Protein 1T0T (pdb70)

Foldseek 3Di:
DKDWFWKKKKFFFAFQLVVLVVPDPVLNVVLLVLVLVLVVVVVVCVVVLAWAWFKWAWPDDLGGIIIMITGGDPVVVVVSVVSCCPGPRVVRGHGRDMDIFTFMGDDDDDDPPDDLCPPPVSVCRRRDHDDQAFKKKKKFKAWDCDDPRHQVPDDPVVNVVLVVVVVVLVVVCVVAKDWGKTAQVVNDDHGIMIMIGGNDVVVVVVSVVVSCPRCRNVRTIDIDDMIMGGGDDSVCSCVVSPD/DKDWFWKKKKFFFAFQLVVLVVPDPVVNVVLLVLVLVLVVVQVVCVVVLQWAWFKWAWPDDLGGIIIMITGGDPVVVVVSVVSCCPGPRVVRTHGRDMDIFTFIDDDDDCDPPDDLCPPPVSVCRNRDHDDQAFKKKKKFKAWDCDDPRHQVPDDPVVNVVLVVVVVVLVVVCVPAKDWTWTAQVVNDDHGIMIMIGGNDVVVVVVSVVVSCPRCRCVRTIDIDDMIMGGGDDSVCSCVVSPD/DKDWFWKKKKFFFAFQLVVLVVPDPVLNVVLLVLVLVLVVVQVVCVVVLQWEWFKWAWDDDLGGIIIMITGGDVVVVVVSVVSCCPGPRVVRTHGRDMDIFTFMDDDDDDDPPDDLCPDPVSVCRRRDHDDQAFKKKKKFKAWDCDDPRHPVPDDPVVVVVLVVVLVVLVVVCVPAKDWTKTAQVVNDDHGIMIMIGGNDPVVVVVSVVVSCPRCRCVRTIDIDDMIMGGGDDSVCSCVVSPD/DKDWFWKKKKFFFAFQLVVLVPPDPVVNVVLLVLVLVLVVVQVVCVVVLQWEWFWWAWPDDLGGIIIMITHGDPVVVVVSVVSCCPGPRVVRTHGRDMDIFTFMDDDDDCDPPDDLCPPPVNVCLRRDHDDQAFKKKKKFKAWDCDDPRHQVPDDPVVNVVLVVVVVVLVVVCVVAKDWTWTAAVVNDDHGIMIMIGGNDVVVVVVSVVVSCPRCSNVRTIDIDDMIMGGGDDSVCSCVVSPD/DKDWFWKKKKFFFAFQLVVLVPDDPVLNVVLLVLVLVLVVVQVVCVVVLQKAWFWWAWPDDLGGIIIMITHGDPVVVVVSVVSCCPGPRVVRGHGRDMDIFTFMGDDDDCDVPDDLCPPPVSVCRRRDHDDQAFKKKKKFKAWDPDDPLHQVPDDPVVNVVLVVVVVVLVVVCVPAKDWTWTAQVVNDDHGIMIMIGGNDVVVVVVSVVVSCPRCRNVRTIDIDDMIMGGGDPSVCSCVVSPD

Sequence (1215 aa):
QTLDGWYCLHDFRTIDWSAWKTLPNEEREAAISEFLALVDQWETTESEKQGSHAVYTIVGQKADILFMILRPTLDELHEIETALNKTKLADYLLPAYSYVSVVELSNYLASGSEDPYQIPEVRRRLYPILPKTNYICFYPMDKRRQGNDNWYMLSMEQRRELMRAHGMTGRKYAGKVTQIITGSVGLDDFEWGVTLFSDDALQFKKLVYEMRFDEVSARFGEFGSFFVGTRLPMENVSSFFHVQTLDGWYCLHDFRTIDWSAWKTLPNEEREAAISEFLALVDQWETTESEKQGSHAVYTIVGQKADILFMILRPTLDELHEIETALNKTKLADYLLPAYSYVSVVELSNYLASGSEDPYQIPEVRRRLYPILPKTNYICFYPMDKRRQGNDNWYMLSMEQRRELMRAHGMTGRKYAGKVTQIITGSVGLDDFEWGVTLFSDDALQFKKLVYEMRFDEVSARFGEFGSFFVGTRLPMENVSSFFHVQTLDGWYCLHDFRTIDWSAWKTLPNEEREAAISEFLALVDQWETTESEKQGSHAVYTIVGQKADILFMILRPTLDELHEIETALNKTKLADYLLPAYSYVSVVELSNYLASGSEDPYQIPEVRRRLYPILPKTNYICFYPMDKRRQGNDNWYMLSMEQRRELMRAHGMTGRKYAGKVTQIITGSVGLDDFEWGVTLFSDDALQFKKLVYEMRFDEVSARFGEFGSFFVGTRLPMENVSSFFHVQTLDGWYCLHDFRTIDWSAWKTLPNEEREAAISEFLALVDQWETTESEKQGSHAVYTIVGQKADILFMILRPTLDELHEIETALNKTKLADYLLPAYSYVSVVELSNYLASGSEDPYQIPEVRRRLYPILPKTNYICFYPMDKRRQGNDNWYMLSMEQRRELMRAHGMTGRKYAGKVTQIITGSVGLDDFEWGVTLFSDDALQFKKLVYEMRFDEVSARFGEFGSFFVGTRLPMENVSSFFHVQTLDGWYCLHDFRTIDWSAWKTLPNEEREAAISEFLALVDQWETTESEKQGSHAVYTIVGQKADILFMILRPTLDELHEIETALNKTKLADYLLPAYSYVSVVELSNYLASGSEDPYQIPEVRRRLYPILPKTNYICFYPMDKRRQGNDNWYMLSMEQRRELMRAHGMTGRKYAGKVTQIITGSVGLDDFEWGVTLFSDDALQFKKLVYEMRFDEVSARFGEFGSFFVGTRLPMENVSSFFHV

Solvent-accessible surface area: 48964 Å² total; per-residue (Å²): 200,37,14,11,9,14,18,0,2,0,2,0,11,39,9,41,19,46,35,0,48,107,14,65,70,123,81,29,98,60,2,14,70,75,0,56,55,18,0,80,110,4,73,66,32,21,85,107,139,99,0,0,18,9,9,3,1,1,5,4,45,57,1,18,0,0,1,0,2,0,7,49,48,1,48,49,0,25,104,24,9,19,44,3,20,58,7,73,1,8,21,20,4,70,98,37,63,10,1,2,0,0,3,20,14,71,118,62,171,76,75,77,98,108,76,26,71,119,23,95,86,9,97,162,93,0,53,11,79,2,34,114,22,75,24,0,0,0,2,0,23,37,24,11,25,80,56,144,15,8,12,6,82,33,44,116,87,96,36,126,96,26,79,126,44,45,35,104,10,31,177,126,19,82,86,111,16,69,74,24,54,0,1,0,5,0,2,7,56,49,6,30,0,4,0,0,1,3,88,58,1,33,16,0,9,87,7,2,57,53,12,12,70,22,63,3,9,0,56,0,0,50,45,14,34,7,6,2,0,7,93,10,21,37,141,68,0,62,76,17,2,121,54,208,38,12,11,9,13,17,0,1,0,2,0,12,33,13,46,20,43,36,1,46,110,16,76,73,145,82,29,99,62,3,15,71,79,0,52,58,17,0,86,114,4,73,68,32,23,87,110,132,102,0,0,22,9,8,2,3,0,5,3,41,60,0,18,0,0,0,0,1,0,6,48,50,2,52,60,0,12,103,22,8,9,42,1,21,55,6,71,1,8,24,22,4,72,94,38,62,12,1,2,0,0,3,19,16,73,120,64,150,74,70,78,95,112,73,24,69,115,30,85,94,8,100,158,91,0,56,10,72,3,35,125,24,74,21,0,0,1,7,0,24,38,27,5,28,76,60,146,15,6,14,6,83,33,54,129,100,82,40,113,85,24,77,126,45,46,36,111,6,29,187,128,22,82,84,119,18,69,71,24,51,0,1,0,6,0,2,8,59,51,6,29,0,4,0,0,1,2,89,58,0,31,14,0,9,86,6,3,60,60,16,12,70,22,64,4,10,0,54,0,1,47,46,14,33,6,6,2,0,10,89,10,20,36,134,67,0,64,74,18,2,110,41,206,42,15,10,8,13,18,0,1,0,3,0,12,37,9,47,20,45,34,2,47,109,15,75,70,147,80,32,95,62,2,17,73,78,0,52,59,16,0,85,115,3,75,68,32,19,80,104,132,101,0,0,24,9,8,2,2,2,5,3,43,57,0,17,0,1,1,0,2,0,7,51,48,1,45,48,0,24,103,25,9,19,40,3,21,53,7,72,1,8,23,23,4,70,95,39,60,12,0,2,0,0,3,21,16,71,123,63,158,73,70,77,96,112,79,25,72,122,27,83,95,8,94,162,97,0,55,10,68,4,33,126,22,76,24,0,0,1,2,0,27,38,26,13,28,96,62,145,14,7,13,5,82,31,48,98,100,94,20,133,118,26,81,146,42,50,34,71,8,33,169,123,20,82,87,115,17,69,76,24,52,0,0,0,6,1,2,7,59,50,6,27,0,5,0,0,2,2,89,59,1,36,22,0,6,69,7,2,55,52,14,12,71,22,63,5,7,0,55,0,0,46,46,14,34,6,7,2,0,9,90,9,17,35,135,66,0,63,73,19,2,112,48,196,39,14,11,9,12,18,0,1,0,3,0,11,35,10,42,17,45,32,2,48,109,16,62,90,125,76,34,82,60,2,7,68,75,0,56,58,17,1,82,114,3,75,76,36,17,69,121,127,102,0,0,14,9,9,2,1,1,5,2,44,53,1,17,0,1,1,0,1,0,6,48,50,1,48,47,0,20,105,26,7,18,41,3,19,56,7,68,1,8,19,20,4,72,101,40,62,10,1,3,0,0,2,26,14,78,120,60,160,73,70,78,95,110,74,25,70,116,20,92,95,8,98,164,95,0,55,9,74,3,34,114,23,74,23,0,0,0,7,0,25,37,24,17,28,83,57,144,16,8,13,5,81,30,40,129,93,92,42,115,86,27,81,134,44,42,37,116,8,29,181,126,20,81,88,115,18,70,72,24,54,0,1,0,5,0,2,7,57,50,6,30,0,4,0,0,1,3,90,58,1,32,15,0,10,86,7,4,65,55,16,13,64,23,61,4,8,0,58,0,0,64,46,13,34,6,6,2,0,8,85,11,30,37,149,70,0,49,74,16,4,117,54,208,30,13,9,10,11,17,0,2,0,3,0,13,33,9,45,17,44,33,1,46,107,13,73,73,140,77,33,101,62,2,15,71,76,0,53,57,18,2,84,113,2,77,79,37,18,79,117,132,103,0,0,23,7,9,2,2,1,5,3,45,56,1,15,0,0,1,0,2,0,5,46,49,1,47,54,0,24,105,26,9,17,41,3,20,57,6,70,1,9,23,23,3,71,96,38,62,11,1,3,0,0,3,17,15,83,118,58,157,77,63,78,96,109,76,24,72,123,23,92,96,9,95,159,98,0,53,12,68,2,37,129,21,74,24,0,0,0,3,0,31,36,25,12,29,76,61,149,16,8,9,5,83,31,44,131,92,92,40,126,73,25,84,125,46,51,35,99,8,33,171,123,19,81,87,114,17,70,73,24,51,0,1,0,6,0,1,7,57,49,6,34,0,4,0,0,1,2,88,57,0,33,16,0,6,88,6,2,56,53,14,13,71,22,63,5,8,0,54,0,0,66,40,13,33,6,7,1,0,8,90,11,24,41,142,70,0,68,77,16,3,125,53

Secondary structure (DSSP, 8-state):
--EEEEEEEEEEEEE-HHHHHHS-HHHHHHHHHHHHHHHHHHHHHHHTTS-EEEEEEEPSSS-SEEEEEEESSHHHHHHHHHHHHHSTGGGGEEEEEEEEEEEEE------SSS-GGG-HHHHHHHSPPPP--SEEEEEEEEE-EETTEEGGGS-HHHHHHHHHHHHHHHHTTTTT-EEEEEE-TTTSSSSEEEEEEES-THHHHHHHHHHHTSHHHHHHEEE---EEEEE--GGGHHHHT--/--EEEEEEEEEEEEE-HHHHHHS-HHHHHHHHHHHHHHHHHHHHHHHTTS-EEEEEEESSSS-SEEEEEEESSHHHHHHHHHHHHTSTGGGGEEEEEEEEEEEEE--S---SSS-GGG-HHHHHHHSPPPP--SEEEEEEEEE-EETTEEGGGS-HHHHHHHHHHHHHHHHTTTTT-EEEEEE-TTTSSSSEEEEEEES-THHHHHHHHHHHTSHHHHHHEEE---EEEEE--HHHHHHHH--/--EEEEEEEEEEEEE-HHHHHHS-HHHHHHHHHHHHHHHHHHHHHHHTTS-EEEEEEE-SSS-SEEEEEEESSHHHHHHHHHHHHHSTGGGGEEEEEEEEEEEEE------SSS-GGG-HHHHHHHSPPPP--SEEEEEEEEE-EETTEEGGGS-HHHHHHHHHHHHHHHHTTTTT-EEEEEE-TTTSSSSEEEEEEES-THHHHHHHHHHHTSHHHHHHEEE---EEEEE--GGGHHHHH--/--EEEEEEEEEEEEE-HHHHHHS-HHHHHHHHHHHHHHHHHHHHHHHTTS-EEEEEEE-SSS-SEEEEEEESSHHHHHHHHHHHHTSTGGGGEEEEEEEEEEEEE------SSS-GGG-HHHHHHHSPPPP--SEEEEEEEEE-EETTEEGGGS-HHHHHHHHHHHHHHHHTTTTT-EEEEEE-TTTSSSSEEEEEEES-THHHHHHHHHHHTSHHHHHHEEE---EEEEE--GGGHHHHT--/--EEEEEEEEEEEEE-HHHHHTS-HHHHHHHHHHHHHHHHHHHHHHHTTS-EEEEEEE-SSS-SEEEEEEESSHHHHHHHHHHHHHSSGGGGEEEEEEEEEEEEE------SSS-GGG-HHHHHHHSPPPP--SEEEEEEEEE-EETTEEGGGS-HHHHHHHHHHHHHHHHTTTTT-EEEEEE-TTTSSSSEEEEEEES-THHHHHHHHHHHTSHHHHHHEEE---EEEEE--HHHHHHHT--

Nearest PDB structures (foldseek):
  1t0t-assembly1_V  TM=1.003E+00  e=7.299E-50  Geobacillus stearothermophilus
  5t2k-assembly1_C  TM=9.940E-01  e=5.418E-47  Geobacillus stearothermophilus 10
  5t2k-assembly1_B  TM=9.890E-01  e=1.505E-46  Geobacillus stearothermophilus 10
  4wws-assembly1_E  TM=9.845E-01  e=1.610E-37  Listeria monocytogenes EGD-e
  4wws-assembly1_D  TM=9.899E-01  e=1.101E-36  Listeria monocytogenes EGD-e

B-factor: mean 25.26, std 9.93, range [6.03, 72.37]

Structure (mmCIF, N/CA/C/O backbone):
data_1T0T
#
_entry.id   1T0T
#
_cell.length_a   202.839
_cell.length_b   202.839
_cell.length_c   202.839
_cell.angle_alpha   90.00
_cell.angle_beta   90.00
_cell.angle_gamma   90.00
#
_symmetry.space_group_name_H-M   'I 2 3'
#
loop_
_entity.id
_entity.type
_entity.pdbx_description
1 polymer APC35880
2 non-polymer 'MAGNESIUM ION'
3 non-polymer 3,6,9,12,15,18-HEXAOXAICOSANE-1,20-DIOL
4 water water
#
loop_
_atom_site.group_PDB
_atom_site.id
_atom_site.type_symbol
_atom_site.label_atom_id
_atom_site.label_alt_id
_atom_site.label_comp_id
_atom_site.label_asym_id
_atom_site.label_entity_id
_atom_site.label_seq_id
_atom_site.pdbx_PDB_ins_code
_atom_site.Cartn_x
_atom_site.Cartn_y
_atom_site.Cartn_z
_atom_site.occupancy
_atom_site.B_iso_or_equiv
_atom_site.auth_seq_id
_atom_site.auth_comp_id
_atom_site.auth_asym_id
_atom_site.auth_atom_id
_atom_site.pdbx_PDB_model_num
ATOM 1 N N . GLN A 1 6 ? -26.671 -15.527 -56.039 1.00 44.45 6 GLN V N 1
ATOM 2 C CA . GLN A 1 6 ? -26.385 -14.136 -56.530 1.00 44.06 6 GLN V CA 1
ATOM 3 C C . GLN A 1 6 ? -26.069 -14.138 -58.020 1.00 40.81 6 GLN V C 1
ATOM 4 O O . GLN A 1 6 ? -26.306 -13.118 -58.686 1.00 40.10 6 GLN V O 1
ATOM 10 N N . THR A 1 7 ? -25.523 -15.242 -58.556 1.00 37.11 7 THR V N 1
ATOM 11 C CA . THR A 1 7 ? -24.950 -15.161 -59.913 1.00 34.79 7 THR V CA 1
ATOM 12 C C . THR A 1 7 ? -26.045 -15.413 -60.946 1.00 31.52 7 THR V C 1
ATOM 13 O O . THR A 1 7 ? -26.999 -16.147 -60.675 1.00 30.71 7 THR V O 1
ATOM 17 N N . LEU A 1 8 ? -25.920 -14.783 -62.117 1.00 27.44 8 LEU V N 1
ATOM 18 C CA . LEU A 1 8 ? -26.728 -15.085 -63.266 1.00 26.29 8 LEU V CA 1
ATOM 19 C C . LEU A 1 8 ? -25.922 -16.016 -64.149 1.00 25.25 8 LEU V C 1
ATOM 20 O O . LEU A 1 8 ? -24.754 -15.793 -64.367 1.00 23.15 8 LEU V O 1
ATOM 25 N N . ASP A 1 9 ? -26.571 -17.052 -64.650 1.00 26.82 9 ASP V N 1
ATOM 26 C CA . ASP A 1 9 ? -25.911 -17.984 -65.544 1.00 25.08 9 ASP V CA 1
ATOM 27 C C . ASP A 1 9 ? -26.331 -17.808 -66.968 1.00 23.15 9 ASP V C 1
ATOM 28 O O . ASP A 1 9 ? -27.511 -17.747 -67.285 1.00 21.50 9 ASP V O 1
ATOM 33 N N . GLY A 1 10 ? -25.344 -17.899 -67.852 1.00 18.36 10 GLY V N 1
ATOM 34 C CA . GLY A 1 10 ? -25.537 -17.823 -69.250 1.00 18.18 10 GLY V CA 1
ATOM 35 C C . GLY A 1 10 ? -25.299 -19.107 -70.017 1.00 20.11 10 GLY V C 1
ATOM 36 O O . GLY A 1 10 ? -25.764 -20.172 -69.638 1.00 18.74 10 GLY V O 1
ATOM 37 N N . TRP A 1 11 ? -24.697 -18.967 -71.188 1.00 17.74 11 TRP V N 1
ATOM 38 C CA . TRP A 1 11 ? -24.397 -20.120 -72.014 1.00 17.88 11 TRP V CA 1
ATOM 39 C C . TRP A 1 11 ? -23.451 -21.087 -71.286 1.00 15.60 11 TRP V C 1
ATOM 40 O O . TRP A 1 11 ? -22.482 -20.675 -70.611 1.00 18.59 11 TRP V O 1
ATOM 51 N N . TYR A 1 12 ? -23.672 -22.378 -71.567 1.00 15.80 12 TYR V N 1
ATOM 52 C CA . TYR A 1 12 ? -22.699 -23.398 -71.193 1.00 17.24 12 TYR V CA 1
ATOM 53 C C . TYR A 1 12 ? -21.461 -23.284 -72.078 1.00 14.85 12 TYR V C 1
ATOM 54 O O . TYR A 1 12 ? -21.551 -22.940 -73.264 1.00 17.52 12 TYR V O 1
ATOM 63 N N . CYS A 1 13 ? -20.351 -23.792 -71.566 1.00 16.38 13 CYS V N 1
ATOM 64 C CA . CYS A 1 13 ? -19.027 -23.628 -72.228 1.00 14.97 13 CYS V CA 1
ATOM 65 C C . CYS A 1 13 ? -18.214 -24.896 -72.165 1.00 16.90 13 CYS V C 1
ATOM 66 O O . CYS A 1 13 ? -18.163 -25.520 -71.117 1.00 14.61 13 CYS V O 1
ATOM 69 N N . LEU A 1 14 ? -17.840 -25.403 -73.328 1.00 16.87 14 LEU V N 1
ATOM 70 C CA . LEU A 1 14 ? -16.823 -26.448 -73.441 1.00 17.89 14 LEU V CA 1
ATOM 71 C C . LEU A 1 14 ? -15.498 -25.849 -73.959 1.00 17.64 14 LEU V C 1
ATOM 72 O O . LEU A 1 14 ? -15.438 -25.311 -75.094 1.00 15.88 14 LEU V O 1
ATOM 77 N N . HIS A 1 15 ? -14.424 -26.110 -73.217 1.00 15.48 15 HIS V N 1
ATOM 78 C CA . HIS A 1 15 ? -13.066 -25.939 -73.768 1.00 14.11 15 HIS V CA 1
ATOM 79 C C . HIS A 1 15 ? -12.584 -27.316 -74.105 1.00 14.66 15 HIS V C 1
ATOM 80 O O . HIS A 1 15 ? -12.444 -28.143 -73.242 1.00 16.74 15 HIS V O 1
ATOM 87 N N . ASP A 1 16 ? -12.341 -27.557 -75.384 1.00 13.45 16 ASP V N 1
ATOM 88 C CA . ASP A 1 16 ? -11.893 -28.844 -75.858 1.00 14.14 16 ASP V CA 1
ATOM 89 C C . ASP A 1 16 ? -10.497 -28.745 -76.489 1.00 15.68 16 ASP V C 1
ATOM 90 O O . ASP A 1 16 ? -10.343 -28.157 -77.559 1.00 16.27 16 ASP V O 1
ATOM 95 N N . PHE A 1 17 ? -9.476 -29.230 -75.773 1.00 13.53 17 PHE V N 1
ATOM 96 C CA . PHE A 1 17 ? -8.074 -29.160 -76.275 1.00 14.40 17 PHE V CA 1
ATOM 97 C C . PHE A 1 17 ? -7.647 -30.472 -76.818 1.00 13.97 17 PHE V C 1
ATOM 98 O O . PHE A 1 17 ? -7.882 -31.523 -76.184 1.00 16.44 17 PHE V O 1
ATOM 106 N N . ARG A 1 18 ? -6.940 -30.452 -77.937 1.00 13.04 18 ARG V N 1
ATOM 107 C CA . ARG A 1 18 ? -6.507 -31.701 -78.575 1.00 13.58 18 ARG V CA 1
ATOM 108 C C . ARG A 1 18 ? -4.989 -31.574 -78.918 1.00 16.89 18 ARG V C 1
ATOM 109 O O . ARG A 1 18 ? -4.522 -30.492 -79.202 1.00 16.10 18 ARG V O 1
ATOM 117 N N . THR A 1 19 ? -4.352 -32.727 -79.080 1.00 17.80 19 THR V N 1
ATOM 118 C CA . THR A 1 19 ? -3.007 -32.856 -79.585 1.00 16.37 19 THR V CA 1
ATOM 119 C C . THR A 1 19 ? -3.072 -33.540 -80.961 1.00 17.30 19 THR V C 1
ATOM 120 O O . THR A 1 19 ? -3.825 -34.483 -81.156 1.00 16.43 19 THR V O 1
ATOM 124 N N . ILE A 1 20 ? -2.281 -33.061 -81.918 1.00 16.42 20 ILE V N 1
ATOM 125 C CA . ILE A 1 20 ? -2.378 -33.581 -83.261 1.00 15.27 20 ILE V CA 1
ATOM 126 C C . ILE A 1 20 ? -1.433 -34.767 -83.403 1.00 14.88 20 ILE V C 1
ATOM 127 O O . ILE A 1 20 ? -0.232 -34.680 -83.078 1.00 17.14 20 ILE V O 1
ATOM 132 N N . ASP A 1 21 ? -1.975 -35.860 -83.911 1.00 16.03 21 ASP V N 1
ATOM 133 C CA . ASP A 1 21 ? -1.184 -37.037 -84.204 1.00 18.57 21 ASP V CA 1
ATOM 134 C C . ASP A 1 21 ? -0.626 -36.948 -85.605 1.00 19.23 21 ASP V C 1
ATOM 135 O O . ASP A 1 21 ? -1.190 -37.519 -86.560 1.00 17.65 21 ASP V O 1
ATOM 140 N N . TRP A 1 22 ? 0.440 -36.187 -85.738 1.00 17.99 22 TRP V N 1
ATOM 141 C CA . TRP A 1 22 ? 0.990 -35.862 -87.039 1.00 19.86 22 TRP V CA 1
ATOM 142 C C . TRP A 1 22 ? 1.478 -37.117 -87.748 1.00 20.10 22 TRP V C 1
ATOM 143 O O . TRP A 1 22 ? 1.320 -37.232 -88.979 1.00 20.46 22 TRP V O 1
ATOM 154 N N . SER A 1 23 ? 2.031 -38.081 -87.007 1.00 19.58 23 SER V N 1
ATOM 155 C CA . SER A 1 23 ? 2.560 -39.282 -87.669 1.00 22.27 23 SER V CA 1
ATOM 156 C C . SER A 1 23 ? 1.420 -40.017 -88.409 1.00 22.64 23 SER V C 1
ATOM 157 O O . SER A 1 23 ? 1.576 -40.505 -89.545 1.00 24.19 23 SER V O 1
ATOM 160 N N . ALA A 1 24 ? 0.288 -40.172 -87.732 1.00 20.05 24 ALA V N 1
ATOM 161 C CA . ALA A 1 24 ? -0.814 -40.909 -88.298 1.00 21.91 24 ALA V CA 1
ATOM 162 C C . ALA A 1 24 ? -1.478 -40.163 -89.459 1.00 21.28 24 ALA V C 1
ATOM 163 O O . ALA A 1 24 ? -1.792 -40.760 -90.500 1.00 24.09 24 ALA V O 1
ATOM 165 N N . TRP A 1 25 ? -1.596 -38.847 -89.295 1.00 20.94 25 TRP V N 1
ATOM 166 C CA . TRP A 1 25 ? -2.155 -37.994 -90.307 1.00 20.05 25 TRP V CA 1
ATOM 167 C C . TRP A 1 25 ? -1.343 -38.068 -91.592 1.00 22.22 25 TRP V C 1
ATOM 168 O O . TRP A 1 25 ? -1.914 -38.149 -92.678 1.00 24.22 25 TRP V O 1
ATOM 179 N N . LYS A 1 26 ? -0.016 -38.052 -91.492 1.00 20.23 26 LYS V N 1
ATOM 180 C CA . LYS A 1 26 ? 0.831 -38.159 -92.671 1.00 23.03 26 LYS V CA 1
ATOM 181 C C . LYS A 1 26 ? 0.641 -39.486 -93.399 1.00 24.82 26 LYS V C 1
ATOM 182 O O . LYS A 1 26 ? 0.994 -39.600 -94.579 1.00 25.33 26 LYS V O 1
ATOM 188 N N . THR A 1 27 ? 0.163 -40.527 -92.732 1.00 24.75 27 THR V N 1
ATOM 189 C CA . THR A 1 27 ? -0.024 -41.807 -93.462 1.00 25.96 27 THR V CA 1
ATOM 190 C C . THR A 1 27 ? -1.341 -41.882 -94.212 1.00 28.50 27 THR V C 1
ATOM 191 O O . THR A 1 27 ? -1.560 -42.811 -95.006 1.00 27.81 27 THR V O 1
ATOM 195 N N . LEU A 1 28 ? -2.252 -40.969 -93.920 1.00 27.74 28 LEU V N 1
ATOM 196 C CA . LEU A 1 28 ? -3.580 -40.989 -94.568 1.00 29.83 28 LEU V CA 1
ATOM 197 C C . LEU A 1 28 ? -3.346 -40.465 -95.964 1.00 30.19 28 LEU V C 1
ATOM 198 O O . LEU A 1 28 ? -2.671 -39.492 -96.115 1.00 30.88 28 LEU V O 1
ATOM 203 N N . PRO A 1 29 ? -3.878 -41.113 -97.002 1.00 31.40 29 PRO V N 1
ATOM 204 C CA . PRO A 1 29 ? -3.708 -40.613 -98.353 1.00 31.09 29 PRO V CA 1
ATOM 205 C C . PRO A 1 29 ? -4.147 -39.165 -98.484 1.00 31.67 29 PRO V C 1
ATOM 206 O O . PRO A 1 29 ? -5.085 -38.735 -97.829 1.00 30.17 29 PRO V O 1
ATOM 210 N N . ASN A 1 30 ? -3.533 -38.476 -99.427 1.00 31.85 30 ASN V N 1
ATOM 211 C CA . ASN A 1 30 ? -3.722 -37.051 -99.607 1.00 32.62 30 ASN V CA 1
ATOM 212 C C . ASN A 1 30 ? -5.173 -36.622 -99.846 1.00 34.42 30 ASN V C 1
ATOM 213 O O . ASN A 1 30 ? -5.627 -35.568 -99.365 1.00 32.56 30 ASN V O 1
ATOM 218 N N . GLU A 1 31 ? -5.877 -37.441 -100.613 1.00 32.47 31 GLU V N 1
ATOM 219 C CA . GLU A 1 31 ? -7.270 -37.209 -100.942 1.00 32.57 31 GLU V CA 1
ATOM 220 C C . GLU A 1 31 ? -8.166 -37.361 -99.751 1.00 31.00 31 GLU V C 1
ATOM 221 O O . GLU A 1 31 ? -9.162 -36.645 -99.632 1.00 32.81 31 GLU V O 1
ATOM 227 N N . GLU A 1 32 ? -7.781 -38.241 -98.828 1.00 29.16 32 GLU V N 1
ATOM 228 C CA . GLU A 1 32 ? -8.566 -38.416 -97.628 1.00 31.16 32 GLU V CA 1
ATOM 229 C C . GLU A 1 32 ? -8.284 -37.299 -96.639 1.00 29.51 32 GLU V C 1
ATOM 230 O O . GLU A 1 32 ? -9.201 -36.810 -95.986 1.00 28.09 32 GLU V O 1
ATOM 236 N N . ARG A 1 33 ? -7.040 -36.828 -96.590 1.00 27.17 33 ARG V N 1
ATOM 237 C CA . ARG A 1 33 ? -6.747 -35.616 -95.837 1.00 26.22 33 ARG V CA 1
ATOM 238 C C . ARG A 1 33 ? -7.499 -34.421 -96.349 1.00 23.97 33 ARG V C 1
ATOM 239 O O . ARG A 1 33 ? -8.024 -33.653 -95.566 1.00 24.36 33 ARG V O 1
ATOM 247 N N . GLU A 1 34 ? -7.566 -34.249 -97.661 1.00 27.05 34 GLU V N 1
ATOM 248 C CA . GLU A 1 34 ? -8.286 -33.120 -98.213 1.00 27.40 34 GLU V CA 1
ATOM 249 C C . GLU A 1 34 ? -9.758 -33.171 -97.877 1.00 23.76 34 GLU V C 1
ATOM 250 O O . GLU A 1 34 ? -10.374 -32.165 -97.501 1.00 26.20 34 GLU V O 1
ATOM 256 N N . ALA A 1 35 ? -10.295 -34.374 -97.895 1.00 23.94 35 ALA V N 1
ATOM 257 C CA . ALA A 1 35 ? -11.709 -34.550 -97.614 1.00 24.81 35 ALA V CA 1
ATOM 258 C C . ALA A 1 35 ? -11.996 -34.277 -96.139 1.00 23.61 35 ALA V C 1
ATOM 259 O O . ALA A 1 35 ? -13.027 -33.716 -95.772 1.00 23.92 35 ALA V O 1
ATOM 261 N N . ALA A 1 36 ? -11.088 -34.710 -95.282 1.00 23.52 36 ALA V N 1
ATOM 262 C CA . ALA A 1 36 ? -11.212 -34.482 -93.867 1.00 19.58 36 ALA V CA 1
ATOM 263 C C . ALA A 1 36 ? -11.152 -33.032 -93.512 1.00 20.71 36 ALA V C 1
ATOM 264 O O . ALA A 1 36 ? -11.878 -32.536 -92.627 1.00 20.56 36 ALA V O 1
ATOM 266 N N . ILE A 1 37 ? -10.276 -32.291 -94.179 1.00 21.44 37 ILE V N 1
ATOM 267 C CA . ILE A 1 37 ? -10.225 -30.832 -93.961 1.00 22.53 37 ILE V CA 1
ATOM 268 C C . ILE A 1 37 ? -11.504 -30.130 -94.434 1.00 21.06 37 ILE V C 1
ATOM 269 O O . ILE A 1 37 ? -12.085 -29.317 -93.723 1.00 22.95 37 ILE V O 1
ATOM 274 N N . SER A 1 38 ? -11.984 -30.484 -95.628 1.00 23.11 38 SER V N 1
ATOM 275 C CA . SER A 1 38 ? -13.302 -29.999 -96.064 1.00 23.59 38 SER V CA 1
ATOM 276 C C . SER A 1 38 ? -14.449 -30.308 -95.118 1.00 23.47 38 SER V C 1
ATOM 277 O O . SER A 1 38 ? -15.290 -29.449 -94.816 1.00 25.46 38 SER V O 1
ATOM 280 N N . GLU A 1 39 ? -14.528 -31.550 -94.686 1.00 24.46 39 GLU V N 1
ATOM 281 C CA . GLU A 1 39 ? -15.495 -31.947 -93.666 1.00 23.79 39 GLU V CA 1
ATOM 282 C C . GLU A 1 39 ? -15.430 -31.132 -92.390 1.00 23.79 39 GLU V C 1
ATOM 283 O O . GLU A 1 39 ? -16.464 -30.720 -91.858 1.00 22.71 39 GLU V O 1
ATOM 289 N N . PHE A 1 40 ? -14.216 -30.874 -91.874 1.00 23.27 40 PHE V N 1
ATOM 290 C CA . PHE A 1 40 ? -14.061 -30.029 -90.676 1.00 22.91 40 PHE V CA 1
ATOM 291 C C . PHE A 1 40 ? -14.481 -28.607 -90.950 1.00 21.65 40 PHE V C 1
ATOM 292 O O . PHE A 1 40 ? -15.206 -27.972 -90.195 1.00 23.35 40 PHE V O 1
ATOM 300 N N . LEU A 1 41 ? -14.067 -28.096 -92.090 1.00 23.39 41 LEU V N 1
ATOM 301 C CA . LEU A 1 41 ? -14.448 -26.749 -92.441 1.00 22.47 41 LEU V CA 1
ATOM 302 C C . LEU A 1 41 ? -15.936 -26.603 -92.587 1.00 22.18 41 LEU V C 1
ATOM 303 O O . LEU A 1 41 ? -16.497 -25.612 -92.139 1.00 25.82 41 LEU V O 1
ATOM 308 N N . ALA A 1 42 ? -16.590 -27.635 -93.092 1.00 23.46 42 ALA V N 1
ATOM 309 C CA . ALA A 1 42 ? -18.050 -27.642 -93.196 1.00 23.40 42 ALA V CA 1
ATOM 310 C C . ALA A 1 42 ? -18.690 -27.687 -91.813 1.00 24.80 42 ALA V C 1
ATOM 311 O O . ALA A 1 42 ? -19.765 -27.151 -91.583 1.00 23.00 42 ALA V O 1
ATOM 313 N N . LEU A 1 43 ? -18.100 -28.440 -90.904 1.00 23.69 43 LEU V N 1
ATOM 314 C CA . LEU A 1 43 ? -18.583 -28.373 -89.528 1.00 24.11 43 LEU V CA 1
ATOM 315 C C . LEU A 1 43 ? -18.508 -26.991 -88.919 1.00 22.24 43 LEU V C 1
ATOM 316 O O . LEU A 1 43 ? -19.440 -26.542 -88.269 1.00 23.93 43 LEU V O 1
ATOM 321 N N . VAL A 1 44 ? -17.353 -26.348 -88.960 1.00 24.07 44 VAL V N 1
ATOM 322 C CA . VAL A 1 44 ? -17.231 -25.037 -88.366 1.00 21.91 44 VAL V CA 1
ATOM 323 C C . VAL A 1 44 ? -18.136 -23.992 -89.060 1.00 23.94 44 VAL V C 1
ATOM 324 O O . VAL A 1 44 ? -18.624 -23.036 -88.435 1.00 23.07 44 VAL V O 1
ATOM 328 N N . ASP A 1 45 ? -18.435 -24.213 -90.323 1.00 26.17 45 ASP V N 1
ATOM 329 C CA . ASP A 1 45 ? -19.404 -23.348 -90.999 1.00 24.73 45 ASP V CA 1
ATOM 330 C C . ASP A 1 45 ? -20.784 -23.421 -90.341 1.00 24.47 45 ASP V C 1
ATOM 331 O O . ASP A 1 45 ? -21.476 -22.395 -90.230 1.00 23.82 45 ASP V O 1
ATOM 336 N N . GLN A 1 46 ? -21.188 -24.605 -89.864 1.00 21.80 46 GLN V N 1
ATOM 337 C CA . GLN A 1 46 ? -22.414 -24.734 -89.068 1.00 23.00 46 GLN V CA 1
ATOM 338 C C . GLN A 1 46 ? -22.280 -23.953 -87.780 1.00 21.98 46 GLN V C 1
ATOM 339 O O . GLN A 1 46 ? -23.216 -23.325 -87.346 1.00 19.84 46 GLN V O 1
ATOM 345 N N . TRP A 1 47 ? -21.110 -24.002 -87.121 1.00 21.02 47 TRP V N 1
ATOM 346 C CA . TRP A 1 47 ? -20.920 -23.240 -85.912 1.00 18.99 47 TRP V CA 1
ATOM 347 C C . TRP A 1 47 ? -21.011 -21.742 -86.171 1.00 20.78 47 TRP V C 1
ATOM 348 O O . TRP A 1 47 ? -21.573 -21.016 -85.380 1.00 21.61 47 TRP V O 1
ATOM 359 N N . GLU A 1 48 ? -20.448 -21.299 -87.300 1.00 21.39 48 GLU V N 1
ATOM 360 C CA . GLU A 1 48 ? -20.514 -19.918 -87.696 1.00 23.22 48 GLU V CA 1
ATOM 361 C C . GLU A 1 48 ? -21.936 -19.429 -87.948 1.00 21.07 48 GLU V C 1
ATOM 362 O O . GLU A 1 48 ? -22.328 -18.381 -87.490 1.00 21.20 48 GLU V O 1
ATOM 368 N N . THR A 1 49 ? -22.721 -20.284 -88.578 1.00 23.07 49 THR V N 1
ATOM 369 C CA . THR A 1 49 ? -24.145 -19.998 -88.745 1.00 24.55 49 THR V CA 1
ATOM 370 C C . THR A 1 49 ? -24.865 -19.841 -87.430 1.00 24.12 49 THR V C 1
ATOM 371 O O . THR A 1 49 ? -25.489 -18.788 -87.149 1.00 24.09 49 THR V O 1
ATOM 375 N N . THR A 1 50 ? -24.664 -20.790 -86.524 1.00 22.58 50 THR V N 1
ATOM 376 C CA . THR A 1 50 ? -25.245 -20.660 -85.196 1.00 22.14 50 THR V CA 1
ATOM 377 C C . THR A 1 50 ? -24.876 -19.349 -84.475 1.00 22.59 50 THR V C 1
ATOM 378 O O . THR A 1 50 ? -25.696 -18.739 -83.812 1.00 21.70 50 THR V O 1
ATOM 382 N N . GLU A 1 51 ? -23.619 -18.968 -84.532 1.00 21.65 51 GLU V N 1
ATOM 383 C CA . GLU A 1 51 ? -23.152 -17.768 -83.870 1.00 24.13 51 GLU V CA 1
ATOM 384 C C . GLU A 1 51 ? -23.889 -16.556 -84.487 1.00 25.81 51 GLU V C 1
ATOM 385 O O . GLU A 1 51 ? -24.346 -15.646 -83.776 1.00 26.98 51 GLU V O 1
ATOM 391 N N . SER A 1 52 ? -23.977 -16.581 -85.809 1.00 27.77 52 SER V N 1
ATOM 392 C CA . SER A 1 52 ? -24.649 -15.510 -86.562 1.00 30.12 52 SER V CA 1
ATOM 393 C C . SER A 1 52 ? -26.138 -15.435 -86.265 1.00 30.95 52 SER V C 1
ATOM 394 O O . SER A 1 52 ? -26.703 -14.354 -86.245 1.00 31.29 52 SER V O 1
ATOM 397 N N . GLU A 1 53 ? -26.733 -16.557 -85.875 1.00 28.39 53 GLU V N 1
ATOM 398 C CA . GLU A 1 53 ? -28.109 -16.565 -85.406 1.00 29.80 53 GLU V CA 1
ATOM 399 C C . GLU A 1 53 ? -28.244 -16.239 -83.943 1.00 29.36 53 GLU V C 1
ATOM 400 O O . GLU A 1 53 ? -29.323 -16.399 -83.389 1.00 30.35 53 GLU V O 1
ATOM 406 N N . LYS A 1 54 ? -27.112 -15.954 -83.289 1.00 28.78 54 LYS V N 1
ATOM 407 C CA . LYS A 1 54 ? -27.066 -15.639 -81.861 1.00 28.82 54 LYS V CA 1
ATOM 408 C C . LYS A 1 54 ? -27.486 -16.787 -80.965 1.00 26.55 54 LYS V C 1
ATOM 409 O O . LYS A 1 54 ? -28.188 -16.591 -79.976 1.00 26.89 54 LYS V O 1
ATOM 415 N N . GLN A 1 55 ? -27.203 -17.999 -81.394 1.00 25.55 55 GLN V N 1
ATOM 416 C CA . GLN A 1 55 ? -27.598 -19.171 -80.641 1.00 25.66 55 GLN V CA 1
ATOM 417 C C . GLN A 1 55 ? -26.363 -19.896 -80.081 1.00 22.99 55 GLN V C 1
ATOM 418 O O . GLN A 1 55 ? -26.423 -21.066 -79.768 1.00 21.40 55 GLN V O 1
ATOM 424 N N . GLY A 1 56 ? -25.208 -19.259 -80.161 1.00 21.25 56 GLY V N 1
ATOM 425 C CA . GLY A 1 56 ? -24.018 -19.868 -79.599 1.00 21.12 56 GLY V CA 1
ATOM 426 C C . GLY A 1 56 ? -22.825 -19.017 -80.000 1.00 22.04 56 GLY V C 1
ATOM 427 O O . GLY A 1 56 ? -22.968 -18.028 -80.699 1.00 20.72 56 GLY V O 1
ATOM 428 N N . SER A 1 57 ? -21.637 -19.476 -79.671 1.00 21.25 57 SER V N 1
ATOM 429 C CA . SER A 1 57 ? -20.439 -18.807 -80.143 1.00 19.00 57 SER V CA 1
ATOM 430 C C . SER A 1 57 ? -19.289 -19.821 -80.037 1.00 20.42 57 SER V C 1
ATOM 431 O O . SER A 1 57 ? -19.453 -20.913 -79.479 1.00 18.16 57 SER V O 1
ATOM 434 N N . HIS A 1 58 ? -18.175 -19.556 -80.722 1.00 17.59 58 HIS V N 1
ATOM 435 C CA . HIS A 1 58 ? -17.046 -20.474 -80.708 1.00 18.25 58 HIS V CA 1
ATOM 436 C C . HIS A 1 58 ? -15.772 -19.717 -81.002 1.00 19.67 58 HIS V C 1
ATOM 437 O O . HIS A 1 58 ? -15.789 -18.630 -81.594 1.00 19.76 58 HIS V O 1
ATOM 444 N N . ALA A 1 59 ? -14.667 -20.364 -80.690 1.00 18.30 59 ALA V N 1
ATOM 445 C CA . ALA A 1 59 ? -13.330 -19.804 -80.970 1.00 17.58 59 ALA V CA 1
ATOM 446 C C . ALA A 1 59 ? -12.424 -20.988 -81.204 1.00 21.17 59 ALA V C 1
ATOM 447 O O . ALA A 1 59 ? -12.553 -22.036 -80.517 1.00 21.51 59 ALA V O 1
ATOM 449 N N . VAL A 1 60 ? -11.491 -20.793 -82.125 1.00 16.66 60 VAL V N 1
ATOM 450 C CA . VAL A 1 60 ? -10.518 -21.848 -82.511 1.00 18.06 60 VAL V CA 1
ATOM 451 C C . VAL A 1 60 ? -9.108 -21.216 -82.512 1.00 18.75 60 VAL V C 1
ATOM 452 O O . VAL A 1 60 ? -8.833 -20.229 -83.211 1.00 19.30 60 VAL V O 1
ATOM 456 N N . TYR A 1 61 ? -8.251 -21.753 -81.667 1.00 17.61 61 TYR V N 1
ATOM 457 C CA . TYR A 1 61 ? -6.886 -21.254 -81.420 1.00 16.66 61 TYR V CA 1
ATOM 458 C C . TYR A 1 61 ? -5.909 -22.434 -81.447 1.00 17.27 61 TYR V C 1
ATOM 459 O O . TYR A 1 61 ? -6.219 -23.553 -80.980 1.00 18.49 61 TYR V O 1
ATOM 468 N N . THR A 1 62 ? -4.732 -22.206 -82.004 1.00 18.09 62 THR V N 1
ATOM 469 C CA . THR A 1 62 ? -3.653 -23.190 -81.874 1.00 16.79 62 THR V CA 1
ATOM 470 C C . THR A 1 62 ? -2.912 -22.911 -80.592 1.00 20.32 62 THR V C 1
ATOM 471 O O . THR A 1 62 ? -2.403 -21.808 -80.400 1.00 27.58 62 THR V O 1
ATOM 475 N N . ILE A 1 63 ? -2.594 -23.965 -79.858 1.00 18.43 63 ILE V N 1
ATOM 476 C CA . ILE A 1 63 ? -1.960 -23.844 -78.567 1.00 14.81 63 ILE V CA 1
ATOM 477 C C . ILE A 1 63 ? -0.469 -24.164 -78.656 1.00 15.56 63 ILE V C 1
ATOM 478 O O . ILE A 1 63 ? -0.061 -25.088 -79.387 1.00 15.05 63 ILE V O 1
ATOM 483 N N . VAL A 1 64 ? 0.333 -23.321 -78.019 1.00 15.07 64 VAL V N 1
ATOM 484 C CA . VAL A 1 64 ? 1.791 -23.468 -78.081 1.00 15.98 64 VAL V CA 1
ATOM 485 C C . VAL A 1 64 ? 2.276 -24.417 -76.949 1.00 13.22 64 VAL V C 1
ATOM 486 O O . VAL A 1 64 ? 1.812 -24.374 -75.818 1.00 15.62 64 VAL V O 1
ATOM 490 N N . GLY A 1 65 ? 3.233 -25.292 -77.274 1.00 14.17 65 GLY V N 1
ATOM 491 C CA . GLY A 1 65 ? 3.731 -26.237 -76.265 1.00 14.85 65 GLY V CA 1
ATOM 492 C C . GLY A 1 65 ? 3.074 -27.594 -76.421 1.00 15.72 65 GLY V C 1
ATOM 493 O O . GLY A 1 65 ? 2.366 -27.854 -77.385 1.00 20.50 65 GLY V O 1
ATOM 494 N N . GLN A 1 66 ? 3.369 -28.495 -75.499 1.00 17.30 66 GLN V N 1
ATOM 495 C CA . GLN A 1 66 ? 2.931 -29.852 -75.604 1.00 15.60 66 GLN V CA 1
ATOM 496 C C . GLN A 1 66 ? 1.651 -30.093 -74.822 1.00 16.42 66 GLN V C 1
ATOM 497 O O . GLN A 1 66 ? 1.185 -31.212 -74.834 1.00 17.59 66 GLN V O 1
ATOM 503 N N . LYS A 1 67 ? 1.109 -29.106 -74.095 1.00 17.84 67 LYS V N 1
ATOM 504 C CA . LYS A 1 67 ? -0.115 -29.378 -73.342 1.00 15.63 67 LYS V CA 1
ATOM 505 C C . LYS A 1 67 ? -1.255 -29.638 -74.323 1.00 15.91 67 LYS V C 1
ATOM 506 O O . LYS A 1 67 ? -2.195 -30.373 -74.003 1.00 17.64 67 LYS V O 1
ATOM 512 N N . ALA A 1 68 ? -1.211 -28.969 -75.460 1.00 15.71 68 ALA V N 1
ATOM 513 C CA . ALA A 1 68 ? -2.178 -29.176 -76.537 1.00 14.22 68 ALA V CA 1
ATOM 514 C C . ALA A 1 68 ? -1.654 -28.577 -77.824 1.00 18.26 68 ALA V C 1
ATOM 515 O O . ALA A 1 68 ? -0.721 -27.781 -77.781 1.00 16.15 68 ALA V O 1
ATOM 517 N N . ASP A 1 69 ? -2.339 -28.834 -78.939 1.00 16.09 69 ASP V N 1
ATOM 518 C CA . ASP A 1 69 ? -2.092 -28.148 -80.201 1.00 15.88 69 ASP V CA 1
ATOM 519 C C . ASP A 1 69 ? -3.211 -27.216 -80.662 1.00 16.22 69 ASP V C 1
ATOM 520 O O . ASP A 1 69 ? -2.982 -26.287 -81.454 1.00 16.29 69 ASP V O 1
ATOM 525 N N . ILE A 1 70 ? -4.443 -27.544 -80.272 1.00 16.81 70 ILE V N 1
ATOM 526 C CA . ILE A 1 70 ? -5.615 -26.833 -80.775 1.00 17.70 70 ILE V CA 1
ATOM 527 C C . ILE A 1 70 ? -6.680 -26.826 -79.718 1.00 18.19 70 ILE V C 1
ATOM 528 O O . ILE A 1 70 ? -6.799 -27.788 -78.944 1.00 16.67 70 ILE V O 1
ATOM 533 N N . LEU A 1 71 ? -7.353 -25.681 -79.602 1.00 15.93 71 LEU V N 1
ATOM 534 C CA . LEU A 1 71 ? -8.474 -25.482 -78.668 1.00 15.30 71 LEU V CA 1
ATOM 535 C C . LEU A 1 71 ? -9.702 -25.098 -79.498 1.00 17.16 71 LEU V C 1
ATOM 536 O O . LEU A 1 71 ? -9.644 -24.138 -80.300 1.00 16.42 71 LEU V O 1
ATOM 541 N N . PHE A 1 72 ? -10.813 -25.807 -79.246 1.00 15.68 72 PHE V N 1
ATOM 542 C CA . PHE A 1 72 ? -12.162 -25.428 -79.677 1.00 16.05 72 PHE V CA 1
ATOM 543 C C . PHE A 1 72 ? -12.909 -25.007 -78.434 1.00 15.48 72 PHE V C 1
ATOM 544 O O . PHE A 1 72 ? -13.113 -25.832 -77.519 1.00 18.48 72 PHE V O 1
ATOM 552 N N . MET A 1 73 ? -13.213 -23.718 -78.318 1.00 16.42 73 MET V N 1
ATOM 553 C CA . MET A 1 73 ? -13.995 -23.231 -77.208 1.00 17.35 73 MET V CA 1
ATOM 554 C C . MET A 1 73 ? -15.394 -22.947 -77.728 1.00 18.58 73 MET V C 1
ATOM 555 O O . MET A 1 73 ? -15.551 -22.248 -78.736 1.00 19.00 73 MET V O 1
ATOM 560 N N . ILE A 1 74 ? -16.366 -23.626 -77.130 1.00 17.15 74 ILE V N 1
ATOM 561 C CA . ILE A 1 74 ? -17.769 -23.664 -77.615 1.00 18.01 74 ILE V CA 1
ATOM 562 C C . ILE A 1 74 ? -18.748 -23.182 -76.577 1.00 17.71 74 ILE V C 1
ATOM 563 O O . ILE A 1 74 ? -18.749 -23.657 -75.442 1.00 17.31 74 ILE V O 1
ATOM 568 N N . LEU A 1 75 ? -19.577 -22.178 -76.924 1.00 16.17 75 LEU V N 1
ATOM 569 C CA . LEU A 1 75 ? -20.709 -21.792 -76.067 1.00 17.42 75 LEU V CA 1
ATOM 570 C C . LEU A 1 75 ? -22.041 -22.159 -76.734 1.00 15.48 75 LEU V C 1
ATOM 571 O O . LEU A 1 75 ? -22.320 -21.838 -77.903 1.00 16.57 75 LEU V O 1
ATOM 576 N N . ARG A 1 76 ? -22.874 -22.832 -75.959 1.00 19.40 76 ARG V N 1
ATOM 577 C CA . ARG A 1 76 ? -24.235 -23.203 -76.389 1.00 17.45 76 ARG V CA 1
ATOM 578 C C . ARG A 1 76 ? -25.229 -23.038 -75.229 1.00 19.09 76 ARG V C 1
ATOM 579 O O . ARG A 1 76 ? -24.838 -22.989 -74.046 1.00 16.34 76 ARG V O 1
ATOM 587 N N . PRO A 1 77 ? -26.525 -22.966 -75.557 1.00 17.53 77 PRO V N 1
ATOM 588 C CA . PRO A 1 77 ? -27.560 -22.705 -74.565 1.00 18.17 77 PRO V CA 1
ATOM 589 C C . PRO A 1 77 ? -27.813 -23.892 -73.582 1.00 19.24 77 PRO V C 1
ATOM 590 O O . PRO A 1 77 ? -28.444 -23.701 -72.549 1.00 20.33 77 PRO V O 1
ATOM 594 N N . THR A 1 78 ? -27.459 -25.117 -73.981 1.00 20.30 78 THR V N 1
ATOM 595 C CA . THR A 1 78 ? -27.682 -26.287 -73.135 1.00 19.30 78 THR V CA 1
ATOM 596 C C . THR A 1 78 ? -26.427 -27.153 -73.049 1.00 16.76 78 THR V C 1
ATOM 597 O O . THR A 1 78 ? -25.631 -27.184 -73.950 1.00 19.69 78 THR V O 1
ATOM 601 N N . LEU A 1 79 ? -26.375 -27.956 -72.002 1.00 16.91 79 LEU V N 1
ATOM 602 C CA . LEU A 1 79 ? -25.341 -28.975 -71.882 1.00 18.77 79 LEU V CA 1
ATOM 603 C C . LEU A 1 79 ? -25.515 -30.021 -72.950 1.00 17.87 79 LEU V C 1
ATOM 604 O O . LEU A 1 79 ? -24.535 -30.551 -73.470 1.00 18.19 79 LEU V O 1
ATOM 609 N N . ASP A 1 80 ? -26.757 -30.258 -73.382 1.00 16.42 80 ASP V N 1
ATOM 610 C CA . ASP A 1 80 ? -26.997 -31.263 -74.406 1.00 17.00 80 ASP V CA 1
ATOM 611 C C . ASP A 1 80 ? -26.341 -30.874 -75.707 1.00 17.53 80 ASP V C 1
ATOM 612 O O . ASP A 1 80 ? -25.820 -31.702 -76.442 1.00 18.72 80 ASP V O 1
ATOM 617 N N . GLU A 1 81 ? -26.442 -29.602 -76.052 1.00 17.55 81 GLU V N 1
ATOM 618 C CA . GLU A 1 81 ? -25.782 -29.072 -77.209 1.00 17.56 81 GLU V CA 1
ATOM 619 C C . GLU A 1 81 ? -24.251 -29.146 -77.193 1.00 17.60 81 GLU V C 1
ATOM 620 O O . GLU A 1 81 ? -23.659 -29.415 -78.239 1.00 19.12 81 GLU V O 1
ATOM 626 N N . LEU A 1 82 ? -23.627 -28.961 -76.036 1.00 18.12 82 LEU V N 1
ATOM 627 C CA . LEU A 1 82 ? -22.206 -29.247 -75.883 1.00 18.69 82 LEU V CA 1
ATOM 628 C C . LEU A 1 82 ? -21.896 -30.716 -76.204 1.00 19.49 82 LEU V C 1
ATOM 629 O O . LEU A 1 82 ? -20.950 -31.008 -76.923 1.00 19.29 82 LEU V O 1
ATOM 634 N N . HIS A 1 83 ? -22.684 -31.623 -75.654 1.00 18.75 83 HIS V N 1
ATOM 635 C CA . HIS A 1 83 ? -22.576 -33.045 -75.981 1.00 18.29 83 HIS V CA 1
ATOM 636 C C . HIS A 1 83 ? -22.708 -33.310 -77.465 1.00 19.05 83 HIS V C 1
ATOM 637 O O . HIS A 1 83 ? -21.902 -34.018 -78.031 1.00 18.17 83 HIS V O 1
ATOM 644 N N . GLU A 1 84 ? -23.697 -32.698 -78.118 1.00 18.37 84 GLU V N 1
ATOM 645 C CA . GLU A 1 84 ? -23.892 -32.894 -79.537 1.00 18.93 84 GLU V CA 1
ATOM 646 C C . GLU A 1 84 ? -22.688 -32.409 -80.376 1.00 18.01 84 GLU V C 1
ATOM 647 O O . GLU A 1 84 ? -22.295 -33.077 -81.351 1.00 17.63 84 GLU V O 1
ATOM 653 N N . ILE A 1 85 ? -22.190 -31.221 -80.055 1.00 18.45 85 ILE V N 1
ATOM 654 C CA . ILE A 1 85 ? -21.091 -30.637 -80.786 1.00 18.15 85 ILE V CA 1
ATOM 655 C C . ILE A 1 85 ? -19.838 -31.529 -80.625 1.00 17.68 85 ILE V C 1
ATOM 656 O O . ILE A 1 85 ? -19.139 -31.829 -81.567 1.00 18.47 85 ILE V O 1
ATOM 661 N N . GLU A 1 86 ? -19.576 -31.956 -79.393 1.00 18.22 86 GLU V N 1
ATOM 662 C CA . GLU A 1 86 ? -18.439 -32.811 -79.133 1.00 17.97 86 GLU V CA 1
ATOM 663 C C . GLU A 1 86 ? -18.531 -34.087 -79.924 1.00 18.93 86 GLU V C 1
ATOM 664 O O . GLU A 1 86 ? -17.569 -34.503 -80.520 1.00 19.46 86 GLU V O 1
ATOM 670 N N . THR A 1 87 ? -19.704 -34.727 -79.897 1.00 16.94 87 THR V N 1
ATOM 671 C CA . THR A 1 87 ? -19.955 -35.944 -80.626 1.00 17.17 87 THR V CA 1
ATOM 672 C C . THR A 1 87 ? -19.793 -35.794 -82.131 1.00 16.64 87 THR V C 1
ATOM 673 O O . THR A 1 87 ? -19.069 -36.581 -82.768 1.00 17.93 87 THR V O 1
ATOM 677 N N . ALA A 1 88 ? -20.390 -34.753 -82.694 1.00 19.38 88 ALA V N 1
ATOM 678 C CA . ALA A 1 88 ? -20.228 -34.446 -84.104 1.00 18.70 88 ALA V CA 1
ATOM 679 C C . ALA A 1 88 ? -18.780 -34.180 -84.508 1.00 17.81 88 ALA V C 1
ATOM 680 O O . ALA A 1 88 ? -18.286 -34.741 -85.528 1.00 18.85 88 ALA V O 1
ATOM 682 N N . LEU A 1 89 ? -18.046 -33.504 -83.641 1.00 18.47 89 LEU V N 1
ATOM 683 C CA . LEU A 1 89 ? -16.620 -33.313 -83.890 1.00 17.15 89 LEU V CA 1
ATOM 684 C C . LEU A 1 89 ? -15.875 -34.648 -83.920 1.00 17.93 89 LEU V C 1
ATOM 685 O O . LEU A 1 89 ? -15.187 -34.977 -84.902 1.00 18.57 89 LEU V O 1
ATOM 690 N N . ASN A 1 90 ? -16.107 -35.479 -82.915 1.00 16.28 90 ASN V N 1
ATOM 691 C CA . ASN A 1 90 ? -15.439 -36.770 -82.809 1.00 16.23 90 ASN V CA 1
ATOM 692 C C . ASN A 1 90 ? -15.805 -37.717 -83.955 1.00 16.29 90 ASN V C 1
ATOM 693 O O . ASN A 1 90 ? -15.042 -38.601 -84.318 1.00 18.63 90 ASN V O 1
ATOM 698 N N . LYS A 1 91 ? -16.959 -37.506 -84.559 1.00 17.97 91 LYS V N 1
ATOM 699 C CA . LYS A 1 91 ? -17.342 -38.375 -85.682 1.00 19.08 91 LYS V CA 1
ATOM 700 C C . LYS A 1 91 ? -16.750 -37.940 -87.058 1.00 23.47 91 LYS V C 1
ATOM 701 O O . LYS A 1 91 ? -16.857 -38.695 -88.040 1.00 25.80 91 LYS V O 1
ATOM 707 N N . THR A 1 92 ? -16.134 -36.745 -87.131 1.00 22.88 92 THR V N 1
ATOM 708 C CA . THR A 1 92 ? -15.338 -36.338 -88.296 1.00 21.19 92 THR V CA 1
ATOM 709 C C . THR A 1 92 ? -14.082 -37.193 -88.423 1.00 21.05 92 THR V C 1
ATOM 710 O O . THR A 1 92 ? -13.500 -37.673 -87.426 1.00 21.20 92 THR V O 1
ATOM 714 N N . LYS A 1 93 ? -13.581 -37.261 -89.644 1.00 18.74 93 LYS V N 1
ATOM 715 C CA . LYS A 1 93 ? -12.364 -37.987 -89.896 1.00 20.04 93 LYS V CA 1
ATOM 716 C C . LYS A 1 93 ? -11.176 -37.287 -89.216 1.00 20.38 93 LYS V C 1
ATOM 717 O O . LYS A 1 93 ? -10.326 -37.949 -88.659 1.00 18.48 93 LYS V O 1
ATOM 723 N N . LEU A 1 94 ? -11.105 -35.965 -89.293 1.00 19.37 94 LEU V N 1
ATOM 724 C CA . LEU A 1 94 ? -10.005 -35.222 -88.726 1.00 20.42 94 LEU V CA 1
ATOM 725 C C . LEU A 1 94 ? -9.831 -35.517 -87.251 1.00 18.63 94 LEU V C 1
ATOM 726 O O . LEU A 1 94 ? -8.740 -35.556 -86.772 1.00 20.04 94 LEU V O 1
ATOM 731 N N . ALA A 1 95 ? -10.941 -35.714 -86.545 1.00 18.46 95 ALA V N 1
ATOM 732 C CA . ALA A 1 95 ? -10.907 -35.861 -85.099 1.00 15.73 95 ALA V CA 1
ATOM 733 C C . ALA A 1 95 ? -10.235 -37.157 -84.666 1.00 18.27 95 ALA V C 1
ATOM 734 O O . ALA A 1 95 ? -9.769 -37.271 -83.524 1.00 18.20 95 ALA V O 1
ATOM 736 N N . ASP A 1 96 ? -10.133 -38.131 -85.570 1.00 18.30 96 ASP V N 1
ATOM 737 C CA . ASP A 1 96 ? -9.352 -39.334 -85.246 1.00 18.56 96 ASP V CA 1
ATOM 738 C C . ASP A 1 96 ? -7.884 -39.016 -84.957 1.00 19.29 96 ASP V C 1
ATOM 739 O O . ASP A 1 96 ? -7.167 -39.840 -84.368 1.00 20.52 96 ASP V O 1
ATOM 744 N N . TYR A 1 97 ? -7.435 -37.904 -85.492 1.00 16.71 97 TYR V N 1
ATOM 745 C CA . TYR A 1 97 ? -6.061 -37.416 -85.332 1.00 17.84 97 TYR V CA 1
ATOM 746 C C . TYR A 1 97 ? -5.923 -36.298 -84.313 1.00 18.42 97 TYR V C 1
ATOM 747 O O . TYR A 1 97 ? -4.855 -35.724 -84.159 1.00 19.12 97 TYR V O 1
ATOM 756 N N . LEU A 1 98 ? -7.034 -35.950 -83.680 1.00 18.57 98 LEU V N 1
ATOM 757 C CA . LEU A 1 98 ? -7.080 -34.962 -82.655 1.00 17.32 98 LEU V CA 1
ATOM 758 C C . LEU A 1 98 ? -7.275 -35.685 -81.336 1.00 17.29 98 LEU V C 1
ATOM 759 O O . LEU A 1 98 ? -8.370 -36.036 -80.946 1.00 14.69 98 LEU V O 1
ATOM 764 N N . LEU A 1 99 ? -6.160 -36.067 -80.744 1.00 15.02 99 LEU V N 1
ATOM 765 C CA . LEU A 1 99 ? -6.122 -36.859 -79.538 1.00 16.50 99 LEU V CA 1
ATOM 766 C C . LEU A 1 99 ? -6.423 -36.027 -78.280 1.00 16.63 99 LEU V C 1
ATOM 767 O O . LEU A 1 99 ? -6.257 -34.797 -78.244 1.00 15.62 99 LEU V O 1
ATOM 772 N N . PRO A 1 100 ? -6.826 -36.698 -77.212 1.00 17.82 100 PRO V N 1
ATOM 773 C CA . PRO A 1 100 ? -7.181 -36.010 -75.985 1.00 18.64 100 PRO V CA 1
ATOM 774 C C . PRO A 1 100 ? -5.996 -35.241 -75.417 1.00 18.61 100 PRO V C 1
ATOM 775 O O . PRO A 1 100 ? -4.838 -35.669 -75.554 1.00 19.40 100 PRO V O 1
ATOM 779 N N . ALA A 1 101 ? -6.262 -34.074 -74.839 1.00 17.14 101 ALA V N 1
ATOM 780 C CA . ALA A 1 101 ? -5.240 -33.271 -74.201 1.00 14.92 101 ALA V CA 1
ATOM 781 C C . ALA A 1 101 ? -5.729 -32.664 -72.880 1.00 18.73 101 ALA V C 1
ATOM 782 O O . ALA A 1 101 ? -5.186 -32.922 -71.827 1.00 16.50 101 ALA V O 1
ATOM 784 N N . TYR A 1 102 ? -6.868 -31.974 -72.941 1.00 16.02 102 TYR V N 1
ATOM 785 C CA . TYR A 1 102 ? -7.510 -31.417 -71.758 1.00 14.75 102 TYR V CA 1
ATOM 786 C C . TYR A 1 102 ? -8.884 -30.953 -72.183 1.00 15.41 102 TYR V C 1
ATOM 787 O O . TYR A 1 102 ? -9.172 -30.780 -73.375 1.00 14.62 102 TYR V O 1
ATOM 796 N N . SER A 1 103 ? -9.753 -30.794 -71.191 1.00 15.59 103 SER V N 1
ATOM 797 C CA . SER A 1 103 ? -11.110 -30.292 -71.419 1.00 15.90 103 SER V CA 1
ATOM 798 C C . SER A 1 103 ? -11.641 -29.588 -70.195 1.00 14.12 103 SER V C 1
ATOM 799 O O . SER A 1 103 ? -11.163 -29.771 -69.097 1.00 14.26 103 SER V O 1
ATOM 802 N N . TYR A 1 104 ? -12.638 -28.721 -70.400 1.00 15.26 104 TYR V N 1
ATOM 803 C CA . TYR A 1 104 ? -13.228 -28.013 -69.292 1.00 14.74 104 TYR V CA 1
ATOM 804 C C . TYR A 1 104 ? -14.678 -27.787 -69.660 1.00 14.54 104 TYR V C 1
ATOM 805 O O . TYR A 1 104 ? -14.981 -27.411 -70.785 1.00 15.84 104 TYR V O 1
ATOM 814 N N . VAL A 1 105 ? -15.551 -28.074 -68.694 1.00 15.47 105 VAL V N 1
ATOM 815 C CA . VAL A 1 105 ? -17.003 -27.840 -68.814 1.00 13.95 105 VAL V CA 1
ATOM 816 C C . VAL A 1 105 ? -17.490 -26.850 -67.718 1.00 15.08 105 VAL V C 1
ATOM 817 O O . VAL A 1 105 ? -17.127 -26.927 -66.534 1.00 15.78 105 VAL V O 1
ATOM 821 N N . SER A 1 106 ? -18.154 -25.788 -68.181 1.00 13.94 106 SER V N 1
ATOM 822 C CA . SER A 1 106 ? -18.500 -24.688 -67.279 1.00 14.24 106 SER V CA 1
ATOM 823 C C . SER A 1 106 ? -19.706 -23.928 -67.842 1.00 14.44 106 SER V C 1
ATOM 824 O O . SER A 1 106 ? -20.221 -24.282 -68.902 1.00 15.21 106 SER V O 1
ATOM 827 N N . VAL A 1 107 ? -20.089 -22.866 -67.139 1.00 15.42 107 VAL V N 1
ATOM 828 C CA . VAL A 1 107 ? -21.200 -21.996 -67.570 1.00 15.21 107 VAL V CA 1
ATOM 829 C C . VAL A 1 107 ? -20.876 -20.507 -67.347 1.00 15.17 107 VAL V C 1
ATOM 830 O O . VAL A 1 107 ? -20.332 -20.112 -66.311 1.00 18.82 107 VAL V O 1
ATOM 834 N N . VAL A 1 108 ? -21.107 -19.707 -68.380 1.00 17.63 108 VAL V N 1
ATOM 835 C CA . VAL A 1 108 ? -20.856 -18.266 -68.257 1.00 18.03 108 VAL V CA 1
ATOM 836 C C . VAL A 1 108 ? -21.624 -17.728 -67.064 1.00 21.02 108 VAL V C 1
ATOM 837 O O . VAL A 1 108 ? -22.821 -18.045 -66.860 1.00 20.30 108 VAL V O 1
ATOM 841 N N . GLU A 1 109 ? -20.907 -17.045 -66.178 1.00 18.88 109 GLU V N 1
ATOM 842 C CA . GLU A 1 109 ? -21.479 -16.638 -64.909 1.00 23.37 109 GLU V CA 1
ATOM 843 C C . GLU A 1 109 ? -21.196 -15.162 -64.664 1.00 27.29 109 GLU V C 1
ATOM 844 O O . GLU A 1 109 ? -20.122 -14.689 -65.000 1.00 26.77 109 GLU V O 1
ATOM 850 N N . LEU A 1 110 ? -22.207 -14.418 -64.232 1.00 25.81 110 LEU V N 1
ATOM 851 C CA . LEU A 1 110 ? -22.102 -12.960 -64.048 1.00 32.66 110 LEU V CA 1
ATOM 852 C C . LEU A 1 110 ? -22.474 -12.683 -62.621 1.00 35.94 110 LEU V C 1
ATOM 853 O O . LEU A 1 110 ? -23.538 -13.125 -62.181 1.00 36.04 110 LEU V O 1
ATOM 858 N N . SER A 1 111 ? -21.587 -12.051 -61.855 1.00 38.25 111 SER V N 1
ATOM 859 C CA . SER A 1 111 ? -21.961 -11.557 -60.534 1.00 41.23 111 SER V CA 1
ATOM 860 C C . SER A 1 111 ? -22.262 -10.051 -60.574 1.00 42.14 111 SER V C 1
ATOM 861 O O . SER A 1 111 ? -23.222 -9.611 -59.940 1.00 47.42 111 SER V O 1
ATOM 864 N N . ASN A 1 112 ? -21.519 -9.296 -61.390 1.00 40.70 112 ASN V N 1
ATOM 865 C CA . ASN A 1 112 ? -21.580 -7.818 -61.364 1.00 41.32 112 ASN V CA 1
ATOM 866 C C . ASN A 1 112 ? -22.621 -7.308 -62.355 1.00 40.64 112 ASN V C 1
ATOM 867 O O . ASN A 1 112 ? -22.425 -7.385 -63.558 1.00 38.68 112 ASN V O 1
ATOM 872 N N . TYR A 1 113 ? -23.769 -6.845 -61.869 1.00 40.68 113 TYR V N 1
ATOM 873 C CA . TYR A 1 113 ? -24.754 -6.194 -62.748 1.00 38.26 113 TYR V CA 1
ATOM 874 C C . TYR A 1 113 ? -25.647 -5.293 -61.913 1.00 39.38 113 TYR V C 1
ATOM 875 O O . TYR A 1 113 ? -25.842 -5.558 -60.734 1.00 36.94 113 TYR V O 1
ATOM 884 N N . LEU A 1 114 ? -26.205 -4.244 -62.513 1.00 38.96 114 LEU V N 1
ATOM 885 C CA . LEU A 1 114 ? -27.057 -3.342 -61.719 1.00 41.00 114 LEU V CA 1
ATOM 886 C C . LEU A 1 114 ? -28.456 -3.953 -61.556 1.00 40.89 114 LEU V C 1
ATOM 887 O O . LEU A 1 114 ? -29.187 -4.141 -62.544 1.00 39.62 114 LEU V O 1
ATOM 892 N N . ALA A 1 115 ? -28.765 -4.381 -60.333 1.00 40.77 115 ALA V N 1
ATOM 893 C CA . ALA A 1 115 ? -30.021 -5.095 -60.035 1.00 40.69 115 ALA V CA 1
ATOM 894 C C . ALA A 1 115 ? -31.065 -4.101 -59.528 1.00 41.82 115 ALA V C 1
ATOM 895 O O . ALA A 1 115 ? -30.823 -3.363 -58.584 1.00 45.36 115 ALA V O 1
ATOM 897 N N . SER A 1 116 ? -32.204 -4.036 -60.198 1.00 39.23 116 SER V N 1
ATOM 898 C CA . SER A 1 116 ? -33.225 -3.071 -59.810 1.00 38.90 116 SER V CA 1
ATOM 899 C C . SER A 1 116 ? -34.326 -3.786 -59.065 1.00 38.01 116 SER V C 1
ATOM 900 O O . SER A 1 116 ? -35.067 -3.183 -58.272 1.00 41.55 116 SER V O 1
ATOM 903 N N . GLY A 1 117 ? -34.595 -5.002 -59.528 1.00 35.05 117 GLY V N 1
ATOM 904 C CA . GLY A 1 117 ? -35.784 -5.726 -59.085 1.00 31.15 117 GLY V CA 1
ATOM 905 C C . GLY A 1 117 ? -36.892 -5.607 -60.096 1.00 28.92 117 GLY V C 1
ATOM 906 O O . GLY A 1 117 ? -37.765 -6.471 -60.171 1.00 25.20 117 GLY V O 1
ATOM 907 N N . SER A 1 118 ? -36.869 -4.575 -60.929 1.00 30.03 118 SER V N 1
ATOM 908 C CA . SER A 1 118 ? -38.097 -4.296 -61.722 1.00 30.45 118 SER V CA 1
ATOM 909 C C . SER A 1 118 ? -38.109 -4.856 -63.135 1.00 32.08 118 SER V C 1
ATOM 910 O O . SER A 1 118 ? -39.073 -4.686 -63.893 1.00 32.56 118 SER V O 1
ATOM 913 N N . GLU A 1 119 ? -37.076 -5.615 -63.460 1.00 30.72 119 GLU V N 1
ATOM 914 C CA . GLU A 1 119 ? -36.898 -6.177 -64.799 1.00 31.64 119 GLU V CA 1
ATOM 915 C C . GLU A 1 119 ? -36.373 -7.603 -64.633 1.00 33.03 119 GLU V C 1
ATOM 916 O O . GLU A 1 119 ? -35.738 -7.944 -63.628 1.00 34.50 119 GLU V O 1
ATOM 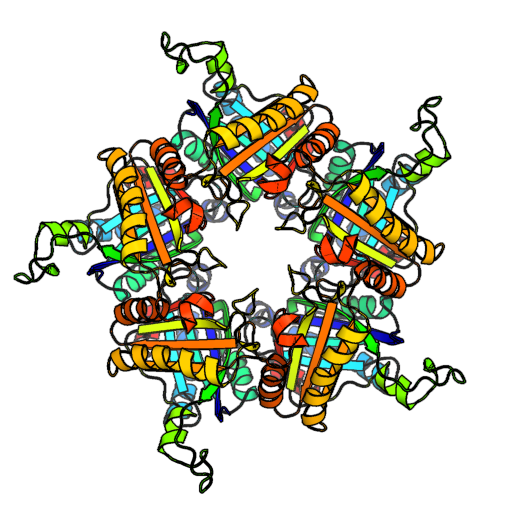922 N N . ASP A 1 120 ? -36.654 -8.440 -65.611 1.00 30.88 120 ASP V N 1
ATOM 923 C CA . ASP A 1 120 ? -36.035 -9.754 -65.667 1.00 31.40 120 ASP V CA 1
ATOM 924 C C . ASP A 1 120 ? -34.641 -9.510 -66.296 1.00 30.77 120 ASP V C 1
ATOM 925 O O . ASP A 1 120 ? -34.569 -9.090 -67.462 1.00 29.13 120 ASP V O 1
ATOM 930 N N . PRO A 1 121 ? -33.546 -9.676 -65.544 1.00 29.26 121 PRO V N 1
ATOM 931 C CA . PRO A 1 121 ? -32.250 -9.303 -66.109 1.00 28.64 121 PRO V CA 1
ATOM 932 C C . PRO A 1 121 ? -31.920 -10.136 -67.322 1.00 29.63 121 PRO V C 1
ATOM 933 O O . PRO A 1 121 ? -31.103 -9.713 -68.144 1.00 32.13 121 PRO V O 1
ATOM 937 N N . TYR A 1 122 ? -32.503 -11.338 -67.429 1.00 30.69 122 TYR V N 1
ATOM 938 C CA . TYR A 1 122 ? -32.209 -12.206 -68.569 1.00 30.90 122 TYR V CA 1
ATOM 939 C C . TYR A 1 122 ? -32.720 -11.600 -69.860 1.00 34.00 122 TYR V C 1
ATOM 940 O O . TYR A 1 122 ? -32.325 -12.020 -70.955 1.00 33.70 122 TYR V O 1
ATOM 949 N N . GLN A 1 123 ? -33.590 -10.589 -69.734 1.00 33.87 123 GLN V N 1
ATOM 950 C CA . GLN A 1 123 ? -34.180 -9.920 -70.885 1.00 35.42 123 GLN V CA 1
ATOM 951 C C . GLN A 1 123 ? -33.533 -8.553 -71.177 1.00 35.68 123 GLN V C 1
ATOM 952 O O . GLN A 1 123 ? -34.014 -7.834 -72.036 1.00 38.85 123 GLN V O 1
ATOM 958 N N . ILE A 1 124 ? -32.576 -8.125 -70.355 1.00 34.53 124 ILE V N 1
ATOM 959 C CA . ILE A 1 124 ? -31.935 -6.800 -70.507 1.00 33.38 124 ILE V CA 1
ATOM 960 C C . ILE A 1 124 ? -30.707 -6.881 -71.449 1.00 34.39 124 ILE V C 1
ATOM 961 O O . ILE A 1 124 ? -29.715 -7.561 -71.132 1.00 32.26 124 ILE V O 1
ATOM 966 N N . PRO A 1 125 ? -30.714 -6.068 -72.503 1.00 35.43 125 PRO V N 1
ATOM 967 C CA . PRO A 1 125 ? -29.641 -6.039 -73.499 1.00 35.73 125 PRO V CA 1
ATOM 968 C C . PRO A 1 125 ? -28.232 -6.096 -72.950 1.00 34.63 125 PRO V C 1
ATOM 969 O O . PRO A 1 125 ? -27.400 -6.839 -73.462 1.00 31.61 125 PRO V O 1
ATOM 973 N N . GLU A 1 126 ? -27.949 -5.274 -71.949 1.00 33.25 126 GLU V N 1
ATOM 974 C CA . GLU A 1 126 ? -26.599 -5.092 -71.469 1.00 34.24 126 GLU V CA 1
ATOM 975 C C . GLU A 1 126 ? -26.171 -6.289 -70.635 1.00 33.52 126 GLU V C 1
ATOM 976 O O . GLU A 1 126 ? -24.993 -6.461 -70.383 1.00 33.89 126 GLU V O 1
ATOM 982 N N . VAL A 1 127 ? -27.145 -6.975 -70.041 1.00 29.72 127 VAL V N 1
ATOM 983 C CA . VAL A 1 127 ? -26.860 -8.212 -69.355 1.00 29.55 127 VAL V CA 1
ATOM 984 C C . VAL A 1 127 ? -26.769 -9.362 -70.334 1.00 28.00 127 VAL V C 1
ATOM 985 O O . VAL A 1 127 ? -25.824 -10.140 -70.255 1.00 25.52 127 VAL V O 1
ATOM 989 N N . ARG A 1 128 ? -27.760 -9.492 -71.226 1.00 27.55 128 ARG V N 1
ATOM 990 C CA . ARG A 1 128 ? -27.745 -10.561 -72.239 1.00 29.63 128 ARG V CA 1
ATOM 991 C C . ARG A 1 128 ? -26.415 -10.554 -72.990 1.00 28.20 128 ARG V C 1
ATOM 992 O O . ARG A 1 128 ? -25.944 -11.595 -73.436 1.00 28.53 128 ARG V O 1
ATOM 1000 N N . ARG A 1 129 ? -25.881 -9.369 -73.251 1.00 25.47 129 ARG V N 1
ATOM 1001 C CA . ARG A 1 129 ? -24.630 -9.233 -74.034 1.00 28.43 129 ARG V CA 1
ATOM 1002 C C . ARG A 1 129 ? -23.499 -10.026 -73.389 1.00 26.44 129 ARG V C 1
ATOM 1003 O O . ARG A 1 129 ? -22.567 -10.510 -74.059 1.00 27.86 129 ARG V O 1
ATOM 1011 N N . ARG A 1 130 ? -23.544 -10.123 -72.068 1.00 24.92 130 ARG V N 1
ATOM 1012 C CA . ARG A 1 130 ? -22.480 -10.780 -71.328 1.00 26.16 130 ARG V CA 1
ATOM 1013 C C . ARG A 1 130 ? -22.788 -12.270 -70.979 1.00 26.35 130 ARG V C 1
ATOM 1014 O O . ARG A 1 130 ? -21.870 -13.097 -70.795 1.00 23.66 130 ARG V O 1
ATOM 1022 N N . LEU A 1 131 ? -24.065 -12.567 -70.788 1.00 24.22 131 LEU V N 1
ATOM 1023 C CA . LEU A 1 131 ? -24.487 -13.952 -70.575 1.00 22.10 131 LEU V CA 1
ATOM 1024 C C . LEU A 1 131 ? -24.282 -14.776 -71.819 1.00 23.88 131 LEU V C 1
ATOM 1025 O O . LEU A 1 131 ? -23.997 -15.961 -71.711 1.00 20.58 131 LEU V O 1
ATOM 1030 N N . TYR A 1 132 ? -24.490 -14.170 -72.994 1.00 21.39 132 TYR V N 1
ATOM 1031 C CA . TYR A 1 132 ? -24.575 -14.883 -74.231 1.00 23.00 132 TYR V CA 1
ATOM 1032 C C . TYR A 1 132 ? -23.593 -14.226 -75.206 1.00 23.77 132 TYR V C 1
ATOM 1033 O O . TYR A 1 132 ? -23.985 -13.630 -76.190 1.00 24.71 132 TYR V O 1
ATOM 1042 N N . PRO A 1 133 ? -22.317 -14.233 -74.853 1.00 23.53 133 PRO V N 1
ATOM 1043 C CA . PRO A 1 133 ? -21.321 -13.375 -75.543 1.00 23.36 133 PRO V CA 1
ATOM 1044 C C . PRO A 1 133 ? -20.855 -13.938 -76.879 1.00 25.68 133 PRO V C 1
ATOM 1045 O O . PRO A 1 133 ? -20.699 -15.155 -77.010 1.00 23.71 133 PRO V O 1
ATOM 1049 N N . ILE A 1 134 ? -20.584 -13.060 -77.856 1.00 21.74 134 ILE V N 1
ATOM 1050 C CA . ILE A 1 134 ? -19.826 -13.453 -79.005 1.00 23.30 134 ILE V CA 1
ATOM 1051 C C . ILE A 1 134 ? -18.348 -13.396 -78.580 1.00 23.22 134 ILE V C 1
ATOM 1052 O O . ILE A 1 134 ? -17.859 -12.379 -78.047 1.00 24.58 134 ILE V O 1
ATOM 1057 N N . LEU A 1 135 ? -17.673 -14.521 -78.701 1.00 22.73 135 LEU V N 1
ATOM 1058 C CA . LEU A 1 135 ? -16.289 -14.565 -78.280 1.00 22.95 135 LEU V CA 1
ATOM 1059 C C . LEU A 1 135 ? -15.449 -13.636 -79.164 1.00 23.08 135 LEU V C 1
ATOM 1060 O O . LEU A 1 135 ? -15.610 -13.640 -80.387 1.00 25.54 135 LEU V O 1
ATOM 1065 N N . PRO A 1 136 ? -14.475 -12.952 -78.540 1.00 24.46 136 PRO V N 1
ATOM 1066 C CA . PRO A 1 136 ? -13.569 -12.006 -79.224 1.00 27.42 136 PRO V CA 1
ATOM 1067 C C . PRO A 1 136 ? -12.715 -12.684 -80.295 1.00 27.63 136 PRO V C 1
ATOM 1068 O O . PRO A 1 136 ? -12.375 -13.822 -80.124 1.00 28.49 136 PRO V O 1
ATOM 1072 N N . LYS A 1 137 ? -12.452 -12.034 -81.422 1.00 27.36 137 LYS V N 1
ATOM 1073 C CA . LYS A 1 137 ? -11.605 -12.606 -82.441 1.00 27.20 137 LYS V CA 1
ATOM 1074 C C . LYS A 1 137 ? -10.151 -12.033 -82.344 1.00 25.06 137 LYS V C 1
ATOM 1075 O O . LYS A 1 137 ? -9.555 -11.629 -83.341 1.00 26.68 137 LYS V O 1
ATOM 1081 N N . THR A 1 138 ? -9.552 -12.148 -81.159 1.00 21.34 138 THR V N 1
ATOM 1082 C CA . THR A 1 138 ? -8.246 -11.568 -80.876 1.00 20.07 138 THR V CA 1
ATOM 1083 C C . THR A 1 138 ? -7.140 -12.450 -81.352 1.00 21.68 138 THR V C 1
ATOM 1084 O O . THR A 1 138 ? -7.346 -13.644 -81.575 1.00 21.36 138 THR V O 1
ATOM 1088 N N . ASN A 1 139 ? -5.943 -11.860 -81.467 1.00 20.45 139 ASN V N 1
ATOM 1089 C CA . ASN A 1 139 ? -4.790 -12.587 -81.961 1.00 20.14 139 ASN V CA 1
ATOM 1090 C C . ASN A 1 139 ? -4.431 -13.749 -81.032 1.00 17.85 139 ASN V C 1
ATOM 1091 O O . ASN A 1 139 ? -3.919 -14.746 -81.522 1.00 19.33 139 ASN V O 1
ATOM 1096 N N . TYR A 1 140 ? -4.702 -13.587 -79.743 1.00 18.22 140 TYR V N 1
ATOM 1097 C CA . TYR A 1 140 ? -4.253 -14.566 -78.721 1.00 17.39 140 TYR V CA 1
ATOM 1098 C C . TYR A 1 140 ? -5.361 -14.910 -77.751 1.00 18.21 140 TYR V C 1
ATOM 1099 O O . TYR A 1 140 ? -6.298 -14.128 -77.505 1.00 18.50 140 TYR V O 1
ATOM 1108 N N . ILE A 1 141 ? -5.177 -16.056 -77.108 1.00 18.48 141 ILE V N 1
ATOM 1109 C CA . ILE A 1 141 ? -6.059 -16.532 -76.039 1.00 15.78 141 ILE V CA 1
ATOM 1110 C C . ILE A 1 141 ? -5.226 -17.177 -74.938 1.00 15.82 141 ILE V C 1
ATOM 1111 O O . ILE A 1 141 ? -4.053 -17.553 -75.158 1.00 17.87 141 ILE V O 1
ATOM 1116 N N . CYS A 1 142 ? -5.758 -17.148 -73.721 1.00 16.48 142 CYS V N 1
ATOM 1117 C CA . CYS A 1 142 ? -5.139 -17.758 -72.549 1.00 16.08 142 CYS V CA 1
ATOM 1118 C C . CYS A 1 142 ? -6.277 -18.390 -71.758 1.00 19.03 142 CYS V C 1
ATOM 1119 O O . CYS A 1 142 ? -7.325 -17.763 -71.563 1.00 17.66 142 CYS V O 1
ATOM 1122 N N . PHE A 1 143 ? -6.120 -19.648 -71.365 1.00 16.81 143 PHE V N 1
ATOM 1123 C CA . PHE A 1 143 ? -7.069 -20.298 -70.509 1.00 15.22 143 PHE V CA 1
ATOM 1124 C C . PHE A 1 143 ? -6.397 -20.859 -69.263 1.00 17.00 143 PHE V C 1
ATOM 1125 O O . PHE A 1 143 ? -5.381 -21.515 -69.358 1.00 18.11 143 PHE V O 1
ATOM 1133 N N . TYR A 1 144 ? -7.031 -20.697 -68.111 1.00 15.04 144 TYR V N 1
ATOM 1134 C CA . TYR A 1 144 ? -6.688 -21.467 -66.898 1.00 15.07 144 TYR V CA 1
ATOM 1135 C C . TYR A 1 144 ? -7.909 -21.603 -65.991 1.00 15.42 144 TYR V C 1
ATOM 1136 O O . TYR A 1 144 ? -8.737 -20.688 -65.913 1.00 16.04 144 TYR V O 1
ATOM 1145 N N . PRO A 1 145 ? -7.958 -22.688 -65.222 1.00 16.26 145 PRO V N 1
ATOM 1146 C CA . PRO A 1 145 ? -8.983 -22.855 -64.181 1.00 14.89 145 PRO V CA 1
ATOM 1147 C C . PRO A 1 145 ? -8.448 -22.401 -62.841 1.00 16.47 145 PRO V C 1
ATOM 1148 O O . PRO A 1 145 ? -7.202 -22.366 -62.639 1.00 15.45 145 PRO V O 1
ATOM 1152 N N . MET A 1 146 ? -9.360 -22.110 -61.913 1.00 17.93 146 MET V N 1
ATOM 1153 C CA . MET A 1 146 ? -8.952 -21.782 -60.570 1.00 18.80 146 MET V CA 1
ATOM 1154 C C . MET A 1 146 ? -9.956 -22.242 -59.514 1.00 16.77 146 MET V C 1
ATOM 1155 O O . MET A 1 146 ? -11.141 -22.408 -59.804 1.00 15.89 146 MET V O 1
ATOM 1160 N N . ASP A 1 147 ? -9.437 -22.406 -58.312 1.00 17.97 147 ASP V N 1
ATOM 1161 C CA . ASP A 1 147 ? -10.217 -22.534 -57.116 1.00 18.69 147 ASP V CA 1
ATOM 1162 C C . ASP A 1 147 ? -9.978 -21.310 -56.232 1.00 19.35 147 ASP V C 1
ATOM 1163 O O . ASP A 1 147 ? -8.889 -20.715 -56.270 1.00 21.10 147 ASP V O 1
ATOM 1168 N N . LYS A 1 148 ? -10.880 -21.097 -55.269 1.00 17.40 148 LYS V N 1
ATOM 1169 C CA . LYS A 1 148 ? -10.593 -20.248 -54.112 1.00 19.11 148 LYS V CA 1
ATOM 1170 C C . LYS A 1 148 ? -10.187 -21.135 -52.979 1.00 19.14 148 LYS V C 1
ATOM 1171 O O . LYS A 1 148 ? -10.793 -22.156 -52.721 1.00 21.38 148 LYS V O 1
ATOM 1177 N N . ARG A 1 149 ? -9.070 -20.785 -52.370 1.00 20.15 149 ARG V N 1
ATOM 1178 C CA . ARG A 1 149 ? -8.453 -21.619 -51.366 1.00 19.63 149 ARG V CA 1
ATOM 1179 C C . ARG A 1 149 ? -9.312 -21.860 -50.115 1.00 21.48 149 ARG V C 1
ATOM 1180 O O . ARG A 1 149 ? -10.000 -20.944 -49.627 1.00 19.51 149 ARG V O 1
ATOM 1188 N N . ARG A 1 150 ? -9.148 -23.053 -49.543 1.00 20.22 150 ARG V N 1
ATOM 1189 C CA . ARG A 1 150 ? -9.782 -23.472 -48.288 1.00 21.33 150 ARG V CA 1
ATOM 1190 C C . ARG A 1 150 ? -8.797 -24.205 -47.383 1.00 24.13 150 ARG V C 1
ATOM 1191 O O . ARG A 1 150 ? -8.871 -25.442 -47.232 1.00 27.39 150 ARG V O 1
ATOM 1199 N N . GLN A 1 151 ? -7.787 -23.486 -46.884 1.00 23.93 151 GLN V N 1
ATOM 1200 C CA . GLN A 1 151 ? -6.654 -24.109 -46.228 1.00 26.41 151 GLN V CA 1
ATOM 1201 C C . GLN A 1 151 ? -6.322 -23.243 -45.042 1.00 25.78 151 GLN V C 1
ATOM 1202 O O . GLN A 1 151 ? -5.997 -22.058 -45.209 1.00 26.13 151 GLN V O 1
ATOM 1208 N N . GLY A 1 152 ? -6.348 -23.840 -43.865 1.00 27.08 152 GLY V N 1
ATOM 1209 C CA . GLY A 1 152 ? -5.894 -23.158 -42.671 1.00 29.61 152 GLY V CA 1
ATOM 1210 C C . GLY A 1 152 ? -6.621 -21.843 -42.530 1.00 30.11 152 GLY V C 1
ATOM 1211 O O . GLY A 1 152 ? -7.835 -21.781 -42.700 1.00 29.56 152 GLY V O 1
ATOM 1212 N N . ASN A 1 153 ? -5.834 -20.784 -42.330 1.00 31.24 153 ASN V N 1
ATOM 1213 C CA . ASN A 1 153 ? -6.350 -19.455 -42.115 1.00 30.90 153 ASN V CA 1
ATOM 1214 C C . ASN A 1 153 ? -6.618 -18.739 -43.430 1.00 27.24 153 ASN V C 1
ATOM 1215 O O . ASN A 1 153 ? -7.059 -17.606 -43.436 1.00 29.80 153 ASN V O 1
ATOM 1220 N N . ASP A 1 154 ? -6.373 -19.396 -44.539 1.00 25.15 154 ASP V N 1
ATOM 1221 C CA . ASP A 1 154 ? -6.716 -18.832 -45.862 1.00 22.09 154 ASP V CA 1
ATOM 1222 C C . ASP A 1 154 ? -7.889 -19.615 -46.424 1.00 22.88 154 ASP V C 1
ATOM 1223 O O . ASP A 1 154 ? -7.741 -20.361 -47.436 1.00 24.21 154 ASP V O 1
ATOM 1228 N N . ASN A 1 155 ? -9.056 -19.473 -45.788 1.00 21.43 155 ASN V N 1
ATOM 1229 C CA . ASN A 1 155 ? -10.263 -20.171 -46.227 1.00 19.12 155 ASN V CA 1
ATOM 1230 C C . ASN A 1 155 ? -11.322 -19.208 -46.695 1.00 22.92 155 ASN V C 1
ATOM 1231 O O . ASN A 1 155 ? -11.965 -18.507 -45.884 1.00 23.97 155 ASN V O 1
ATOM 1236 N N . TRP A 1 156 ? -11.429 -19.091 -48.012 1.00 19.54 156 TRP V N 1
ATOM 1237 C CA . TRP A 1 156 ? -12.307 -18.100 -48.645 1.00 19.24 156 TRP V CA 1
ATOM 1238 C C . TRP A 1 156 ? -13.743 -18.211 -48.214 1.00 20.56 156 TRP V C 1
ATOM 1239 O O . TRP A 1 156 ? -14.407 -17.212 -47.904 1.00 20.65 156 TRP V O 1
ATOM 1250 N N . TYR A 1 157 ? -14.187 -19.447 -48.030 1.00 21.87 157 TYR V N 1
ATOM 1251 C CA . TYR A 1 157 ? -15.593 -19.700 -47.806 1.00 19.80 157 TYR V CA 1
ATOM 1252 C C . TYR A 1 157 ? -15.937 -19.577 -46.333 1.00 24.07 157 TYR V C 1
ATOM 1253 O O . TYR A 1 157 ? -17.113 -19.619 -45.995 1.00 28.13 157 TYR V O 1
ATOM 1262 N N . MET A 1 158 ? -14.947 -19.394 -45.471 1.00 23.15 158 MET V N 1
ATOM 1263 C CA . MET A 1 158 ? -15.175 -19.140 -44.052 1.00 23.22 158 MET V CA 1
ATOM 1264 C C . MET A 1 158 ? -15.155 -17.634 -43.746 1.00 27.81 158 MET V C 1
ATOM 1265 O O . MET A 1 158 ? -15.373 -17.248 -42.587 1.00 28.17 158 MET V O 1
ATOM 1270 N N . LEU A 1 159 ? -14.850 -16.795 -44.753 1.00 27.52 159 LEU V N 1
ATOM 1271 C CA . LEU A 1 159 ? -14.897 -15.336 -44.581 1.00 28.76 159 LEU V CA 1
ATOM 1272 C C . LEU A 1 159 ? -16.341 -14.870 -44.490 1.00 31.22 159 LEU V C 1
ATOM 1273 O O . LEU A 1 159 ? -17.263 -15.513 -45.026 1.00 32.92 159 LEU V O 1
ATOM 1278 N N . SER A 1 160 ? -16.516 -13.638 -44.022 1.00 30.66 160 SER V N 1
ATOM 1279 C CA . SER A 1 160 ? -17.818 -12.998 -44.126 1.00 33.19 160 SER V CA 1
ATOM 1280 C C . SER A 1 160 ? -18.043 -12.544 -45.556 1.00 35.51 160 SER V C 1
ATOM 1281 O O . SER A 1 160 ? -17.103 -12.452 -46.342 1.00 31.46 160 SER V O 1
ATOM 1284 N N . MET A 1 161 ? -19.295 -12.247 -45.890 1.00 37.17 161 MET V N 1
ATOM 1285 C CA . MET A 1 161 ? -19.639 -11.713 -47.192 1.00 38.68 161 MET V CA 1
ATOM 1286 C C . MET A 1 161 ? -18.965 -10.356 -47.419 1.00 37.90 161 MET V C 1
ATOM 1287 O O . MET A 1 161 ? -18.508 -10.048 -48.515 1.00 37.13 161 MET V O 1
ATOM 1292 N N . GLU A 1 162 ? -18.819 -9.581 -46.355 1.00 37.91 162 GLU V N 1
ATOM 1293 C CA . GLU A 1 162 ? -18.264 -8.250 -46.491 1.00 37.71 162 GLU V CA 1
ATOM 1294 C C . GLU A 1 162 ? -16.766 -8.325 -46.709 1.00 36.41 162 GLU V C 1
ATOM 1295 O O . GLU A 1 162 ? -16.226 -7.488 -47.401 1.00 31.45 162 GLU V O 1
ATOM 1301 N N . GLN A 1 163 ? -16.105 -9.263 -46.026 1.00 34.96 163 GLN V N 1
ATOM 1302 C CA . GLN A 1 163 ? -14.667 -9.557 -46.230 1.00 33.09 163 GLN V CA 1
ATOM 1303 C C . GLN A 1 163 ? -14.377 -9.989 -47.656 1.00 28.11 163 GLN V C 1
ATOM 1304 O O . GLN A 1 163 ? -13.530 -9.421 -48.342 1.00 27.59 163 GLN V O 1
ATOM 1310 N N . ARG A 1 164 ? -15.164 -10.941 -48.159 1.00 27.60 164 ARG V N 1
ATOM 1311 C CA . ARG A 1 164 ? -15.080 -11.281 -49.550 1.00 26.40 164 ARG V CA 1
ATOM 1312 C C . ARG A 1 164 ? -15.328 -10.093 -50.459 1.00 27.88 164 ARG V C 1
ATOM 1313 O O . ARG A 1 164 ? -14.704 -9.949 -51.486 1.00 25.65 164 ARG V O 1
ATOM 1321 N N . ARG A 1 165 ? -16.339 -9.305 -50.153 1.00 29.62 165 ARG V N 1
ATOM 1322 C CA . ARG A 1 165 ? -16.629 -8.122 -50.946 1.00 31.31 165 ARG V CA 1
ATOM 1323 C C . ARG A 1 165 ? -15.445 -7.167 -51.056 1.00 27.41 165 ARG V C 1
ATOM 1324 O O . ARG A 1 165 ? -15.124 -6.701 -52.142 1.00 30.50 165 ARG V O 1
ATOM 1332 N N . GLU A 1 166 ? -14.799 -6.894 -49.933 1.00 31.62 166 GLU V N 1
ATOM 1333 C CA . GLU A 1 166 ? -13.690 -5.951 -49.902 1.00 32.05 166 GLU V CA 1
ATOM 1334 C C . GLU A 1 166 ? -12.445 -6.525 -50.564 1.00 33.06 166 GLU V C 1
ATOM 1335 O O . GLU A 1 166 ? -11.816 -5.852 -51.365 1.00 30.52 166 GLU V O 1
ATOM 1341 N N . LEU A 1 167 ? -12.272 -7.839 -50.481 1.00 31.60 167 LEU V N 1
ATOM 1342 C CA . LEU A 1 167 ? -11.200 -8.493 -51.240 1.00 30.85 167 LEU V CA 1
ATOM 1343 C C . LEU A 1 167 ? -11.400 -8.432 -52.759 1.00 29.35 167 LEU V C 1
ATOM 1344 O O . LEU A 1 167 ? -10.442 -8.332 -53.531 1.00 32.60 167 LEU V O 1
ATOM 1349 N N . MET A 1 168 ? -12.628 -8.645 -53.217 1.00 29.37 168 MET V N 1
ATOM 1350 C CA . MET A 1 168 ? -12.894 -8.645 -54.637 1.00 32.25 168 MET V CA 1
ATOM 1351 C C . MET A 1 168 ? -12.789 -7.261 -55.229 1.00 35.44 168 MET V C 1
ATOM 1352 O O . MET A 1 168 ? -12.684 -7.114 -56.446 1.00 31.65 168 MET V O 1
ATOM 1357 N N . ARG A 1 169 ? -12.834 -6.248 -54.368 1.00 36.00 169 ARG V N 1
ATOM 1358 C CA . ARG A 1 169 ? -12.795 -4.855 -54.825 1.00 38.64 169 ARG V CA 1
ATOM 1359 C C . ARG A 1 169 ? -11.439 -4.548 -55.440 1.00 35.70 169 ARG V C 1
ATOM 1360 O O . ARG A 1 169 ? -11.334 -4.015 -56.540 1.00 36.76 169 ARG V O 1
ATOM 1368 N N . ALA A 1 170 ? -10.394 -4.956 -54.739 1.00 34.53 170 ALA V N 1
ATOM 1369 C CA . ALA A 1 170 ? -9.045 -4.810 -55.206 1.00 34.00 170 ALA V CA 1
ATOM 1370 C C . ALA A 1 170 ? -8.835 -5.522 -56.526 1.00 31.86 170 ALA V C 1
ATOM 1371 O O . ALA A 1 170 ? -8.123 -5.035 -57.414 1.00 31.01 170 ALA V O 1
ATOM 1373 N N . HIS A 1 171 ? -9.355 -6.741 -56.604 1.00 28.03 171 HIS V N 1
ATOM 1374 C CA . HIS A 1 171 ? -9.301 -7.542 -57.833 1.00 28.48 171 HIS V CA 1
ATOM 1375 C C . HIS A 1 171 ? -9.928 -6.789 -59.013 1.00 27.68 171 HIS V C 1
ATOM 1376 O O . HIS A 1 171 ? -9.400 -6.734 -60.131 1.00 26.94 171 HIS V O 1
ATOM 1383 N N . GLY A 1 172 ? -11.074 -6.174 -58.754 1.00 28.73 172 GLY V N 1
ATOM 1384 C CA . GLY A 1 172 ? -11.760 -5.454 -59.815 1.00 26.36 172 GLY V CA 1
ATOM 1385 C C . GLY A 1 172 ? -10.939 -4.285 -60.279 1.00 26.72 172 GLY V C 1
ATOM 1386 O O . GLY A 1 172 ? -10.900 -3.955 -61.485 1.00 28.96 172 GLY V O 1
ATOM 1387 N N . MET A 1 173 ? -10.296 -3.624 -59.327 1.00 26.62 173 MET V N 1
ATOM 1388 C CA . MET A 1 173 ? -9.519 -2.422 -59.625 1.00 29.46 173 MET V CA 1
ATOM 1389 C C . MET A 1 173 ? -8.279 -2.754 -60.458 1.00 29.10 173 MET V C 1
ATOM 1390 O O . MET A 1 173 ? -7.955 -2.043 -61.406 1.00 31.57 173 MET V O 1
ATOM 1395 N N . THR A 1 174 ? -7.668 -3.918 -60.230 1.00 27.54 174 THR V N 1
ATOM 1396 C CA . THR A 1 174 ? -6.574 -4.345 -61.102 1.00 26.61 174 THR V CA 1
ATOM 1397 C C . THR A 1 174 ? -7.090 -4.616 -62.496 1.00 27.58 174 THR V C 1
ATOM 1398 O O . THR A 1 174 ? -6.461 -4.245 -63.470 1.00 30.24 174 THR V O 1
ATOM 1402 N N . GLY A 1 175 ? -8.235 -5.278 -62.608 1.00 24.87 175 GLY V N 1
ATOM 1403 C CA . GLY A 1 175 ? -8.762 -5.486 -63.925 1.00 27.32 175 GLY V CA 1
ATOM 1404 C C . GLY A 1 175 ? -9.025 -4.197 -64.687 1.00 27.13 175 GLY V C 1
ATOM 1405 O O . GLY A 1 175 ? -8.912 -4.175 -65.923 1.00 26.97 175 GLY V O 1
ATOM 1406 N N . ARG A 1 176 ? -9.592 -3.196 -64.015 1.00 28.74 176 ARG V N 1
ATOM 1407 C CA . ARG A 1 176 ? -9.923 -1.945 -64.733 1.00 29.44 176 ARG V CA 1
ATOM 1408 C C . ARG A 1 176 ? -8.701 -1.319 -65.418 1.00 28.88 176 ARG V C 1
ATOM 1409 O O . ARG A 1 176 ? -8.805 -0.678 -66.464 1.00 27.67 176 ARG V O 1
ATOM 1417 N N . LYS A 1 177 ? -7.515 -1.666 -64.925 1.00 29.33 177 LYS V N 1
ATOM 1418 C CA . LYS A 1 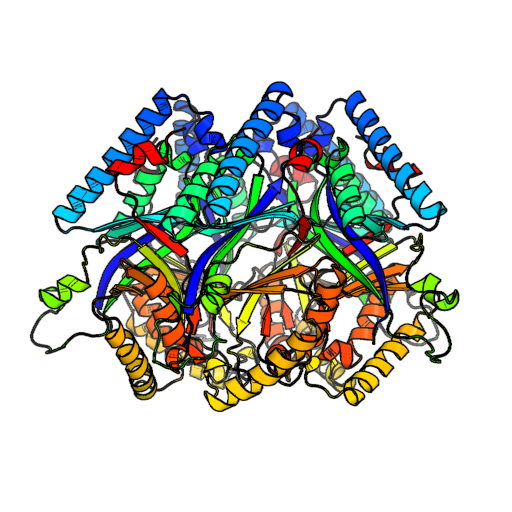177 ? -6.276 -1.180 -65.509 1.00 27.44 177 LYS V CA 1
ATOM 1419 C C . LYS A 1 177 ? -6.037 -1.744 -66.929 1.00 29.04 177 LYS V C 1
ATOM 1420 O O . LYS A 1 177 ? -5.334 -1.154 -67.729 1.00 28.81 177 LYS V O 1
ATOM 1426 N N . TYR A 1 178 ? -6.743 -2.814 -67.280 1.00 26.30 178 TYR V N 1
ATOM 1427 C CA . TYR A 1 178 ? -6.522 -3.480 -68.552 1.00 24.03 178 TYR V CA 1
ATOM 1428 C C . TYR A 1 178 ? -7.699 -3.300 -69.479 1.00 22.95 178 TYR V C 1
ATOM 1429 O O . TYR A 1 178 ? -7.806 -3.951 -70.527 1.00 24.58 178 TYR V O 1
ATOM 1438 N N . ALA A 1 179 ? -8.549 -2.311 -69.162 1.00 25.31 179 ALA V N 1
ATOM 1439 C CA . ALA A 1 179 ? -9.686 -1.995 -70.031 1.00 24.47 179 ALA V CA 1
ATOM 1440 C C . ALA A 1 179 ? -9.171 -1.760 -71.417 1.00 22.82 179 ALA V C 1
ATOM 1441 O O . ALA A 1 179 ? -8.268 -0.949 -71.607 1.00 24.60 179 ALA V O 1
ATOM 1443 N N . GLY A 1 180 ? -9.754 -2.440 -72.396 1.00 24.30 180 GLY V N 1
ATOM 1444 C CA . GLY A 1 180 ? -9.383 -2.297 -73.777 1.00 25.79 180 GLY V CA 1
ATOM 1445 C C . GLY A 1 180 ? -8.153 -3.060 -74.223 1.00 26.14 180 GLY V C 1
ATOM 1446 O O . GLY A 1 180 ? -7.800 -2.992 -75.372 1.00 29.07 180 GLY V O 1
ATOM 1447 N N . LYS A 1 181 ? -7.433 -3.643 -73.274 1.00 20.84 181 LYS V N 1
ATOM 1448 C CA . LYS A 1 181 ? -6.233 -4.452 -73.564 1.00 23.64 181 LYS V CA 1
ATOM 1449 C C . LYS A 1 181 ? -6.543 -5.943 -73.544 1.00 20.74 181 LYS V C 1
ATOM 1450 O O . LYS A 1 181 ? -6.005 -6.736 -74.339 1.00 22.90 181 LYS V O 1
ATOM 1456 N N . VAL A 1 182 ? -7.372 -6.314 -72.581 1.00 21.53 182 VAL V N 1
ATOM 1457 C CA . VAL A 1 182 ? -7.705 -7.723 -72.338 1.00 20.81 182 VAL V CA 1
ATOM 1458 C C . VAL A 1 182 ? -9.196 -7.782 -72.073 1.00 22.29 182 VAL V C 1
ATOM 1459 O O . VAL A 1 182 ? -9.754 -6.875 -71.424 1.00 21.48 182 VAL V O 1
ATOM 1463 N N . THR A 1 183 ? -9.861 -8.803 -72.604 1.00 21.59 183 THR V N 1
ATOM 1464 C CA . THR A 1 183 ? -11.163 -9.149 -72.093 1.00 21.20 183 THR V CA 1
ATOM 1465 C C . THR A 1 183 ? -11.112 -10.550 -71.487 1.00 22.90 183 THR V C 1
ATOM 1466 O O . THR A 1 183 ? -10.454 -11.421 -72.018 1.00 22.82 183 THR V O 1
ATOM 1470 N N . GLN A 1 184 ? -11.947 -10.736 -70.477 1.00 20.00 184 GLN V N 1
ATOM 1471 C CA . GLN A 1 184 ? -11.964 -11.935 -69.652 1.00 20.71 184 GLN V CA 1
ATOM 1472 C C . GLN A 1 184 ? -13.368 -12.509 -69.637 1.00 20.17 184 GLN V C 1
ATOM 1473 O O . GLN A 1 184 ? -14.311 -11.790 -69.315 1.00 21.99 184 GLN V O 1
ATOM 1479 N N . ILE A 1 185 ? -13.499 -13.778 -70.058 1.00 19.11 185 ILE V N 1
ATOM 1480 C CA . ILE A 1 185 ? -14.745 -14.552 -69.904 1.00 19.99 185 ILE V CA 1
ATOM 1481 C C . ILE A 1 185 ? -14.590 -15.439 -68.689 1.00 20.90 185 ILE V C 1
ATOM 1482 O O . ILE A 1 185 ? -13.646 -16.250 -68.631 1.00 19.20 185 ILE V O 1
ATOM 1487 N N . ILE A 1 186 ? -15.430 -15.214 -67.676 1.00 20.95 186 ILE V N 1
ATOM 1488 C CA . ILE A 1 186 ? -15.447 -16.041 -66.462 1.00 23.22 186 ILE V CA 1
ATOM 1489 C C . ILE A 1 186 ? -16.578 -17.027 -66.565 1.00 23.26 186 ILE V C 1
ATOM 1490 O O . ILE A 1 186 ? -17.704 -16.658 -66.882 1.00 20.99 186 ILE V O 1
ATOM 1495 N N . THR A 1 187 ? -16.241 -18.315 -66.418 1.00 18.94 187 THR V N 1
ATOM 1496 C CA . THR A 1 187 ? -17.260 -19.342 -66.358 1.00 17.17 187 THR V CA 1
ATOM 1497 C C . THR A 1 187 ? -17.159 -20.045 -65.022 1.00 16.46 187 THR V C 1
ATOM 1498 O O . THR A 1 187 ? -16.054 -20.079 -64.411 1.00 18.72 187 THR V O 1
ATOM 1502 N N . GLY A 1 188 ? -18.302 -20.383 -64.450 1.00 17.08 188 GLY V N 1
ATOM 1503 C CA . GLY A 1 188 ? -18.356 -21.121 -63.202 1.00 16.44 188 GLY V CA 1
ATOM 1504 C C . GLY A 1 188 ? -18.529 -22.612 -63.403 1.00 17.33 188 GLY V C 1
ATOM 1505 O O . GLY A 1 188 ? -19.110 -23.071 -64.412 1.00 16.90 188 GLY V O 1
ATOM 1506 N N . SER A 1 189 ? -17.768 -23.376 -62.635 1.00 15.81 189 SER V N 1
ATOM 1507 C CA . SER A 1 189 ? -17.704 -24.843 -62.848 1.00 15.57 189 SER V CA 1
ATOM 1508 C C . SER A 1 189 ? -17.850 -25.630 -61.550 1.00 15.21 189 SER V C 1
ATOM 1509 O O . SER A 1 189 ? -17.646 -26.847 -61.549 1.00 16.72 189 SER V O 1
ATOM 1512 N N . VAL A 1 190 ? -18.206 -24.968 -60.454 1.00 16.60 190 VAL V N 1
ATOM 1513 C CA . VAL A 1 190 ? -18.540 -25.679 -59.233 1.00 17.73 190 VAL V CA 1
ATOM 1514 C C . VAL A 1 190 ? -19.656 -26.654 -59.524 1.00 18.39 190 VAL V C 1
ATOM 1515 O O . VAL A 1 190 ? -20.653 -26.312 -60.125 1.00 18.75 190 VAL V O 1
ATOM 1519 N N . GLY A 1 191 ? -19.441 -27.919 -59.195 1.00 18.49 191 GLY V N 1
ATOM 1520 C CA . GLY A 1 191 ? -20.449 -28.927 -59.550 1.00 19.83 191 GLY V CA 1
ATOM 1521 C C . GLY A 1 191 ? -20.421 -29.463 -60.962 1.00 20.06 191 GLY V C 1
ATOM 1522 O O . GLY A 1 191 ? -21.243 -30.338 -61.322 1.00 25.05 191 GLY V O 1
ATOM 1523 N N . LEU A 1 192 ? -19.522 -28.943 -61.825 1.00 17.42 192 LEU V N 1
ATOM 1524 C CA . LEU A 1 192 ? -19.539 -29.229 -63.237 1.00 16.37 192 LEU V CA 1
ATOM 1525 C C . LEU A 1 192 ? -18.178 -29.775 -63.720 1.00 14.79 192 LEU V C 1
ATOM 1526 O O . LEU A 1 192 ? -18.120 -30.528 -64.697 1.00 18.26 192 LEU V O 1
ATOM 1531 N N . ASP A 1 193 ? -17.110 -29.328 -63.067 1.00 14.13 193 ASP V N 1
ATOM 1532 C CA . ASP A 1 193 ? -15.771 -29.811 -63.404 1.00 14.57 193 ASP V CA 1
ATOM 1533 C C . ASP A 1 193 ? -14.878 -29.718 -62.173 1.00 14.33 193 ASP V C 1
ATOM 1534 O O . ASP A 1 193 ? -15.355 -29.544 -61.064 1.00 15.24 193 ASP V O 1
ATOM 1539 N N . ASP A 1 194 ? -13.572 -29.862 -62.373 1.00 16.52 194 ASP V N 1
ATOM 1540 C CA . ASP A 1 194 ? -12.642 -30.184 -61.269 1.00 16.10 194 ASP V CA 1
ATOM 1541 C C . ASP A 1 194 ? -12.237 -28.987 -60.444 1.00 16.88 194 ASP V C 1
ATOM 1542 O O . ASP A 1 194 ? -11.836 -29.135 -59.294 1.00 16.46 194 ASP V O 1
ATOM 1547 N N . PHE A 1 195 ? -12.245 -27.806 -61.063 1.00 15.35 195 PHE V N 1
ATOM 1548 C CA . PHE A 1 195 ? -11.979 -26.549 -60.362 1.00 16.63 195 PHE V CA 1
ATOM 1549 C C . PHE A 1 195 ? -13.289 -25.755 -60.207 1.00 15.61 195 PHE V C 1
ATOM 1550 O O . PHE A 1 195 ? -14.359 -26.254 -60.563 1.00 17.77 195 PHE V O 1
ATOM 1558 N N . GLU A 1 196 ? -13.212 -24.546 -59.661 1.00 15.62 196 GLU V N 1
ATOM 1559 C CA . GLU A 1 196 ? -14.419 -23.747 -59.413 1.00 16.37 196 GLU V CA 1
ATOM 1560 C C . GLU A 1 196 ? -14.795 -22.741 -60.473 1.00 17.08 196 GLU V C 1
ATOM 1561 O O . GLU A 1 196 ? -15.979 -22.438 -60.604 1.00 17.89 196 GLU V O 1
ATOM 1567 N N . TRP A 1 197 ? -13.808 -22.154 -61.165 1.00 15.58 197 TRP V N 1
ATOM 1568 C CA . TRP A 1 197 ? -14.042 -21.238 -62.318 1.00 17.37 197 TRP V CA 1
ATOM 1569 C C . TRP A 1 197 ? -13.058 -21.524 -63.424 1.00 18.85 197 TRP V C 1
ATOM 1570 O O . TRP A 1 197 ? -11.953 -22.011 -63.180 1.00 17.19 197 TRP V O 1
ATOM 1581 N N . GLY A 1 198 ? -13.512 -21.312 -64.653 1.00 15.33 198 GLY V N 1
ATOM 1582 C CA . GLY A 1 198 ? -12.656 -21.119 -65.776 1.00 16.78 198 GLY V CA 1
ATOM 1583 C C . GLY A 1 198 ? -12.419 -19.642 -66.058 1.00 16.31 198 GLY V C 1
ATOM 1584 O O . GLY A 1 198 ? -13.348 -18.824 -66.050 1.00 14.53 198 GLY V O 1
ATOM 1585 N N . VAL A 1 199 ? -11.184 -19.346 -66.416 1.00 17.05 199 VAL V N 1
ATOM 1586 C CA . VAL A 1 199 ? -10.811 -17.995 -66.811 1.00 17.37 199 VAL V CA 1
ATOM 1587 C C . VAL A 1 199 ? -10.224 -18.014 -68.209 1.00 19.15 199 VAL V C 1
ATOM 1588 O O . VAL A 1 199 ? -9.205 -18.696 -68.459 1.00 16.81 199 VAL V O 1
ATOM 1592 N N . THR A 1 200 ? -10.926 -17.379 -69.144 1.00 15.73 200 THR V N 1
ATOM 1593 C CA . THR A 1 200 ? -10.458 -17.278 -70.528 1.00 15.75 200 THR V CA 1
ATOM 1594 C C . THR A 1 200 ? -10.151 -15.792 -70.792 1.00 17.72 200 THR V C 1
ATOM 1595 O O . THR A 1 200 ? -11.031 -14.964 -70.724 1.00 17.15 200 THR V O 1
ATOM 1599 N N . LEU A 1 201 ? -8.943 -15.531 -71.261 1.00 17.83 201 LEU V N 1
ATOM 1600 C CA . LEU A 1 201 ? -8.514 -14.163 -71.596 1.00 15.14 201 LEU V CA 1
ATOM 1601 C C . LEU A 1 201 ? -8.204 -14.037 -73.086 1.00 17.47 201 LEU V C 1
ATOM 1602 O O . LEU A 1 201 ? -7.687 -14.949 -73.708 1.00 15.76 201 LEU V O 1
ATOM 1607 N N . PHE A 1 202 ? -8.632 -12.920 -73.679 1.00 17.11 202 PHE V N 1
ATOM 1608 C CA . PHE A 1 202 ? -8.494 -12.628 -75.083 1.00 16.63 202 PHE V CA 1
ATOM 1609 C C . PHE A 1 202 ? -7.745 -11.305 -75.196 1.00 16.31 202 PHE V C 1
ATOM 1610 O O . PHE A 1 202 ? -8.068 -10.326 -74.514 1.00 17.04 202 PHE V O 1
ATOM 1618 N N . SER A 1 203 ? -6.683 -11.314 -75.979 1.00 17.29 203 SER V N 1
ATOM 1619 C CA . SER A 1 203 ? -5.943 -10.082 -76.225 1.00 17.76 203 SER V CA 1
ATOM 1620 C C . SER A 1 203 ? -5.264 -10.136 -77.575 1.00 17.06 203 SER V C 1
ATOM 1621 O O . SER A 1 203 ? -4.896 -11.183 -78.097 1.00 19.29 203 SER V O 1
ATOM 1624 N N . ASP A 1 204 ? -4.998 -8.956 -78.127 1.00 18.10 204 ASP V N 1
ATOM 1625 C CA . ASP A 1 204 ? -4.169 -8.898 -79.294 1.00 18.33 204 ASP V CA 1
ATOM 1626 C C . ASP A 1 204 ? -2.701 -8.753 -79.000 1.00 19.51 204 ASP V C 1
ATOM 1627 O O . ASP A 1 204 ? -1.930 -8.809 -79.959 1.00 20.04 204 ASP V O 1
ATOM 1632 N N . ASP A 1 205 ? -2.327 -8.789 -77.724 1.00 20.87 205 ASP V N 1
ATOM 1633 C CA . ASP A 1 205 ? -0.921 -8.775 -77.257 1.00 21.19 205 ASP V CA 1
ATOM 1634 C C . ASP A 1 205 ? -0.752 -9.784 -76.145 1.00 17.84 205 ASP V C 1
ATOM 1635 O O . ASP A 1 205 ? -1.214 -9.586 -75.037 1.00 18.31 205 ASP V O 1
ATOM 1640 N N . ALA A 1 206 ? -0.119 -10.908 -76.452 1.00 19.16 206 ALA V N 1
ATOM 1641 C CA . ALA A 1 206 ? 0.021 -11.971 -75.441 1.00 18.85 206 ALA V CA 1
ATOM 1642 C C . ALA A 1 206 ? 0.754 -11.563 -74.199 1.00 19.96 206 ALA V C 1
ATOM 1643 O O . ALA A 1 206 ? 0.592 -12.143 -73.117 1.00 20.83 206 ALA V O 1
ATOM 1645 N N . LEU A 1 207 ? 1.595 -10.560 -74.311 1.00 18.21 207 LEU V N 1
ATOM 1646 C CA . LEU A 1 207 ? 2.257 -10.116 -73.116 1.00 19.67 207 LEU V CA 1
ATOM 1647 C C . LEU A 1 207 ? 1.301 -9.594 -72.062 1.00 20.03 207 LEU V C 1
ATOM 1648 O O . LEU A 1 207 ? 1.668 -9.538 -70.894 1.00 21.99 207 LEU V O 1
ATOM 1653 N N . GLN A 1 208 ? 0.128 -9.071 -72.465 1.00 19.20 208 GLN V N 1
ATOM 1654 C CA . GLN A 1 208 ? -0.865 -8.572 -71.511 1.00 19.47 208 GLN V CA 1
ATOM 1655 C C . GLN A 1 208 ? -1.397 -9.675 -70.602 1.00 16.99 208 GLN V C 1
ATOM 1656 O O . GLN A 1 208 ? -1.706 -9.431 -69.439 1.00 18.46 208 GLN V O 1
ATOM 1662 N N . PHE A 1 209 ? -1.396 -10.926 -71.085 1.00 20.02 209 PHE V N 1
ATOM 1663 C CA . PHE A 1 209 ? -1.745 -12.048 -70.150 1.00 18.00 209 PHE V CA 1
ATOM 1664 C C . PHE A 1 209 ? -0.774 -12.116 -68.966 1.00 18.79 209 PHE V C 1
ATOM 1665 O O . PHE A 1 209 ? -1.167 -12.325 -67.823 1.00 18.74 209 PHE V O 1
ATOM 1673 N N . LYS A 1 210 ? 0.509 -12.106 -69.271 1.00 18.57 210 LYS V N 1
ATOM 1674 C CA . LYS A 1 210 ? 1.535 -12.155 -68.263 1.00 17.74 210 LYS V CA 1
ATOM 1675 C C . LYS A 1 210 ? 1.495 -10.931 -67.355 1.00 17.91 210 LYS V C 1
ATOM 1676 O O . LYS A 1 210 ? 1.514 -11.056 -66.159 1.00 19.02 210 LYS V O 1
ATOM 1682 N N . LYS A 1 211 ? 1.298 -9.745 -67.915 1.00 19.18 211 LYS V N 1
ATOM 1683 C CA . LYS A 1 211 ? 1.200 -8.545 -67.080 1.00 21.40 211 LYS V CA 1
ATOM 1684 C C . LYS A 1 211 ? 0.006 -8.565 -66.136 1.00 18.31 211 LYS V C 1
ATOM 1685 O O . LYS A 1 211 ? 0.153 -8.325 -64.945 1.00 20.07 211 LYS V O 1
ATOM 1691 N N . LEU A 1 212 ? -1.171 -8.881 -66.666 1.00 20.25 212 LEU V N 1
ATOM 1692 C CA . LEU A 1 212 ? -2.422 -8.927 -65.900 1.00 19.31 212 LEU V CA 1
ATOM 1693 C C . LEU A 1 212 ? -2.428 -9.985 -64.797 1.00 17.12 212 LEU V C 1
ATOM 1694 O O . LEU A 1 212 ? -2.635 -9.708 -63.621 1.00 19.48 212 LEU V O 1
ATOM 1699 N N . VAL A 1 213 ? -2.017 -11.185 -65.152 1.00 17.69 213 VAL V N 1
ATOM 1700 C CA . VAL A 1 213 ? -2.020 -12.263 -64.197 1.00 15.91 213 VAL V CA 1
ATOM 1701 C C . VAL A 1 213 ? -0.985 -12.077 -63.104 1.00 16.83 213 VAL V C 1
ATOM 1702 O O . VAL A 1 213 ? -1.286 -12.255 -61.910 1.00 20.49 213 VAL V O 1
ATOM 1706 N N . TYR A 1 214 ? 0.160 -11.485 -63.447 1.00 18.09 214 TYR V N 1
ATOM 1707 C CA . TYR A 1 214 ? 1.163 -11.219 -62.437 1.00 21.16 214 TYR V CA 1
ATOM 1708 C C . TYR A 1 214 ? 0.746 -10.087 -61.511 1.00 19.62 214 TYR V C 1
ATOM 1709 O O . TYR A 1 214 ? 0.826 -10.218 -60.301 1.00 22.16 214 TYR V O 1
ATOM 1718 N N . GLU A 1 215 ? 0.115 -9.060 -62.071 1.00 21.69 215 GLU V N 1
ATOM 1719 C CA . GLU A 1 215 ? -0.291 -7.931 -61.292 1.00 22.08 215 GLU V CA 1
ATOM 1720 C C . GLU A 1 215 ? -1.388 -8.389 -60.342 1.00 21.76 215 GLU V C 1
ATOM 1721 O O . GLU A 1 215 ? -1.332 -8.090 -59.205 1.00 20.55 215 GLU V O 1
ATOM 1727 N N . MET A 1 216 ? -2.320 -9.204 -60.812 1.00 20.61 216 MET V N 1
ATOM 1728 C CA . MET A 1 216 ? -3.363 -9.735 -59.940 1.00 22.12 216 MET V CA 1
ATOM 1729 C C . MET A 1 216 ? -2.823 -10.468 -58.753 1.00 22.66 216 MET V C 1
ATOM 1730 O O . MET A 1 216 ? -3.493 -10.556 -57.701 1.00 20.67 216 MET V O 1
ATOM 1735 N N . ARG A 1 217 ? -1.714 -11.169 -58.963 1.00 23.11 217 ARG V N 1
ATOM 1736 C CA . ARG A 1 217 ? -1.202 -12.058 -57.916 1.00 22.76 217 ARG V CA 1
ATOM 1737 C C . ARG A 1 217 ? -0.771 -11.262 -56.699 1.00 22.54 217 ARG V C 1
ATOM 1738 O O . ARG A 1 217 ? -0.613 -11.803 -55.643 1.00 23.02 217 ARG V O 1
ATOM 1746 N N . PHE A 1 218 ? -0.523 -9.963 -56.852 1.00 23.94 218 PHE V N 1
ATOM 1747 C CA . PHE A 1 218 ? -0.218 -9.168 -55.688 1.00 23.63 218 PHE V CA 1
ATOM 1748 C C . PHE A 1 218 ? -1.452 -8.644 -54.943 1.00 25.09 218 PHE V C 1
ATOM 1749 O O . PHE A 1 218 ? -1.338 -8.077 -53.814 1.00 26.81 218 PHE V O 1
ATOM 1757 N N . ASP A 1 219 ? -2.629 -8.772 -55.538 1.00 24.05 219 ASP V N 1
ATOM 1758 C CA . ASP A 1 219 ? -3.874 -8.540 -54.796 1.00 24.27 219 ASP V CA 1
ATOM 1759 C C . ASP A 1 219 ? -4.123 -9.630 -53.758 1.00 25.24 219 ASP V C 1
ATOM 1760 O O . ASP A 1 219 ? -4.025 -10.815 -54.069 1.00 23.19 219 ASP V O 1
ATOM 1765 N N . GLU A 1 220 ? -4.598 -9.237 -52.573 1.00 26.63 220 GLU V N 1
ATOM 1766 C CA . GLU A 1 220 ? -4.714 -10.204 -51.464 1.00 24.84 220 GLU V CA 1
ATOM 1767 C C . GLU A 1 220 ? -5.595 -11.365 -51.858 1.00 24.37 220 GLU V C 1
ATOM 1768 O O . GLU A 1 220 ? -5.331 -12.541 -51.469 1.00 23.13 220 GLU V O 1
ATOM 1774 N N . VAL A 1 221 ? -6.693 -11.076 -52.559 1.00 24.46 221 VAL V N 1
ATOM 1775 C CA . VAL A 1 221 ? -7.584 -12.146 -52.956 1.00 24.45 221 VAL V CA 1
ATOM 1776 C C . VAL A 1 221 ? -6.867 -13.241 -53.731 1.00 25.81 221 VAL V C 1
ATOM 1777 O O . VAL A 1 221 ? -7.158 -14.412 -53.561 1.00 24.12 221 VAL V O 1
ATOM 1781 N N . SER A 1 222 ? -5.961 -12.864 -54.630 1.00 22.75 222 SER V N 1
ATOM 1782 C CA . SER A 1 222 ? -5.207 -13.861 -55.420 1.00 21.90 222 SER V CA 1
ATOM 1783 C C . SER A 1 222 ? -4.047 -14.448 -54.639 1.00 21.53 222 SER V C 1
ATOM 1784 O O . SER A 1 222 ? -3.768 -15.643 -54.701 1.00 19.07 222 SER V O 1
ATOM 1787 N N . ALA A 1 223 ? -3.319 -13.577 -53.956 1.00 21.12 223 ALA V N 1
ATOM 1788 C CA . ALA A 1 223 ? -2.115 -14.011 -53.216 1.00 21.26 223 ALA V CA 1
ATOM 1789 C C . ALA A 1 223 ? -2.477 -15.035 -52.140 1.00 22.03 223 ALA V C 1
ATOM 1790 O O . ALA A 1 223 ? -1.812 -16.078 -51.943 1.00 20.54 223 ALA V O 1
ATOM 1792 N N . ARG A 1 224 ? -3.550 -14.751 -51.398 1.00 20.24 224 ARG V N 1
ATOM 1793 C CA . ARG A 1 224 ? -3.895 -15.629 -50.301 1.00 21.29 224 ARG V CA 1
ATOM 1794 C C . ARG A 1 224 ? -4.913 -16.713 -50.652 1.00 23.03 224 ARG V C 1
ATOM 1795 O O . ARG A 1 224 ? -4.906 -17.786 -50.049 1.00 23.05 224 ARG V O 1
ATOM 1803 N N . PHE A 1 225 ? -5.793 -16.419 -51.603 1.00 20.23 225 PHE V N 1
ATOM 1804 C CA . PHE A 1 225 ? -6.913 -17.320 -51.873 1.00 22.76 225 PHE V CA 1
ATOM 1805 C C . PHE A 1 225 ? -6.939 -17.970 -53.244 1.00 25.13 225 PHE V C 1
ATOM 1806 O O . PHE A 1 225 ? -7.875 -18.681 -53.570 1.00 28.09 225 PHE V O 1
ATOM 1814 N N . GLY A 1 226 ? -5.972 -17.648 -54.084 1.00 22.68 226 GLY V N 1
ATOM 1815 C CA . GLY A 1 226 ? -5.943 -18.128 -55.462 1.00 20.57 226 GLY V CA 1
ATOM 1816 C C . GLY A 1 226 ? -5.245 -19.469 -55.597 1.00 21.25 226 GLY V C 1
ATOM 1817 O O . GLY A 1 226 ? -4.130 -19.641 -55.125 1.00 21.93 226 GLY V O 1
ATOM 1818 N N . GLU A 1 227 ? -5.922 -20.440 -56.221 1.00 19.72 227 GLU V N 1
ATOM 1819 C CA . GLU A 1 227 ? -5.301 -21.722 -56.545 1.00 17.67 227 GLU V CA 1
ATOM 1820 C C . GLU A 1 227 ? -5.502 -21.963 -58.026 1.00 20.34 227 GLU V C 1
ATOM 1821 O O . GLU A 1 227 ? -6.632 -21.818 -58.549 1.00 23.45 227 GLU V O 1
ATOM 1827 N N . PHE A 1 228 ? -4.403 -22.093 -58.758 1.00 19.78 228 PHE V N 1
ATOM 1828 C CA . PHE A 1 228 ? -4.478 -22.076 -60.220 1.00 17.46 228 PHE V CA 1
ATOM 1829 C C . PHE A 1 228 ? -4.157 -23.456 -60.796 1.00 19.47 228 PHE V C 1
ATOM 1830 O O . PHE A 1 228 ? -3.276 -24.161 -60.298 1.00 18.35 228 PHE V O 1
ATOM 1838 N N . GLY A 1 229 ? -4.785 -23.779 -61.917 1.00 16.44 229 GLY V N 1
ATOM 1839 C CA . GLY A 1 229 ? -4.463 -25.012 -62.653 1.00 17.29 229 GLY V CA 1
ATOM 1840 C C . GLY A 1 229 ? -3.439 -24.694 -63.731 1.00 18.24 229 GLY V C 1
ATOM 1841 O O . GLY A 1 229 ? -2.616 -23.734 -63.591 1.00 18.88 229 GLY V O 1
ATOM 1842 N N . SER A 1 230 ? -3.502 -25.440 -64.840 1.00 15.99 230 SER V N 1
ATOM 1843 C CA . SER A 1 230 ? -2.548 -25.230 -65.931 1.00 14.34 230 SER V CA 1
ATOM 1844 C C . SER A 1 230 ? -2.993 -24.042 -66.755 1.00 17.02 230 SER V C 1
ATOM 1845 O O . SER A 1 230 ? -4.156 -23.745 -66.838 1.00 18.25 230 SER V O 1
ATOM 1848 N N . PHE A 1 231 ? -2.019 -23.378 -67.373 1.00 14.73 231 PHE V N 1
ATOM 1849 C CA . PHE A 1 231 ? -2.237 -22.239 -68.246 1.00 13.91 231 PHE V CA 1
ATOM 1850 C C . PHE A 1 231 ? -1.952 -22.621 -69.692 1.00 15.36 231 PHE V C 1
ATOM 1851 O O . PHE A 1 231 ? -0.890 -23.190 -69.964 1.00 15.68 231 PHE V O 1
ATOM 1859 N N . PHE A 1 232 ? -2.905 -22.385 -70.596 1.00 15.21 232 PHE V N 1
ATOM 1860 C CA . PHE A 1 232 ? -2.764 -22.659 -71.996 1.00 17.16 232 PHE V CA 1
ATOM 1861 C C . PHE A 1 232 ? -2.865 -21.365 -72.805 1.00 20.02 232 PHE V C 1
ATOM 1862 O O . PHE A 1 232 ? -3.816 -20.569 -72.614 1.00 20.01 232 PHE V O 1
ATOM 1870 N N . VAL A 1 233 ? -1.912 -21.152 -73.697 1.00 17.67 233 VAL V N 1
ATOM 1871 C CA . VAL A 1 233 ? -1.845 -19.907 -74.469 1.00 19.08 233 VAL V CA 1
ATOM 1872 C C . VAL A 1 233 ? -1.736 -20.285 -75.928 1.00 16.61 233 VAL V C 1
ATOM 1873 O O . VAL A 1 233 ? -1.072 -21.294 -76.280 1.00 15.72 233 VAL V O 1
ATOM 1877 N N . GLY A 1 234 ? -2.467 -19.560 -76.776 1.00 17.87 234 GLY V N 1
ATOM 1878 C CA . GLY A 1 234 ? -2.507 -19.825 -78.170 1.00 17.66 234 GLY V CA 1
ATOM 1879 C C . GLY A 1 234 ? -2.675 -18.645 -79.085 1.00 19.06 234 GLY V C 1
ATOM 1880 O O . GLY A 1 234 ? -2.959 -17.528 -78.616 1.00 16.03 234 GLY V O 1
ATOM 1881 N N . THR A 1 235 ? -2.739 -18.991 -80.381 1.00 17.78 235 THR V N 1
ATOM 1882 C CA . THR A 1 235 ? -2.877 -17.986 -81.433 1.00 17.85 235 THR V CA 1
ATOM 1883 C C . THR A 1 235 ? -4.069 -18.327 -82.276 1.00 20.04 235 THR V C 1
ATOM 1884 O O . THR A 1 235 ? -4.359 -19.494 -82.514 1.00 20.41 235 THR V O 1
ATOM 1888 N N . ARG A 1 236 ? -4.759 -17.298 -82.757 1.00 18.52 236 ARG V N 1
ATOM 1889 C CA . ARG A 1 236 ? -5.997 -17.527 -83.454 1.00 20.05 236 ARG V CA 1
ATOM 1890 C C . ARG A 1 236 ? -5.705 -18.316 -84.682 1.00 20.77 236 ARG V C 1
ATOM 1891 O O . ARG A 1 236 ? -4.673 -18.079 -85.348 1.00 20.39 236 ARG V O 1
ATOM 1899 N N . LEU A 1 237 ? -6.578 -19.270 -84.999 1.00 18.69 237 LEU V N 1
ATOM 1900 C CA . LEU A 1 237 ? -6.509 -20.044 -86.228 1.00 19.43 237 LEU V CA 1
ATOM 1901 C C . LEU A 1 237 ? -7.698 -19.647 -87.102 1.00 24.32 237 LEU V C 1
ATOM 1902 O O . LEU A 1 237 ? -8.769 -20.251 -87.037 1.00 24.52 237 LEU V O 1
ATOM 1907 N N . PRO A 1 238 ? -7.466 -18.716 -88.014 1.00 24.89 238 PRO V N 1
ATOM 1908 C CA . PRO A 1 238 ? -8.489 -18.371 -89.000 1.00 24.82 238 PRO V CA 1
ATOM 1909 C C . PRO A 1 238 ? -8.841 -19.552 -89.886 1.00 24.09 238 PRO V C 1
ATOM 1910 O O . PRO A 1 238 ? -7.997 -20.354 -90.244 1.00 22.62 238 PRO V O 1
ATOM 1914 N N . MET A 1 239 ? -10.112 -19.724 -90.200 1.00 24.25 239 MET V N 1
ATOM 1915 C CA . MET A 1 239 ? -10.482 -20.872 -90.990 1.00 24.42 239 MET V CA 1
ATOM 1916 C C . MET A 1 239 ? -9.768 -20.867 -92.333 1.00 21.77 239 MET V C 1
ATOM 1917 O O . MET A 1 239 ? -9.579 -21.898 -92.948 1.00 22.06 239 MET V O 1
ATOM 1922 N N . GLU A 1 240 ? -9.426 -19.687 -92.853 1.00 26.47 240 GLU V N 1
ATOM 1923 C CA . GLU A 1 240 ? -8.742 -19.630 -94.134 1.00 26.22 240 GLU V CA 1
ATOM 1924 C C . GLU A 1 240 ? -7.342 -20.234 -94.060 1.00 26.94 240 GLU V C 1
ATOM 1925 O O . GLU A 1 240 ? -6.720 -20.423 -95.088 1.00 26.38 240 GLU V O 1
ATOM 1931 N N . ASN A 1 241 ? -6.832 -20.434 -92.838 1.00 25.07 241 ASN V N 1
ATOM 1932 C CA . ASN A 1 241 ? -5.472 -20.946 -92.622 1.00 23.90 241 ASN V CA 1
ATOM 1933 C C . ASN A 1 241 ? -5.427 -22.430 -92.257 1.00 20.88 241 ASN V C 1
ATOM 1934 O O . ASN A 1 241 ? -4.358 -22.970 -92.071 1.00 22.80 241 ASN V O 1
ATOM 1939 N N . VAL A 1 242 ? -6.584 -23.075 -92.168 1.00 23.75 242 VAL V N 1
ATOM 1940 C CA . VAL A 1 242 ? -6.687 -24.458 -91.732 1.00 22.60 242 VAL V CA 1
ATOM 1941 C C . VAL A 1 242 ? -6.064 -25.420 -92.681 1.00 23.59 242 VAL V C 1
ATOM 1942 O O . VAL A 1 242 ? -5.262 -26.260 -92.288 1.00 25.53 242 VAL V O 1
ATOM 1946 N N . SER A 1 243 ? -6.318 -25.228 -93.961 1.00 25.72 243 SER V N 1
ATOM 1947 C CA . SER A 1 243 ? -5.756 -26.083 -94.955 1.00 27.86 243 SER V CA 1
ATOM 1948 C C . SER A 1 243 ? -4.226 -26.072 -94.902 1.00 24.02 243 SER V C 1
ATOM 1949 O O . SER A 1 243 ? -3.622 -27.133 -95.032 1.00 25.88 243 SER V O 1
ATOM 1952 N N . SER A 1 244 ? -3.616 -24.896 -94.780 1.00 26.27 244 SER V N 1
ATOM 1953 C CA . SER A 1 244 ? -2.157 -24.765 -94.701 1.00 29.32 244 SER V CA 1
ATOM 1954 C C . SER A 1 244 ? -1.620 -25.394 -93.452 1.00 28.39 244 SER V C 1
ATOM 1955 O O . SER A 1 244 ? -0.597 -26.093 -93.475 1.00 28.36 244 SER V O 1
ATOM 1958 N N . PHE A 1 245 ? -2.295 -25.133 -92.347 1.00 26.26 245 PHE V N 1
ATOM 1959 C CA . PHE A 1 245 ? -1.860 -25.657 -91.081 1.00 22.99 245 PHE V CA 1
ATOM 1960 C C . PHE A 1 245 ? -1.763 -27.191 -91.054 1.00 24.27 245 PHE V C 1
ATOM 1961 O O . PHE A 1 245 ? -0.777 -27.753 -90.597 1.00 26.28 245 PHE V O 1
ATOM 1969 N N . PHE A 1 246 ? -2.746 -27.865 -91.619 1.00 25.40 246 PHE V N 1
ATOM 1970 C CA . PHE A 1 246 ? -2.758 -29.320 -91.654 1.00 24.95 246 PHE V CA 1
ATOM 1971 C C . PHE A 1 246 ? -2.134 -29.889 -92.901 1.00 26.30 246 PHE V C 1
ATOM 1972 O O . PHE A 1 246 ? -2.135 -31.103 -93.115 1.00 27.49 246 PHE V O 1
ATOM 1980 N N . HIS A 1 247 ? -1.559 -29.033 -93.727 1.00 29.60 247 HIS V N 1
ATOM 1981 C CA . HIS A 1 247 ? -0.915 -29.517 -94.921 1.00 28.27 247 HIS V CA 1
ATOM 1982 C C . HIS A 1 247 ? 0.368 -30.255 -94.585 1.00 28.54 247 HIS V C 1
ATOM 1983 O O . HIS A 1 247 ? 1.274 -29.679 -93.974 1.00 28.34 247 HIS V O 1
ATOM 1990 N N . VAL A 1 248 ? 0.439 -31.495 -95.056 1.00 28.68 248 VAL V N 1
ATOM 1991 C CA . VAL A 1 248 ? 1.646 -32.283 -95.044 1.00 26.44 248 VAL V CA 1
ATOM 1992 C C . VAL A 1 248 ? 1.893 -32.972 -96.392 1.00 31.94 248 VAL V C 1
ATOM 1993 O O . VAL A 1 248 ? 2.896 -33.689 -96.489 1.00 33.30 248 VAL V O 1
ATOM 1997 N N . GLN B 1 6 ? 7.289 -3.627 -63.511 1.00 40.37 6 GLN W N 1
ATOM 1998 C CA . GLN B 1 6 ? 8.737 -3.366 -63.256 1.00 39.99 6 GLN W CA 1
ATOM 1999 C C . GLN B 1 6 ? 9.628 -4.044 -64.287 1.00 37.99 6 GLN W C 1
ATOM 2000 O O . GLN B 1 6 ? 10.700 -3.515 -64.609 1.00 39.94 6 GLN W O 1
ATOM 2006 N N . THR B 1 7 ? 9.218 -5.215 -64.780 1.00 35.21 7 THR W N 1
ATOM 2007 C CA . THR B 1 7 ? 10.098 -5.992 -65.673 1.00 33.81 7 THR W CA 1
ATOM 2008 C C . THR B 1 7 ? 9.966 -5.558 -67.121 1.00 30.48 7 THR W C 1
ATOM 2009 O O . THR B 1 7 ? 8.911 -5.041 -67.530 1.00 29.00 7 THR W O 1
ATOM 2013 N N . LEU B 1 8 ? 11.098 -5.629 -67.832 1.00 25.64 8 LEU W N 1
ATOM 2014 C CA . LEU B 1 8 ? 11.176 -5.539 -69.275 1.00 23.02 8 LEU W CA 1
ATOM 2015 C C . LEU B 1 8 ? 11.059 -6.941 -69.860 1.00 23.35 8 LEU W C 1
ATOM 2016 O O . LEU B 1 8 ? 11.657 -7.887 -69.358 1.00 23.50 8 LEU W O 1
ATOM 2021 N N . ASP B 1 9 ? 10.306 -7.056 -70.931 1.00 20.78 9 ASP W N 1
ATOM 2022 C CA . ASP B 1 9 ? 10.088 -8.326 -71.583 1.00 22.42 9 ASP W CA 1
ATOM 2023 C C . ASP B 1 9 ? 10.767 -8.404 -72.914 1.00 21.02 9 ASP W C 1
ATOM 2024 O O . ASP B 1 9 ? 10.706 -7.478 -73.737 1.00 21.79 9 ASP W O 1
ATOM 2029 N N . GLY B 1 10 ? 11.485 -9.497 -73.135 1.00 18.18 10 GLY W N 1
ATOM 2030 C CA . GLY B 1 10 ? 12.139 -9.690 -74.458 1.00 17.56 10 GLY W CA 1
ATOM 2031 C C . GLY B 1 10 ? 11.506 -10.808 -75.284 1.00 17.88 10 GLY W C 1
ATOM 2032 O O . GLY B 1 10 ? 10.310 -10.830 -75.510 1.00 18.06 10 GLY W O 1
ATOM 2033 N N . TRP B 1 11 ? 12.346 -11.641 -75.871 1.00 16.40 11 TRP W N 1
ATOM 2034 C CA . TRP B 1 11 ? 11.925 -12.676 -76.793 1.00 16.43 11 TRP W CA 1
ATOM 2035 C C . TRP B 1 11 ? 11.095 -13.697 -76.028 1.00 17.18 11 TRP W C 1
ATOM 2036 O O . TRP B 1 11 ? 11.367 -13.990 -74.852 1.00 17.82 11 TRP W O 1
ATOM 2047 N N . TYR B 1 12 ? 10.035 -14.172 -76.689 1.00 15.50 12 TYR W N 1
ATOM 2048 C CA . TYR B 1 12 ? 9.323 -15.340 -76.231 1.00 14.39 12 TYR W CA 1
ATOM 2049 C C . TYR B 1 12 ? 10.270 -16.567 -76.291 1.00 16.84 12 TYR W C 1
ATOM 2050 O O . TYR B 1 12 ? 11.077 -16.691 -77.215 1.00 17.40 12 TYR W O 1
ATOM 2059 N N . CYS B 1 13 ? 9.989 -17.563 -75.457 1.00 15.19 13 CYS W N 1
ATOM 2060 C CA . CYS B 1 13 ? 10.819 -18.759 -75.346 1.00 13.84 13 CYS W CA 1
ATOM 2061 C C . CYS B 1 13 ? 9.948 -20.010 -75.285 1.00 17.95 13 CYS W C 1
ATOM 2062 O O . CYS B 1 13 ? 8.978 -20.067 -74.530 1.00 16.47 13 CYS W O 1
ATOM 2065 N N . LEU B 1 14 ? 10.317 -21.010 -76.062 1.00 16.89 14 LEU W N 1
ATOM 2066 C CA . LEU B 1 14 ? 9.741 -22.362 -75.982 1.00 13.78 14 LEU W CA 1
ATOM 2067 C C . LEU B 1 14 ? 10.915 -23.288 -75.577 1.00 18.26 14 LEU W C 1
ATOM 2068 O O . LEU B 1 14 ? 11.929 -23.352 -76.270 1.00 15.81 14 LEU W O 1
ATOM 2073 N N . HIS B 1 15 ? 10.734 -24.039 -74.501 1.00 16.07 15 HIS W N 1
ATOM 2074 C CA . HIS B 1 15 ? 11.525 -25.230 -74.234 1.00 14.52 15 HIS W CA 1
ATOM 2075 C C . HIS B 1 15 ? 10.706 -26.460 -74.664 1.00 16.32 15 HIS W C 1
ATOM 2076 O O . HIS B 1 15 ? 9.626 -26.712 -74.138 1.00 17.16 15 HIS W O 1
ATOM 2083 N N . ASP B 1 16 ? 11.202 -27.183 -75.643 1.00 15.07 16 ASP W N 1
ATOM 2084 C CA . ASP B 1 16 ? 10.500 -28.340 -76.187 1.00 14.98 16 ASP W CA 1
ATOM 2085 C C . ASP B 1 16 ? 11.365 -29.596 -75.946 1.00 15.51 16 ASP W C 1
ATOM 2086 O O . ASP B 1 16 ? 12.420 -29.776 -76.550 1.00 14.49 16 ASP W O 1
ATOM 2091 N N . PHE B 1 17 ? 10.940 -30.438 -74.986 1.00 13.88 17 PHE W N 1
ATOM 2092 C CA . PHE B 1 17 ? 11.677 -31.646 -74.626 1.00 13.96 17 PHE W CA 1
ATOM 2093 C C . PHE B 1 17 ? 10.973 -32.869 -75.255 1.00 13.96 17 PHE W C 1
ATOM 2094 O O . PHE B 1 17 ? 9.747 -32.992 -75.179 1.00 14.37 17 PHE W O 1
ATOM 2102 N N . ARG B 1 18 ? 11.749 -33.772 -75.835 1.00 12.74 18 ARG W N 1
ATOM 2103 C CA . ARG B 1 18 ? 11.211 -34.955 -76.442 1.00 14.89 18 ARG W CA 1
ATOM 2104 C C . ARG B 1 18 ? 11.957 -36.231 -76.009 1.00 16.41 18 ARG W C 1
ATOM 2105 O O . ARG B 1 18 ? 13.119 -36.205 -75.639 1.00 16.54 18 ARG W O 1
ATOM 2113 N N . THR B 1 19 ? 11.261 -37.358 -76.088 1.00 15.32 19 THR W N 1
ATOM 2114 C CA . THR B 1 19 ? 11.879 -38.666 -75.900 1.00 17.21 19 THR W CA 1
ATOM 2115 C C . THR B 1 19 ? 11.878 -39.404 -77.230 1.00 16.42 19 THR W C 1
ATOM 2116 O O . THR B 1 19 ? 10.994 -39.195 -78.064 1.00 17.47 19 THR W O 1
ATOM 2120 N N . ILE B 1 20 ? 12.990 -40.077 -77.487 1.00 15.00 20 ILE W N 1
ATOM 2121 C CA . ILE B 1 20 ? 13.218 -40.755 -78.765 1.00 15.14 20 ILE W CA 1
ATOM 2122 C C . ILE B 1 20 ? 12.651 -42.167 -78.724 1.00 16.12 20 ILE W C 1
ATOM 2123 O O . ILE B 1 20 ? 12.989 -42.992 -77.844 1.00 16.86 20 ILE W O 1
ATOM 2128 N N . ASP B 1 21 ? 11.833 -42.460 -79.714 1.00 17.46 21 ASP W N 1
ATOM 2129 C CA . ASP B 1 21 ? 11.284 -43.801 -79.879 1.00 16.19 21 ASP W CA 1
ATOM 2130 C C . ASP B 1 21 ? 12.245 -44.641 -80.662 1.00 15.98 21 ASP W C 1
ATOM 2131 O O . ASP B 1 21 ? 12.121 -44.749 -81.883 1.00 18.18 21 ASP W O 1
ATOM 2136 N N . TRP B 1 22 ? 13.314 -45.092 -79.994 1.00 17.16 22 TRP W N 1
ATOM 2137 C CA . TRP B 1 22 ? 14.378 -45.783 -80.684 1.00 16.00 22 TRP W CA 1
ATOM 2138 C C . TRP B 1 22 ? 13.922 -47.019 -81.412 1.00 16.44 22 TRP W C 1
ATOM 2139 O O . TRP B 1 22 ? 14.311 -47.282 -82.531 1.00 18.15 22 TRP W O 1
ATOM 2150 N N . SER B 1 23 ? 12.992 -47.746 -80.812 1.00 18.55 23 SER W N 1
ATOM 2151 C CA . SER B 1 23 ? 12.524 -48.965 -81.452 1.00 20.60 23 SER W CA 1
ATOM 2152 C C . SER B 1 23 ? 11.853 -48.670 -82.786 1.00 20.25 23 SER W C 1
ATOM 2153 O O . SER B 1 23 ? 12.074 -49.379 -83.774 1.00 21.79 23 SER W O 1
ATOM 2156 N N . ALA B 1 24 ? 10.964 -47.689 -82.832 1.00 20.63 24 ALA W N 1
ATOM 2157 C CA . ALA B 1 24 ? 10.293 -47.387 -84.083 1.00 20.90 24 ALA W CA 1
ATOM 2158 C C . ALA B 1 24 ? 11.240 -46.812 -85.119 1.00 20.29 24 ALA W C 1
ATOM 2159 O O . ALA B 1 24 ? 11.148 -47.099 -86.334 1.00 20.38 24 ALA W O 1
ATOM 2161 N N . TRP B 1 25 ? 12.218 -46.043 -84.646 1.00 20.21 25 TRP W N 1
ATOM 2162 C CA . TRP B 1 25 ? 13.168 -45.385 -85.529 1.00 19.77 25 TRP W CA 1
ATOM 2163 C C . TRP B 1 25 ? 14.009 -46.451 -86.227 1.00 20.10 25 TRP W C 1
ATOM 2164 O O . TRP B 1 25 ? 14.309 -46.365 -87.415 1.00 19.25 25 TRP W O 1
ATOM 2175 N N . LYS B 1 26 ? 14.379 -47.490 -85.488 1.00 18.42 26 LYS W N 1
ATOM 2176 C CA . LYS B 1 26 ? 15.201 -48.530 -86.016 1.00 20.38 26 LYS W CA 1
ATOM 2177 C C . LYS B 1 26 ? 14.479 -49.315 -87.139 1.00 20.16 26 LYS W C 1
ATOM 2178 O O . LYS B 1 26 ? 15.134 -50.046 -87.882 1.00 22.90 26 LYS W O 1
ATOM 2184 N N . THR B 1 27 ? 13.140 -49.349 -87.105 1.00 21.18 27 THR W N 1
ATOM 2185 C CA . THR B 1 27 ? 12.348 -50.075 -88.121 1.00 24.07 27 THR W CA 1
ATOM 2186 C C . THR B 1 27 ? 12.220 -49.277 -89.409 1.00 23.33 27 THR W C 1
ATOM 2187 O O . THR B 1 27 ? 11.894 -49.842 -90.484 1.00 24.25 27 THR W O 1
ATOM 2191 N N . LEU B 1 28 ? 12.420 -47.959 -89.320 1.00 23.30 28 LEU W N 1
ATOM 2192 C CA . LEU B 1 28 ? 12.371 -47.095 -90.522 1.00 23.66 28 LEU W CA 1
ATOM 2193 C C . LEU B 1 28 ? 13.581 -47.435 -91.409 1.00 26.93 28 LEU W C 1
ATOM 2194 O O . LEU B 1 28 ? 14.661 -47.625 -90.865 1.00 26.26 28 LEU W O 1
ATOM 2199 N N . PRO B 1 29 ? 13.419 -47.654 -92.724 1.00 26.50 29 PRO W N 1
ATOM 2200 C CA . PRO B 1 29 ? 14.550 -48.079 -93.523 1.00 26.01 29 PRO W CA 1
ATOM 2201 C C . PRO B 1 29 ? 15.672 -47.066 -93.512 1.00 26.30 29 PRO W C 1
ATOM 2202 O O . PRO B 1 29 ? 15.436 -45.887 -93.380 1.00 22.12 29 PRO W O 1
ATOM 2206 N N . ASN B 1 30 ? 16.894 -47.547 -93.636 1.00 26.23 30 ASN W N 1
ATOM 2207 C CA . ASN B 1 30 ? 18.061 -46.672 -93.534 1.00 24.82 30 ASN W CA 1
ATOM 2208 C C . ASN B 1 30 ? 17.981 -45.437 -94.383 1.00 24.59 30 ASN W C 1
ATOM 2209 O O . ASN B 1 30 ? 18.344 -44.375 -93.954 1.00 23.77 30 ASN W O 1
ATOM 2214 N N . GLU B 1 31 ? 17.582 -45.585 -95.648 1.00 23.88 31 GLU W N 1
ATOM 2215 C CA . GLU B 1 31 ? 17.542 -44.464 -96.555 1.00 25.51 31 GLU W CA 1
ATOM 2216 C C . GLU B 1 31 ? 16.554 -43.413 -96.074 1.00 24.17 31 GLU W C 1
ATOM 2217 O O . GLU B 1 31 ? 16.775 -42.211 -96.254 1.00 24.23 31 GLU W O 1
ATOM 2223 N N . GLU B 1 32 ? 15.466 -43.846 -95.442 1.00 20.78 32 GLU W N 1
ATOM 2224 C CA . GLU B 1 32 ? 14.519 -42.881 -94.947 1.00 22.36 32 GLU W CA 1
ATOM 2225 C C . GLU B 1 32 ? 14.982 -42.225 -93.659 1.00 19.59 32 GLU W C 1
ATOM 2226 O O . GLU B 1 32 ? 14.673 -41.063 -93.405 1.00 21.67 32 GLU W O 1
ATOM 2232 N N . ARG B 1 33 ? 15.753 -42.933 -92.841 1.00 21.62 33 ARG W N 1
ATOM 2233 C CA . ARG B 1 33 ? 16.306 -42.303 -91.643 1.00 21.32 33 ARG W CA 1
ATOM 2234 C C . ARG B 1 33 ? 17.291 -41.238 -92.074 1.00 22.34 33 ARG W C 1
ATOM 2235 O O . ARG B 1 33 ? 17.354 -40.171 -91.528 1.00 19.29 33 ARG W O 1
ATOM 2243 N N . GLU B 1 34 ? 18.147 -41.555 -93.033 1.00 23.98 34 GLU W N 1
ATOM 2244 C CA . GLU B 1 34 ? 19.153 -40.586 -93.441 1.00 24.27 34 GLU W CA 1
ATOM 2245 C C . GLU B 1 34 ? 18.494 -39.331 -94.072 1.00 23.86 34 GLU W C 1
ATOM 2246 O O . GLU B 1 34 ? 18.900 -38.182 -93.808 1.00 22.14 34 GLU W O 1
ATOM 2252 N N . ALA B 1 35 ? 17.402 -39.516 -94.808 1.00 22.58 35 ALA W N 1
ATOM 2253 C CA . ALA B 1 35 ? 16.687 -38.390 -95.404 1.00 23.11 35 ALA W CA 1
ATOM 2254 C C . ALA B 1 35 ? 15.955 -37.562 -94.325 1.00 23.19 35 ALA W C 1
ATOM 2255 O O . ALA B 1 35 ? 15.906 -36.321 -94.358 1.00 20.95 35 ALA W O 1
ATOM 2257 N N . ALA B 1 36 ? 15.577 -38.243 -93.261 1.00 20.86 36 ALA W N 1
ATOM 2258 C CA . ALA B 1 36 ? 14.950 -37.554 -92.134 1.00 19.99 36 ALA W CA 1
ATOM 2259 C C . ALA B 1 36 ? 15.980 -36.702 -91.422 1.00 18.78 36 ALA W C 1
ATOM 2260 O O . ALA B 1 36 ? 15.680 -35.605 -90.942 1.00 19.47 36 ALA W O 1
ATOM 2262 N N . ILE B 1 37 ? 17.164 -37.252 -91.194 1.00 19.87 37 ILE W N 1
ATOM 2263 C CA . ILE B 1 37 ? 18.224 -36.477 -90.546 1.00 20.37 37 ILE W CA 1
ATOM 2264 C C . ILE B 1 37 ? 18.628 -35.286 -91.387 1.00 20.04 37 ILE W C 1
ATOM 2265 O O . ILE B 1 37 ? 18.690 -34.166 -90.896 1.00 20.59 37 ILE W O 1
ATOM 2270 N N . SER B 1 38 ? 18.705 -35.465 -92.696 1.00 21.10 38 SER W N 1
ATOM 2271 C CA . SER B 1 38 ? 18.924 -34.302 -93.551 1.00 21.86 38 SER W CA 1
ATOM 2272 C C . SER B 1 38 ? 17.854 -33.247 -93.484 1.00 21.62 38 SER W C 1
ATOM 2273 O O . SER B 1 38 ? 18.152 -32.037 -93.492 1.00 21.28 38 SER W O 1
ATOM 2276 N N . GLU B 1 39 ? 16.593 -33.670 -93.544 1.00 20.15 39 GLU W N 1
ATOM 2277 C CA . GLU B 1 39 ? 15.478 -32.728 -93.420 1.00 19.88 39 GLU W CA 1
ATOM 2278 C C . GLU B 1 39 ? 15.543 -31.958 -92.107 1.00 21.01 39 GLU W C 1
ATOM 2279 O O . GLU B 1 39 ? 15.252 -30.760 -92.069 1.00 20.52 39 GLU W O 1
ATOM 2285 N N . PHE B 1 40 ? 15.807 -32.673 -90.991 1.00 18.95 40 PHE W N 1
ATOM 2286 C CA . PHE B 1 40 ? 15.903 -32.031 -89.696 1.00 21.90 40 PHE W CA 1
ATOM 2287 C C . PHE B 1 40 ? 17.055 -31.018 -89.678 1.00 19.59 40 PHE W C 1
ATOM 2288 O O . PHE B 1 40 ? 16.882 -29.857 -89.314 1.00 19.53 40 PHE W O 1
ATOM 2296 N N . LEU B 1 41 ? 18.203 -31.398 -90.235 1.00 18.30 41 LEU W N 1
ATOM 2297 C CA . LEU B 1 41 ? 19.338 -30.472 -90.264 1.00 18.57 41 LEU W CA 1
ATOM 2298 C C . LEU B 1 41 ? 19.040 -29.260 -91.100 1.00 20.78 41 LEU W C 1
ATOM 2299 O O . LEU B 1 41 ? 19.578 -28.191 -90.823 1.00 23.70 41 LEU W O 1
ATOM 2304 N N . ALA B 1 42 ? 18.308 -29.443 -92.193 1.00 21.03 42 ALA W N 1
ATOM 2305 C CA . ALA B 1 42 ? 17.918 -28.289 -93.019 1.00 21.60 42 ALA W CA 1
ATOM 2306 C C . ALA B 1 42 ? 17.072 -27.302 -92.207 1.00 21.14 42 ALA W C 1
ATOM 2307 O O . ALA B 1 42 ? 17.071 -26.093 -92.472 1.00 20.30 42 ALA W O 1
ATOM 2309 N N . LEU B 1 43 ? 16.226 -27.845 -91.333 1.00 21.89 43 LEU W N 1
ATOM 2310 C CA . LEU B 1 43 ? 15.395 -27.037 -90.495 1.00 21.50 43 LEU W CA 1
ATOM 2311 C C . LEU B 1 43 ? 16.219 -26.254 -89.528 1.00 22.52 43 LEU W C 1
ATOM 2312 O O . LEU B 1 43 ? 16.036 -25.058 -89.416 1.00 21.66 43 LEU W O 1
ATOM 2317 N N . VAL B 1 44 ? 17.112 -26.923 -88.810 1.00 21.91 44 VAL W N 1
ATOM 2318 C CA . VAL B 1 44 ? 17.990 -26.232 -87.858 1.00 22.27 44 VAL W CA 1
ATOM 2319 C C . VAL B 1 44 ? 18.887 -25.225 -88.562 1.00 23.60 44 VAL W C 1
ATOM 2320 O O . VAL B 1 44 ? 19.130 -24.149 -88.038 1.00 23.60 44 VAL W O 1
ATOM 2324 N N . ASP B 1 45 ? 19.252 -25.492 -89.818 1.00 24.45 45 ASP W N 1
ATOM 2325 C CA . ASP B 1 45 ? 19.995 -24.477 -90.574 1.00 26.03 45 ASP W CA 1
ATOM 2326 C C . ASP B 1 45 ? 19.213 -23.168 -90.811 1.00 27.76 45 ASP W C 1
ATOM 2327 O O . ASP B 1 45 ? 19.825 -22.063 -90.767 1.00 24.55 45 ASP W O 1
ATOM 2332 N N . GLN B 1 46 ? 17.884 -23.236 -90.996 1.00 25.60 46 GLN W N 1
ATOM 2333 C CA . GLN B 1 46 ? 17.074 -22.012 -91.020 1.00 26.83 46 GLN W CA 1
ATOM 2334 C C . GLN B 1 46 ? 17.119 -21.284 -89.661 1.00 24.26 46 GLN W C 1
ATOM 2335 O O . GLN B 1 46 ? 17.154 -20.034 -89.583 1.00 24.14 46 GLN W O 1
ATOM 2341 N N . TRP B 1 47 ? 17.014 -22.052 -88.587 1.00 23.50 47 TRP W N 1
ATOM 2342 C CA . TRP B 1 47 ? 17.126 -21.453 -87.264 1.00 20.46 47 TRP W CA 1
ATOM 2343 C C . TRP B 1 47 ? 18.467 -20.683 -87.126 1.00 22.33 47 TRP W C 1
ATOM 2344 O O . TRP B 1 47 ? 18.568 -19.650 -86.439 1.00 23.62 47 TRP W O 1
ATOM 2355 N N . GLU B 1 48 ? 19.539 -21.323 -87.580 1.00 22.59 48 GLU W N 1
ATOM 2356 C CA . GLU B 1 48 ? 20.852 -20.701 -87.476 1.00 24.61 48 GLU W CA 1
ATOM 2357 C C . GLU B 1 48 ? 20.907 -19.434 -88.309 1.00 26.09 48 GLU W C 1
ATOM 2358 O O . GLU B 1 48 ? 21.491 -18.436 -87.883 1.00 27.26 48 GLU W O 1
ATOM 2364 N N . THR B 1 49 ? 20.206 -19.412 -89.436 1.00 27.07 49 THR W N 1
ATOM 2365 C CA . THR B 1 49 ? 20.124 -18.213 -90.251 1.00 27.26 49 THR W CA 1
ATOM 2366 C C . THR B 1 49 ? 19.393 -17.100 -89.537 1.00 27.01 49 THR W C 1
ATOM 2367 O O . THR B 1 49 ? 19.868 -15.973 -89.454 1.00 27.03 49 THR W O 1
ATOM 2371 N N . THR B 1 50 ? 18.233 -17.411 -88.960 1.00 23.93 50 THR W N 1
ATOM 2372 C CA . THR B 1 50 ? 17.573 -16.478 -88.051 1.00 22.84 50 THR W CA 1
ATOM 2373 C C . THR B 1 50 ? 18.419 -15.898 -86.961 1.00 21.19 50 THR W C 1
ATOM 2374 O O . THR B 1 50 ? 18.412 -14.677 -86.722 1.00 25.40 50 THR W O 1
ATOM 2378 N N . GLU B 1 51 ? 19.193 -16.735 -86.297 1.00 22.91 51 GLU W N 1
ATOM 2379 C CA . GLU B 1 51 ? 19.983 -16.328 -85.186 1.00 23.96 51 GLU W CA 1
ATOM 2380 C C . GLU B 1 51 ? 21.148 -15.443 -85.674 1.00 25.95 51 GLU W C 1
ATOM 2381 O O . GLU B 1 51 ? 21.472 -14.482 -85.045 1.00 25.16 51 GLU W O 1
ATOM 2387 N N . SER B 1 52 ? 21.775 -15.793 -86.780 1.00 28.15 52 SER W N 1
ATOM 2388 C CA . SER B 1 52 ? 22.844 -14.919 -87.324 1.00 27.73 52 SER W CA 1
ATOM 2389 C C . SER B 1 52 ? 22.302 -13.557 -87.816 1.00 30.05 52 SER W C 1
ATOM 2390 O O . SER B 1 52 ? 23.019 -12.538 -87.805 1.00 29.55 52 SER W O 1
ATOM 2393 N N . GLU B 1 53 ? 21.028 -13.486 -88.147 1.00 28.64 53 GLU W N 1
ATOM 2394 C CA . GLU B 1 53 ? 20.366 -12.213 -88.421 1.00 30.36 53 GLU W CA 1
ATOM 2395 C C . GLU B 1 53 ? 19.822 -11.474 -87.192 1.00 30.32 53 GLU W C 1
ATOM 2396 O O . GLU B 1 53 ? 19.137 -10.462 -87.340 1.00 31.77 53 GLU W O 1
ATOM 2402 N N . LYS B 1 54 ? 20.169 -11.960 -86.004 1.00 27.03 54 LYS W N 1
ATOM 2403 C CA . LYS B 1 54 ? 19.669 -11.454 -84.725 1.00 28.79 54 LYS W CA 1
ATOM 2404 C C . LYS B 1 54 ? 18.169 -11.368 -84.594 1.00 26.60 54 LYS W C 1
ATOM 2405 O O . LYS B 1 54 ? 17.680 -10.496 -83.852 1.00 26.94 54 LYS W O 1
ATOM 2411 N N . GLN B 1 55 ? 17.446 -12.286 -85.235 1.00 25.95 55 GLN W N 1
ATOM 2412 C CA . GLN B 1 55 ? 15.988 -12.292 -85.129 1.00 23.60 55 GLN W CA 1
ATOM 2413 C C . GLN B 1 55 ? 15.461 -13.476 -84.312 1.00 20.10 55 GLN W C 1
ATOM 2414 O O . GLN B 1 55 ? 14.263 -13.764 -84.359 1.00 20.25 55 GLN W O 1
ATOM 2420 N N . GLY B 1 56 ? 16.364 -14.094 -83.550 1.00 20.08 56 GLY W N 1
ATOM 2421 C CA . GLY B 1 56 ? 16.008 -15.070 -82.535 1.00 18.21 56 GLY W CA 1
ATOM 2422 C C . GLY B 1 56 ? 17.261 -15.841 -82.205 1.00 20.29 56 GLY W C 1
ATOM 2423 O O . GLY B 1 56 ? 18.362 -15.524 -82.663 1.00 20.12 56 GLY W O 1
ATOM 2424 N N . SER B 1 57 ? 17.108 -16.865 -81.385 1.00 16.80 57 SER W N 1
ATOM 2425 C CA . SER B 1 57 ? 18.220 -17.716 -81.025 1.00 16.11 57 SER W CA 1
ATOM 2426 C C . SER B 1 57 ? 17.664 -19.113 -80.680 1.00 18.41 57 SER W C 1
ATOM 2427 O O . SER B 1 57 ? 16.430 -19.303 -80.586 1.00 16.92 57 SER W O 1
ATOM 2430 N N . HIS B 1 58 ? 18.539 -20.105 -80.569 1.00 19.82 58 HIS W N 1
ATOM 2431 C CA . HIS B 1 58 ? 18.097 -21.475 -80.207 1.00 16.95 58 HIS W CA 1
ATOM 2432 C C . HIS B 1 58 ? 19.265 -22.216 -79.603 1.00 19.64 58 HIS W C 1
ATOM 2433 O O . HIS B 1 58 ? 20.446 -21.826 -79.794 1.00 17.73 58 HIS W O 1
ATOM 2440 N N . ALA B 1 59 ? 18.933 -23.335 -78.970 1.00 19.23 59 ALA W N 1
ATOM 2441 C CA . ALA B 1 59 ? 19.925 -24.284 -78.461 1.00 19.03 59 ALA W CA 1
ATOM 2442 C C . ALA B 1 59 ? 19.368 -25.671 -78.569 1.00 19.45 59 ALA W C 1
ATOM 2443 O O . ALA B 1 59 ? 18.176 -25.871 -78.345 1.00 20.54 59 ALA W O 1
ATOM 2445 N N . VAL B 1 60 ? 20.247 -26.635 -78.809 1.00 16.93 60 VAL W N 1
ATOM 2446 C CA . VAL B 1 60 ? 19.840 -28.047 -78.862 1.00 14.71 60 VAL W CA 1
ATOM 2447 C C . VAL B 1 60 ? 20.783 -28.911 -78.005 1.00 15.22 60 VAL W C 1
ATOM 2448 O O . VAL B 1 60 ? 21.984 -28.778 -78.110 1.00 16.05 60 VAL W O 1
ATOM 2452 N N . TYR B 1 61 ? 20.215 -29.526 -76.961 1.00 17.28 61 TYR W N 1
ATOM 2453 C CA . TYR B 1 61 ? 20.942 -30.307 -75.970 1.00 14.44 61 TYR W CA 1
ATOM 2454 C C . TYR B 1 61 ? 20.348 -31.706 -75.895 1.00 15.29 61 TYR W C 1
ATOM 2455 O O . TYR B 1 61 ? 19.117 -31.851 -75.912 1.00 16.83 61 TYR W O 1
ATOM 2464 N N . THR B 1 62 ? 21.173 -32.726 -75.650 1.00 15.69 62 THR W N 1
ATOM 2465 C CA . THR B 1 62 ? 20.638 -34.017 -75.341 1.00 16.62 62 THR W CA 1
ATOM 2466 C C . THR B 1 62 ? 20.457 -34.028 -73.824 1.00 19.44 62 THR W C 1
ATOM 2467 O O . THR B 1 62 ? 21.236 -33.406 -73.102 1.00 25.25 62 THR W O 1
ATOM 2471 N N . ILE B 1 63 ? 19.380 -34.649 -73.342 1.00 15.27 63 ILE W N 1
ATOM 2472 C CA . ILE B 1 63 ? 19.087 -34.668 -71.954 1.00 13.97 63 ILE W CA 1
ATOM 2473 C C . ILE B 1 63 ? 19.410 -36.058 -71.378 1.00 13.75 63 ILE W C 1
ATOM 2474 O O . ILE B 1 63 ? 19.136 -37.075 -72.025 1.00 14.97 63 ILE W O 1
ATOM 2479 N N . VAL B 1 64 ? 20.036 -36.058 -70.186 1.00 15.75 64 VAL W N 1
ATOM 2480 C CA . VAL B 1 64 ? 20.424 -37.297 -69.491 1.00 15.93 64 VAL W CA 1
ATOM 2481 C C . VAL B 1 64 ? 19.251 -37.875 -68.680 1.00 13.08 64 VAL W C 1
ATOM 2482 O O . VAL B 1 64 ? 18.472 -37.139 -68.074 1.00 16.33 64 VAL W O 1
ATOM 2486 N N . GLY B 1 65 ? 19.080 -39.196 -68.760 1.00 15.84 65 GLY W N 1
ATOM 2487 C CA . GLY B 1 65 ? 18.007 -39.844 -68.083 1.00 17.13 65 GLY W CA 1
ATOM 2488 C C . GLY B 1 65 ? 16.787 -40.095 -68.918 1.00 18.33 65 GLY W C 1
ATOM 2489 O O . GLY B 1 65 ? 16.768 -39.803 -70.095 1.00 21.88 65 GLY W O 1
ATOM 2490 N N . GLN B 1 66 ? 15.708 -40.455 -68.250 1.00 15.72 66 GLN W N 1
ATOM 2491 C CA . GLN B 1 66 ? 14.490 -40.781 -68.955 1.00 15.98 66 GLN W CA 1
ATOM 2492 C C . GLN B 1 66 ? 13.426 -39.686 -69.008 1.00 17.53 66 GLN W C 1
ATOM 2493 O O . GLN B 1 66 ? 12.323 -39.891 -69.584 1.00 18.39 66 GLN W O 1
ATOM 2499 N N . LYS B 1 67 ? 13.615 -38.586 -68.300 1.00 17.32 67 LYS W N 1
ATOM 2500 C CA . LYS B 1 67 ? 12.617 -37.521 -68.366 1.00 16.94 67 LYS W CA 1
ATOM 2501 C C . LYS B 1 67 ? 12.494 -36.943 -69.781 1.00 19.17 67 LYS W C 1
ATOM 2502 O O . LYS B 1 67 ? 11.406 -36.514 -70.171 1.00 17.77 67 LYS W O 1
ATOM 2508 N N . ALA B 1 68 ? 13.588 -37.006 -70.559 1.00 15.84 68 ALA W N 1
ATOM 2509 C CA . ALA B 1 68 ? 13.639 -36.576 -71.934 1.00 14.77 68 ALA W CA 1
ATOM 2510 C C . ALA B 1 68 ? 14.950 -37.031 -72.539 1.00 14.83 68 ALA W C 1
ATOM 2511 O O . ALA B 1 68 ? 15.826 -37.479 -71.821 1.00 14.66 68 ALA W O 1
ATOM 2513 N N . ASP B 1 69 ? 15.048 -36.922 -73.862 1.00 15.35 69 ASP W N 1
ATOM 2514 C CA . ASP B 1 69 ? 16.270 -37.250 -74.582 1.00 14.66 69 ASP W CA 1
ATOM 2515 C C . ASP B 1 69 ? 16.882 -36.086 -75.336 1.00 16.20 69 ASP W C 1
ATOM 2516 O O . ASP B 1 69 ? 18.102 -36.068 -75.535 1.00 17.72 69 ASP W O 1
ATOM 2521 N N . ILE B 1 70 ? 16.076 -35.110 -75.667 1.00 14.94 70 ILE W N 1
ATOM 2522 C CA . ILE B 1 70 ? 16.493 -33.936 -76.460 1.00 15.39 70 ILE W CA 1
ATOM 2523 C C . ILE B 1 70 ? 15.601 -32.730 -76.093 1.00 17.13 70 ILE W C 1
ATOM 2524 O O . ILE B 1 70 ? 14.418 -32.880 -75.784 1.00 15.03 70 ILE W O 1
ATOM 2529 N N . LEU B 1 71 ? 16.265 -31.576 -76.042 1.00 15.75 71 LEU W N 1
ATOM 2530 C CA . LEU B 1 71 ? 15.678 -30.279 -75.756 1.00 14.56 71 LEU W CA 1
ATOM 2531 C C . LEU B 1 71 ? 15.962 -29.364 -76.928 1.00 14.84 71 LEU W C 1
ATOM 2532 O O . LEU B 1 71 ? 17.136 -29.209 -77.321 1.00 14.70 71 LEU W O 1
ATOM 2537 N N . PHE B 1 72 ? 14.912 -28.715 -77.457 1.00 14.35 72 PHE W N 1
ATOM 2538 C CA . PHE B 1 72 ? 15.075 -27.594 -78.361 1.00 15.74 72 PHE W CA 1
ATOM 2539 C C . PHE B 1 72 ? 14.595 -26.361 -77.582 1.00 16.11 72 PHE W C 1
ATOM 2540 O O . PHE B 1 72 ? 13.404 -26.317 -77.199 1.00 15.31 72 PHE W O 1
ATOM 2548 N N . MET B 1 73 ? 15.465 -25.372 -77.400 1.00 14.73 73 MET W N 1
ATOM 2549 C CA . MET B 1 73 ? 15.114 -24.150 -76.710 1.00 16.30 73 MET W CA 1
ATOM 2550 C C . MET B 1 73 ? 15.153 -23.110 -77.821 1.00 18.24 73 MET W C 1
ATOM 2551 O O . MET B 1 73 ? 16.187 -22.928 -78.454 1.00 16.58 73 MET W O 1
ATOM 2556 N N . ILE B 1 74 ? 14.031 -22.418 -78.009 1.00 16.97 74 ILE W N 1
ATOM 2557 C CA . ILE B 1 74 ? 13.838 -21.511 -79.114 1.00 16.32 74 ILE W CA 1
ATOM 2558 C C . ILE B 1 74 ? 13.385 -20.164 -78.600 1.00 18.10 74 ILE W C 1
ATOM 2559 O O . ILE B 1 74 ? 12.418 -20.069 -77.799 1.00 16.44 74 ILE W O 1
ATOM 2564 N N . LEU B 1 75 ? 14.058 -19.107 -79.054 1.00 15.96 75 LEU W N 1
ATOM 2565 C CA . LEU B 1 75 ? 13.630 -17.714 -78.735 1.00 15.91 75 LEU W CA 1
ATOM 2566 C C . LEU B 1 75 ? 13.250 -16.963 -79.983 1.00 16.90 75 LEU W C 1
ATOM 2567 O O . LEU B 1 75 ? 13.986 -17.021 -80.957 1.00 16.21 75 LEU W O 1
ATOM 2572 N N . ARG B 1 76 ? 12.064 -16.322 -79.976 1.00 16.07 76 ARG W N 1
ATOM 2573 C CA . ARG B 1 76 ? 11.553 -15.600 -81.126 1.00 18.06 76 ARG W CA 1
ATOM 2574 C C . ARG B 1 76 ? 10.770 -14.362 -80.657 1.00 17.16 76 ARG W C 1
ATOM 2575 O O . ARG B 1 76 ? 10.385 -14.279 -79.505 1.00 16.81 76 ARG W O 1
ATOM 2583 N N . PRO B 1 77 ? 10.633 -13.376 -81.553 1.00 18.15 77 PRO W N 1
ATOM 2584 C CA . PRO B 1 77 ? 9.994 -12.137 -81.257 1.00 19.15 77 PRO W CA 1
ATOM 2585 C C . PRO B 1 77 ? 8.499 -12.188 -80.994 1.00 20.86 77 PRO W C 1
ATOM 2586 O O . PRO B 1 77 ? 7.983 -11.333 -80.244 1.00 21.39 77 PRO W O 1
ATOM 2590 N N . THR B 1 78 ? 7.828 -13.250 -81.485 1.00 21.67 78 THR W N 1
ATOM 2591 C CA . THR B 1 78 ? 6.400 -13.387 -81.278 1.00 20.02 78 THR W CA 1
ATOM 2592 C C . THR B 1 78 ? 6.041 -14.776 -80.823 1.00 18.50 78 THR W C 1
ATOM 2593 O O . THR B 1 78 ? 6.729 -15.746 -81.137 1.00 18.01 78 THR W O 1
ATOM 2597 N N . LEU B 1 79 ? 4.869 -14.884 -80.221 1.00 22.15 79 LEU W N 1
ATOM 2598 C CA . LEU B 1 79 ? 4.306 -16.176 -79.930 1.00 20.31 79 LEU W CA 1
ATOM 2599 C C . LEU B 1 79 ? 3.928 -16.942 -81.165 1.00 19.93 79 LEU W C 1
ATOM 2600 O O . LEU B 1 79 ? 4.096 -18.155 -81.235 1.00 20.46 79 LEU W O 1
ATOM 2605 N N . ASP B 1 80 ? 3.503 -16.239 -82.208 1.00 18.52 80 ASP W N 1
ATOM 2606 C CA . ASP B 1 80 ? 3.216 -16.877 -83.486 1.00 17.47 80 ASP W CA 1
ATOM 2607 C C . ASP B 1 80 ? 4.425 -17.624 -84.053 1.00 19.82 80 ASP W C 1
ATOM 2608 O O . ASP B 1 80 ? 4.315 -18.690 -84.648 1.00 17.91 80 ASP W O 1
ATOM 2613 N N . GLU B 1 81 ? 5.591 -16.990 -83.965 1.00 19.51 81 GLU W N 1
ATOM 2614 C CA . GLU B 1 81 ? 6.790 -17.616 -84.503 1.00 20.80 81 GLU W CA 1
ATOM 2615 C C . GLU B 1 81 ? 7.151 -18.885 -83.754 1.00 18.87 81 GLU W C 1
ATOM 2616 O O . GLU B 1 81 ? 7.695 -19.826 -84.354 1.00 20.71 81 GLU W O 1
ATOM 2622 N N . LEU B 1 82 ? 6.958 -18.872 -82.440 1.00 22.30 82 LEU W N 1
ATOM 2623 C CA . LEU B 1 82 ? 7.069 -20.103 -81.640 1.00 20.32 82 LEU W CA 1
ATOM 2624 C C . LEU B 1 82 ? 6.131 -21.203 -82.144 1.00 21.37 82 LEU W C 1
ATOM 2625 O O . LEU B 1 82 ? 6.570 -22.335 -82.382 1.00 21.77 82 LEU W O 1
ATOM 2630 N N . HIS B 1 83 ? 4.867 -20.852 -82.437 1.00 20.42 83 HIS W N 1
ATOM 2631 C CA . HIS B 1 83 ? 3.914 -21.824 -83.008 1.00 20.59 83 HIS W CA 1
ATOM 2632 C C . HIS B 1 83 ? 4.368 -22.326 -84.374 1.00 19.74 83 HIS W C 1
ATOM 2633 O O . HIS B 1 83 ? 4.290 -23.530 -84.639 1.00 19.89 83 HIS W O 1
ATOM 2640 N N . GLU B 1 84 ? 4.935 -21.437 -85.198 1.00 18.66 84 GLU W N 1
ATOM 2641 C CA . GLU B 1 84 ? 5.321 -21.840 -86.534 1.00 19.95 84 GLU W CA 1
ATOM 2642 C C . GLU B 1 84 ? 6.547 -22.769 -86.502 1.00 15.96 84 GLU W C 1
ATOM 2643 O O . GLU B 1 84 ? 6.586 -23.763 -87.226 1.00 17.30 84 GLU W O 1
ATOM 2649 N N . ILE B 1 85 ? 7.490 -22.478 -85.608 1.00 19.21 85 ILE W N 1
ATOM 2650 C CA . ILE B 1 85 ? 8.661 -23.359 -85.393 1.00 18.69 85 ILE W CA 1
ATOM 2651 C C . ILE B 1 85 ? 8.199 -24.755 -84.920 1.00 19.11 85 ILE W C 1
ATOM 2652 O O . ILE B 1 85 ? 8.658 -25.809 -85.373 1.00 18.51 85 ILE W O 1
ATOM 2657 N N . GLU B 1 86 ? 7.346 -24.750 -83.924 1.00 17.49 86 GLU W N 1
ATOM 2658 C CA . GLU B 1 86 ? 6.849 -25.997 -83.348 1.00 18.65 86 GLU W CA 1
ATOM 2659 C C . GLU B 1 86 ? 6.174 -26.860 -84.404 1.00 15.51 86 GLU W C 1
ATOM 2660 O O . GLU B 1 86 ? 6.368 -28.094 -84.535 1.00 18.03 86 GLU W O 1
ATOM 2666 N N . THR B 1 87 ? 5.372 -26.203 -85.231 1.00 17.10 87 THR W N 1
ATOM 2667 C CA . THR B 1 87 ? 4.606 -26.848 -86.241 1.00 17.09 87 THR W CA 1
ATOM 2668 C C . THR B 1 87 ? 5.498 -27.384 -87.328 1.00 18.53 87 THR W C 1
ATOM 2669 O O . THR B 1 87 ? 5.332 -28.509 -87.734 1.00 18.26 87 THR W O 1
ATOM 2673 N N . ALA B 1 88 ? 6.451 -26.574 -87.777 1.00 19.52 88 ALA W N 1
ATOM 2674 C CA . ALA B 1 88 ? 7.382 -27.033 -88.773 1.00 18.20 88 ALA W CA 1
ATOM 2675 C C . ALA B 1 88 ? 8.255 -28.192 -88.254 1.00 17.61 88 ALA W C 1
ATOM 2676 O O . ALA B 1 88 ? 8.459 -29.153 -88.983 1.00 18.11 88 ALA W O 1
ATOM 2678 N N . LEU B 1 89 ? 8.645 -28.198 -86.973 1.00 17.28 89 LEU W N 1
ATOM 2679 C CA . LEU B 1 89 ? 9.369 -29.333 -86.409 1.00 17.14 89 LEU W CA 1
ATOM 2680 C C . LEU B 1 89 ? 8.490 -30.564 -86.459 1.00 18.57 89 LEU W C 1
ATOM 2681 O O . LEU B 1 89 ? 8.890 -31.615 -86.937 1.00 19.77 89 LEU W O 1
ATOM 2686 N N . ASN B 1 90 ? 7.240 -30.417 -86.038 1.00 18.57 90 ASN W N 1
ATOM 2687 C CA . ASN B 1 90 ? 6.334 -31.572 -85.975 1.00 18.28 90 ASN W CA 1
ATOM 2688 C C . ASN B 1 90 ? 6.015 -32.173 -87.347 1.00 18.89 90 ASN W C 1
ATOM 2689 O O . ASN B 1 90 ? 5.721 -33.355 -87.468 1.00 20.37 90 ASN W O 1
ATOM 2694 N N . LYS B 1 91 ? 6.150 -31.382 -88.394 1.00 19.37 91 LYS W N 1
ATOM 2695 C CA . LYS B 1 91 ? 5.878 -31.921 -89.723 1.00 18.86 91 LYS W CA 1
ATOM 2696 C C . LYS B 1 91 ? 7.112 -32.587 -90.374 1.00 20.29 91 LYS W C 1
ATOM 2697 O O . LYS B 1 91 ? 6.983 -33.137 -91.451 1.00 22.35 91 LYS W O 1
ATOM 2703 N N . THR B 1 92 ? 8.266 -32.569 -89.713 1.00 17.91 92 THR W N 1
ATOM 2704 C CA . THR B 1 92 ? 9.434 -33.365 -90.192 1.00 17.95 92 THR W CA 1
ATOM 2705 C C . THR B 1 92 ? 9.198 -34.833 -89.945 1.00 20.27 92 THR W C 1
ATOM 2706 O O . THR B 1 92 ? 8.472 -35.233 -89.006 1.00 18.91 92 THR W O 1
ATOM 2710 N N . LYS B 1 93 ? 9.907 -35.684 -90.677 1.00 19.64 93 LYS W N 1
ATOM 2711 C CA . LYS B 1 93 ? 9.827 -37.093 -90.426 1.00 19.38 93 LYS W CA 1
ATOM 2712 C C . LYS B 1 93 ? 10.414 -37.496 -89.080 1.00 18.75 93 LYS W C 1
ATOM 2713 O O . LYS B 1 93 ? 9.856 -38.339 -88.398 1.00 16.90 93 LYS W O 1
ATOM 2719 N N . LEU B 1 94 ? 11.563 -36.934 -88.724 1.00 19.10 94 LEU W N 1
ATOM 2720 C CA . LEU B 1 94 ? 12.206 -37.261 -87.463 1.00 17.38 94 LEU W CA 1
ATOM 2721 C C . LEU B 1 94 ? 11.252 -37.012 -86.317 1.00 17.16 94 LEU W C 1
ATOM 2722 O O . LEU B 1 94 ? 11.243 -37.767 -85.361 1.00 17.94 94 LEU W O 1
ATOM 2727 N N . ALA B 1 95 ? 10.507 -35.913 -86.344 1.00 15.78 95 ALA W N 1
ATOM 2728 C CA . ALA B 1 95 ? 9.614 -35.607 -85.224 1.00 17.14 95 ALA W CA 1
ATOM 2729 C C . ALA B 1 95 ? 8.574 -36.694 -84.937 1.00 18.03 95 ALA W C 1
ATOM 2730 O O . ALA B 1 95 ? 8.061 -36.796 -83.828 1.00 19.93 95 ALA W O 1
ATOM 2732 N N . ASP B 1 96 ? 8.271 -37.561 -85.910 1.00 18.54 96 ASP W N 1
ATOM 2733 C CA . ASP B 1 96 ? 7.318 -38.624 -85.621 1.00 18.26 96 ASP W CA 1
ATOM 2734 C C . ASP B 1 96 ? 7.882 -39.555 -84.517 1.00 20.33 96 ASP W C 1
ATOM 2735 O O . ASP B 1 96 ? 7.129 -40.307 -83.876 1.00 19.84 96 ASP W O 1
ATOM 2740 N N . TYR B 1 97 ? 9.211 -39.582 -84.380 1.00 17.68 97 TYR W N 1
ATOM 2741 C CA . TYR B 1 97 ? 9.954 -40.428 -83.438 1.00 18.17 97 TYR W CA 1
ATOM 2742 C C . TYR B 1 97 ? 10.370 -39.653 -82.198 1.00 17.54 97 TYR W C 1
ATOM 2743 O O . TYR B 1 97 ? 11.028 -40.188 -81.326 1.00 20.45 97 TYR W O 1
ATOM 2752 N N . LEU B 1 98 ? 10.022 -38.381 -82.174 1.00 18.66 98 LEU W N 1
ATOM 2753 C CA . LEU B 1 98 ? 10.331 -37.513 -81.027 1.00 17.91 98 LEU W CA 1
ATOM 2754 C C . LEU B 1 98 ? 9.045 -37.274 -80.250 1.00 18.32 98 LEU W C 1
ATOM 2755 O O . LEU B 1 98 ? 8.231 -36.381 -80.579 1.00 18.49 98 LEU W O 1
ATOM 2760 N N . LEU B 1 99 ? 8.830 -38.150 -79.272 1.00 18.51 99 LEU W N 1
ATOM 2761 C CA . LEU B 1 99 ? 7.562 -38.174 -78.540 1.00 17.74 99 LEU W CA 1
ATOM 2762 C C . LEU B 1 99 ? 7.536 -37.091 -77.458 1.00 18.15 99 LEU W C 1
ATOM 2763 O O . LEU B 1 99 ? 8.554 -36.631 -76.991 1.00 14.97 99 LEU W O 1
ATOM 2768 N N . PRO B 1 100 ? 6.365 -36.682 -77.068 1.00 18.24 100 PRO W N 1
ATOM 2769 C CA . PRO B 1 100 ? 6.232 -35.637 -76.025 1.00 17.54 100 PRO W CA 1
ATOM 2770 C C . PRO B 1 100 ? 6.835 -36.077 -74.709 1.00 16.52 100 PRO W C 1
ATOM 2771 O O . PRO B 1 100 ? 6.939 -37.295 -74.432 1.00 17.56 100 PRO W O 1
ATOM 2775 N N . ALA B 1 101 ? 7.486 -35.127 -74.044 1.00 17.37 101 ALA W N 1
ATOM 2776 C CA . ALA B 1 101 ? 8.087 -35.366 -72.745 1.00 15.50 101 ALA W CA 1
ATOM 2777 C C . ALA B 1 101 ? 7.800 -34.256 -71.773 1.00 17.97 101 ALA W C 1
ATOM 2778 O O . ALA B 1 101 ? 7.303 -34.520 -70.677 1.00 17.12 101 ALA W O 1
ATOM 2780 N N . TYR B 1 102 ? 8.049 -33.005 -72.176 1.00 16.51 102 TYR W N 1
ATOM 2781 C CA . TYR B 1 102 ? 7.748 -31.809 -71.352 1.00 14.04 102 TYR W CA 1
ATOM 2782 C C . TYR B 1 102 ? 7.928 -30.597 -72.252 1.00 16.38 102 TYR W C 1
ATOM 2783 O O . TYR B 1 102 ? 8.632 -30.647 -73.244 1.00 15.24 102 TYR W O 1
ATOM 2792 N N . SER B 1 103 ? 7.280 -29.511 -71.894 1.00 14.83 103 SER W N 1
ATOM 2793 C CA . SER B 1 103 ? 7.418 -28.293 -72.628 1.00 14.01 103 SER W CA 1
ATOM 2794 C C . SER B 1 103 ? 7.179 -27.096 -71.693 1.00 14.49 103 SER W C 1
ATOM 2795 O O . SER B 1 103 ? 6.644 -27.215 -70.594 1.00 16.74 103 SER W O 1
ATOM 2798 N N . TYR B 1 104 ? 7.723 -25.971 -72.101 1.00 14.03 104 TYR W N 1
ATOM 2799 C CA . TYR B 1 104 ? 7.557 -24.752 -71.351 1.00 14.33 104 TYR W CA 1
ATOM 2800 C C . TYR B 1 104 ? 7.496 -23.539 -72.254 1.00 11.32 104 TYR W C 1
ATOM 2801 O O . TYR B 1 104 ? 8.231 -23.465 -73.261 1.00 14.43 104 TYR W O 1
ATOM 2810 N N . VAL B 1 105 ? 6.545 -22.638 -71.962 1.00 14.24 105 VAL W N 1
ATOM 2811 C CA . VAL B 1 105 ? 6.334 -21.395 -72.755 1.00 13.63 105 VAL W CA 1
ATOM 2812 C C . VAL B 1 105 ? 6.473 -20.188 -71.819 1.00 15.10 105 VAL W C 1
ATOM 2813 O O . VAL B 1 105 ? 5.888 -20.104 -70.736 1.00 15.40 105 VAL W O 1
ATOM 2817 N N . SER B 1 106 ? 7.343 -19.278 -72.206 1.00 15.15 106 SER W N 1
ATOM 2818 C CA . SER B 1 106 ? 7.714 -18.213 -71.290 1.00 13.81 106 SER W CA 1
ATOM 2819 C C . SER B 1 106 ? 8.273 -17.024 -72.121 1.00 14.59 106 SER W C 1
ATOM 2820 O O . SER B 1 106 ? 8.233 -17.037 -73.337 1.00 13.65 106 SER W O 1
ATOM 2823 N N . VAL B 1 107 ? 8.611 -15.934 -71.454 1.00 16.87 107 VAL W N 1
ATOM 2824 C CA . VAL B 1 107 ? 9.185 -14.761 -72.105 1.00 17.17 107 VAL W CA 1
ATOM 2825 C C . VAL B 1 107 ? 10.410 -14.293 -71.294 1.00 17.15 107 VAL W C 1
ATOM 2826 O O . VAL B 1 107 ? 10.364 -14.179 -70.069 1.00 18.00 107 VAL W O 1
ATOM 2830 N N . VAL B 1 108 ? 11.505 -13.979 -71.992 1.00 17.90 108 VAL W N 1
ATOM 2831 C CA . VAL B 1 108 ? 12.687 -13.462 -71.350 1.00 19.11 108 VAL W CA 1
ATOM 2832 C C . VAL B 1 108 ? 12.277 -12.242 -70.555 1.00 17.29 108 VAL W C 1
ATOM 2833 O O . VAL B 1 108 ? 11.599 -11.348 -71.082 1.00 19.33 108 VAL W O 1
ATOM 2837 N N . GLU B 1 109 ? 12.644 -12.234 -69.278 1.00 17.76 109 GLU W N 1
ATOM 2838 C CA . GLU B 1 109 ? 12.246 -11.167 -68.361 1.00 23.50 109 GLU W CA 1
ATOM 2839 C C . GLU B 1 109 ? 13.417 -10.548 -67.606 1.00 24.91 109 GLU W C 1
ATOM 2840 O O . GLU B 1 109 ? 14.237 -11.248 -67.032 1.00 24.10 109 GLU W O 1
ATOM 2846 N N . LEU B 1 110 ? 13.553 -9.234 -67.671 1.00 26.29 110 LEU W N 1
ATOM 2847 C CA . LEU B 1 110 ? 14.622 -8.558 -66.931 1.00 31.42 110 LEU W CA 1
ATOM 2848 C C . LEU B 1 110 ? 14.004 -7.699 -65.854 1.00 34.44 110 LEU W C 1
ATOM 2849 O O . LEU B 1 110 ? 13.084 -6.937 -66.130 1.00 32.40 110 LEU W O 1
ATOM 2854 N N . SER B 1 111 ? 14.514 -7.819 -64.634 1.00 37.55 111 SER W N 1
ATOM 2855 C CA . SER B 1 111 ? 14.264 -6.820 -63.605 1.00 42.01 111 SER W CA 1
ATOM 2856 C C . SER B 1 111 ? 15.489 -5.919 -63.336 1.00 42.89 111 SER W C 1
ATOM 2857 O O . SER B 1 111 ? 15.313 -4.757 -63.012 1.00 47.08 111 SER W O 1
ATOM 2860 N N . ASN B 1 112 ? 16.697 -6.392 -63.640 1.00 45.44 112 ASN W N 1
ATOM 2861 C CA . ASN B 1 112 ? 17.938 -5.662 -63.278 1.00 45.39 112 ASN W CA 1
ATOM 2862 C C . ASN B 1 112 ? 18.513 -4.795 -64.394 1.00 44.16 112 ASN W C 1
ATOM 2863 O O . ASN B 1 112 ? 19.255 -5.278 -65.252 1.00 43.14 112 ASN W O 1
ATOM 2868 N N . TYR B 1 113 ? 18.243 -3.493 -64.344 1.00 42.70 113 TYR W N 1
ATOM 2869 C CA . TYR B 1 113 ? 18.900 -2.552 -65.252 1.00 40.41 113 TYR W CA 1
ATOM 2870 C C . TYR B 1 113 ? 18.890 -1.165 -64.624 1.00 41.36 113 TYR W C 1
ATOM 2871 O O . TYR B 1 113 ? 18.078 -0.906 -63.757 1.00 37.23 113 TYR W O 1
ATOM 2880 N N . LEU B 1 114 ? 19.877 -0.343 -64.968 1.00 42.15 114 LEU W N 1
ATOM 2881 C CA . LEU B 1 114 ? 19.895 1.036 -64.502 1.00 42.81 114 LEU W CA 1
ATOM 2882 C C . LEU B 1 114 ? 18.828 1.817 -65.264 1.00 41.88 114 LEU W C 1
ATOM 2883 O O . LEU B 1 114 ? 18.915 1.986 -66.492 1.00 42.84 114 LEU W O 1
ATOM 2888 N N . ALA B 1 115 ? 17.794 2.215 -64.525 1.00 42.09 115 ALA W N 1
ATOM 2889 C CA . ALA B 1 115 ? 16.631 2.879 -65.088 1.00 42.28 115 ALA W CA 1
ATOM 2890 C C . ALA B 1 115 ? 16.788 4.375 -64.813 1.00 41.59 115 ALA W C 1
ATOM 2891 O O . ALA B 1 115 ? 16.842 4.775 -63.664 1.00 44.42 115 ALA W O 1
ATOM 2893 N N . SER B 1 116 ? 17.027 5.171 -65.852 1.00 41.20 116 SER W N 1
ATOM 2894 C CA . SER B 1 116 ? 17.289 6.609 -65.651 1.00 40.08 116 SER W CA 1
ATOM 2895 C C . SER B 1 116 ? 16.078 7.458 -66.065 1.00 39.62 116 SER W C 1
ATOM 2896 O O . SER B 1 116 ? 15.963 8.633 -65.707 1.00 39.56 116 SER W O 1
ATOM 2899 N N . GLY B 1 117 ? 15.174 6.864 -66.833 1.00 35.02 117 GLY W N 1
ATOM 2900 C CA . GLY B 1 117 ? 14.017 7.599 -67.322 1.00 34.43 117 GLY W CA 1
ATOM 2901 C C . GLY B 1 117 ? 14.270 8.185 -68.687 1.00 31.56 117 GLY W C 1
ATOM 2902 O O . GLY B 1 117 ? 13.327 8.457 -69.424 1.00 27.80 117 GLY W O 1
ATOM 2903 N N . SER B 1 118 ? 15.530 8.401 -69.027 1.00 28.69 118 SER W N 1
ATOM 2904 C CA . SER B 1 118 ? 15.855 9.332 -70.114 1.00 30.38 118 SER W CA 1
ATOM 2905 C C . SER B 1 118 ? 16.025 8.655 -71.453 1.00 30.89 118 SER W C 1
ATOM 2906 O O . SER B 1 118 ? 16.340 9.299 -72.439 1.00 34.70 118 SER W O 1
ATOM 2909 N N . GLU B 1 119 ? 15.975 7.321 -71.454 1.00 29.35 119 GLU W N 1
ATOM 2910 C CA . GLU B 1 119 ? 16.177 6.546 -72.665 1.00 30.31 119 GLU W CA 1
ATOM 2911 C C . GLU B 1 119 ? 15.114 5.449 -72.681 1.00 28.04 119 GLU W C 1
ATOM 2912 O O . GLU B 1 119 ? 14.527 5.124 -71.645 1.00 30.98 119 GLU W O 1
ATOM 2918 N N . ASP B 1 120 ? 14.793 4.990 -73.877 1.00 25.99 120 ASP W N 1
ATOM 2919 C CA . ASP B 1 120 ? 13.969 3.795 -74.037 1.00 27.35 120 ASP W CA 1
ATOM 2920 C C . ASP B 1 120 ? 14.938 2.609 -73.856 1.00 25.27 120 ASP W C 1
ATOM 2921 O O . ASP B 1 120 ? 15.857 2.420 -74.667 1.00 27.95 120 ASP W O 1
ATOM 2926 N N . PRO B 1 121 ? 14.781 1.852 -72.779 1.00 27.67 121 PRO W N 1
ATOM 2927 C CA . PRO B 1 121 ? 15.741 0.775 -72.457 1.00 27.56 121 PRO W CA 1
ATOM 2928 C C . PRO B 1 121 ? 15.754 -0.316 -73.532 1.00 28.03 121 PRO W C 1
ATOM 2929 O O . PRO B 1 121 ? 16.738 -1.072 -73.675 1.00 27.20 121 PRO W O 1
ATOM 2933 N N . TYR B 1 122 ? 14.658 -0.416 -74.286 1.00 27.06 122 TYR W N 1
ATOM 2934 C CA . TYR B 1 122 ? 14.571 -1.415 -75.351 1.00 28.36 122 TYR W CA 1
ATOM 2935 C C . TYR B 1 122 ? 15.506 -1.064 -76.470 1.00 30.56 122 TYR W C 1
ATOM 2936 O O . TYR B 1 122 ? 15.845 -1.921 -77.278 1.00 32.14 122 TYR W O 1
ATOM 2945 N N . GLN B 1 123 ? 16.106 0.122 -76.383 1.00 30.25 123 GLN W N 1
ATOM 2946 C CA . GLN B 1 123 ? 17.001 0.584 -77.439 1.00 32.46 123 GLN W CA 1
ATOM 2947 C C . GLN B 1 123 ? 18.463 0.608 -76.989 1.00 33.27 123 GLN W C 1
ATOM 2948 O O . GLN B 1 123 ? 19.361 0.780 -77.820 1.00 38.26 123 GLN W O 1
ATOM 2954 N N . ILE B 1 124 ? 18.688 0.493 -75.683 1.00 32.72 124 ILE W N 1
ATOM 2955 C CA . ILE B 1 124 ? 20.022 0.490 -75.082 1.00 31.82 124 ILE W CA 1
ATOM 2956 C C . ILE B 1 124 ? 20.715 -0.868 -75.361 1.00 32.31 124 ILE W C 1
ATOM 2957 O O . ILE B 1 124 ? 20.179 -1.932 -75.024 1.00 30.79 124 ILE W O 1
ATOM 2962 N N . PRO B 1 125 ? 21.911 -0.849 -75.919 1.00 32.21 125 PRO W N 1
ATOM 2963 C CA . PRO B 1 125 ? 22.567 -2.105 -76.328 1.00 31.36 125 PRO W CA 1
ATOM 2964 C C . PRO B 1 125 ? 22.868 -3.065 -75.196 1.00 30.16 125 PRO W C 1
ATOM 2965 O O . PRO B 1 125 ? 22.761 -4.269 -75.366 1.00 28.90 125 PRO W O 1
ATOM 2969 N N . GLU B 1 126 ? 23.167 -2.538 -74.020 1.00 33.48 126 GLU W N 1
ATOM 2970 C CA . GLU B 1 126 ? 23.437 -3.362 -72.852 1.00 34.93 126 GLU W CA 1
ATOM 2971 C C . GLU B 1 126 ? 22.194 -3.991 -72.231 1.00 34.59 126 GLU W C 1
ATOM 2972 O O . GLU B 1 126 ? 22.302 -4.984 -71.514 1.00 37.62 126 GLU W O 1
ATOM 2978 N N . VAL B 1 127 ? 21.031 -3.384 -72.466 1.00 30.63 127 VAL W N 1
ATOM 2979 C CA . VAL B 1 127 ? 19.761 -4.033 -72.163 1.00 30.08 127 VAL W CA 1
ATOM 2980 C C . VAL B 1 127 ? 19.333 -5.011 -73.273 1.00 25.52 127 VAL W C 1
ATOM 2981 O O . VAL B 1 127 ? 18.916 -6.162 -72.998 1.00 24.42 127 VAL W O 1
ATOM 2985 N N . ARG B 1 128 ? 19.425 -4.571 -74.519 1.00 25.26 128 ARG W N 1
ATOM 2986 C CA . ARG B 1 128 ? 18.973 -5.382 -75.609 1.00 27.72 128 ARG W CA 1
ATOM 2987 C C . ARG B 1 128 ? 19.657 -6.737 -75.574 1.00 26.85 128 ARG W C 1
ATOM 2988 O O . ARG B 1 128 ? 19.090 -7.726 -76.026 1.00 25.92 128 ARG W O 1
ATOM 2996 N N . ARG B 1 129 ? 20.945 -6.755 -75.237 1.00 24.96 129 ARG W N 1
ATOM 2997 C CA . ARG B 1 129 ? 21.691 -8.007 -75.423 1.00 27.41 129 ARG W CA 1
ATOM 2998 C C . ARG B 1 129 ? 21.259 -9.008 -74.373 1.00 25.97 129 ARG W C 1
ATOM 2999 O O . ARG B 1 129 ? 21.310 -10.216 -74.608 1.00 26.38 129 ARG W O 1
ATOM 3007 N N . ARG B 1 130 ? 20.565 -8.520 -73.360 1.00 23.95 130 ARG W N 1
ATOM 3008 C CA . ARG B 1 130 ? 19.874 -9.406 -72.421 1.00 23.75 130 ARG W CA 1
ATOM 3009 C C . ARG B 1 130 ? 18.388 -9.762 -72.725 1.00 20.90 130 ARG W C 1
ATOM 3010 O O . ARG B 1 130 ? 17.906 -10.837 -72.343 1.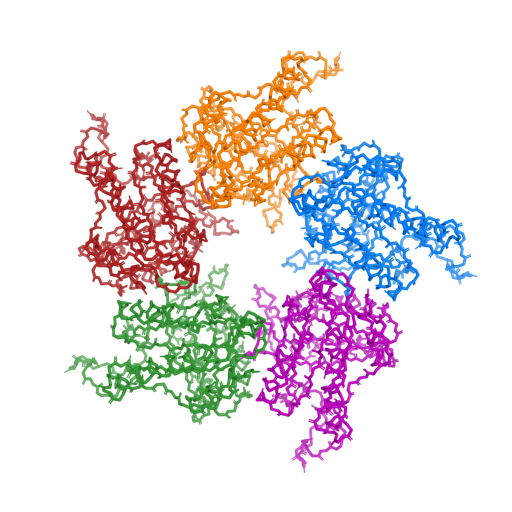00 20.63 130 ARG W O 1
ATOM 3018 N N . LEU B 1 131 ? 17.653 -8.839 -73.328 1.00 21.92 131 LEU W N 1
ATOM 3019 C CA . LEU B 1 131 ? 16.264 -9.126 -73.746 1.00 20.13 131 LEU W CA 1
ATOM 3020 C C . LEU B 1 131 ? 16.235 -10.149 -74.871 1.00 21.65 131 LEU W C 1
ATOM 3021 O O . LEU B 1 131 ? 15.261 -10.855 -75.054 1.00 19.52 131 LEU W O 1
ATOM 3026 N N . TYR B 1 132 ? 17.238 -10.058 -75.741 1.00 20.63 132 TYR W N 1
ATOM 3027 C CA . TYR B 1 132 ? 17.274 -10.717 -77.028 1.00 20.36 132 TYR W CA 1
ATOM 3028 C C . TYR B 1 132 ? 18.615 -11.453 -77.117 1.00 22.28 132 TYR W C 1
ATOM 3029 O O . TYR B 1 132 ? 19.424 -11.147 -77.953 1.00 21.94 132 TYR W O 1
ATOM 3038 N N . PRO B 1 133 ? 18.823 -12.399 -76.219 1.00 24.11 133 PRO W N 1
ATOM 3039 C CA . PRO B 1 133 ? 20.121 -13.054 -76.022 1.00 22.68 133 PRO W CA 1
ATOM 3040 C C . PRO B 1 133 ? 20.464 -14.065 -77.115 1.00 25.13 133 PRO W C 1
ATOM 3041 O O . PRO B 1 133 ? 19.594 -14.855 -77.552 1.00 25.97 133 PRO W O 1
ATOM 3045 N N . ILE B 1 134 ? 21.744 -14.128 -77.475 1.00 22.58 134 ILE W N 1
ATOM 3046 C CA . ILE B 1 134 ? 22.250 -15.277 -78.208 1.00 22.46 134 ILE W CA 1
ATOM 3047 C C . ILE B 1 134 ? 22.635 -16.292 -77.157 1.00 21.09 134 ILE W C 1
ATOM 3048 O O . ILE B 1 134 ? 23.337 -15.987 -76.201 1.00 21.77 134 ILE W O 1
ATOM 3053 N N . LEU B 1 135 ? 22.013 -17.459 -77.222 1.00 22.72 135 LEU W N 1
ATOM 3054 C CA . LEU B 1 135 ? 22.151 -18.420 -76.144 1.00 21.41 135 LEU W CA 1
ATOM 3055 C C . LEU B 1 135 ? 23.567 -18.979 -76.148 1.00 21.35 135 LEU W C 1
ATOM 3056 O O . LEU B 1 135 ? 24.156 -19.167 -77.227 1.00 22.91 135 LEU W O 1
ATOM 3061 N N . PRO B 1 136 ? 24.111 -19.179 -74.946 1.00 21.48 136 PRO W N 1
ATOM 3062 C CA . PRO B 1 136 ? 25.444 -19.725 -74.757 1.00 21.92 136 PRO W CA 1
ATOM 3063 C C . PRO B 1 136 ? 25.645 -21.087 -75.431 1.00 22.09 136 PRO W C 1
ATOM 3064 O O . PRO B 1 136 ? 24.700 -21.886 -75.534 1.00 25.85 136 PRO W O 1
ATOM 3068 N N . LYS B 1 137 ? 26.851 -21.357 -75.921 1.00 22.18 137 LYS W N 1
ATOM 3069 C CA . LYS B 1 137 ? 27.116 -22.656 -76.512 1.00 23.10 137 LYS W CA 1
ATOM 3070 C C . LYS B 1 137 ? 27.985 -23.518 -75.573 1.00 23.35 137 LYS W C 1
ATOM 3071 O O . LYS B 1 137 ? 29.033 -24.053 -75.967 1.00 24.50 137 LYS W O 1
ATOM 3077 N N . THR B 1 138 ? 27.563 -23.606 -74.315 1.00 19.67 138 THR W N 1
ATOM 3078 C CA . THR B 1 138 ? 28.319 -24.277 -73.279 1.00 19.15 138 THR W CA 1
ATOM 3079 C C . THR B 1 138 ? 28.087 -25.753 -73.374 1.00 16.52 138 THR W C 1
ATOM 3080 O O . THR B 1 138 ? 27.174 -26.219 -74.062 1.00 19.58 138 THR W O 1
ATOM 3084 N N . ASN B 1 139 ? 28.997 -26.507 -72.744 1.00 16.81 139 ASN W N 1
ATOM 3085 C CA . ASN B 1 139 ? 28.971 -27.965 -72.804 1.00 17.55 139 ASN W CA 1
ATOM 3086 C C . ASN B 1 139 ? 27.653 -28.465 -72.247 1.00 17.76 139 ASN W C 1
ATOM 3087 O O . ASN B 1 139 ? 27.204 -29.524 -72.688 1.00 15.92 139 ASN W O 1
ATOM 3092 N N . TYR B 1 140 ? 27.136 -27.781 -71.220 1.00 15.69 140 TYR W N 1
ATOM 3093 C CA . TYR B 1 140 ? 25.962 -28.298 -70.486 1.00 14.93 140 TYR W CA 1
ATOM 3094 C C . TYR B 1 140 ? 24.891 -27.238 -70.329 1.00 15.40 140 TYR W C 1
ATOM 3095 O O . TYR B 1 140 ? 25.173 -26.014 -70.406 1.00 18.93 140 TYR W O 1
ATOM 3104 N N . ILE B 1 141 ? 23.680 -27.731 -70.027 1.00 16.07 141 ILE W N 1
ATOM 3105 C CA . ILE B 1 141 ? 22.481 -26.944 -69.756 1.00 14.27 141 ILE W CA 1
ATOM 3106 C C . ILE B 1 141 ? 21.754 -27.585 -68.561 1.00 14.21 141 ILE W C 1
ATOM 3107 O O . ILE B 1 141 ? 21.808 -28.795 -68.388 1.00 17.11 141 ILE W O 1
ATOM 3112 N N . CYS B 1 142 ? 20.997 -26.774 -67.837 1.00 14.69 142 CYS W N 1
ATOM 3113 C CA . CYS B 1 142 ? 20.100 -27.226 -66.779 1.00 12.94 142 CYS W CA 1
ATOM 3114 C C . CYS B 1 142 ? 18.851 -26.361 -66.917 1.00 13.95 142 CYS W C 1
ATOM 3115 O O . CYS B 1 142 ? 18.962 -25.136 -67.150 1.00 14.87 142 CYS W O 1
ATOM 3118 N N . PHE B 1 143 ? 17.675 -26.998 -66.890 1.00 13.06 143 PHE W N 1
ATOM 3119 C CA . PHE B 1 143 ? 16.384 -26.243 -66.887 1.00 14.32 143 PHE W CA 1
ATOM 3120 C C . PHE B 1 143 ? 15.539 -26.736 -65.725 1.00 15.53 143 PHE W C 1
ATOM 3121 O O . PHE B 1 143 ? 15.417 -27.919 -65.502 1.00 14.97 143 PHE W O 1
ATOM 3129 N N . TYR B 1 144 ? 14.923 -25.791 -65.033 1.00 15.39 144 TYR W N 1
ATOM 3130 C CA . TYR B 1 144 ? 13.841 -26.084 -64.111 1.00 14.08 144 TYR W CA 1
ATOM 3131 C C . TYR B 1 144 ? 12.885 -24.874 -64.068 1.00 15.31 144 TYR W C 1
ATOM 3132 O O . TYR B 1 144 ? 13.317 -23.693 -64.122 1.00 14.03 144 TYR W O 1
ATOM 3141 N N . PRO B 1 145 ? 11.602 -25.158 -63.852 1.00 15.34 145 PRO W N 1
ATOM 3142 C CA . PRO B 1 145 ? 10.638 -24.079 -63.530 1.00 14.34 145 PRO W CA 1
ATOM 3143 C C . PRO B 1 145 ? 10.516 -23.834 -62.038 1.00 11.97 145 PRO W C 1
ATOM 3144 O O . PRO B 1 145 ? 10.813 -24.698 -61.209 1.00 14.69 145 PRO W O 1
ATOM 3148 N N . MET B 1 146 ? 10.015 -22.656 -61.667 1.00 15.87 146 MET W N 1
ATOM 3149 C CA . MET B 1 146 ? 9.745 -22.417 -60.266 1.00 18.39 146 MET W CA 1
ATOM 3150 C C . MET B 1 146 ? 8.560 -21.479 -60.006 1.00 18.55 146 MET W C 1
ATOM 3151 O O . MET B 1 146 ? 8.175 -20.639 -60.849 1.00 17.02 146 MET W O 1
ATOM 3156 N N . ASP B 1 147 ? 8.008 -21.603 -58.825 1.00 16.08 147 ASP W N 1
ATOM 3157 C CA . ASP B 1 147 ? 7.027 -20.638 -58.334 1.00 17.75 147 ASP W CA 1
ATOM 3158 C C . ASP B 1 147 ? 7.644 -19.961 -57.127 1.00 19.23 147 ASP W C 1
ATOM 3159 O O . ASP B 1 147 ? 8.529 -20.534 -56.480 1.00 19.96 147 ASP W O 1
ATOM 3164 N N . LYS B 1 148 ? 7.124 -18.779 -56.773 1.00 16.27 148 LYS W N 1
ATOM 3165 C CA . LYS B 1 148 ? 7.265 -18.223 -55.440 1.00 19.09 148 LYS W CA 1
ATOM 3166 C C . LYS B 1 148 ? 6.130 -18.692 -54.515 1.00 22.07 148 LYS W C 1
ATOM 3167 O O . LYS B 1 148 ? 4.948 -18.609 -54.837 1.00 22.87 148 LYS W O 1
ATOM 3173 N N . ARG B 1 149 ? 6.489 -19.227 -53.366 1.00 18.89 149 ARG W N 1
ATOM 3174 C CA . ARG B 1 149 ? 5.500 -19.805 -52.478 1.00 20.02 149 ARG W CA 1
ATOM 3175 C C . ARG B 1 149 ? 4.418 -18.854 -51.999 1.00 20.00 149 ARG W C 1
ATOM 3176 O O . ARG B 1 149 ? 4.719 -17.695 -51.650 1.00 18.61 149 ARG W O 1
ATOM 3184 N N . ARG B 1 150 ? 3.204 -19.425 -51.817 1.00 19.54 150 ARG W N 1
ATOM 3185 C CA . ARG B 1 150 ? 2.014 -18.741 -51.229 1.00 20.71 150 ARG W CA 1
ATOM 3186 C C . ARG B 1 150 ? 1.315 -19.684 -50.249 1.00 24.27 150 ARG W C 1
ATOM 3187 O O . ARG B 1 150 ? 0.208 -20.167 -50.500 1.00 26.37 150 ARG W O 1
ATOM 3195 N N . GLN B 1 151 ? 1.944 -19.942 -49.118 1.00 24.36 151 GLN W N 1
ATOM 3196 C CA . GLN B 1 151 ? 1.491 -20.963 -48.228 1.00 27.37 151 GLN W CA 1
ATOM 3197 C C . GLN B 1 151 ? 1.696 -20.415 -46.868 1.00 29.65 151 GLN W C 1
ATOM 3198 O O . GLN B 1 151 ? 2.824 -20.189 -46.468 1.00 29.85 151 GLN W O 1
ATOM 3204 N N . GLY B 1 152 ? 0.615 -20.251 -46.125 1.00 29.54 152 GLY W N 1
ATOM 3205 C CA . GLY B 1 152 ? 0.741 -19.955 -44.712 1.00 31.19 152 GLY W CA 1
ATOM 3206 C C . GLY B 1 152 ? 1.439 -18.636 -44.474 1.00 30.72 152 GLY W C 1
ATOM 3207 O O . GLY B 1 152 ? 1.120 -17.624 -45.082 1.00 31.27 152 GLY W O 1
ATOM 3208 N N . ASN B 1 153 ? 2.478 -18.704 -43.657 1.00 30.01 153 ASN W N 1
ATOM 3209 C CA . ASN B 1 153 ? 3.273 -17.566 -43.295 1.00 30.80 153 ASN W CA 1
ATOM 3210 C C . ASN B 1 153 ? 4.426 -17.412 -44.274 1.00 29.23 153 ASN W C 1
ATOM 3211 O O . ASN B 1 153 ? 5.235 -16.502 -44.128 1.00 28.58 153 ASN W O 1
ATOM 3216 N N . ASP B 1 154 ? 4.542 -18.335 -45.232 1.00 26.69 154 ASP W N 1
ATOM 3217 C CA . ASP B 1 154 ? 5.521 -18.171 -46.302 1.00 23.30 154 ASP W CA 1
ATOM 3218 C C . ASP B 1 154 ? 4.785 -17.751 -47.556 1.00 22.85 154 ASP W C 1
ATOM 3219 O O . ASP B 1 154 ? 4.688 -18.533 -48.502 1.00 24.11 154 ASP W O 1
ATOM 3224 N N . ASN B 1 155 ? 4.256 -16.529 -47.583 1.00 20.69 155 ASN W N 1
ATOM 3225 C CA . ASN B 1 155 ? 3.583 -16.031 -48.782 1.00 20.55 155 ASN W CA 1
ATOM 3226 C C . ASN B 1 155 ? 4.311 -14.829 -49.382 1.00 20.98 155 ASN W C 1
ATOM 3227 O O . ASN B 1 155 ? 4.337 -13.733 -48.804 1.00 23.99 155 ASN W O 1
ATOM 3232 N N . TRP B 1 156 ? 5.006 -15.088 -50.486 1.00 18.58 156 TRP W N 1
ATOM 3233 C CA . TRP B 1 156 ? 5.840 -14.102 -51.125 1.00 21.88 156 TRP W CA 1
ATOM 3234 C C . TRP B 1 156 ? 5.021 -12.905 -51.506 1.00 22.52 156 TRP W C 1
ATOM 3235 O O . TRP B 1 156 ? 5.502 -11.784 -51.498 1.00 25.03 156 TRP W O 1
ATOM 3246 N N . TYR B 1 157 ? 3.814 -13.143 -52.006 1.00 22.42 157 TYR W N 1
ATOM 3247 C CA . TYR B 1 157 ? 3.073 -12.043 -52.604 1.00 23.06 157 TYR W CA 1
ATOM 3248 C C . TYR B 1 157 ? 2.396 -11.197 -51.548 1.00 23.61 157 TYR W C 1
ATOM 3249 O O . TYR B 1 157 ? 1.861 -10.125 -51.873 1.00 27.24 157 TYR W O 1
ATOM 3258 N N . MET B 1 158 ? 2.386 -11.653 -50.295 1.00 24.68 158 MET W N 1
ATOM 3259 C CA . MET B 1 158 ? 1.818 -10.849 -49.211 1.00 23.77 158 MET W CA 1
ATOM 3260 C C . MET B 1 158 ? 2.863 -9.995 -48.531 1.00 29.18 158 MET W C 1
ATOM 3261 O O . MET B 1 158 ? 2.516 -9.187 -47.634 1.00 28.73 158 MET W O 1
ATOM 3266 N N . LEU B 1 159 ? 4.120 -10.128 -48.955 1.00 28.68 159 LEU W N 1
ATOM 3267 C CA . LEU B 1 159 ? 5.207 -9.353 -48.324 1.00 30.13 159 LEU W CA 1
ATOM 3268 C C . LEU B 1 159 ? 5.117 -7.926 -48.811 1.00 30.96 159 LEU W C 1
ATOM 3269 O O . LEU B 1 159 ? 4.564 -7.676 -49.883 1.00 32.41 159 LEU W O 1
ATOM 3274 N N . SER B 1 160 ? 5.859 -7.032 -48.158 1.00 31.75 160 SER W N 1
ATOM 3275 C CA . SER B 1 160 ? 6.046 -5.691 -48.698 1.00 32.92 160 SER W CA 1
ATOM 3276 C C . SER B 1 160 ? 7.056 -5.687 -49.810 1.00 32.91 160 SER W C 1
ATOM 3277 O O . SER B 1 160 ? 7.880 -6.576 -49.902 1.00 30.44 160 SER W O 1
ATOM 3280 N N . MET B 1 161 ? 6.957 -4.714 -50.700 1.00 34.83 161 MET W N 1
ATOM 3281 C CA . MET B 1 161 ? 7.991 -4.476 -51.684 1.00 35.47 161 MET W CA 1
ATOM 3282 C C . MET B 1 161 ? 9.371 -4.451 -50.999 1.00 36.13 161 MET W C 1
ATOM 3283 O O . MET B 1 161 ? 10.332 -5.074 -51.466 1.00 30.64 161 MET W O 1
ATOM 3288 N N . GLU B 1 162 ? 9.463 -3.811 -49.838 1.00 37.40 162 GLU W N 1
ATOM 3289 C CA . GLU B 1 162 ? 10.764 -3.706 -49.141 1.00 38.32 162 GLU W CA 1
ATOM 3290 C C . GLU B 1 162 ? 11.317 -5.077 -48.735 1.00 37.69 162 GLU W C 1
ATOM 3291 O O . GLU B 1 162 ? 12.536 -5.302 -48.764 1.00 35.68 162 GLU W O 1
ATOM 3297 N N . GLN B 1 163 ? 10.451 -5.919 -48.169 1.00 35.04 163 GLN W N 1
ATOM 3298 C CA . GLN B 1 163 ? 10.888 -7.233 -47.719 1.00 33.68 163 GLN W CA 1
ATOM 3299 C C . GLN B 1 163 ? 11.332 -8.053 -48.918 1.00 32.07 163 GLN W C 1
ATOM 3300 O O . GLN B 1 163 ? 12.334 -8.737 -48.848 1.00 29.31 163 GLN W O 1
ATOM 3306 N N . ARG B 1 164 ? 10.567 -8.005 -50.015 1.00 29.28 164 ARG W N 1
ATOM 3307 C CA . ARG B 1 164 ? 10.971 -8.735 -51.222 1.00 28.75 164 ARG W CA 1
ATOM 3308 C C . ARG B 1 164 ? 12.336 -8.280 -51.762 1.00 30.59 164 ARG W C 1
ATOM 3309 O O . ARG B 1 164 ? 13.142 -9.064 -52.221 1.00 26.76 164 ARG W O 1
ATOM 3317 N N . ARG B 1 165 ? 12.588 -6.986 -51.704 1.00 31.91 165 ARG W N 1
ATOM 3318 C CA . ARG B 1 165 ? 13.854 -6.446 -52.197 1.00 32.27 165 ARG W CA 1
ATOM 3319 C C . ARG B 1 165 ? 15.021 -6.934 -51.353 1.00 31.40 165 ARG W C 1
ATOM 3320 O O . ARG B 1 165 ? 16.051 -7.373 -51.880 1.00 32.17 165 ARG W O 1
ATOM 3328 N N . GLU B 1 166 ? 14.857 -6.921 -50.041 1.00 28.87 166 GLU W N 1
ATOM 3329 C CA . GLU B 1 166 ? 15.964 -7.362 -49.178 1.00 31.56 166 GLU W CA 1
ATOM 3330 C C . GLU B 1 166 ? 16.191 -8.841 -49.317 1.00 30.02 166 GLU W C 1
ATOM 3331 O O . GLU B 1 166 ? 17.315 -9.274 -49.588 1.00 31.11 166 GLU W O 1
ATOM 3337 N N . LEU B 1 167 ? 15.099 -9.593 -49.428 1.00 27.20 167 LEU W N 1
ATOM 3338 C CA . LEU B 1 167 ? 15.209 -11.025 -49.770 1.00 30.05 167 LEU W CA 1
ATOM 3339 C C . LEU B 1 167 ? 15.996 -11.317 -51.027 1.00 29.26 167 LEU W C 1
ATOM 3340 O O . LEU B 1 167 ? 16.845 -12.229 -51.040 1.00 30.40 167 LEU W O 1
ATOM 3345 N N . MET B 1 168 ? 15.704 -10.591 -52.106 1.00 27.98 168 MET W N 1
ATOM 3346 C CA . MET B 1 168 ? 16.318 -10.838 -53.390 1.00 31.48 168 MET W CA 1
ATOM 3347 C C . MET B 1 168 ? 17.772 -10.385 -53.454 1.00 33.99 168 MET W C 1
ATOM 3348 O O . MET B 1 168 ? 18.497 -10.794 -54.343 1.00 30.99 168 MET W O 1
ATOM 3353 N N . ARG B 1 169 ? 18.178 -9.523 -52.526 1.00 36.08 169 ARG W N 1
ATOM 3354 C CA . ARG B 1 169 ? 19.570 -9.041 -52.477 1.00 35.91 169 ARG W CA 1
ATOM 3355 C C . ARG B 1 169 ? 20.525 -10.162 -52.072 1.00 31.97 169 ARG W C 1
ATOM 3356 O O . ARG B 1 169 ? 21.596 -10.307 -52.661 1.00 34.36 169 ARG W O 1
ATOM 3364 N N . ALA B 1 170 ? 20.151 -11.005 -51.112 1.00 31.79 170 ALA W N 1
ATOM 3365 C CA . ALA B 1 170 ? 20.967 -12.170 -50.789 1.00 29.22 170 ALA W CA 1
ATOM 3366 C C . ALA B 1 170 ? 21.116 -13.100 -52.002 1.00 29.70 170 ALA W C 1
ATOM 3367 O O . ALA B 1 170 ? 22.175 -13.668 -52.236 1.00 28.44 170 ALA W O 1
ATOM 3369 N N . HIS B 1 171 ? 20.002 -13.307 -52.710 1.00 28.56 171 HIS W N 1
ATOM 3370 C CA . HIS B 1 171 ? 19.926 -14.178 -53.867 1.00 27.92 171 HIS W CA 1
ATOM 3371 C C . HIS B 1 171 ? 20.873 -13.697 -54.971 1.00 28.04 171 HIS W C 1
ATOM 3372 O O . HIS B 1 171 ? 21.640 -14.461 -55.563 1.00 28.87 171 HIS W O 1
ATOM 3379 N N . GLY B 1 172 ? 20.911 -12.383 -55.148 1.00 27.33 172 GLY W N 1
ATOM 3380 C CA . GLY B 1 172 ? 21.826 -11.798 -56.118 1.00 26.78 172 GLY W CA 1
ATOM 3381 C C . GLY B 1 172 ? 23.256 -11.933 -55.670 1.00 24.49 172 GLY W C 1
ATOM 3382 O O . GLY B 1 172 ? 24.144 -12.195 -56.481 1.00 27.87 172 GLY W O 1
ATOM 3383 N N . MET B 1 173 ? 23.480 -11.843 -54.374 1.00 25.67 173 MET W N 1
ATOM 3384 C CA . MET B 1 173 ? 24.836 -12.007 -53.868 1.00 29.61 173 MET W CA 1
ATOM 3385 C C . MET B 1 173 ? 25.378 -13.423 -54.085 1.00 27.17 173 MET W C 1
ATOM 3386 O O . MET B 1 173 ? 26.523 -13.606 -54.487 1.00 28.31 173 MET W O 1
ATOM 3391 N N . THR B 1 174 ? 24.535 -14.427 -53.872 1.00 27.73 174 THR W N 1
ATOM 3392 C CA . THR B 1 174 ? 24.921 -15.796 -54.186 1.00 25.18 174 THR W CA 1
ATOM 3393 C C . THR B 1 174 ? 25.279 -15.951 -55.648 1.00 23.01 174 THR W C 1
ATOM 3394 O O . THR B 1 174 ? 26.239 -16.652 -55.979 1.00 26.59 174 THR W O 1
ATOM 3398 N N . GLY B 1 175 ? 24.473 -15.375 -56.539 1.00 24.90 175 GLY W N 1
ATOM 3399 C CA . GLY B 1 175 ? 24.722 -15.470 -57.972 1.00 26.04 175 GLY W CA 1
ATOM 3400 C C . GLY B 1 175 ? 26.057 -14.865 -58.370 1.00 26.47 175 GLY W C 1
ATOM 3401 O O . GLY B 1 175 ? 26.793 -15.399 -59.232 1.00 25.94 175 GLY W O 1
ATOM 3402 N N . ARG B 1 176 ? 26.420 -13.789 -57.688 1.00 26.73 176 ARG W N 1
ATOM 3403 C CA . ARG B 1 176 ? 27.673 -13.116 -58.004 1.00 27.82 176 ARG W CA 1
ATOM 3404 C C . ARG B 1 176 ? 28.850 -14.039 -57.803 1.00 28.07 176 ARG W C 1
ATOM 3405 O O . ARG B 1 176 ? 29.865 -13.893 -58.479 1.00 29.74 176 ARG W O 1
ATOM 3413 N N . LYS B 1 177 ? 28.764 -14.957 -56.849 1.00 28.47 177 LYS W N 1
ATOM 3414 C CA . LYS B 1 177 ? 29.865 -15.909 -56.627 1.00 27.21 177 LYS W CA 1
ATOM 3415 C C . LYS B 1 177 ? 30.187 -16.770 -57.834 1.00 29.94 177 LYS W C 1
ATOM 3416 O O . LYS B 1 177 ? 31.259 -17.378 -57.911 1.00 30.86 177 LYS W O 1
ATOM 3422 N N . TYR B 1 178 ? 29.219 -16.910 -58.732 1.00 25.82 178 TYR W N 1
ATOM 3423 C CA . TYR B 1 178 ? 29.337 -17.792 -59.879 1.00 23.98 178 TYR W CA 1
ATOM 3424 C C . TYR B 1 178 ? 29.566 -17.033 -61.184 1.00 25.59 178 TYR W C 1
ATOM 3425 O O . TYR B 1 178 ? 29.516 -17.603 -62.271 1.00 25.33 178 TYR W O 1
ATOM 3434 N N . ALA B 1 179 ? 30.069 -15.809 -61.062 1.00 27.48 179 ALA W N 1
ATOM 3435 C CA . ALA B 1 179 ? 30.358 -14.998 -62.239 1.00 25.33 179 ALA W CA 1
ATOM 3436 C C . ALA B 1 179 ? 31.388 -15.690 -63.084 1.00 25.98 179 ALA W C 1
ATOM 3437 O O . ALA B 1 179 ? 32.459 -16.068 -62.597 1.00 30.39 179 ALA W O 1
ATOM 3439 N N . GLY B 1 180 ? 31.083 -15.800 -64.360 1.00 26.44 180 GLY W N 1
ATOM 3440 C CA . GLY B 1 180 ? 31.941 -16.449 -65.316 1.00 27.20 180 GLY W CA 1
ATOM 3441 C C . GLY B 1 180 ? 32.027 -17.951 -65.198 1.00 27.29 180 GLY W C 1
ATOM 3442 O O . GLY B 1 180 ? 32.801 -18.550 -65.899 1.00 29.50 180 GLY W O 1
ATOM 3443 N N . LYS B 1 181 ? 31.256 -18.562 -64.295 1.00 24.55 181 LYS W N 1
ATOM 3444 C CA . LYS B 1 181 ? 31.138 -20.039 -64.247 1.00 25.30 181 LYS W CA 1
ATOM 3445 C C . LYS B 1 181 ? 29.784 -20.590 -64.740 1.00 24.64 181 LYS W C 1
ATOM 3446 O O . LYS B 1 181 ? 29.699 -21.694 -65.314 1.00 26.91 181 LYS W O 1
ATOM 3452 N N . VAL B 1 182 ? 28.750 -19.776 -64.542 1.00 22.45 182 VAL W N 1
ATOM 3453 C CA . VAL B 1 182 ? 27.376 -20.112 -64.941 1.00 21.25 182 VAL W CA 1
ATOM 3454 C C . VAL B 1 182 ? 26.704 -18.826 -65.446 1.00 22.36 182 VAL W C 1
ATOM 3455 O O . VAL B 1 182 ? 26.973 -17.708 -64.941 1.00 20.20 182 VAL W O 1
ATOM 3459 N N . THR B 1 183 ? 25.961 -18.956 -66.522 1.00 19.74 183 THR W N 1
ATOM 3460 C CA . THR B 1 183 ? 25.045 -17.912 -66.919 1.00 22.63 183 THR W CA 1
ATOM 3461 C C . THR B 1 183 ? 23.628 -18.423 -66.858 1.00 21.92 183 THR W C 1
ATOM 3462 O O . THR B 1 183 ? 23.395 -19.610 -67.084 1.00 20.73 183 THR W O 1
ATOM 3466 N N . GLN B 1 184 ? 22.711 -17.522 -66.548 1.00 19.56 184 GLN W N 1
ATOM 3467 C CA . GLN B 1 184 ? 21.350 -17.884 -66.217 1.00 20.56 184 GLN W CA 1
ATOM 3468 C C . GLN B 1 184 ? 20.389 -17.044 -67.029 1.00 19.96 184 GLN W C 1
ATOM 3469 O O . GLN B 1 184 ? 20.530 -15.830 -67.074 1.00 21.54 184 GLN W O 1
ATOM 3475 N N . ILE B 1 185 ? 19.472 -17.704 -67.732 1.00 17.96 185 ILE W N 1
ATOM 3476 C CA . ILE B 1 185 ? 18.412 -17.032 -68.462 1.00 18.35 185 ILE W CA 1
ATOM 3477 C C . ILE B 1 185 ? 17.122 -17.245 -67.672 1.00 18.94 185 ILE W C 1
ATOM 3478 O O . ILE B 1 185 ? 16.723 -18.384 -67.509 1.00 18.60 185 ILE W O 1
ATOM 3483 N N . ILE B 1 186 ? 16.497 -16.154 -67.218 1.00 17.31 186 ILE W N 1
ATOM 3484 C CA . ILE B 1 186 ? 15.239 -16.173 -66.485 1.00 18.45 186 ILE W CA 1
ATOM 3485 C C . ILE B 1 186 ? 14.176 -15.788 -67.483 1.00 19.45 186 ILE W C 1
ATOM 3486 O O . ILE B 1 186 ? 14.260 -14.763 -68.196 1.00 20.72 186 ILE W O 1
ATOM 3491 N N . THR B 1 187 ? 13.202 -16.662 -67.583 1.00 17.23 187 THR W N 1
ATOM 3492 C CA . THR B 1 187 ? 12.007 -16.365 -68.358 1.00 14.10 187 THR W CA 1
ATOM 3493 C C . THR B 1 187 ? 10.811 -16.263 -67.421 1.00 15.10 187 THR W C 1
ATOM 3494 O O . THR B 1 187 ? 10.711 -16.974 -66.425 1.00 17.40 187 THR W O 1
ATOM 3498 N N . GLY B 1 188 ? 9.888 -15.360 -67.699 1.00 16.40 188 GLY W N 1
ATOM 3499 C CA . GLY B 1 188 ? 8.697 -15.268 -66.897 1.00 15.04 188 GLY W CA 1
ATOM 3500 C C . GLY B 1 188 ? 7.598 -16.029 -67.587 1.00 16.95 188 GLY W C 1
ATOM 3501 O O . GLY B 1 188 ? 7.430 -15.908 -68.780 1.00 17.25 188 GLY W O 1
ATOM 3502 N N . SER B 1 189 ? 6.710 -16.645 -66.790 1.00 17.17 189 SER W N 1
ATOM 3503 C CA . SER B 1 189 ? 5.673 -17.481 -67.359 1.00 17.44 189 SER W CA 1
ATOM 3504 C C . SER B 1 189 ? 4.356 -17.321 -66.634 1.00 16.58 189 SER W C 1
ATOM 3505 O O . SER B 1 189 ? 3.445 -18.059 -66.919 1.00 17.23 189 SER W O 1
ATOM 3508 N N . VAL B 1 190 ? 4.248 -16.391 -65.688 1.00 17.19 190 VAL W N 1
ATOM 3509 C CA . VAL B 1 190 ? 2.930 -16.147 -65.097 1.00 19.40 190 VAL W CA 1
ATOM 3510 C C . VAL B 1 190 ? 1.958 -15.776 -66.205 1.00 20.36 190 VAL W C 1
ATOM 3511 O O . VAL B 1 190 ? 2.269 -14.930 -67.045 1.00 20.38 190 VAL W O 1
ATOM 3515 N N . GLY B 1 191 ? 0.793 -16.446 -66.239 1.00 19.74 191 GLY W N 1
ATOM 3516 C CA . GLY B 1 191 ? -0.150 -16.320 -67.309 1.00 18.87 191 GLY W CA 1
ATOM 3517 C C . GLY B 1 191 ? 0.129 -17.046 -68.601 1.00 21.48 191 GLY W C 1
ATOM 3518 O O . GLY B 1 191 ? -0.645 -16.909 -69.576 1.00 24.49 191 GLY W O 1
ATOM 3519 N N . LEU B 1 192 ? 1.303 -17.706 -68.705 1.00 18.24 192 LEU W N 1
ATOM 3520 C CA . LEU B 1 192 ? 1.676 -18.345 -69.960 1.00 15.84 192 LEU W CA 1
ATOM 3521 C C . LEU B 1 192 ? 1.875 -19.863 -69.804 1.00 16.14 192 LEU W C 1
ATOM 3522 O O . LEU B 1 192 ? 1.751 -20.591 -70.789 1.00 18.62 192 LEU W O 1
ATOM 3527 N N . ASP B 1 193 ? 2.282 -20.311 -68.622 1.00 17.42 193 ASP W N 1
ATOM 3528 C CA . ASP B 1 193 ? 2.480 -21.742 -68.425 1.00 15.99 193 ASP W CA 1
ATOM 3529 C C . ASP B 1 193 ? 2.227 -22.039 -66.943 1.00 16.01 193 ASP W C 1
ATOM 3530 O O . ASP B 1 193 ? 1.718 -21.194 -66.205 1.00 15.80 193 ASP W O 1
ATOM 3535 N N . ASP B 1 194 ? 2.598 -23.210 -66.454 1.00 15.03 194 ASP W N 1
ATOM 3536 C CA . ASP B 1 194 ? 2.055 -23.684 -65.188 1.00 16.46 194 ASP W CA 1
ATOM 3537 C C . ASP B 1 194 ? 2.774 -23.197 -63.924 1.00 17.94 194 ASP W C 1
ATOM 3538 O O . ASP B 1 194 ? 2.174 -23.210 -62.826 1.00 18.23 194 ASP W O 1
ATOM 3543 N N . PHE B 1 195 ? 4.057 -22.879 -64.043 1.00 15.67 195 PHE W N 1
ATOM 3544 C CA . PHE B 1 195 ? 4.821 -22.223 -62.997 1.00 16.10 195 PHE W CA 1
ATOM 3545 C C . PHE B 1 195 ? 4.973 -20.727 -63.339 1.00 16.55 195 PHE W C 1
ATOM 3546 O O . PHE B 1 195 ? 4.434 -20.214 -64.332 1.00 16.65 195 PHE W O 1
ATOM 3554 N N . GLU B 1 196 ? 5.738 -20.025 -62.537 1.00 16.40 196 GLU W N 1
ATOM 3555 C CA . GLU B 1 196 ? 5.835 -18.583 -62.637 1.00 18.49 196 GLU W CA 1
ATOM 3556 C C . GLU B 1 196 ? 7.084 -18.111 -63.373 1.00 18.68 196 GLU W C 1
ATOM 3557 O O . GLU B 1 196 ? 7.056 -17.042 -63.981 1.00 16.78 196 GLU W O 1
ATOM 3563 N N . TRP B 1 197 ? 8.188 -18.869 -63.257 1.00 17.11 197 TRP W N 1
ATOM 3564 C CA . TRP B 1 197 ? 9.436 -18.562 -64.007 1.00 17.78 197 TRP W CA 1
ATOM 3565 C C . TRP B 1 197 ? 10.060 -19.847 -64.544 1.00 18.49 197 TRP W C 1
ATOM 3566 O O . TRP B 1 197 ? 9.989 -20.900 -63.924 1.00 17.06 197 TRP W O 1
ATOM 3577 N N . GLY B 1 198 ? 10.728 -19.719 -65.683 1.00 17.30 198 GLY W N 1
ATOM 3578 C CA . GLY B 1 198 ? 11.669 -20.722 -66.131 1.00 18.62 198 GLY W CA 1
ATOM 3579 C C . GLY B 1 198 ? 13.078 -20.285 -65.832 1.00 19.24 198 GLY W C 1
ATOM 3580 O O . GLY B 1 198 ? 13.418 -19.109 -66.018 1.00 17.87 198 GLY W O 1
ATOM 3581 N N . VAL B 1 199 ? 13.897 -21.242 -65.384 1.00 17.20 199 VAL W N 1
ATOM 3582 C CA . VAL B 1 199 ? 15.292 -20.979 -65.107 1.00 16.32 199 VAL W CA 1
ATOM 3583 C C . VAL B 1 199 ? 16.149 -21.875 -65.989 1.00 16.44 199 VAL W C 1
ATOM 3584 O O . VAL B 1 199 ? 16.072 -23.102 -65.886 1.00 13.98 199 VAL W O 1
ATOM 3588 N N . THR B 1 200 ? 16.938 -21.265 -66.878 1.00 16.36 200 THR W N 1
ATOM 3589 C CA . THR B 1 200 ? 17.866 -22.033 -67.705 1.00 14.72 200 THR W CA 1
ATOM 3590 C C . THR B 1 200 ? 19.308 -21.630 -67.373 1.00 16.18 200 THR W C 1
ATOM 3591 O O . THR B 1 200 ? 19.651 -20.467 -67.372 1.00 17.07 200 THR W O 1
ATOM 3595 N N . LEU B 1 201 ? 20.117 -22.611 -67.004 1.00 15.86 201 LEU W N 1
ATOM 3596 C CA . LEU B 1 201 ? 21.498 -22.326 -66.630 1.00 15.40 201 LEU W CA 1
ATOM 3597 C C . LEU B 1 201 ? 22.373 -22.936 -67.694 1.00 16.99 201 LEU W C 1
ATOM 3598 O O . LEU B 1 201 ? 22.158 -24.063 -68.173 1.00 15.74 201 LEU W O 1
ATOM 3603 N N . PHE B 1 202 ? 23.496 -22.265 -67.915 1.00 15.65 202 PHE W N 1
ATOM 3604 C CA . PHE B 1 202 ? 24.403 -22.718 -68.944 1.00 15.87 202 PHE W CA 1
ATOM 3605 C C . PHE B 1 202 ? 25.801 -22.733 -68.295 1.00 16.72 202 PHE W C 1
ATOM 3606 O O . PHE B 1 202 ? 26.206 -21.745 -67.705 1.00 16.80 202 PHE W O 1
ATOM 3614 N N . SER B 1 203 ? 26.513 -23.836 -68.420 1.00 17.80 203 SER W N 1
ATOM 3615 C CA . SER B 1 203 ? 27.864 -23.916 -67.895 1.00 18.99 203 SER W CA 1
ATOM 3616 C C . SER B 1 203 ? 28.695 -24.946 -68.656 1.00 18.16 203 SER W C 1
ATOM 3617 O O . SER B 1 203 ? 28.147 -25.917 -69.178 1.00 17.96 203 SER W O 1
ATOM 3620 N N . ASP B 1 204 ? 30.029 -24.774 -68.638 1.00 18.05 204 ASP W N 1
ATOM 3621 C CA . ASP B 1 204 ? 30.935 -25.795 -69.129 1.00 17.62 204 ASP W CA 1
ATOM 3622 C C . ASP B 1 204 ? 31.314 -26.812 -68.084 1.00 17.35 204 ASP W C 1
ATOM 3623 O O . ASP B 1 204 ? 31.981 -27.762 -68.440 1.00 18.68 204 ASP W O 1
ATOM 3628 N N . ASP B 1 205 ? 30.818 -26.667 -66.865 1.00 17.05 205 ASP W N 1
ATOM 3629 C CA . ASP B 1 205 ? 31.020 -27.645 -65.777 1.00 18.45 205 ASP W CA 1
ATOM 3630 C C . ASP B 1 205 ? 29.699 -27.938 -65.135 1.00 18.94 205 ASP W C 1
ATOM 3631 O O . ASP B 1 205 ? 29.219 -27.126 -64.393 1.00 18.92 205 ASP W O 1
ATOM 3636 N N . ALA B 1 206 ? 29.184 -29.150 -65.316 1.00 20.85 206 ALA W N 1
ATOM 3637 C CA . ALA B 1 206 ? 27.845 -29.434 -64.808 1.00 19.63 206 ALA W CA 1
ATOM 3638 C C . ALA B 1 206 ? 27.756 -29.385 -63.320 1.00 19.98 206 ALA W C 1
ATOM 3639 O O . ALA B 1 206 ? 26.689 -29.163 -62.735 1.00 19.76 206 ALA W O 1
ATOM 3641 N N . LEU B 1 207 ? 28.880 -29.624 -62.645 1.00 17.30 207 LEU W N 1
ATOM 3642 C CA . LEU B 1 207 ? 28.856 -29.543 -61.179 1.00 19.85 207 LEU W CA 1
ATOM 3643 C C . LEU B 1 207 ? 28.456 -28.217 -60.657 1.00 19.36 207 LEU W C 1
ATOM 3644 O O . LEU B 1 207 ? 28.086 -28.099 -59.504 1.00 19.71 207 LEU W O 1
ATOM 3649 N N . GLN B 1 208 ? 28.724 -27.169 -61.444 1.00 16.27 208 GLN W N 1
ATOM 3650 C CA . GLN B 1 208 ? 28.378 -25.822 -61.057 1.00 18.46 208 GLN W CA 1
ATOM 3651 C C . GLN B 1 208 ? 26.865 -25.612 -60.930 1.00 17.24 208 GLN W C 1
ATOM 3652 O O . GLN B 1 208 ? 26.421 -24.786 -60.119 1.00 17.58 208 GLN W O 1
ATOM 3658 N N . PHE B 1 209 ? 26.087 -26.415 -61.637 1.00 16.25 209 PHE W N 1
ATOM 3659 C CA . PHE B 1 209 ? 24.617 -26.382 -61.436 1.00 17.86 209 PHE W CA 1
ATOM 3660 C C . PHE B 1 209 ? 24.244 -26.826 -60.020 1.00 16.85 209 PHE W C 1
ATOM 3661 O O . PHE B 1 209 ? 23.406 -26.224 -59.375 1.00 18.18 209 PHE W O 1
ATOM 3669 N N . LYS B 1 210 ? 24.812 -27.936 -59.584 1.00 16.72 210 LYS W N 1
ATOM 3670 C CA . LYS B 1 210 ? 24.580 -28.452 -58.251 1.00 18.40 210 LYS W CA 1
ATOM 3671 C C . LYS B 1 210 ? 25.120 -27.488 -57.195 1.00 18.96 210 LYS W C 1
ATOM 3672 O O . LYS B 1 210 ? 24.459 -27.184 -56.207 1.00 20.43 210 LYS W O 1
ATOM 3678 N N . LYS B 1 211 ? 26.313 -26.954 -57.411 1.00 20.40 211 LYS W N 1
ATOM 3679 C CA . LYS B 1 211 ? 26.895 -26.054 -56.451 1.00 19.10 211 LYS W CA 1
ATOM 3680 C C . LYS B 1 211 ? 26.021 -24.817 -56.289 1.00 17.87 211 LYS W C 1
ATOM 3681 O O . LYS B 1 211 ? 25.704 -24.411 -55.157 1.00 20.21 211 LYS W O 1
ATOM 3687 N N . LEU B 1 212 ? 25.623 -24.241 -57.416 1.00 17.39 212 LEU W N 1
ATOM 3688 C CA . LEU B 1 212 ? 24.887 -22.994 -57.408 1.00 16.64 212 LEU W CA 1
ATOM 3689 C C . LEU B 1 212 ? 23.497 -23.185 -56.816 1.00 16.19 212 LEU W C 1
ATOM 3690 O O . LEU B 1 212 ? 23.078 -22.452 -55.936 1.00 16.76 212 LEU W O 1
ATOM 3695 N N . VAL B 1 213 ? 22.825 -24.229 -57.237 1.00 18.39 213 VAL W N 1
ATOM 3696 C CA . VAL B 1 213 ? 21.433 -24.350 -56.858 1.00 15.52 213 VAL W CA 1
ATOM 3697 C C . VAL B 1 213 ? 21.382 -24.763 -55.393 1.00 16.96 213 VAL W C 1
ATOM 3698 O O . VAL B 1 213 ? 20.520 -24.299 -54.635 1.00 18.25 213 VAL W O 1
ATOM 3702 N N . TYR B 1 214 ? 22.352 -25.556 -54.943 1.00 17.19 214 TYR W N 1
ATOM 3703 C CA . TYR B 1 214 ? 22.429 -25.912 -53.491 1.00 19.70 214 TYR W CA 1
ATOM 3704 C C . TYR B 1 214 ? 22.706 -24.694 -52.640 1.00 20.48 214 TYR W C 1
ATOM 3705 O O . TYR B 1 214 ? 22.055 -24.458 -51.635 1.00 19.23 214 TYR W O 1
ATOM 3714 N N . GLU B 1 215 ? 23.686 -23.905 -53.052 1.00 23.65 215 GLU W N 1
ATOM 3715 C CA . GLU B 1 215 ? 24.039 -22.729 -52.312 1.00 21.86 215 GLU W CA 1
ATOM 3716 C C . GLU 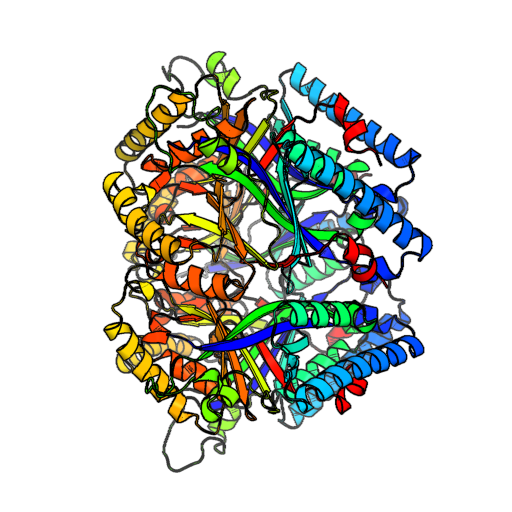B 1 215 ? 22.878 -21.729 -52.197 1.00 22.07 215 GLU W C 1
ATOM 3717 O O . GLU B 1 215 ? 22.551 -21.203 -51.099 1.00 21.19 215 GLU W O 1
ATOM 3723 N N . MET B 1 216 ? 22.190 -21.519 -53.301 1.00 21.18 216 MET W N 1
ATOM 3724 C CA . MET B 1 216 ? 21.014 -20.673 -53.292 1.00 20.21 216 MET W CA 1
ATOM 3725 C C . MET B 1 216 ? 19.972 -21.145 -52.305 1.00 20.55 216 MET W C 1
ATOM 3726 O O . MET B 1 216 ? 19.286 -20.320 -51.705 1.00 20.82 216 MET W O 1
ATOM 3731 N N . ARG B 1 217 ? 19.805 -22.458 -52.178 1.00 19.24 217 ARG W N 1
ATOM 3732 C CA . ARG B 1 217 ? 18.723 -23.011 -51.281 1.00 19.01 217 ARG W CA 1
ATOM 3733 C C . ARG B 1 217 ? 18.875 -22.604 -49.820 1.00 20.29 217 ARG W C 1
ATOM 3734 O O . ARG B 1 217 ? 17.924 -22.675 -49.071 1.00 21.16 217 ARG W O 1
ATOM 3742 N N . PHE B 1 218 ? 20.082 -22.181 -49.407 1.00 19.93 218 PHE W N 1
ATOM 3743 C CA . PHE B 1 218 ? 20.300 -21.619 -48.079 1.00 18.49 218 PHE W CA 1
ATOM 3744 C C . PHE B 1 218 ? 20.012 -20.135 -47.896 1.00 21.55 218 PHE W C 1
ATOM 3745 O O . PHE B 1 218 ? 20.002 -19.620 -46.753 1.00 23.90 218 PHE W O 1
ATOM 3753 N N . ASP B 1 219 ? 19.746 -19.445 -48.987 1.00 21.74 219 ASP W N 1
ATOM 3754 C CA . ASP B 1 219 ? 19.230 -18.076 -48.951 1.00 20.95 219 ASP W CA 1
ATOM 3755 C C . ASP B 1 219 ? 17.765 -18.138 -48.528 1.00 22.35 219 ASP W C 1
ATOM 3756 O O . ASP B 1 219 ? 17.006 -18.948 -49.041 1.00 22.10 219 ASP W O 1
ATOM 3761 N N . GLU B 1 220 ? 17.347 -17.204 -47.681 1.00 24.64 220 GLU W N 1
ATOM 3762 C CA . GLU B 1 220 ? 15.964 -17.246 -47.160 1.00 24.45 220 GLU W CA 1
ATOM 3763 C C . GLU B 1 220 ? 14.952 -17.241 -48.289 1.00 25.51 220 GLU W C 1
ATOM 3764 O O . GLU B 1 220 ? 13.917 -17.934 -48.241 1.00 24.06 220 GLU W O 1
ATOM 3770 N N . VAL B 1 221 ? 15.197 -16.412 -49.296 1.00 25.18 221 VAL W N 1
ATOM 3771 C CA . VAL B 1 221 ? 14.279 -16.326 -50.399 1.00 25.28 221 VAL W CA 1
ATOM 3772 C C . VAL B 1 221 ? 14.009 -17.703 -51.010 1.00 25.97 221 VAL W C 1
ATOM 3773 O O . VAL B 1 221 ? 12.897 -17.962 -51.451 1.00 25.56 221 VAL W O 1
ATOM 3777 N N . SER B 1 222 ? 15.032 -18.542 -51.144 1.00 22.42 222 SER W N 1
ATOM 3778 C CA . SER B 1 222 ? 14.847 -19.861 -51.764 1.00 21.05 222 SER W CA 1
ATOM 3779 C C . SER B 1 222 ? 14.339 -20.871 -50.750 1.00 18.16 222 SER W C 1
ATOM 3780 O O . SER B 1 222 ? 13.372 -21.634 -51.024 1.00 21.20 222 SER W O 1
ATOM 3783 N N . ALA B 1 223 ? 14.919 -20.824 -49.568 1.00 17.38 223 ALA W N 1
ATOM 3784 C CA . ALA B 1 223 ? 14.586 -21.762 -48.476 1.00 16.29 223 ALA W CA 1
ATOM 3785 C C . ALA B 1 223 ? 13.128 -21.640 -48.110 1.00 19.75 223 ALA W C 1
ATOM 3786 O O . ALA B 1 223 ? 12.408 -22.642 -47.928 1.00 19.44 223 ALA W O 1
ATOM 3788 N N . ARG B 1 224 ? 12.671 -20.406 -47.966 1.00 18.21 224 ARG W N 1
ATOM 3789 C CA . ARG B 1 224 ? 11.290 -20.216 -47.552 1.00 20.98 224 ARG W CA 1
ATOM 3790 C C . ARG B 1 224 ? 10.302 -20.063 -48.695 1.00 19.99 224 ARG W C 1
ATOM 3791 O O . ARG B 1 224 ? 9.133 -20.399 -48.532 1.00 21.26 224 ARG W O 1
ATOM 3799 N N . PHE B 1 225 ? 10.732 -19.489 -49.814 1.00 19.59 225 PHE W N 1
ATOM 3800 C CA . PHE B 1 225 ? 9.788 -19.118 -50.857 1.00 20.50 225 PHE W CA 1
ATOM 3801 C C . PHE B 1 225 ? 9.995 -19.860 -52.166 1.00 22.60 225 PHE W C 1
ATOM 3802 O O . PHE B 1 225 ? 9.274 -19.604 -53.120 1.00 25.98 225 PHE W O 1
ATOM 3810 N N . GLY B 1 226 ? 11.005 -20.720 -52.267 1.00 19.32 226 GLY W N 1
ATOM 3811 C CA . GLY B 1 226 ? 11.187 -21.473 -53.488 1.00 20.44 226 GLY W CA 1
ATOM 3812 C C . GLY B 1 226 ? 10.277 -22.685 -53.615 1.00 21.51 226 GLY W C 1
ATOM 3813 O O . GLY B 1 226 ? 10.338 -23.588 -52.788 1.00 21.25 226 GLY W O 1
ATOM 3814 N N . GLU B 1 227 ? 9.592 -22.784 -54.750 1.00 19.30 227 GLU W N 1
ATOM 3815 C CA . GLU B 1 227 ? 8.938 -24.036 -55.155 1.00 17.84 227 GLU W CA 1
ATOM 3816 C C . GLU B 1 227 ? 9.416 -24.456 -56.543 1.00 19.80 227 GLU W C 1
ATOM 3817 O O . GLU B 1 227 ? 9.433 -23.649 -57.457 1.00 24.34 227 GLU W O 1
ATOM 3823 N N . PHE B 1 228 ? 9.973 -25.649 -56.636 1.00 18.06 228 PHE W N 1
ATOM 3824 C CA . PHE B 1 228 ? 10.698 -26.061 -57.851 1.00 18.47 228 PHE W CA 1
ATOM 3825 C C . PHE B 1 228 ? 9.941 -27.183 -58.533 1.00 17.17 228 PHE W C 1
ATOM 3826 O O . PHE B 1 228 ? 9.439 -28.123 -57.864 1.00 18.67 228 PHE W O 1
ATOM 3834 N N . GLY B 1 229 ? 10.004 -27.180 -59.864 1.00 15.27 229 GLY W N 1
ATOM 3835 C CA . GLY B 1 229 ? 9.511 -28.289 -60.707 1.00 18.01 229 GLY W CA 1
ATOM 3836 C C . GLY B 1 229 ? 10.629 -29.293 -60.942 1.00 18.27 229 GLY W C 1
ATOM 3837 O O . GLY B 1 229 ? 11.520 -29.443 -60.090 1.00 18.15 229 GLY W O 1
ATOM 3838 N N . SER B 1 230 ? 10.585 -29.993 -62.077 1.00 15.40 230 SER W N 1
ATOM 3839 C CA . SER B 1 230 ? 11.592 -30.998 -62.431 1.00 16.00 230 SER W CA 1
ATOM 3840 C C . SER B 1 230 ? 12.826 -30.286 -62.969 1.00 17.48 230 SER W C 1
ATOM 3841 O O . SER B 1 230 ? 12.721 -29.188 -63.537 1.00 17.42 230 SER W O 1
ATOM 3844 N N . PHE B 1 231 ? 13.982 -30.938 -62.801 1.00 15.10 231 PHE W N 1
ATOM 3845 C CA . PHE B 1 231 ? 15.269 -30.439 -63.245 1.00 14.42 231 PHE W CA 1
ATOM 3846 C C . PHE B 1 231 ? 15.739 -31.344 -64.355 1.00 17.34 231 PHE W C 1
ATOM 3847 O O . PHE B 1 231 ? 15.679 -32.601 -64.251 1.00 16.59 231 PHE W O 1
ATOM 3855 N N . PHE B 1 232 ? 16.078 -30.711 -65.454 1.00 14.59 232 PHE W N 1
ATOM 3856 C CA . PHE B 1 232 ? 16.556 -31.404 -66.674 1.00 14.01 232 PHE W CA 1
ATOM 3857 C C . PHE B 1 232 ? 17.993 -30.943 -66.989 1.00 16.93 232 PHE W C 1
ATOM 3858 O O . PHE B 1 232 ? 18.260 -29.760 -67.066 1.00 19.40 232 PHE W O 1
ATOM 3866 N N . VAL B 1 233 ? 18.915 -31.872 -67.079 1.00 13.17 233 VAL W N 1
ATOM 3867 C CA . VAL B 1 233 ? 20.316 -31.554 -67.401 1.00 14.19 233 VAL W CA 1
ATOM 3868 C C . VAL B 1 233 ? 20.721 -32.251 -68.683 1.00 16.58 233 VAL W C 1
ATOM 3869 O O . VAL B 1 233 ? 20.334 -33.423 -68.978 1.00 17.92 233 VAL W O 1
ATOM 3873 N N . GLY B 1 234 ? 21.578 -31.591 -69.433 1.00 17.81 234 GLY W N 1
ATOM 3874 C CA . GLY B 1 234 ? 21.948 -32.099 -70.710 1.00 17.39 234 GLY W CA 1
ATOM 3875 C C . GLY B 1 234 ? 23.299 -31.668 -71.206 1.00 16.77 234 GLY W C 1
ATOM 3876 O O . GLY B 1 234 ? 23.949 -30.794 -70.622 1.00 18.42 234 GLY W O 1
ATOM 3877 N N . THR B 1 235 ? 23.635 -32.215 -72.370 1.00 16.11 235 THR W N 1
ATOM 3878 C CA . THR B 1 235 ? 24.966 -31.956 -72.971 1.00 15.32 235 THR W CA 1
ATOM 3879 C C . THR B 1 235 ? 24.703 -31.405 -74.335 1.00 15.70 235 THR W C 1
ATOM 3880 O O . THR B 1 235 ? 23.761 -31.815 -75.021 1.00 16.73 235 THR W O 1
ATOM 3884 N N . ARG B 1 236 ? 25.567 -30.509 -74.802 1.00 17.25 236 ARG W N 1
ATOM 3885 C CA . ARG B 1 236 ? 25.290 -29.846 -76.064 1.00 15.38 236 ARG W CA 1
ATOM 3886 C C . ARG B 1 236 ? 25.261 -30.778 -77.243 1.00 19.22 236 ARG W C 1
ATOM 3887 O O . ARG B 1 236 ? 26.117 -31.700 -77.347 1.00 20.03 236 ARG W O 1
ATOM 3895 N N . LEU B 1 237 ? 24.310 -30.551 -78.165 1.00 18.67 237 LEU W N 1
ATOM 3896 C CA . LEU B 1 237 ? 24.239 -31.283 -79.416 1.00 16.33 237 LEU W CA 1
ATOM 3897 C C . LEU B 1 237 ? 24.409 -30.338 -80.601 1.00 20.01 237 LEU W C 1
ATOM 3898 O O . LEU B 1 237 ? 23.452 -29.923 -81.197 1.00 20.00 237 LEU W O 1
ATOM 3903 N N . PRO B 1 238 ? 25.663 -30.031 -80.975 1.00 21.19 238 PRO W N 1
ATOM 3904 C CA . PRO B 1 238 ? 25.881 -29.285 -82.191 1.00 22.19 238 PRO W CA 1
ATOM 3905 C C . PRO B 1 238 ? 25.394 -30.078 -83.387 1.00 20.09 238 PRO W C 1
ATOM 3906 O O . PRO B 1 238 ? 25.411 -31.334 -83.367 1.00 20.66 238 PRO W O 1
ATOM 3910 N N . MET B 1 239 ? 25.085 -29.382 -84.469 1.00 21.67 239 MET W N 1
ATOM 3911 C CA . MET B 1 239 ? 24.523 -30.018 -85.620 1.00 20.89 239 MET W CA 1
ATOM 3912 C C . MET B 1 239 ? 25.459 -31.071 -86.230 1.00 21.69 239 MET W C 1
ATOM 3913 O O . MET B 1 239 ? 24.992 -32.102 -86.774 1.00 18.45 239 MET W O 1
ATOM 3918 N N . GLU B 1 240 ? 26.756 -30.914 -86.004 1.00 18.33 240 GLU W N 1
ATOM 3919 C CA . GLU B 1 240 ? 27.709 -31.881 -86.572 1.00 18.86 240 GLU W CA 1
ATOM 3920 C C . GLU B 1 240 ? 27.648 -33.234 -85.894 1.00 17.13 240 GLU W C 1
ATOM 3921 O O . GLU B 1 240 ? 28.199 -34.229 -86.385 1.00 20.24 240 GLU W O 1
ATOM 3927 N N . ASN B 1 241 ? 27.032 -33.270 -84.715 1.00 15.59 241 ASN W N 1
ATOM 3928 C CA . ASN B 1 241 ? 26.958 -34.468 -83.933 1.00 16.88 241 ASN W CA 1
ATOM 3929 C C . ASN B 1 241 ? 25.582 -35.133 -84.108 1.00 18.79 241 ASN W C 1
ATOM 3930 O O . ASN B 1 241 ? 25.385 -36.259 -83.667 1.00 18.88 241 ASN W O 1
ATOM 3935 N N . VAL B 1 242 ? 24.631 -34.470 -84.786 1.00 16.21 242 VAL W N 1
ATOM 3936 C CA . VAL B 1 242 ? 23.308 -35.055 -84.987 1.00 18.58 242 VAL W CA 1
ATOM 3937 C C . VAL B 1 242 ? 23.237 -36.378 -85.769 1.00 18.72 242 VAL W C 1
ATOM 3938 O O . VAL B 1 242 ? 22.501 -37.316 -85.367 1.00 19.33 242 VAL W O 1
ATOM 3942 N N . SER B 1 243 ? 24.011 -36.515 -86.857 1.00 17.96 243 SER W N 1
ATOM 3943 C CA . SER B 1 243 ? 23.986 -37.748 -87.610 1.00 17.68 243 SER W CA 1
ATOM 3944 C C . SER B 1 243 ? 24.520 -38.897 -86.768 1.00 17.13 243 SER W C 1
ATOM 3945 O O . SER B 1 243 ? 24.011 -40.018 -86.840 1.00 18.41 243 SER W O 1
ATOM 3948 N N . SER B 1 244 ? 25.558 -38.657 -85.975 1.00 17.12 244 SER W N 1
ATOM 3949 C CA . SER B 1 244 ? 26.076 -39.712 -85.146 1.00 17.91 244 SER W CA 1
ATOM 3950 C C . SER B 1 244 ? 25.132 -40.073 -83.986 1.00 18.97 244 SER W C 1
ATOM 3951 O O . SER B 1 244 ? 24.861 -41.253 -83.718 1.00 19.05 244 SER W O 1
ATOM 3954 N N . PHE B 1 245 ? 24.516 -39.063 -83.409 1.00 16.04 245 PHE W N 1
ATOM 3955 C CA . PHE B 1 245 ? 23.582 -39.324 -82.286 1.00 17.99 245 PHE W CA 1
ATOM 3956 C C . PHE B 1 245 ? 22.385 -40.182 -82.715 1.00 21.69 245 PHE W C 1
ATOM 3957 O O . PHE B 1 245 ? 21.995 -41.120 -82.023 1.00 20.45 245 PHE W O 1
ATOM 3965 N N . PHE B 1 246 ? 21.812 -39.862 -83.858 1.00 20.17 246 PHE W N 1
ATOM 3966 C CA . PHE B 1 246 ? 20.626 -40.574 -84.336 1.00 21.55 246 PHE W CA 1
ATOM 3967 C C . PHE B 1 246 ? 20.942 -41.827 -85.169 1.00 21.64 246 PHE W C 1
ATOM 3968 O O . PHE B 1 246 ? 20.040 -42.557 -85.570 1.00 24.29 246 PHE W O 1
ATOM 3976 N N . HIS B 1 247 ? 22.210 -42.114 -85.416 1.00 20.35 247 HIS W N 1
ATOM 3977 C CA . HIS B 1 247 ? 22.532 -43.251 -86.211 1.00 19.92 247 HIS W CA 1
ATOM 3978 C C . HIS B 1 247 ? 22.185 -44.581 -85.533 1.00 20.47 247 HIS W C 1
ATOM 3979 O O . HIS B 1 247 ? 22.610 -44.796 -84.420 1.00 21.03 247 HIS W O 1
ATOM 3986 N N . VAL B 1 248 ? 21.544 -45.491 -86.273 1.00 21.42 248 VAL W N 1
ATOM 3987 C CA . VAL B 1 248 ? 21.324 -46.887 -85.850 1.00 20.37 248 VAL W CA 1
ATOM 3988 C C . VAL B 1 248 ? 21.540 -47.896 -87.013 1.00 23.46 248 VAL W C 1
ATOM 3989 O O . VAL B 1 248 ? 21.747 -47.411 -88.146 1.00 25.56 248 VAL W O 1
ATOM 3993 N N . GLN C 1 6 ? 12.002 -54.091 -32.429 1.00 42.12 6 GLN X N 1
ATOM 3994 C CA . GLN C 1 6 ? 10.828 -54.663 -31.691 1.00 43.41 6 GLN X CA 1
ATOM 3995 C C . GLN C 1 6 ? 10.001 -55.655 -32.512 1.00 40.77 6 GLN X C 1
ATOM 3996 O O . GLN C 1 6 ? 9.544 -56.672 -31.942 1.00 41.73 6 GLN X O 1
ATOM 4002 N N . THR C 1 7 ? 9.837 -55.402 -33.825 1.00 38.49 7 THR X N 1
ATOM 4003 C CA . THR C 1 7 ? 9.076 -56.351 -34.683 1.00 35.14 7 THR X CA 1
ATOM 4004 C C . THR C 1 7 ? 9.847 -57.595 -35.092 1.00 31.78 7 THR X C 1
ATOM 4005 O O . THR C 1 7 ? 11.049 -57.557 -35.331 1.00 30.38 7 THR X O 1
ATOM 4009 N N . LEU C 1 8 ? 9.083 -58.660 -35.310 1.00 27.64 8 LEU X N 1
ATOM 4010 C CA . LEU C 1 8 ? 9.549 -59.895 -35.859 1.00 27.47 8 LEU X CA 1
ATOM 4011 C C . LEU C 1 8 ? 9.074 -59.858 -37.287 1.00 24.76 8 LEU X C 1
ATOM 4012 O O . LEU C 1 8 ? 7.980 -59.391 -37.582 1.00 23.52 8 LEU X O 1
ATOM 4017 N N . ASP C 1 9 ? 9.953 -60.271 -38.164 1.00 23.99 9 ASP X N 1
ATOM 4018 C CA . ASP C 1 9 ? 9.698 -60.276 -39.579 1.00 25.20 9 ASP X CA 1
ATOM 4019 C C . ASP C 1 9 ? 9.504 -61.670 -40.101 1.00 20.77 9 ASP X C 1
ATOM 4020 O O . ASP C 1 9 ? 10.284 -62.566 -39.820 1.00 19.58 9 ASP X O 1
ATOM 4025 N N . GLY C 1 10 ? 8.531 -61.820 -40.990 1.00 19.09 10 GLY X N 1
ATOM 4026 C CA . GLY C 1 10 ? 8.142 -63.129 -41.475 1.00 18.48 10 GLY X CA 1
ATOM 4027 C C . GLY C 1 10 ? 8.389 -63.229 -42.968 1.00 18.90 10 GLY X C 1
ATOM 4028 O O . GLY C 1 10 ? 9.367 -62.673 -43.485 1.00 18.53 10 GLY X O 1
ATOM 4029 N N . TRP C 1 11 ? 7.466 -63.877 -43.669 1.00 16.99 11 TRP X N 1
ATOM 4030 C CA . TRP C 1 11 ? 7.565 -64.006 -45.129 1.00 16.92 11 TRP X CA 1
ATOM 4031 C C . TRP C 1 11 ? 7.491 -62.674 -45.869 1.00 16.82 11 TRP X C 1
ATOM 4032 O O . TRP C 1 11 ? 6.796 -61.770 -45.488 1.00 15.51 11 TRP X O 1
ATOM 4043 N N . TYR C 1 12 ? 8.244 -62.601 -46.957 1.00 15.69 12 TYR X N 1
ATOM 4044 C CA . TYR C 1 12 ? 8.119 -61.495 -47.911 1.00 14.40 12 TYR X CA 1
ATOM 4045 C C . TYR C 1 12 ? 6.773 -61.585 -48.637 1.00 15.30 12 TYR X C 1
ATOM 4046 O O . TYR C 1 12 ? 6.251 -62.708 -48.912 1.00 15.14 12 TYR X O 1
ATOM 4055 N N . CYS C 1 13 ? 6.265 -60.435 -49.053 1.00 15.11 13 CYS X N 1
ATOM 4056 C CA . CYS C 1 13 ? 4.946 -60.392 -49.670 1.00 13.67 13 CYS X CA 1
ATOM 4057 C C . CYS C 1 13 ? 4.998 -59.559 -50.949 1.00 16.03 13 CYS X C 1
ATOM 4058 O O . CYS C 1 13 ? 5.545 -58.449 -50.964 1.00 13.93 13 CYS X O 1
ATOM 4061 N N . LEU C 1 14 ? 4.383 -60.080 -51.994 1.00 15.35 14 LEU X N 1
ATOM 4062 C CA . LEU C 1 14 ? 4.143 -59.343 -53.239 1.00 14.12 14 LEU X CA 1
ATOM 4063 C C . LEU C 1 14 ? 2.643 -59.285 -53.506 1.00 15.87 14 LEU X C 1
ATOM 4064 O O . LEU C 1 14 ? 1.955 -60.307 -53.495 1.00 15.31 14 LEU X O 1
ATOM 4069 N N . HIS C 1 15 ? 2.144 -58.052 -53.630 1.00 14.52 15 HIS X N 1
ATOM 4070 C CA . HIS C 1 15 ? 0.807 -57.829 -54.179 1.00 13.96 15 HIS X CA 1
ATOM 4071 C C . HIS C 1 15 ? 1.022 -57.382 -55.623 1.00 14.42 15 HIS X C 1
ATOM 4072 O O . HIS C 1 15 ? 1.585 -56.345 -55.893 1.00 14.47 15 HIS X O 1
ATOM 4079 N N . ASP C 1 16 ? 0.566 -58.201 -56.559 1.00 15.92 16 ASP X N 1
ATOM 4080 C CA . ASP C 1 16 ? 0.666 -57.929 -57.959 1.00 12.93 16 ASP X CA 1
ATOM 4081 C C . ASP C 1 16 ? -0.739 -57.760 -58.588 1.00 12.85 16 ASP X C 1
ATOM 4082 O O . ASP C 1 16 ? -1.474 -58.725 -58.778 1.00 13.44 16 ASP X O 1
ATOM 4087 N N . PHE C 1 17 ? -1.065 -56.544 -58.959 1.00 12.96 17 PHE X N 1
ATOM 4088 C CA . PHE C 1 17 ? -2.367 -56.234 -59.556 1.00 14.38 17 PHE X CA 1
ATOM 4089 C C . PHE C 1 17 ? -2.203 -56.005 -61.065 1.00 15.18 17 PHE X C 1
ATOM 4090 O O . PHE C 1 17 ? -1.350 -55.246 -61.526 1.00 15.52 17 PHE X O 1
ATOM 4098 N N . ARG C 1 18 ? -3.114 -56.568 -61.826 1.00 12.21 18 ARG X N 1
ATOM 4099 C CA . ARG C 1 18 ? -3.118 -56.487 -63.290 1.00 12.07 18 ARG X CA 1
ATOM 4100 C C . ARG C 1 18 ? -4.486 -56.069 -63.868 1.00 15.32 18 ARG X C 1
ATOM 4101 O O . ARG C 1 18 ? -5.531 -56.358 -63.279 1.00 15.75 18 ARG X O 1
ATOM 4109 N N . THR C 1 19 ? -4.459 -55.416 -65.031 1.00 14.91 19 THR X N 1
ATOM 4110 C CA . THR C 1 19 ? -5.647 -55.118 -65.822 1.00 14.60 19 THR X CA 1
ATOM 4111 C C . THR C 1 19 ? -5.631 -56.050 -67.003 1.00 14.71 19 THR X C 1
ATOM 4112 O O . THR C 1 19 ? -4.562 -56.250 -67.652 1.00 15.06 19 THR X O 1
ATOM 4116 N N . ILE C 1 20 ? -6.818 -56.564 -67.380 1.00 14.83 20 ILE X N 1
ATOM 4117 C CA . ILE C 1 20 ? -6.905 -57.500 -68.468 1.00 15.16 20 ILE X CA 1
ATOM 4118 C C . ILE C 1 20 ? -7.203 -56.807 -69.778 1.00 16.31 20 ILE X C 1
ATOM 4119 O O . ILE C 1 20 ? -8.144 -56.034 -69.892 1.00 18.60 20 ILE X O 1
ATOM 4124 N N . ASP C 1 21 ? -6.338 -57.057 -70.739 1.00 18.64 21 ASP X N 1
ATOM 4125 C CA . ASP C 1 21 ? -6.471 -56.552 -72.106 1.00 17.34 21 ASP X CA 1
ATOM 4126 C C . ASP C 1 21 ? -7.427 -57.451 -72.884 1.00 14.71 21 ASP X C 1
ATOM 4127 O O . ASP C 1 21 ? -7.015 -58.282 -73.694 1.00 16.94 21 ASP X O 1
ATOM 4132 N N . TRP C 1 22 ? -8.710 -57.280 -72.625 1.00 17.90 22 TRP X N 1
ATOM 4133 C CA . TRP C 1 22 ? -9.739 -58.162 -73.200 1.00 18.55 22 TRP X CA 1
ATOM 4134 C C . TRP C 1 22 ? -9.702 -58.127 -74.724 1.00 15.09 22 TRP X C 1
ATOM 4135 O O . TRP C 1 22 ? -9.866 -59.148 -75.421 1.00 17.81 22 TRP X O 1
ATOM 4146 N N . SER C 1 23 ? -9.550 -56.936 -75.265 1.00 19.32 23 SER X N 1
ATOM 4147 C CA . SER C 1 23 ? -9.581 -56.792 -76.733 1.00 20.05 23 SER X CA 1
ATOM 4148 C C . SER C 1 23 ? -8.481 -57.580 -77.395 1.00 19.80 23 SER X C 1
ATOM 4149 O O . SER C 1 23 ? -8.700 -58.280 -78.418 1.00 19.34 23 SER X O 1
ATOM 4152 N N . ALA C 1 24 ? -7.250 -57.511 -76.850 1.00 18.28 24 ALA X N 1
ATOM 4153 C CA . ALA C 1 24 ? -6.172 -58.293 -77.416 1.00 19.53 24 ALA X CA 1
ATOM 4154 C C . ALA C 1 24 ? -6.413 -59.778 -77.257 1.00 15.71 24 ALA X C 1
ATOM 4155 O O . ALA C 1 24 ? -6.101 -60.603 -78.154 1.00 20.66 24 ALA X O 1
ATOM 4157 N N . TRP C 1 25 ? -6.794 -60.144 -76.045 1.00 16.38 25 TRP X N 1
ATOM 4158 C CA . TRP C 1 25 ? -7.093 -61.536 -75.675 1.00 17.38 25 TRP X CA 1
ATOM 4159 C C . TRP C 1 25 ? -8.068 -62.174 -76.677 1.00 18.13 25 TRP X C 1
ATOM 4160 O O . TRP C 1 25 ? -7.883 -63.324 -77.103 1.00 18.73 25 TRP X O 1
ATOM 4171 N N . LYS C 1 26 ? -9.111 -61.441 -77.010 1.00 17.00 26 LYS X N 1
ATOM 4172 C CA . LYS C 1 26 ? -10.112 -61.893 -77.937 1.00 17.57 26 LYS X CA 1
ATOM 4173 C C . LYS C 1 26 ? -9.586 -62.099 -79.363 1.00 20.88 26 LYS X C 1
ATOM 4174 O O . LYS C 1 26 ? -10.184 -62.904 -80.108 1.00 21.79 26 LYS X O 1
ATOM 4180 N N . THR C 1 27 ? -8.455 -61.485 -79.707 1.00 22.62 27 THR X N 1
ATOM 4181 C CA . THR C 1 27 ? -7.776 -61.740 -80.972 1.00 20.71 27 THR X CA 1
ATOM 4182 C C . THR C 1 27 ? -6.938 -62.974 -81.034 1.00 22.89 27 THR X C 1
ATOM 4183 O O . THR C 1 27 ? -6.600 -63.429 -82.151 1.00 20.77 27 THR X O 1
ATOM 4187 N N . LEU C 1 28 ? -6.492 -63.465 -79.880 1.00 19.65 28 LEU X N 1
ATOM 4188 C CA . LEU C 1 28 ? -5.697 -64.665 -79.833 1.00 20.77 28 LEU X CA 1
ATOM 4189 C C . LEU C 1 28 ? -6.609 -65.855 -80.239 1.00 21.89 28 LEU X C 1
ATOM 4190 O O . LEU C 1 28 ? -7.746 -65.979 -79.741 1.00 23.01 28 LEU X O 1
ATOM 4195 N N . PRO C 1 29 ? -6.132 -66.734 -81.110 1.00 22.29 29 PRO X N 1
ATOM 4196 C CA . PRO C 1 29 ? -6.941 -67.884 -81.499 1.00 23.56 29 PRO X CA 1
ATOM 4197 C C . PRO C 1 29 ? -7.339 -68.719 -80.293 1.00 25.32 29 PRO X C 1
ATOM 4198 O O . PRO C 1 29 ? -6.574 -68.845 -79.340 1.00 22.49 29 PRO X O 1
ATOM 4202 N N . ASN C 1 30 ? -8.541 -69.287 -80.361 1.00 24.88 30 ASN X N 1
ATOM 4203 C CA . ASN C 1 30 ? -9.093 -70.076 -79.283 1.00 23.83 30 ASN X CA 1
ATOM 4204 C C . ASN C 1 30 ? -8.188 -71.146 -78.731 1.00 22.78 30 ASN X C 1
ATOM 4205 O O . ASN C 1 30 ? -8.038 -71.278 -77.507 1.00 21.90 30 ASN X O 1
ATOM 4210 N N . GLU C 1 31 ? -7.495 -71.872 -79.603 1.00 23.52 31 GLU X N 1
ATOM 4211 C CA . GLU C 1 31 ? -6.684 -72.973 -79.164 1.00 25.47 31 GLU X CA 1
ATOM 4212 C C . GLU C 1 31 ? -5.538 -72.418 -78.306 1.00 23.71 31 GLU X C 1
ATOM 4213 O O . GLU C 1 31 ? -5.092 -73.074 -77.349 1.00 25.32 31 GLU X O 1
ATOM 4219 N N . GLU C 1 32 ? -5.055 -71.234 -78.679 1.00 20.97 32 GLU X N 1
ATOM 4220 C CA . GLU C 1 32 ? -3.959 -70.586 -77.949 1.00 22.27 32 GLU X CA 1
ATOM 4221 C C . GLU C 1 32 ? -4.406 -69.967 -76.630 1.00 19.86 32 GLU X C 1
ATOM 4222 O O . GLU C 1 32 ? -3.650 -69.981 -75.656 1.00 21.91 32 GLU X O 1
ATOM 4228 N N . ARG C 1 33 ? -5.647 -69.488 -76.576 1.00 19.25 33 ARG X N 1
ATOM 4229 C CA . ARG C 1 33 ? -6.235 -69.030 -75.289 1.00 20.19 33 ARG X CA 1
ATOM 4230 C C . ARG C 1 33 ? -6.395 -70.201 -74.364 1.00 19.57 33 ARG X C 1
ATOM 4231 O O . ARG C 1 33 ? -6.072 -70.153 -73.169 1.00 19.11 33 ARG X O 1
ATOM 4239 N N . GLU C 1 34 ? -6.902 -71.309 -74.880 1.00 20.78 34 GLU X N 1
ATOM 4240 C CA . GLU C 1 34 ? -7.045 -72.466 -74.038 1.00 23.04 34 GLU X CA 1
ATOM 4241 C C . GLU C 1 34 ? -5.688 -73.002 -73.562 1.00 20.54 34 GLU X C 1
ATOM 4242 O O . GLU C 1 34 ? -5.516 -73.298 -72.373 1.00 21.75 34 GLU X O 1
ATOM 4248 N N . ALA C 1 35 ? -4.673 -72.956 -74.411 1.00 19.54 35 ALA X N 1
ATOM 4249 C CA . ALA C 1 35 ? -3.363 -73.404 -73.986 1.00 22.03 35 ALA X CA 1
ATOM 4250 C C . ALA C 1 35 ? -2.751 -72.451 -72.931 1.00 18.33 35 ALA X C 1
ATOM 4251 O O . ALA C 1 35 ? -2.138 -72.878 -71.933 1.00 17.78 35 ALA X O 1
ATOM 4253 N N . ALA C 1 36 ? -3.042 -71.169 -73.053 1.00 19.37 36 ALA X N 1
ATOM 4254 C CA . ALA C 1 36 ? -2.566 -70.187 -72.081 1.00 17.81 36 ALA X CA 1
ATOM 4255 C C . ALA C 1 36 ? -3.213 -70.389 -70.760 1.00 16.15 36 ALA X C 1
ATOM 4256 O O . ALA C 1 36 ? -2.562 -70.212 -69.688 1.00 17.35 36 ALA X O 1
ATOM 4258 N N . ILE C 1 37 ? -4.514 -70.703 -70.751 1.00 17.63 37 ILE X N 1
ATOM 4259 C CA . ILE C 1 37 ? -5.181 -70.952 -69.479 1.00 17.63 37 ILE X CA 1
ATOM 4260 C C . ILE C 1 37 ? -4.608 -72.190 -68.781 1.00 19.68 37 ILE X C 1
ATOM 4261 O O . ILE C 1 37 ? -4.316 -72.173 -67.570 1.00 16.80 37 ILE X O 1
ATOM 4266 N N . SER C 1 38 ? -4.410 -73.284 -69.526 1.00 19.99 38 SER X N 1
ATOM 4267 C CA . SER C 1 38 ? -3.770 -74.480 -68.929 1.00 19.87 38 SER X CA 1
ATOM 4268 C C . SER C 1 38 ? -2.386 -74.167 -68.406 1.00 18.74 38 SER X C 1
ATOM 4269 O O . SER C 1 38 ? -1.984 -74.677 -67.360 1.00 21.93 38 SER X O 1
ATOM 4272 N N . GLU C 1 39 ? -1.630 -73.337 -69.136 1.00 19.38 39 GLU X N 1
ATOM 4273 C CA . GLU C 1 39 ? -0.261 -73.017 -68.751 1.00 19.76 39 GLU X CA 1
ATOM 4274 C C . GLU C 1 39 ? -0.236 -72.215 -67.448 1.00 19.25 39 GLU X C 1
ATOM 4275 O O . GLU C 1 39 ? 0.513 -72.543 -66.501 1.00 18.34 39 GLU X O 1
ATOM 4281 N N . PHE C 1 40 ? -1.183 -71.257 -67.341 1.00 16.65 40 PHE X N 1
ATOM 4282 C CA . PHE C 1 40 ? -1.355 -70.512 -66.094 1.00 17.70 40 PHE X CA 1
ATOM 4283 C C . PHE C 1 40 ? -1.778 -71.392 -64.909 1.00 19.31 40 PHE X C 1
ATOM 4284 O O . PHE C 1 40 ? -1.283 -71.242 -63.804 1.00 17.30 40 PHE X O 1
ATOM 4292 N N . LEU C 1 41 ? -2.721 -72.305 -65.128 1.00 18.16 41 LEU X N 1
ATOM 4293 C CA . LEU C 1 41 ? -3.211 -73.175 -64.063 1.00 19.85 41 LEU X CA 1
ATOM 4294 C C . LEU C 1 41 ? -2.110 -74.066 -63.527 1.00 19.66 41 LEU X C 1
ATOM 4295 O O . LEU C 1 41 ? -2.009 -74.272 -62.297 1.00 18.75 41 LEU X O 1
ATOM 4300 N N . ALA C 1 42 ? -1.218 -74.476 -64.422 1.00 22.16 42 ALA X N 1
ATOM 4301 C CA . ALA C 1 42 ? -0.082 -75.309 -64.067 1.00 21.10 42 ALA X CA 1
ATOM 4302 C C . ALA C 1 42 ? 0.905 -74.562 -63.210 1.00 19.84 42 ALA X C 1
ATOM 4303 O O . ALA C 1 42 ? 1.539 -75.155 -62.344 1.00 22.33 42 ALA X O 1
ATOM 4305 N N . LEU C 1 43 ? 1.047 -73.266 -63.432 1.00 20.31 43 LEU X N 1
ATOM 4306 C CA . LEU C 1 43 ? 1.861 -72.438 -62.587 1.00 21.14 43 LEU X CA 1
ATOM 4307 C C . LEU C 1 43 ? 1.239 -72.286 -61.226 1.00 21.79 43 LEU X C 1
ATOM 4308 O O . LEU C 1 43 ? 1.919 -72.417 -60.262 1.00 20.62 43 LEU X O 1
ATOM 4313 N N . VAL C 1 44 ? -0.046 -71.928 -61.141 1.00 18.05 44 VAL X N 1
ATOM 4314 C CA . VAL C 1 44 ? -0.689 -71.795 -59.798 1.00 19.58 44 VAL X CA 1
ATOM 4315 C C . VAL C 1 44 ? -0.699 -73.099 -59.067 1.00 20.21 44 VAL X C 1
ATOM 4316 O O . VAL C 1 44 ? -0.646 -73.148 -57.831 1.00 19.73 44 VAL X O 1
ATOM 4320 N N . ASP C 1 45 ? -0.766 -74.196 -59.821 1.00 21.11 45 ASP X N 1
ATOM 4321 C CA . ASP C 1 45 ? -0.689 -75.490 -59.186 1.00 22.89 45 ASP X CA 1
ATOM 4322 C C . ASP C 1 45 ? 0.626 -75.716 -58.428 1.00 21.63 45 ASP X C 1
ATOM 4323 O O . ASP C 1 45 ? 0.626 -76.335 -57.358 1.00 22.51 45 ASP X O 1
ATOM 4328 N N . GLN C 1 46 ? 1.733 -75.222 -58.974 1.00 21.21 46 GLN X N 1
ATOM 4329 C CA . GLN C 1 46 ? 3.006 -75.102 -58.256 1.00 21.02 46 GLN X CA 1
ATOM 4330 C C . GLN C 1 46 ? 2.890 -74.301 -56.988 1.00 20.24 46 GLN X C 1
ATOM 4331 O O . GLN C 1 46 ? 3.458 -74.672 -55.957 1.00 20.02 46 GLN X O 1
ATOM 4337 N N . TRP C 1 47 ? 2.265 -73.129 -57.059 1.00 20.37 47 TRP X N 1
ATOM 4338 C CA . TRP C 1 47 ? 2.102 -72.312 -55.877 1.00 17.51 47 TRP X CA 1
ATOM 4339 C C . TRP C 1 47 ? 1.324 -73.077 -54.807 1.00 17.39 47 TRP X C 1
ATOM 4340 O O . TRP C 1 47 ? 1.613 -72.945 -53.613 1.00 18.74 47 TRP X O 1
ATOM 4351 N N . GLU C 1 48 ? 0.308 -73.847 -55.233 1.00 18.27 48 GLU X N 1
ATOM 4352 C CA . GLU C 1 48 ? -0.488 -74.566 -54.264 1.00 20.07 48 GLU X CA 1
ATOM 4353 C C . GLU C 1 48 ? 0.327 -75.670 -53.534 1.00 18.30 48 GLU X C 1
ATOM 4354 O O . GLU C 1 48 ? 0.170 -75.905 -52.314 1.00 20.85 48 GLU X O 1
ATOM 4360 N N . THR C 1 49 ? 1.169 -76.365 -54.281 1.00 18.35 49 THR X N 1
ATOM 4361 C CA . THR C 1 49 ? 2.040 -77.357 -53.705 1.00 20.65 49 THR X CA 1
ATOM 4362 C C . THR C 1 49 ? 2.978 -76.736 -52.697 1.00 18.73 49 THR X C 1
ATOM 4363 O O . THR C 1 49 ? 3.077 -77.189 -51.550 1.00 18.68 49 THR X O 1
ATOM 4367 N N . THR C 1 50 ? 3.495 -75.566 -53.046 1.00 18.09 50 THR X N 1
ATOM 4368 C CA . THR C 1 50 ? 4.343 -74.816 -52.120 1.00 17.15 50 THR X CA 1
ATOM 4369 C C . THR C 1 50 ? 3.626 -74.425 -50.848 1.00 19.12 50 THR X C 1
ATOM 4370 O O . THR C 1 50 ? 4.188 -74.619 -49.765 1.00 21.76 50 THR X O 1
ATOM 4374 N N . GLU C 1 51 ? 2.345 -74.036 -50.936 1.00 18.37 51 GLU X N 1
ATOM 4375 C CA . GLU C 1 51 ? 1.586 -73.678 -49.774 1.00 19.27 51 GLU X CA 1
ATOM 4376 C C . GLU C 1 51 ? 1.333 -74.928 -48.912 1.00 18.61 51 GLU X C 1
ATOM 4377 O O . GLU C 1 51 ? 1.397 -74.851 -47.696 1.00 21.54 51 GLU X O 1
ATOM 4383 N N . SER C 1 52 ? 1.009 -76.025 -49.589 1.00 20.70 52 SER X N 1
ATOM 4384 C CA . SER C 1 52 ? 0.738 -77.306 -48.933 1.00 22.87 52 SER X CA 1
ATOM 4385 C C . SER C 1 52 ? 1.968 -77.770 -48.139 1.00 25.59 52 SER X C 1
ATOM 4386 O O . SER C 1 52 ? 1.853 -78.451 -47.062 1.00 26.87 52 SER X O 1
ATOM 4389 N N . GLU C 1 53 ? 3.143 -77.403 -48.647 1.00 21.21 53 GLU X N 1
ATOM 4390 C CA . GLU C 1 53 ? 4.414 -77.717 -48.042 1.00 24.91 53 GLU X CA 1
ATOM 4391 C C . GLU C 1 53 ? 4.837 -76.735 -46.966 1.00 24.57 53 GLU X C 1
ATOM 4392 O O . GLU C 1 53 ? 5.905 -76.874 -46.393 1.00 26.89 53 GLU X O 1
ATOM 4398 N N . LYS C 1 54 ? 3.988 -75.752 -46.697 1.00 24.27 54 LYS X N 1
ATOM 4399 C CA . LYS C 1 54 ? 4.252 -74.705 -45.755 1.00 23.90 54 LYS X CA 1
ATOM 4400 C C . LYS C 1 54 ? 5.472 -73.843 -46.088 1.00 22.06 54 LYS X C 1
ATOM 4401 O O . LYS C 1 54 ? 6.161 -73.401 -45.183 1.00 24.56 54 LYS X O 1
ATOM 4407 N N . GLN C 1 55 ? 5.799 -73.740 -47.381 1.00 20.24 55 GLN X N 1
ATOM 4408 C CA . GLN C 1 55 ? 6.932 -72.959 -47.874 1.00 21.34 55 GLN X CA 1
ATOM 4409 C C . GLN C 1 55 ? 6.480 -71.664 -48.561 1.00 20.32 55 GLN X C 1
ATOM 4410 O O . GLN C 1 55 ? 7.289 -70.938 -49.173 1.00 19.05 55 GLN X O 1
ATOM 4416 N N . GLY C 1 56 ? 5.240 -71.290 -48.309 1.00 18.34 56 GLY X N 1
ATOM 4417 C CA . GLY C 1 56 ? 4.743 -69.979 -48.773 1.00 17.61 56 GLY X CA 1
ATOM 4418 C C . GLY C 1 56 ? 3.240 -70.037 -48.850 1.00 17.94 56 GLY X C 1
ATOM 4419 O O . GLY C 1 56 ? 2.651 -70.950 -48.288 1.00 18.38 56 GLY X O 1
ATOM 4420 N N . SER C 1 57 ? 2.616 -68.943 -49.309 1.00 15.84 57 SER X N 1
ATOM 4421 C CA . SER C 1 57 ? 1.167 -68.945 -49.460 1.00 15.53 57 SER X CA 1
ATOM 4422 C C . SER C 1 57 ? 0.848 -67.995 -50.630 1.00 16.81 57 SER X C 1
ATOM 4423 O O . SER C 1 57 ? 1.718 -67.172 -51.025 1.00 17.95 57 SER X O 1
ATOM 4426 N N . HIS C 1 58 ? -0.385 -68.066 -51.138 1.00 17.32 58 HIS X N 1
ATOM 4427 C CA . HIS C 1 58 ? -0.880 -67.112 -52.158 1.00 15.70 58 HIS X CA 1
ATOM 4428 C C . HIS C 1 58 ? -2.393 -66.978 -52.131 1.00 17.67 58 HIS X C 1
ATOM 4429 O O . HIS C 1 58 ? -3.108 -67.796 -51.506 1.00 18.50 58 HIS X O 1
ATOM 4436 N N . ALA C 1 59 ? -2.853 -65.922 -52.783 1.00 16.56 59 ALA X N 1
ATOM 4437 C CA . ALA C 1 59 ? -4.294 -65.588 -52.853 1.00 14.48 59 ALA X CA 1
ATOM 4438 C C . ALA C 1 59 ? -4.497 -64.985 -54.217 1.00 18.33 59 ALA X C 1
ATOM 4439 O O . ALA C 1 59 ? -3.626 -64.261 -54.715 1.00 16.96 59 ALA X O 1
ATOM 4441 N N . VAL C 1 60 ? -5.566 -65.392 -54.890 1.00 16.96 60 VAL X N 1
ATOM 4442 C CA . VAL C 1 60 ? -5.926 -64.815 -56.186 1.00 16.80 60 VAL X CA 1
ATOM 4443 C C . VAL C 1 60 ? -7.385 -64.351 -56.178 1.00 17.34 60 VAL X C 1
ATOM 4444 O O . VAL C 1 60 ? -8.244 -65.097 -55.738 1.00 15.48 60 VAL X O 1
ATOM 4448 N N . TYR C 1 61 ? -7.548 -63.055 -56.403 1.00 15.73 61 TYR X N 1
ATOM 4449 C CA . TYR C 1 61 ? -8.838 -62.383 -56.324 1.00 14.08 61 TYR X CA 1
ATOM 4450 C C . TYR C 1 61 ? -9.054 -61.541 -57.579 1.00 15.68 61 TYR X C 1
ATOM 4451 O O . TYR C 1 61 ? -8.120 -60.865 -58.061 1.00 16.46 61 TYR X O 1
ATOM 4460 N N . THR C 1 62 ? -10.285 -61.523 -58.074 1.00 14.72 62 THR X N 1
ATOM 4461 C CA . THR C 1 62 ? -10.666 -60.486 -59.036 1.00 14.19 62 THR X CA 1
ATOM 4462 C C . THR C 1 62 ? -11.047 -59.205 -58.330 1.00 19.80 62 THR X C 1
ATOM 4463 O O . THR C 1 62 ? -11.962 -59.219 -57.539 1.00 26.38 62 THR X O 1
ATOM 4467 N N . ILE C 1 63 ? -10.656 -58.096 -58.944 1.00 16.82 63 ILE X N 1
ATOM 4468 C CA . ILE C 1 63 ? -10.796 -56.815 -58.355 1.00 15.89 63 ILE X CA 1
ATOM 4469 C C . ILE C 1 63 ? -11.892 -56.068 -59.126 1.00 14.29 63 ILE X C 1
ATOM 4470 O O . ILE C 1 63 ? -11.927 -56.121 -60.345 1.00 14.49 63 ILE X O 1
ATOM 4475 N N . VAL C 1 64 ? -12.765 -55.385 -58.387 1.00 15.04 64 VAL X N 1
ATOM 4476 C CA . VAL C 1 64 ? -13.869 -54.648 -58.951 1.00 15.83 64 VAL X CA 1
ATOM 4477 C C . VAL C 1 64 ? -13.433 -53.232 -59.315 1.00 13.42 64 VAL X C 1
ATOM 4478 O O . VAL C 1 64 ? -12.661 -52.585 -58.555 1.00 17.23 64 VAL X O 1
ATOM 4482 N N . GLY C 1 65 ? -13.960 -52.737 -60.428 1.00 15.40 65 GLY X N 1
ATOM 4483 C CA . GLY C 1 65 ? -13.623 -51.431 -60.933 1.00 16.75 65 GLY X CA 1
ATOM 4484 C C . GLY C 1 65 ? -12.464 -51.438 -61.895 1.00 15.84 65 GLY X C 1
ATOM 4485 O O . GLY C 1 65 ? -11.994 -52.488 -62.288 1.00 22.32 65 GLY X O 1
ATOM 4486 N N . GLN C 1 66 ? -11.989 -50.236 -62.238 1.00 16.66 66 GLN X N 1
ATOM 4487 C CA . GLN C 1 66 ? -10.932 -50.090 -63.227 1.00 14.90 66 GLN X CA 1
ATOM 4488 C C . GLN C 1 66 ? -9.519 -49.958 -62.683 1.00 17.95 66 GLN X C 1
ATOM 4489 O O . GLN C 1 66 ? -8.552 -49.861 -63.451 1.00 15.69 66 GLN X O 1
ATOM 4495 N N . LYS C 1 67 ? -9.361 -49.913 -61.384 1.00 14.89 67 LYS X N 1
ATOM 4496 C CA . LYS C 1 67 ? -7.974 -49.785 -60.874 1.00 17.15 67 LYS X CA 1
ATOM 4497 C C . LYS C 1 67 ? -7.193 -51.058 -61.203 1.00 17.50 67 LYS X C 1
ATOM 4498 O O . LYS C 1 67 ? -5.957 -51.013 -61.311 1.00 17.93 67 LYS X O 1
ATOM 4504 N N . ALA C 1 68 ? -7.896 -52.200 -61.224 1.00 14.84 68 ALA X N 1
ATOM 4505 C CA . ALA C 1 68 ? -7.287 -53.472 -61.576 1.00 12.89 68 ALA X CA 1
ATOM 4506 C C . ALA C 1 68 ? -8.393 -54.475 -61.863 1.00 14.17 68 ALA X C 1
ATOM 4507 O O . ALA C 1 68 ? -9.554 -54.235 -61.538 1.00 13.49 68 ALA X O 1
ATOM 4509 N N . ASP C 1 69 ? -7.997 -55.624 -62.385 1.00 13.27 69 ASP X N 1
ATOM 4510 C CA . ASP C 1 69 ? -8.914 -56.729 -62.646 1.00 15.60 69 ASP X CA 1
ATOM 4511 C C . ASP C 1 69 ? -8.587 -57.990 -61.836 1.00 16.58 69 ASP X C 1
ATOM 4512 O O . ASP C 1 69 ? -9.489 -58.762 -61.542 1.00 15.32 69 ASP X O 1
ATOM 4517 N N . ILE C 1 70 ? -7.309 -58.197 -61.488 1.00 14.82 70 ILE X N 1
ATOM 4518 C CA . ILE C 1 70 ? -6.901 -59.411 -60.792 1.00 16.62 70 ILE X CA 1
ATOM 4519 C C . ILE C 1 70 ? -5.718 -59.089 -59.918 1.00 16.17 70 ILE X C 1
ATOM 4520 O O . ILE C 1 70 ? -4.893 -58.251 -60.288 1.00 16.21 70 ILE X O 1
ATOM 4525 N N . LEU C 1 71 ? -5.699 -59.712 -58.739 1.00 15.03 71 LEU X N 1
ATOM 4526 C CA . LEU C 1 71 ? -4.651 -59.581 -57.769 1.00 15.30 71 LEU X CA 1
ATOM 4527 C C . LEU C 1 71 ? -4.094 -60.957 -57.522 1.00 15.70 71 LEU X C 1
ATOM 4528 O O . LEU C 1 71 ? -4.840 -61.880 -57.246 1.00 15.66 71 LEU X O 1
ATOM 4533 N N . PHE C 1 72 ? -2.768 -61.051 -57.580 1.00 13.07 72 PHE X N 1
ATOM 4534 C CA . PHE C 1 72 ? -1.987 -62.178 -57.064 1.00 14.33 72 PHE X CA 1
ATOM 4535 C C . PHE C 1 72 ? -1.220 -61.728 -55.836 1.00 14.62 72 PHE X C 1
ATOM 4536 O O . PHE C 1 72 ? -0.441 -60.777 -55.928 1.00 16.03 72 PHE X O 1
ATOM 4544 N N . MET C 1 73 ? -1.530 -62.296 -54.674 1.00 13.83 73 MET X N 1
ATOM 4545 C CA . MET C 1 73 ? -0.840 -61.959 -53.460 1.00 14.48 73 MET X CA 1
ATOM 4546 C C . MET C 1 73 ? -0.020 -63.195 -53.072 1.00 16.20 73 MET X C 1
ATOM 4547 O O . MET C 1 73 ? -0.545 -64.336 -53.018 1.00 15.78 73 MET X O 1
ATOM 4552 N N . ILE C 1 74 ? 1.279 -62.997 -52.967 1.00 15.20 74 ILE X N 1
ATOM 4553 C CA . ILE C 1 74 ? 2.259 -64.095 -52.902 1.00 14.53 74 ILE X CA 1
ATOM 4554 C C . ILE C 1 74 ? 3.174 -63.897 -51.705 1.00 15.80 74 ILE X C 1
ATOM 4555 O O . ILE C 1 74 ? 3.724 -62.806 -51.544 1.00 14.44 74 ILE X O 1
ATOM 4560 N N . LEU C 1 75 ? 3.203 -64.880 -50.792 1.00 14.11 75 LEU X N 1
ATOM 4561 C CA . LEU C 1 75 ? 4.140 -64.882 -49.650 1.00 13.97 75 LEU X CA 1
ATOM 4562 C C . LEU C 1 75 ? 5.235 -65.943 -49.883 1.00 15.08 75 LEU X C 1
ATOM 4563 O O . LEU C 1 75 ? 4.949 -67.129 -50.102 1.00 14.12 75 LEU X O 1
ATOM 4568 N N . ARG C 1 76 ? 6.495 -65.530 -49.717 1.00 14.47 76 ARG X N 1
ATOM 4569 C CA . ARG C 1 76 ? 7.610 -66.459 -49.852 1.00 15.78 76 ARG X CA 1
ATOM 4570 C C . ARG C 1 76 ? 8.721 -66.108 -48.858 1.00 16.69 76 ARG X C 1
ATOM 4571 O O . ARG C 1 76 ? 8.725 -65.019 -48.307 1.00 16.16 76 ARG X O 1
ATOM 4579 N N . PRO C 1 77 ? 9.630 -67.058 -48.587 1.00 17.07 77 PRO X N 1
ATOM 4580 C CA . PRO C 1 77 ? 10.670 -66.867 -47.579 1.00 18.51 77 PRO X CA 1
ATOM 4581 C C . PRO C 1 77 ? 11.709 -65.825 -47.918 1.00 20.03 77 PRO X C 1
ATOM 4582 O O . PRO C 1 77 ? 12.455 -65.390 -47.033 1.00 19.16 77 PRO X O 1
ATOM 4586 N N . THR C 1 78 ? 11.904 -65.585 -49.192 1.00 17.37 78 THR X N 1
ATOM 4587 C CA . THR C 1 78 ? 12.962 -64.688 -49.644 1.00 16.88 78 THR X CA 1
ATOM 4588 C C . THR C 1 78 ? 12.406 -63.722 -50.688 1.00 16.18 78 THR X C 1
ATOM 4589 O O . THR C 1 78 ? 11.482 -64.020 -51.421 1.00 15.55 78 THR X O 1
ATOM 4593 N N . LEU C 1 79 ? 13.103 -62.591 -50.845 1.00 17.93 79 LEU X N 1
ATOM 4594 C CA . LEU C 1 79 ? 12.779 -61.669 -51.905 1.00 16.70 79 LEU X CA 1
ATOM 4595 C C . LEU C 1 79 ? 13.126 -62.248 -53.265 1.00 16.83 79 LEU X C 1
ATOM 4596 O O . LEU C 1 79 ? 12.402 -62.058 -54.250 1.00 18.11 79 LEU X O 1
ATOM 4601 N N . ASP C 1 80 ? 14.142 -63.120 -53.299 1.00 17.55 80 ASP X N 1
ATOM 4602 C CA . ASP C 1 80 ? 14.474 -63.800 -54.526 1.00 15.09 80 ASP X CA 1
ATOM 4603 C C . ASP C 1 80 ? 13.358 -64.651 -55.093 1.00 16.52 80 ASP X C 1
ATOM 4604 O O . ASP C 1 80 ? 13.120 -64.693 -56.298 1.00 16.10 80 ASP X O 1
ATOM 4609 N N . GLU C 1 81 ? 12.663 -65.363 -54.224 1.00 16.30 81 GLU X N 1
ATOM 4610 C CA . GLU C 1 81 ? 11.550 -66.175 -54.664 1.00 16.66 81 GLU X CA 1
ATOM 4611 C C . GLU C 1 81 ? 10.366 -65.313 -55.178 1.00 18.96 81 GLU X C 1
ATOM 4612 O O . GLU C 1 81 ? 9.653 -65.737 -56.088 1.00 18.38 81 GLU X O 1
ATOM 4618 N N . LEU C 1 82 ? 10.138 -64.136 -54.608 1.00 18.52 82 LEU X N 1
ATOM 4619 C CA . LEU C 1 82 ? 9.164 -63.218 -55.190 1.00 19.17 82 LEU X CA 1
ATOM 4620 C C . LEU C 1 82 ? 9.572 -62.813 -56.598 1.00 15.80 82 LEU X C 1
ATOM 4621 O O . LEU C 1 82 ? 8.769 -62.839 -57.499 1.00 16.41 82 LEU X O 1
ATOM 4626 N N . HIS C 1 83 ? 10.840 -62.524 -56.806 1.00 15.97 83 HIS X N 1
ATOM 4627 C CA . HIS C 1 83 ? 11.325 -62.248 -58.140 1.00 15.35 83 HIS X CA 1
ATOM 4628 C C . HIS C 1 83 ? 11.097 -63.400 -59.084 1.00 17.62 83 HIS X C 1
ATOM 4629 O O . HIS C 1 83 ? 10.687 -63.205 -60.217 1.00 18.14 83 HIS X O 1
ATOM 4636 N N . GLU C 1 84 ? 11.424 -64.622 -58.646 1.00 16.06 84 GLU X N 1
ATOM 4637 C CA . GLU C 1 84 ? 11.282 -65.775 -59.479 1.00 17.83 84 GLU X CA 1
ATOM 4638 C C . GLU C 1 84 ? 9.795 -65.995 -59.880 1.00 15.86 84 GLU X C 1
ATOM 4639 O O . GLU C 1 84 ? 9.499 -66.320 -61.024 1.00 16.05 84 GLU X O 1
ATOM 4645 N N . ILE C 1 85 ? 8.899 -65.869 -58.911 1.00 17.66 85 ILE X N 1
ATOM 4646 C CA . ILE C 1 85 ? 7.476 -66.023 -59.164 1.00 14.96 85 ILE X CA 1
ATOM 4647 C C . ILE C 1 85 ? 6.986 -64.981 -60.146 1.00 15.31 85 ILE X C 1
ATOM 4648 O O . ILE C 1 85 ? 6.222 -65.303 -61.076 1.00 14.83 85 ILE X O 1
ATOM 4653 N N . GLU C 1 86 ? 7.306 -63.707 -59.912 1.00 15.17 86 GLU X N 1
ATOM 4654 C CA . GLU C 1 86 ? 6.890 -62.630 -60.843 1.00 14.95 86 GLU X CA 1
ATOM 4655 C C . GLU C 1 86 ? 7.387 -62.898 -62.252 1.00 14.84 86 GLU X C 1
ATOM 4656 O O . GLU C 1 86 ? 6.696 -62.724 -63.243 1.00 17.16 86 GLU X O 1
ATOM 4662 N N . THR C 1 87 ? 8.632 -63.356 -62.365 1.00 16.75 87 THR X N 1
ATOM 4663 C CA . THR C 1 87 ? 9.245 -63.616 -63.659 1.00 16.18 87 THR X CA 1
ATOM 4664 C C . THR C 1 87 ? 8.533 -64.789 -64.366 1.00 16.89 87 THR X C 1
ATOM 4665 O O . THR C 1 87 ? 8.314 -64.748 -65.555 1.00 17.51 87 THR X O 1
ATOM 4669 N N . ALA C 1 88 ? 8.341 -65.901 -63.645 1.00 16.26 88 ALA X N 1
ATOM 4670 C CA . ALA C 1 88 ? 7.612 -67.038 -64.173 1.00 13.74 88 ALA X CA 1
ATOM 4671 C C . ALA C 1 88 ? 6.243 -66.691 -64.679 1.00 16.52 88 ALA X C 1
ATOM 4672 O O . ALA C 1 88 ? 5.822 -67.174 -65.727 1.00 18.03 88 ALA X O 1
ATOM 4674 N N . LEU C 1 89 ? 5.533 -65.880 -63.902 1.00 17.03 89 LEU X N 1
ATOM 4675 C CA . LEU C 1 89 ? 4.218 -65.413 -64.260 1.00 14.56 89 LEU X CA 1
ATOM 4676 C C . LEU C 1 89 ? 4.354 -64.637 -65.555 1.00 15.13 89 LEU X C 1
ATOM 4677 O O . LEU C 1 89 ? 3.597 -64.855 -66.506 1.00 17.08 89 LEU X O 1
ATOM 4682 N N . ASN C 1 90 ? 5.242 -63.660 -65.593 1.00 15.06 90 ASN X N 1
ATOM 4683 C CA . ASN C 1 90 ? 5.347 -62.816 -66.786 1.00 14.73 90 ASN X CA 1
ATOM 4684 C C . ASN C 1 90 ? 5.777 -63.557 -68.064 1.00 17.02 90 ASN X C 1
ATOM 4685 O O . ASN C 1 90 ? 5.499 -63.115 -69.163 1.00 19.52 90 ASN X O 1
ATOM 4690 N N . LYS C 1 91 ? 6.466 -64.680 -67.921 1.00 16.91 91 LYS X N 1
ATOM 4691 C CA . LYS C 1 91 ? 6.790 -65.488 -69.082 1.00 17.18 91 LYS X CA 1
ATOM 4692 C C . LYS C 1 91 ? 5.636 -66.329 -69.616 1.00 20.42 91 LYS X C 1
ATOM 4693 O O . LYS C 1 91 ? 5.738 -66.878 -70.725 1.00 23.36 91 LYS X O 1
ATOM 4699 N N . THR C 1 92 ? 4.555 -66.452 -68.866 1.00 17.67 92 THR X N 1
ATOM 4700 C CA . THR C 1 92 ? 3.389 -67.160 -69.409 1.00 19.01 92 THR X CA 1
ATOM 4701 C C . THR C 1 92 ? 2.731 -66.343 -70.545 1.00 18.97 92 THR X C 1
ATOM 4702 O O . THR C 1 92 ? 2.747 -65.106 -70.583 1.00 16.63 92 THR X O 1
ATOM 4706 N N . LYS C 1 93 ? 1.980 -67.042 -71.413 1.00 18.08 93 LYS X N 1
ATOM 4707 C CA . LYS C 1 93 ? 1.257 -66.425 -72.463 1.00 19.39 93 LYS X CA 1
ATOM 4708 C C . LYS C 1 93 ? 0.170 -65.505 -71.933 1.00 16.82 93 LYS X C 1
ATOM 4709 O O . LYS C 1 93 ? 0.020 -64.367 -72.422 1.00 17.35 93 LYS X O 1
ATOM 4715 N N . LEU C 1 94 ? -0.516 -65.938 -70.873 1.00 15.87 94 LEU X N 1
ATOM 4716 C CA . LEU C 1 94 ? -1.650 -65.203 -70.331 1.00 17.29 94 LEU X CA 1
ATOM 4717 C C . LEU C 1 94 ? -1.142 -63.852 -69.852 1.00 14.21 94 LEU X C 1
ATOM 4718 O O . LEU C 1 94 ? -1.854 -62.867 -69.997 1.00 13.97 94 LEU X O 1
ATOM 4723 N N . ALA C 1 95 ? 0.067 -63.826 -69.291 1.00 15.06 95 ALA X N 1
ATOM 4724 C CA . ALA C 1 95 ? 0.610 -62.588 -68.719 1.00 14.75 95 ALA X CA 1
ATOM 4725 C C . ALA C 1 95 ? 0.817 -61.482 -69.721 1.00 17.59 95 ALA X C 1
ATOM 4726 O O . ALA C 1 95 ? 0.776 -60.320 -69.345 1.00 17.23 95 ALA X O 1
ATOM 4728 N N . ASP C 1 96 ? 0.932 -61.805 -71.008 1.00 15.21 96 ASP X N 1
ATOM 4729 C CA . ASP C 1 96 ? 0.945 -60.800 -72.037 1.00 16.42 96 ASP X CA 1
ATOM 4730 C C . ASP C 1 96 ? -0.291 -59.938 -72.062 1.00 15.54 96 ASP X C 1
ATOM 4731 O O . ASP C 1 96 ? -0.237 -58.753 -72.474 1.00 17.91 96 ASP X O 1
ATOM 4736 N N . TYR C 1 97 ? -1.390 -60.496 -71.556 1.00 15.78 97 TYR X N 1
ATOM 4737 C CA . TYR C 1 97 ? -2.682 -59.795 -71.553 1.00 15.87 97 TYR X CA 1
ATOM 4738 C C . TYR C 1 97 ? -3.016 -59.245 -70.162 1.00 16.20 97 TYR X C 1
ATOM 4739 O O . TYR C 1 97 ? -4.095 -58.673 -69.948 1.00 16.67 97 TYR X O 1
ATOM 4748 N N . LEU C 1 98 ? -2.108 -59.419 -69.229 1.00 16.39 98 LEU X N 1
ATOM 4749 C CA . LEU C 1 98 ? -2.261 -58.921 -67.890 1.00 14.80 98 LEU X CA 1
ATOM 4750 C C . LEU C 1 98 ? -1.294 -57.776 -67.705 1.00 17.69 98 LEU X C 1
ATOM 4751 O O . LEU C 1 98 ? -0.104 -57.958 -67.385 1.00 15.64 98 LEU X O 1
ATOM 4756 N N . LEU C 1 99 ? -1.826 -56.608 -67.966 1.00 15.72 99 LEU X N 1
ATOM 4757 C CA . LEU C 1 99 ? -1.108 -55.365 -68.033 1.00 15.99 99 LEU X CA 1
ATOM 4758 C C . LEU C 1 99 ? -0.878 -54.803 -66.632 1.00 15.11 99 LEU X C 1
ATOM 4759 O O . LEU C 1 99 ? -1.633 -55.103 -65.691 1.00 15.23 99 LEU X O 1
ATOM 4764 N N . PRO C 1 100 ? 0.164 -53.993 -66.468 1.00 14.78 100 PRO X N 1
ATOM 4765 C CA . PRO C 1 100 ? 0.420 -53.378 -65.190 1.00 15.04 100 PRO X CA 1
ATOM 4766 C C . PRO C 1 100 ? -0.719 -52.514 -64.678 1.00 15.36 100 PRO X C 1
ATOM 4767 O O . PRO C 1 100 ? -1.475 -51.923 -65.472 1.00 17.85 100 PRO X O 1
ATOM 4771 N N . ALA C 1 101 ? -0.899 -52.549 -63.374 1.00 15.22 101 ALA X N 1
ATOM 4772 C CA . ALA C 1 101 ? -1.919 -51.761 -62.671 1.00 16.10 101 ALA X CA 1
ATOM 4773 C C . ALA C 1 101 ? -1.395 -51.181 -61.370 1.00 16.30 101 ALA X C 1
ATOM 4774 O O . ALA C 1 101 ? -1.514 -49.990 -61.156 1.00 18.51 101 ALA X O 1
ATOM 4776 N N . TYR C 1 102 ? -0.920 -52.041 -60.460 1.00 15.90 102 TYR X N 1
ATOM 4777 C CA . TYR C 1 102 ? -0.349 -51.621 -59.210 1.00 15.67 102 TYR X CA 1
ATOM 4778 C C . TYR C 1 102 ? 0.416 -52.776 -58.638 1.00 15.95 102 TYR X C 1
ATOM 4779 O O . TYR C 1 102 ? 0.175 -53.933 -59.010 1.00 14.75 102 TYR X O 1
ATOM 4788 N N . SER C 1 103 ? 1.333 -52.478 -57.739 1.00 16.26 103 SER X N 1
ATOM 4789 C CA . SER C 1 103 ? 2.083 -53.544 -57.045 1.00 13.68 103 SER X CA 1
ATOM 4790 C C . SER C 1 103 ? 2.546 -53.014 -55.715 1.00 14.48 103 SER X C 1
ATOM 4791 O O . SER C 1 103 ? 2.634 -51.803 -55.478 1.00 15.25 103 SER X O 1
ATOM 4794 N N . TYR C 1 104 ? 2.886 -53.942 -54.843 1.00 14.97 104 TYR X N 1
ATOM 4795 C CA . TYR C 1 104 ? 3.379 -53.642 -53.496 1.00 14.04 104 TYR X CA 1
ATOM 4796 C C . TYR C 1 104 ? 4.317 -54.729 -53.041 1.00 14.08 104 TYR X C 1
ATOM 4797 O O . TYR C 1 104 ? 4.028 -55.928 -53.254 1.00 14.32 104 TYR X O 1
ATOM 4806 N N . VAL C 1 105 ? 5.419 -54.325 -52.408 1.00 14.15 105 VAL X N 1
ATOM 4807 C CA . VAL C 1 105 ? 6.447 -55.271 -51.910 1.00 13.83 105 VAL X CA 1
ATOM 4808 C C . VAL C 1 105 ? 6.656 -54.968 -50.429 1.00 14.22 105 VAL X C 1
ATOM 4809 O O . VAL C 1 105 ? 6.827 -53.804 -50.060 1.00 13.57 105 VAL X O 1
ATOM 4813 N N . SER C 1 106 ? 6.554 -55.999 -49.584 1.00 14.14 106 SER X N 1
ATOM 4814 C CA . SER C 1 106 ? 6.518 -55.771 -48.127 1.00 15.35 106 SER X CA 1
ATOM 4815 C C . SER C 1 106 ? 6.878 -57.087 -47.427 1.00 15.51 106 SER X C 1
ATOM 4816 O O . SER C 1 106 ? 7.208 -58.073 -48.079 1.00 14.10 106 SER X O 1
ATOM 4819 N N . VAL C 1 107 ? 6.849 -57.082 -46.098 1.00 16.17 107 VAL X N 1
ATOM 4820 C CA . VAL C 1 107 ? 7.240 -58.299 -45.342 1.00 14.66 107 VAL X CA 1
ATOM 4821 C C . VAL C 1 107 ? 6.301 -58.388 -44.173 1.00 14.54 107 VAL X C 1
ATOM 4822 O O . VAL C 1 107 ? 6.034 -57.388 -43.520 1.00 17.37 107 VAL X O 1
ATOM 4826 N N . VAL C 1 108 ? 5.788 -59.604 -43.941 1.00 16.96 108 VAL X N 1
ATOM 4827 C CA . VAL C 1 108 ? 4.932 -59.830 -42.803 1.00 19.39 108 VAL X CA 1
ATOM 4828 C C . VAL C 1 108 ? 5.662 -59.357 -41.553 1.00 18.37 108 VAL X C 1
ATOM 4829 O O . VAL C 1 108 ? 6.814 -59.727 -41.316 1.00 19.55 108 VAL X O 1
ATOM 4833 N N . GLU C 1 109 ? 4.957 -58.626 -40.702 1.00 19.90 109 GLU X N 1
ATOM 4834 C CA . GLU C 1 109 ? 5.587 -57.946 -39.585 1.00 23.73 109 GLU X CA 1
ATOM 4835 C C . GLU C 1 109 ? 4.704 -58.168 -38.361 1.00 23.84 109 GLU X C 1
ATOM 4836 O O . GLU C 1 109 ? 3.513 -57.847 -38.418 1.00 23.42 109 GLU X O 1
ATOM 4842 N N . LEU C 1 110 ? 5.308 -58.572 -37.244 1.00 23.77 110 LEU X N 1
ATOM 4843 C CA . LEU C 1 110 ? 4.570 -58.685 -35.964 1.00 28.61 110 LEU X CA 1
ATOM 4844 C C . LEU C 1 110 ? 5.213 -57.827 -34.881 1.00 31.85 110 LEU X C 1
ATOM 4845 O O . LEU C 1 110 ? 6.445 -57.773 -34.805 1.00 32.80 110 LEU X O 1
ATOM 4850 N N . SER C 1 111 ? 4.405 -57.072 -34.134 1.00 36.18 111 SER X N 1
ATOM 4851 C CA . SER C 1 111 ? 4.893 -56.375 -32.920 1.00 39.28 111 SER X CA 1
ATOM 4852 C C . SER C 1 111 ? 4.382 -57.017 -31.624 1.00 40.77 111 SER X C 1
ATOM 4853 O O . SER C 1 111 ? 5.166 -57.240 -30.688 1.00 42.87 111 SER X O 1
ATOM 4856 N N . ASN C 1 112 ? 3.107 -57.392 -31.620 1.00 40.37 112 ASN X N 1
ATOM 4857 C CA . ASN C 1 112 ? 2.463 -58.016 -30.438 1.00 39.58 112 ASN X CA 1
ATOM 4858 C C . ASN C 1 112 ? 2.757 -59.494 -30.298 1.00 38.58 112 ASN X C 1
ATOM 4859 O O . ASN C 1 112 ? 2.085 -60.337 -30.898 1.00 35.12 112 ASN X O 1
ATOM 4864 N N . TYR C 1 113 ? 3.658 -59.837 -29.383 1.00 37.85 113 TYR X N 1
ATOM 4865 C CA . TYR C 1 113 ? 3.733 -61.212 -28.900 1.00 36.35 113 TYR X CA 1
ATOM 4866 C C . TYR C 1 113 ? 4.235 -61.197 -27.457 1.00 37.85 113 TYR X C 1
ATOM 4867 O O . TYR C 1 113 ? 4.776 -60.179 -27.018 1.00 34.46 113 TYR X O 1
ATOM 4876 N N . LEU C 1 114 ? 3.961 -62.263 -26.700 1.00 38.98 114 LEU X N 1
ATOM 4877 C CA . LEU C 1 114 ? 4.449 -62.329 -25.320 1.00 40.06 114 LEU X CA 1
ATOM 4878 C C . LEU C 1 114 ? 5.905 -62.756 -25.366 1.00 38.94 114 LEU X C 1
ATOM 4879 O O . LEU C 1 114 ? 6.237 -63.839 -25.859 1.00 43.06 114 LEU X O 1
ATOM 4884 N N . ALA C 1 115 ? 6.762 -61.860 -24.926 1.00 36.85 115 ALA X N 1
ATOM 4885 C CA . ALA C 1 115 ? 8.212 -62.031 -24.972 1.00 37.68 115 ALA X CA 1
ATOM 4886 C C . ALA C 1 115 ? 8.725 -62.334 -23.554 1.00 38.08 115 ALA X C 1
ATOM 4887 O O . ALA C 1 115 ? 8.463 -61.575 -22.610 1.00 39.06 115 ALA X O 1
ATOM 4889 N N . SER C 1 116 ? 9.342 -63.499 -23.402 1.00 36.69 116 SER X N 1
ATOM 4890 C CA . SER C 1 116 ? 9.820 -63.965 -22.087 1.00 35.38 116 SER X CA 1
ATOM 4891 C C . SER C 1 116 ? 11.336 -63.845 -21.992 1.00 35.99 116 SER X C 1
ATOM 4892 O O . SER C 1 116 ? 11.919 -63.892 -20.903 1.00 36.61 116 SER X O 1
ATOM 4895 N N . GLY C 1 117 ? 11.988 -63.874 -23.143 1.00 31.50 117 GLY X N 1
ATOM 4896 C CA . GLY C 1 117 ? 13.437 -64.035 -23.161 1.00 30.83 117 GLY X CA 1
ATOM 4897 C C . GLY C 1 117 ? 13.910 -65.468 -23.308 1.00 31.37 117 GLY X C 1
ATOM 4898 O O . GLY C 1 117 ? 15.056 -65.680 -23.623 1.00 25.42 117 GLY X O 1
ATOM 4899 N N . SER C 1 118 ? 13.114 -66.449 -22.875 1.00 28.84 118 SER X N 1
ATOM 4900 C CA . SER C 1 118 ? 13.650 -67.803 -22.620 1.00 31.64 118 SER X CA 1
ATOM 4901 C C . SER C 1 118 ? 13.467 -68.713 -23.807 1.00 32.02 118 SER X C 1
ATOM 4902 O O . SER C 1 118 ? 13.762 -69.908 -23.753 1.00 34.46 118 SER X O 1
ATOM 4905 N N . GLU C 1 119 ? 13.026 -68.133 -24.917 1.00 33.33 119 GLU X N 1
ATOM 4906 C CA . GLU C 1 119 ? 12.748 -68.907 -26.113 1.00 31.37 119 GLU X CA 1
ATOM 4907 C C . GLU C 1 119 ? 13.055 -68.061 -27.345 1.00 32.22 119 GLU X C 1
ATOM 4908 O O . GLU C 1 119 ? 12.962 -66.828 -27.328 1.00 33.32 119 GLU X O 1
ATOM 4914 N N . ASP C 1 120 ? 13.391 -68.743 -28.423 1.00 27.91 120 ASP X N 1
ATOM 4915 C CA . ASP C 1 120 ? 13.502 -68.074 -29.711 1.00 27.67 120 ASP X CA 1
ATOM 4916 C C . ASP C 1 120 ? 12.070 -67.994 -30.261 1.00 25.90 120 ASP X C 1
ATOM 4917 O O . ASP C 1 120 ? 11.464 -69.038 -30.538 1.00 29.10 120 ASP X O 1
ATOM 4922 N N . PRO C 1 121 ? 11.517 -66.788 -30.391 1.00 25.18 121 PRO X N 1
ATOM 4923 C CA . PRO C 1 121 ? 10.119 -66.627 -30.805 1.00 26.67 121 PRO X CA 1
ATOM 4924 C C . PRO C 1 121 ? 9.874 -67.087 -32.237 1.00 27.53 121 PRO X C 1
ATOM 4925 O O . PRO C 1 121 ? 8.771 -67.499 -32.563 1.00 29.61 121 PRO X O 1
ATOM 4929 N N . TYR C 1 122 ? 10.942 -67.220 -33.025 1.00 29.76 122 TYR X N 1
ATOM 4930 C CA . TYR C 1 122 ? 10.817 -67.730 -34.393 1.00 29.52 122 TYR X CA 1
ATOM 4931 C C . TYR C 1 122 ? 10.595 -69.213 -34.419 1.00 32.82 122 TYR X C 1
ATOM 4932 O O . TYR C 1 122 ? 10.216 -69.765 -35.453 1.00 33.42 122 TYR X O 1
ATOM 4941 N N . GLN C 1 123 ? 10.743 -69.858 -33.261 1.00 29.91 123 GLN X N 1
ATOM 4942 C CA . GLN C 1 123 ? 10.463 -71.284 -33.130 1.00 32.32 123 GLN X CA 1
ATOM 4943 C C . GLN C 1 123 ? 9.207 -71.596 -32.319 1.00 33.07 123 GLN X C 1
ATOM 4944 O O . GLN C 1 123 ? 8.865 -72.769 -32.144 1.00 38.01 123 GLN X O 1
ATOM 4950 N N . ILE C 1 124 ? 8.513 -70.572 -31.830 1.00 31.34 124 ILE X N 1
ATOM 4951 C CA . ILE C 1 124 ? 7.263 -70.769 -31.111 1.00 32.03 124 ILE X CA 1
ATOM 4952 C C . ILE C 1 124 ? 6.118 -70.942 -32.115 1.00 31.93 124 ILE X C 1
ATOM 4953 O O . ILE C 1 124 ? 5.818 -70.006 -32.855 1.00 29.18 124 ILE X O 1
ATOM 4958 N N . PRO C 1 125 ? 5.350 -72.015 -32.011 1.00 32.88 125 PRO X N 1
ATOM 4959 C CA . PRO C 1 125 ? 4.251 -72.243 -32.960 1.00 34.24 125 PRO X CA 1
ATOM 4960 C C . PRO C 1 125 ? 3.257 -71.092 -33.081 1.00 33.76 125 PRO X C 1
ATOM 4961 O O . PRO C 1 125 ? 2.826 -70.755 -34.176 1.00 31.54 125 PRO X O 1
ATOM 4965 N N . GLU C 1 126 ? 2.893 -70.498 -31.960 1.00 35.33 126 GLU X N 1
ATOM 4966 C CA . GLU C 1 126 ? 1.833 -69.519 -31.942 1.00 35.07 126 GLU X CA 1
ATOM 4967 C C . GLU C 1 126 ? 2.321 -68.176 -32.548 1.00 34.19 126 GLU X C 1
ATOM 4968 O O . GLU C 1 126 ? 1.514 -67.371 -33.012 1.00 37.25 126 GLU X O 1
ATOM 4974 N N . VAL C 1 127 ? 3.640 -68.052 -32.728 1.00 28.84 127 VAL X N 1
ATOM 4975 C CA . VAL C 1 127 ? 4.241 -66.895 -33.423 1.00 27.90 127 VAL X CA 1
ATOM 4976 C C . VAL C 1 127 ? 4.492 -67.251 -34.879 1.00 25.42 127 VAL X C 1
ATOM 4977 O O . VAL C 1 127 ? 4.154 -66.481 -35.773 1.00 25.73 127 VAL X O 1
ATOM 4981 N N . ARG C 1 128 ? 4.975 -68.465 -35.118 1.00 26.76 128 ARG X N 1
ATOM 4982 C CA . ARG C 1 128 ? 5.330 -68.891 -36.492 1.00 27.12 128 ARG X CA 1
ATOM 4983 C C . ARG C 1 128 ? 4.098 -68.845 -37.357 1.00 26.22 128 ARG X C 1
ATOM 4984 O O . ARG C 1 128 ? 4.175 -68.543 -38.547 1.00 27.24 128 ARG X O 1
ATOM 4992 N N . ARG C 1 129 ? 2.958 -69.242 -36.801 1.00 26.56 129 ARG X N 1
ATOM 4993 C CA . ARG C 1 129 ? 1.765 -69.314 -37.643 1.00 27.45 129 ARG X CA 1
ATOM 4994 C C . ARG C 1 129 ? 1.298 -67.898 -38.043 1.00 25.27 129 ARG X C 1
ATOM 4995 O O . ARG C 1 129 ? 0.612 -67.721 -39.044 1.00 27.12 129 ARG X O 1
ATOM 5003 N N . ARG C 1 130 ? 1.751 -66.869 -37.335 1.00 21.51 130 ARG X N 1
ATOM 5004 C CA . ARG C 1 130 ? 1.510 -65.484 -37.754 1.00 22.67 130 ARG X CA 1
ATOM 5005 C C . ARG C 1 130 ? 2.591 -64.934 -38.732 1.00 22.81 130 ARG X C 1
ATOM 5006 O O . ARG C 1 130 ? 2.332 -64.090 -39.596 1.00 21.36 130 ARG X O 1
ATOM 5014 N N . LEU C 1 131 ? 3.835 -65.324 -38.503 1.00 21.03 131 LEU X N 1
ATOM 5015 C CA . LEU C 1 131 ? 4.920 -64.881 -39.380 1.00 17.84 131 LEU X CA 1
ATOM 5016 C C . LEU C 1 131 ? 4.790 -65.474 -40.753 1.00 20.76 131 LEU X C 1
ATOM 5017 O O . LEU C 1 131 ? 5.293 -64.912 -41.707 1.00 18.53 131 LEU X O 1
ATOM 5022 N N . TYR C 1 132 ? 4.300 -66.693 -40.803 1.00 18.62 132 TYR X N 1
ATOM 5023 C CA . TYR C 1 132 ? 4.326 -67.518 -41.991 1.00 21.62 132 TYR X CA 1
ATOM 5024 C C . TYR C 1 132 ? 2.891 -68.021 -42.240 1.00 20.83 132 TYR X C 1
ATOM 5025 O O . TYR C 1 132 ? 2.621 -69.213 -42.186 1.00 23.42 132 TYR X O 1
ATOM 5034 N N . PRO C 1 133 ? 1.985 -67.094 -42.493 1.00 23.01 133 PRO X N 1
ATOM 5035 C CA . PRO C 1 133 ? 0.569 -67.403 -42.472 1.00 23.28 133 PRO X CA 1
ATOM 5036 C C . PRO C 1 133 ? 0.123 -68.120 -43.720 1.00 23.13 133 PRO X C 1
ATOM 5037 O O . PRO C 1 133 ? 0.604 -67.815 -44.803 1.00 22.46 133 PRO X O 1
ATOM 5041 N N . ILE C 1 134 ? -0.810 -69.047 -43.575 1.00 22.27 134 ILE X N 1
ATOM 5042 C CA . ILE C 1 134 ? -1.586 -69.480 -44.714 1.00 19.82 134 ILE X CA 1
ATOM 5043 C C . ILE C 1 134 ? -2.748 -68.494 -44.920 1.00 21.14 134 ILE X C 1
ATOM 5044 O O . ILE C 1 134 ? -3.520 -68.243 -44.012 1.00 19.41 134 ILE X O 1
ATOM 5049 N N . LEU C 1 135 ? -2.794 -67.839 -46.063 1.00 18.07 135 LEU X N 1
ATOM 5050 C CA . LEU C 1 135 ? -3.757 -66.777 -46.289 1.00 20.00 135 LEU X CA 1
ATOM 5051 C C . LEU C 1 135 ? -5.163 -67.347 -46.296 1.00 18.59 135 LEU X C 1
ATOM 5052 O O . LEU C 1 135 ? -5.396 -68.466 -46.826 1.00 20.51 135 LEU X O 1
ATOM 5057 N N . PRO C 1 136 ? -6.096 -66.568 -45.727 1.00 19.87 136 PRO X N 1
ATOM 5058 C CA . PRO C 1 136 ? -7.495 -66.932 -45.644 1.00 23.45 136 PRO X CA 1
ATOM 5059 C C . PRO C 1 136 ? -8.075 -67.135 -47.030 1.00 20.30 136 PRO X C 1
ATOM 5060 O O . PRO C 1 136 ? -7.656 -66.454 -47.984 1.00 25.61 136 PRO X O 1
ATOM 5064 N N . LYS C 1 137 ? -8.975 -68.095 -47.190 1.00 19.22 137 LYS X N 1
ATOM 5065 C CA . LYS C 1 137 ? -9.661 -68.299 -48.432 1.00 23.09 137 LYS X CA 1
ATOM 5066 C C . LYS C 1 137 ? -11.091 -67.715 -48.374 1.00 23.05 137 LYS X C 1
ATOM 5067 O O . LYS C 1 137 ? -12.067 -68.380 -48.682 1.00 22.15 137 LYS X O 1
ATOM 5073 N N . THR C 1 138 ? -11.189 -66.439 -48.034 1.00 19.44 138 THR X N 1
ATOM 5074 C CA . THR C 1 138 ? -12.494 -65.762 -47.805 1.00 16.86 138 THR X CA 1
ATOM 5075 C C . THR C 1 138 ? -13.093 -65.282 -49.093 1.00 16.85 138 THR X C 1
ATOM 5076 O O . THR C 1 138 ? -12.395 -65.183 -50.097 1.00 19.08 138 THR X O 1
ATOM 5080 N N . ASN C 1 139 ? -14.386 -64.969 -49.070 1.00 16.69 139 ASN X N 1
ATOM 5081 C CA . ASN C 1 139 ? -15.106 -64.585 -50.253 1.00 17.65 139 ASN X CA 1
ATOM 5082 C C . ASN C 1 139 ? -14.482 -63.298 -50.843 1.00 16.29 139 ASN X C 1
ATOM 5083 O O . ASN C 1 139 ? -14.529 -63.084 -52.070 1.00 15.59 139 ASN X O 1
ATOM 5088 N N . TYR C 1 140 ? -14.035 -62.431 -49.940 1.00 15.24 140 TYR X N 1
ATOM 5089 C CA . TYR C 1 140 ? -13.556 -61.102 -50.335 1.00 15.07 140 TYR X CA 1
ATOM 5090 C C . TYR C 1 140 ? -12.197 -60.783 -49.791 1.00 14.65 140 TYR X C 1
ATOM 5091 O O . TYR C 1 140 ? -11.766 -61.319 -48.758 1.00 16.43 140 TYR X O 1
ATOM 5100 N N . ILE C 1 141 ? -11.552 -59.826 -50.451 1.00 15.81 141 ILE X N 1
ATOM 5101 C CA . ILE C 1 141 ? -10.268 -59.229 -49.966 1.00 13.95 141 ILE X CA 1
ATOM 5102 C C . ILE C 1 141 ? -10.343 -57.684 -50.129 1.00 14.16 141 ILE X C 1
ATOM 5103 O O . ILE C 1 141 ? -11.065 -57.194 -51.006 1.00 15.63 141 ILE X O 1
ATOM 5108 N N . CYS C 1 142 ? -9.557 -56.966 -49.351 1.00 16.00 142 CYS X N 1
ATOM 5109 C CA . CYS C 1 142 ? -9.354 -55.522 -49.473 1.00 14.08 142 CYS X CA 1
ATOM 5110 C C . CYS C 1 142 ? -7.872 -55.270 -49.196 1.00 16.59 142 CYS X C 1
ATOM 5111 O O . CYS C 1 142 ? -7.315 -55.871 -48.297 1.00 17.71 142 CYS X O 1
ATOM 5114 N N . PHE C 1 143 ? -7.221 -54.444 -50.009 1.00 14.94 143 PHE X N 1
ATOM 5115 C CA . PHE C 1 143 ? -5.851 -54.045 -49.768 1.00 13.36 143 PHE X CA 1
ATOM 5116 C C . PHE C 1 143 ? -5.783 -52.540 -49.833 1.00 13.15 143 PHE X C 1
ATOM 5117 O O . PHE C 1 143 ? -6.377 -51.927 -50.732 1.00 16.89 143 PHE X O 1
ATOM 5125 N N . TYR C 1 144 ? -5.049 -51.970 -48.885 1.00 12.62 144 TYR X N 1
ATOM 5126 C CA . TYR C 1 144 ? -4.561 -50.581 -48.986 1.00 13.77 144 TYR X CA 1
ATOM 5127 C C . TYR C 1 144 ? -3.253 -50.449 -48.255 1.00 13.70 144 TYR X C 1
ATOM 5128 O O . TYR C 1 144 ? -3.030 -51.143 -47.266 1.00 14.84 144 TYR X O 1
ATOM 5137 N N . PRO C 1 145 ? -2.420 -49.515 -48.723 1.00 14.24 145 PRO X N 1
ATOM 5138 C CA . PRO C 1 145 ? -1.177 -49.143 -48.055 1.00 15.11 145 PRO X CA 1
ATOM 5139 C C . PRO C 1 145 ? -1.347 -47.911 -47.219 1.00 16.31 145 PRO X C 1
ATOM 5140 O O . PRO C 1 145 ? -2.323 -47.195 -47.417 1.00 14.73 145 PRO X O 1
ATOM 5144 N N . MET C 1 146 ? -0.491 -47.739 -46.218 1.00 16.13 146 MET X N 1
ATOM 5145 C CA . MET C 1 146 ? -0.590 -46.665 -45.259 1.00 18.60 146 MET X CA 1
ATOM 5146 C C . MET C 1 146 ? 0.763 -46.051 -44.929 1.00 17.22 146 MET X C 1
ATOM 5147 O O . MET C 1 146 ? 1.761 -46.771 -44.778 1.00 18.17 146 MET X O 1
ATOM 5152 N N . ASP C 1 147 ? 0.725 -44.792 -44.514 1.00 15.61 147 ASP X N 1
ATOM 5153 C CA . ASP C 1 147 ? 1.884 -44.216 -43.793 1.00 16.35 147 ASP X CA 1
ATOM 5154 C C . ASP C 1 147 ? 1.382 -43.772 -42.439 1.00 17.50 147 ASP X C 1
ATOM 5155 O O . ASP C 1 147 ? 0.165 -43.472 -42.289 1.00 19.25 147 ASP X O 1
ATOM 5160 N N . LYS C 1 148 ? 2.296 -43.591 -41.476 1.00 18.63 148 LYS X N 1
ATOM 5161 C CA . LYS C 1 148 ? 1.988 -42.728 -40.314 1.00 19.66 148 LYS X CA 1
ATOM 5162 C C . LYS C 1 148 ? 2.427 -41.314 -40.654 1.00 19.91 148 LYS X C 1
ATOM 5163 O O . LYS C 1 148 ? 3.540 -41.092 -41.115 1.00 19.88 148 LYS X O 1
ATOM 5169 N N . ARG C 1 149 ? 1.557 -40.344 -40.349 1.00 19.77 149 ARG X N 1
ATOM 5170 C CA . ARG C 1 149 ? 1.726 -38.953 -40.708 1.00 21.19 149 ARG X CA 1
ATOM 5171 C C . ARG C 1 149 ? 2.913 -38.324 -40.032 1.00 20.24 149 ARG X C 1
ATOM 5172 O O . ARG C 1 149 ? 3.162 -38.577 -38.877 1.00 21.56 149 ARG X O 1
ATOM 5180 N N . ARG C 1 150 ? 3.580 -37.412 -40.746 1.00 19.99 150 ARG X N 1
ATOM 5181 C CA . ARG C 1 150 ? 4.726 -36.628 -40.204 1.00 21.08 150 ARG X CA 1
ATOM 5182 C C . ARG C 1 150 ? 4.553 -35.192 -40.632 1.00 23.91 150 ARG X C 1
ATOM 5183 O O . ARG C 1 150 ? 5.289 -34.668 -41.484 1.00 27.16 150 ARG X O 1
ATOM 5191 N N . GLN C 1 151 ? 3.488 -34.576 -40.145 1.00 23.83 151 GLN X N 1
ATOM 5192 C CA . GLN C 1 151 ? 3.143 -33.219 -40.598 1.00 27.25 151 GLN X CA 1
ATOM 5193 C C . GLN C 1 151 ? 2.846 -32.357 -39.389 1.00 28.29 151 GLN X C 1
ATOM 5194 O O . GLN C 1 151 ? 1.881 -32.614 -38.669 1.00 27.33 151 GLN X O 1
ATOM 5200 N N . GLY C 1 152 ? 3.552 -31.241 -39.277 1.00 28.57 152 GLY X N 1
ATOM 5201 C CA . GLY C 1 152 ? 3.214 -30.235 -38.264 1.00 30.20 152 GLY X CA 1
ATOM 5202 C C . GLY C 1 152 ? 3.173 -30.852 -36.897 1.00 30.14 152 GLY X C 1
ATOM 5203 O O . GLY C 1 152 ? 4.069 -31.605 -36.522 1.00 30.91 152 GLY X O 1
ATOM 5204 N N . ASN C 1 153 ? 2.040 -30.649 -36.225 1.00 31.84 153 ASN X N 1
ATOM 5205 C CA . ASN C 1 153 ? 1.821 -31.129 -34.879 1.00 31.94 153 ASN X CA 1
ATOM 5206 C C . ASN C 1 153 ? 1.285 -32.582 -34.861 1.00 30.58 153 ASN X C 1
ATOM 5207 O O . ASN C 1 153 ? 1.080 -33.134 -33.777 1.00 31.57 153 ASN X O 1
ATOM 5212 N N . ASP C 1 154 ? 1.061 -33.174 -36.043 1.00 27.50 154 ASP X N 1
ATOM 5213 C CA . ASP C 1 154 ? 0.649 -34.590 -36.168 1.00 23.85 154 ASP X CA 1
ATOM 5214 C C . ASP C 1 154 ? 1.836 -35.355 -36.719 1.00 21.29 154 ASP X C 1
ATOM 5215 O O . ASP C 1 154 ? 1.825 -35.733 -37.881 1.00 25.41 154 ASP X O 1
ATOM 5220 N N . ASN C 1 155 ? 2.881 -35.484 -35.921 1.00 23.09 155 ASN X N 1
ATOM 5221 C CA . ASN C 1 155 ? 4.062 -36.242 -36.329 1.00 22.70 155 ASN X CA 1
ATOM 5222 C C . ASN C 1 155 ? 4.290 -37.436 -35.431 1.00 23.38 155 ASN X C 1
ATOM 5223 O O . ASN C 1 155 ? 4.697 -37.322 -34.287 1.00 20.56 155 ASN X O 1
ATOM 5228 N N . TRP C 1 156 ? 3.884 -38.575 -35.948 1.00 20.40 156 TRP X N 1
ATOM 5229 C CA . TRP C 1 156 ? 3.944 -39.852 -35.222 1.00 20.91 156 TRP X CA 1
ATOM 5230 C C . TRP C 1 156 ? 5.313 -40.171 -34.700 1.00 21.94 156 TRP X C 1
ATOM 5231 O O . TRP C 1 156 ? 5.471 -40.739 -33.603 1.00 21.13 156 TRP X O 1
ATOM 5242 N N . TYR C 1 157 ? 6.324 -39.869 -35.512 1.00 20.68 157 TYR X N 1
ATOM 5243 C CA . TYR C 1 157 ? 7.657 -40.307 -35.215 1.00 21.56 157 TYR X CA 1
ATOM 5244 C C . TYR C 1 157 ? 8.320 -39.386 -34.222 1.00 22.74 157 TYR X C 1
ATOM 5245 O O . TYR C 1 157 ? 9.380 -39.705 -33.695 1.00 25.31 157 TYR X O 1
ATOM 5254 N N . MET C 1 158 ? 7.698 -38.249 -33.935 1.00 22.80 158 MET X N 1
ATOM 5255 C CA . MET C 1 158 ? 8.209 -37.333 -32.911 1.00 25.15 158 MET X CA 1
ATOM 5256 C C . MET C 1 158 ? 7.545 -37.577 -31.558 1.00 28.26 158 MET X C 1
ATOM 5257 O O . MET C 1 158 ? 7.876 -36.890 -30.589 1.00 28.75 158 MET X O 1
ATOM 5262 N N . LEU C 1 159 ? 6.561 -38.475 -31.500 1.00 28.60 159 LEU X N 1
ATOM 5263 C CA . LEU C 1 159 ? 5.921 -38.795 -30.203 1.00 30.79 159 LEU X CA 1
ATOM 5264 C C . LEU C 1 159 ? 6.873 -39.615 -29.358 1.00 31.70 159 LEU X C 1
ATOM 5265 O O . LEU C 1 159 ? 7.724 -40.315 -29.895 1.00 34.13 159 LEU X O 1
ATOM 5270 N N . SER C 1 160 ? 6.582 -39.686 -28.052 1.00 34.50 160 SER X N 1
ATOM 5271 C CA . SER C 1 160 ? 7.230 -40.669 -27.197 1.00 35.02 160 SER X CA 1
ATOM 5272 C C . SER C 1 160 ? 6.731 -42.066 -27.464 1.00 34.99 160 SER X C 1
ATOM 5273 O O . SER C 1 160 ? 5.587 -42.278 -27.938 1.00 32.23 160 SER X O 1
ATOM 5276 N N . MET C 1 161 ? 7.540 -43.032 -27.046 1.00 34.07 161 MET X N 1
ATOM 5277 C CA . MET C 1 161 ? 7.129 -44.406 -27.090 1.00 37.63 161 MET X CA 1
ATOM 5278 C C . MET C 1 161 ? 5.826 -44.596 -26.335 1.00 36.38 161 MET X C 1
ATOM 5279 O O . MET C 1 161 ? 4.944 -45.292 -26.796 1.00 35.94 161 MET X O 1
ATOM 5284 N N . GLU C 1 162 ? 5.654 -43.881 -25.230 1.00 38.26 162 GLU X N 1
ATOM 5285 C CA . GLU C 1 162 ? 4.469 -44.078 -24.376 1.00 37.38 162 GLU X CA 1
ATOM 5286 C C . GLU C 1 162 ? 3.230 -43.542 -25.050 1.00 36.12 162 GLU X C 1
ATOM 5287 O O . GLU C 1 162 ? 2.145 -44.125 -24.967 1.00 32.92 162 GLU X O 1
ATOM 5293 N N . GLN C 1 163 ? 3.409 -42.433 -25.751 1.00 33.47 163 GLN X N 1
ATOM 5294 C CA . GLN C 1 163 ? 2.302 -41.791 -26.451 1.00 32.37 163 GLN X CA 1
ATOM 5295 C C . GLN C 1 163 ? 1.842 -42.668 -27.627 1.00 28.99 163 GLN X C 1
ATOM 5296 O O . GLN C 1 163 ? 0.660 -42.919 -27.812 1.00 27.24 163 GLN X O 1
ATOM 5302 N N . ARG C 1 164 ? 2.794 -43.242 -28.351 1.00 28.27 164 ARG X N 1
ATOM 5303 C CA . ARG C 1 164 ? 2.438 -44.213 -29.367 1.00 27.88 164 ARG X CA 1
ATOM 5304 C C . ARG C 1 164 ? 1.764 -45.457 -28.832 1.00 28.28 164 ARG X C 1
ATOM 5305 O O . ARG C 1 164 ? 0.843 -45.982 -29.436 1.00 26.49 164 ARG X O 1
ATOM 5313 N N . ARG C 1 165 ? 2.249 -45.982 -27.700 1.00 28.98 165 ARG X N 1
ATOM 5314 C CA . ARG C 1 165 ? 1.638 -47.161 -27.126 1.00 30.25 165 ARG X CA 1
ATOM 5315 C C . ARG C 1 165 ? 0.187 -46.892 -26.709 1.00 29.36 165 ARG X C 1
ATOM 5316 O O . ARG C 1 165 ? -0.691 -47.707 -26.976 1.00 31.11 165 ARG X O 1
ATOM 5324 N N . GLU C 1 166 ? -0.086 -45.716 -26.152 1.00 30.51 166 GLU X N 1
ATOM 5325 C CA . GLU C 1 166 ? -1.453 -45.392 -25.764 1.00 31.99 166 GLU X CA 1
ATOM 5326 C C . GLU C 1 166 ? -2.336 -45.259 -26.988 1.00 32.44 166 GLU X C 1
ATOM 5327 O O . GLU C 1 166 ? -3.417 -45.816 -27.023 1.00 34.78 166 GLU X O 1
ATOM 5333 N N . LEU C 1 167 ? -1.830 -44.604 -28.026 1.00 30.85 167 LEU X N 1
ATOM 5334 C CA . LEU C 1 167 ? -2.601 -44.424 -29.245 1.00 30.01 167 LEU X CA 1
ATOM 5335 C C . LEU C 1 167 ? -2.935 -45.732 -29.895 1.00 27.25 167 LEU X C 1
ATOM 5336 O O . LEU C 1 167 ? -4.029 -45.922 -30.386 1.00 31.03 167 LEU X O 1
ATOM 5341 N N . MET C 1 168 ? -2.021 -46.682 -29.841 1.00 26.42 168 MET X N 1
ATOM 5342 C CA . MET C 1 168 ? -2.224 -47.964 -30.480 1.00 29.51 168 MET X CA 1
ATOM 5343 C C . MET C 1 168 ? -3.186 -48.859 -29.681 1.00 33.95 168 MET X C 1
ATOM 5344 O O . MET C 1 168 ? -3.801 -49.740 -30.248 1.00 31.43 168 MET X O 1
ATOM 5349 N N . ARG C 1 169 ? -3.328 -48.583 -28.386 1.00 37.24 169 ARG X N 1
ATOM 5350 C CA . ARG C 1 169 ? -4.345 -49.229 -27.546 1.00 37.25 169 ARG X CA 1
ATOM 5351 C C . ARG C 1 169 ? -5.709 -49.182 -28.182 1.00 35.26 169 ARG X C 1
ATOM 5352 O O . ARG C 1 169 ? -6.377 -50.217 -28.318 1.00 34.41 169 ARG X O 1
ATOM 5360 N N . ALA C 1 170 ? -6.162 -47.964 -28.465 1.00 33.38 170 ALA X N 1
ATOM 5361 C CA . ALA C 1 170 ? -7.498 -47.751 -28.967 1.00 33.67 170 ALA X CA 1
ATOM 5362 C C . ALA C 1 170 ? -7.682 -48.541 -30.239 1.00 33.46 170 ALA X C 1
ATOM 5363 O O . ALA C 1 170 ? -8.775 -49.037 -30.534 1.00 32.47 170 ALA X O 1
ATOM 5365 N N . HIS C 1 171 ? -6.639 -48.513 -31.064 1.00 29.62 171 HIS X N 1
ATOM 5366 C CA . HIS C 1 171 ? -6.664 -49.126 -32.369 1.00 28.88 171 HIS X CA 1
ATOM 5367 C C . HIS C 1 171 ? -6.871 -50.638 -32.227 1.00 28.98 171 HIS X C 1
ATOM 5368 O O . HIS C 1 171 ? -7.724 -51.238 -32.872 1.00 27.82 171 HIS X O 1
ATOM 5375 N N . GLY C 1 172 ? -6.097 -51.225 -31.314 1.00 27.59 172 GLY X N 1
ATOM 5376 C CA . GLY C 1 172 ? -6.250 -52.613 -30.923 1.00 27.14 172 GLY X CA 1
ATOM 5377 C C . GLY C 1 172 ? -7.630 -52.953 -30.428 1.00 27.81 172 GLY X C 1
ATOM 5378 O O . GLY C 1 172 ? -8.186 -53.951 -30.831 1.00 28.57 172 GLY X O 1
ATOM 5379 N N . MET C 1 173 ? -8.242 -52.057 -29.671 1.00 27.56 173 MET X N 1
ATOM 5380 C CA . MET C 1 173 ? -9.571 -52.307 -29.136 1.00 28.62 173 MET X CA 1
ATOM 5381 C C . MET C 1 173 ? -10.653 -52.270 -30.222 1.00 27.85 173 MET X C 1
ATOM 5382 O O . MET C 1 173 ? -11.579 -53.077 -30.225 1.00 26.26 173 MET X O 1
ATOM 5387 N N . THR C 1 174 ? -10.475 -51.404 -31.222 1.00 27.11 174 THR X N 1
ATOM 5388 C CA . THR C 1 174 ? -11.416 -51.367 -32.338 1.00 26.76 174 THR X CA 1
ATOM 5389 C C . THR C 1 174 ? -11.344 -52.696 -33.074 1.00 26.13 174 THR X C 1
ATOM 5390 O O . THR C 1 174 ? -12.369 -53.286 -33.429 1.00 30.54 174 THR X O 1
ATOM 5394 N N . GLY C 1 175 ? -10.125 -53.142 -33.338 1.00 26.35 175 GLY X N 1
ATOM 5395 C CA . GLY C 1 175 ? -9.914 -54.424 -34.002 1.00 27.90 175 GLY X CA 1
ATOM 5396 C C . GLY C 1 175 ? -10.586 -55.578 -33.280 1.00 29.25 175 GLY X C 1
ATOM 5397 O O . GLY C 1 175 ? -11.156 -56.463 -33.899 1.00 30.99 175 GLY X O 1
ATOM 5398 N N . ARG C 1 176 ? -10.446 -55.619 -31.965 1.00 31.11 176 ARG X N 1
ATOM 5399 C CA . ARG C 1 176 ? -11.049 -56.726 -31.216 1.00 30.93 176 ARG X CA 1
ATOM 5400 C C . ARG C 1 176 ? -12.531 -56.873 -31.507 1.00 30.17 176 ARG X C 1
ATOM 5401 O O . ARG C 1 176 ? -13.079 -57.989 -31.500 1.00 33.52 176 ARG X O 1
ATOM 5409 N N . LYS C 1 177 ? -13.184 -55.759 -31.792 1.00 27.51 177 LYS X N 1
ATOM 5410 C CA . LYS C 1 177 ? -14.622 -55.786 -32.044 1.00 30.04 177 LYS X CA 1
ATOM 5411 C C . LYS C 1 177 ? -14.940 -56.668 -33.272 1.00 29.92 177 LYS X C 1
ATOM 5412 O O . LYS C 1 177 ? -16.099 -57.077 -33.495 1.00 32.47 177 LYS X O 1
ATOM 5418 N N . TYR C 1 178 ? -13.959 -56.874 -34.148 1.00 27.63 178 TYR X N 1
ATOM 5419 C CA . TYR C 1 178 ? -14.208 -57.615 -35.393 1.00 25.14 178 TYR X CA 1
ATOM 5420 C C . TYR C 1 178 ? -13.607 -59.019 -35.397 1.00 25.85 178 TYR X C 1
ATOM 5421 O O . TYR C 1 178 ? -13.476 -59.633 -36.443 1.00 23.11 178 TYR X O 1
ATOM 5430 N N . ALA C 1 179 ? -13.281 -59.518 -34.204 1.00 25.26 179 ALA X N 1
ATOM 5431 C CA . ALA C 1 179 ? -12.896 -60.917 -34.007 1.00 26.22 179 ALA X CA 1
ATOM 5432 C C . ALA C 1 179 ? -13.867 -61.833 -34.676 1.00 23.16 179 ALA X C 1
ATOM 5433 O O . ALA C 1 179 ? -15.072 -61.782 -34.425 1.00 28.58 179 ALA X O 1
ATOM 5435 N N . GLY C 1 180 ? -13.343 -62.675 -35.541 1.00 23.79 180 GLY X N 1
ATOM 5436 C CA . GLY C 1 180 ? -14.133 -63.643 -36.247 1.00 25.68 180 GLY X CA 1
ATOM 5437 C C . GLY C 1 180 ? -14.839 -63.138 -37.473 1.00 26.20 180 GLY X C 1
ATOM 5438 O O . GLY C 1 180 ? -15.469 -63.932 -38.150 1.00 31.10 180 GLY X O 1
ATOM 5439 N N . LYS C 1 181 ? -14.809 -61.825 -37.695 1.00 22.97 181 LYS X N 1
ATOM 5440 C CA . LYS C 1 181 ? -15.446 -61.215 -38.885 1.00 23.41 181 LYS X CA 1
ATOM 5441 C C . LYS C 1 181 ? -14.463 -60.829 -40.001 1.00 22.04 181 LYS X C 1
ATOM 5442 O O . LYS C 1 181 ? -14.711 -61.069 -41.170 1.00 22.38 181 LYS X O 1
ATOM 5448 N N . VAL C 1 182 ? -13.297 -60.404 -39.589 1.00 20.52 182 VAL X N 1
ATOM 5449 C CA . VAL C 1 182 ? -12.299 -59.942 -40.522 1.00 18.39 182 VAL X CA 1
ATOM 5450 C C . VAL C 1 182 ? -10.947 -60.419 -39.982 1.00 20.45 182 VAL X C 1
ATOM 5451 O O . VAL C 1 182 ? -10.747 -60.455 -38.760 1.00 23.17 182 VAL X O 1
ATOM 5455 N N . THR C 1 183 ? -10.062 -60.860 -40.881 1.00 17.74 183 THR X N 1
ATOM 5456 C CA . THR C 1 183 ? -8.642 -61.009 -40.521 1.00 19.35 183 THR X CA 1
ATOM 5457 C C . THR C 1 183 ? -7.813 -60.053 -41.325 1.00 20.45 183 THR X C 1
ATOM 5458 O O . THR C 1 183 ? -8.084 -59.826 -42.518 1.00 22.88 183 THR X O 1
ATOM 5462 N N . GLN C 1 184 ? -6.762 -59.573 -40.663 1.00 20.32 184 GLN X N 1
ATOM 5463 C CA . GLN C 1 184 ? -5.902 -58.540 -41.198 1.00 17.68 184 GLN X CA 1
ATOM 5464 C C . GLN C 1 184 ? -4.505 -59.066 -41.229 1.00 20.06 184 GLN X C 1
ATOM 5465 O O . GLN C 1 184 ? -3.990 -59.515 -40.226 1.00 20.38 184 GLN X O 1
ATOM 5471 N N . ILE C 1 185 ? -3.855 -58.911 -42.373 1.00 16.58 185 ILE X N 1
ATOM 5472 C CA . ILE C 1 185 ? -2.433 -59.229 -42.517 1.00 16.89 185 ILE X CA 1
ATOM 5473 C C . ILE C 1 185 ? -1.691 -57.935 -42.712 1.00 15.64 185 ILE X C 1
ATOM 5474 O O . ILE C 1 185 ? -2.013 -57.207 -43.649 1.00 17.65 185 ILE X O 1
ATOM 5479 N N . ILE C 1 186 ? -0.824 -57.588 -41.745 1.00 16.55 186 ILE X N 1
ATOM 5480 C CA . ILE C 1 186 ? -0.068 -56.329 -41.765 1.00 17.13 186 ILE X CA 1
ATOM 5481 C C . ILE C 1 186 ? 1.295 -56.722 -42.265 1.00 17.14 186 ILE X C 1
ATOM 5482 O O . ILE C 1 186 ? 1.902 -57.677 -41.775 1.00 19.13 186 ILE X O 1
ATOM 5487 N N . THR C 1 187 ? 1.732 -56.029 -43.310 1.00 16.98 187 THR X N 1
ATOM 5488 C CA . THR C 1 187 ? 3.065 -56.163 -43.769 1.00 14.48 187 THR X CA 1
ATOM 5489 C C . THR C 1 187 ? 3.774 -54.815 -43.623 1.00 15.19 187 THR X C 1
ATOM 5490 O O . THR C 1 187 ? 3.180 -53.744 -43.808 1.00 18.47 187 THR X O 1
ATOM 5494 N N . GLY C 1 188 ? 5.069 -54.850 -43.383 1.00 15.13 188 GLY X N 1
ATOM 5495 C CA . GLY C 1 188 ? 5.846 -53.636 -43.313 1.00 14.98 188 GLY X CA 1
ATOM 5496 C C . GLY C 1 188 ? 6.633 -53.399 -44.565 1.00 15.45 188 GLY X C 1
ATOM 5497 O O . GLY C 1 188 ? 7.081 -54.345 -45.205 1.00 15.27 188 GLY X O 1
ATOM 5498 N N . SER C 1 189 ? 6.623 -52.150 -45.050 1.00 14.33 189 SER X N 1
ATOM 5499 C CA . SER C 1 189 ? 7.294 -51.817 -46.285 1.00 15.05 189 SER X CA 1
ATOM 5500 C C . SER C 1 189 ? 8.218 -50.613 -46.177 1.00 15.47 189 SER X C 1
ATOM 5501 O O . SER C 1 189 ? 8.638 -50.107 -47.184 1.00 16.40 189 SER X O 1
ATOM 5504 N N . VAL C 1 190 ? 8.522 -50.143 -44.974 1.00 15.48 190 VAL X N 1
ATOM 5505 C CA . VAL C 1 190 ? 9.515 -49.098 -44.840 1.00 16.23 190 VAL X CA 1
ATOM 5506 C C . VAL C 1 190 ? 10.847 -49.576 -45.372 1.00 17.04 190 VAL X C 1
ATOM 5507 O O . VAL C 1 190 ? 11.266 -50.674 -45.065 1.00 17.64 190 VAL X O 1
ATOM 5511 N N . GLY C 1 191 ? 11.367 -48.860 -46.364 1.00 17.93 191 GLY X N 1
ATOM 5512 C CA . GLY C 1 191 ? 12.627 -49.247 -46.968 1.00 18.35 191 GLY X CA 1
ATOM 5513 C C . GLY C 1 191 ? 12.416 -50.182 -48.155 1.00 18.37 191 GLY X C 1
ATOM 5514 O O . GLY C 1 191 ? 13.364 -50.545 -48.818 1.00 23.41 191 GLY X O 1
ATOM 5515 N N . LEU C 1 192 ? 11.172 -50.597 -48.424 1.00 16.74 192 LEU X N 1
ATOM 5516 C CA . LEU C 1 192 ? 10.912 -51.628 -49.443 1.00 15.69 192 LEU X CA 1
ATOM 5517 C C . LEU C 1 192 ? 9.952 -51.152 -50.537 1.00 15.90 192 LEU X C 1
ATOM 5518 O O . LEU C 1 192 ? 9.947 -51.683 -51.668 1.00 16.82 192 LEU X O 1
ATOM 5523 N N . ASP C 1 193 ? 9.051 -50.229 -50.191 1.00 16.01 193 ASP X N 1
ATOM 5524 C CA . ASP C 1 193 ? 8.094 -49.746 -51.170 1.00 13.84 193 ASP X CA 1
ATOM 5525 C C . ASP C 1 193 ? 7.658 -48.367 -50.693 1.00 13.93 193 ASP X C 1
ATOM 5526 O O . ASP C 1 193 ? 8.319 -47.766 -49.832 1.00 14.11 193 ASP X O 1
ATOM 5531 N N . ASP C 1 194 ? 6.653 -47.792 -51.349 1.00 15.17 194 ASP X N 1
ATOM 5532 C CA . ASP C 1 194 ? 6.402 -46.349 -51.306 1.00 12.75 194 ASP X CA 1
ATOM 5533 C C . ASP C 1 194 ? 5.727 -45.830 -50.040 1.00 16.47 194 ASP X C 1
ATOM 5534 O O . ASP C 1 194 ? 5.877 -44.638 -49.690 1.00 18.26 194 ASP X O 1
ATOM 5539 N N . PHE C 1 195 ? 4.926 -46.667 -49.390 1.00 15.81 195 PHE X N 1
ATOM 5540 C CA . PHE C 1 195 ? 4.304 -46.363 -48.093 1.00 16.87 195 PHE X CA 1
ATOM 5541 C C . PHE C 1 195 ? 4.998 -47.141 -46.994 1.00 17.91 195 PHE X C 1
ATOM 5542 O O . PHE C 1 195 ? 5.987 -47.825 -47.290 1.00 19.74 195 PHE X O 1
ATOM 5550 N N . GLU C 1 196 ? 4.464 -47.145 -45.763 1.00 16.06 196 GLU X N 1
ATOM 5551 C CA . GLU C 1 196 ? 5.166 -47.726 -44.636 1.00 15.94 196 GLU X CA 1
ATOM 5552 C C . GLU C 1 196 ? 4.652 -49.093 -44.286 1.00 15.34 196 GLU X C 1
ATOM 5553 O O . GLU C 1 196 ? 5.388 -49.932 -43.731 1.00 16.47 196 GLU X O 1
ATOM 5559 N N . TRP C 1 197 ? 3.343 -49.286 -44.487 1.00 13.82 197 TRP X N 1
ATOM 5560 C CA . TRP C 1 197 ? 2.696 -50.614 -44.272 1.00 16.19 197 TRP X CA 1
ATOM 5561 C C . TRP C 1 197 ? 1.719 -50.969 -45.393 1.00 15.13 197 TRP X C 1
ATOM 5562 O O . TRP C 1 197 ? 1.103 -50.104 -46.013 1.00 15.52 197 TRP X O 1
ATOM 5573 N N . GLY C 1 198 ? 1.592 -52.256 -45.645 1.00 15.59 198 GLY X N 1
ATOM 5574 C CA . GLY C 1 198 ? 0.434 -52.756 -46.367 1.00 15.80 198 GLY X CA 1
ATOM 5575 C C . GLY C 1 198 ? -0.579 -53.353 -45.427 1.00 17.26 198 GLY X C 1
ATOM 5576 O O . GLY C 1 198 ? -0.222 -54.079 -44.479 1.00 17.38 198 GLY X O 1
ATOM 5577 N N . VAL C 1 199 ? -1.849 -53.149 -45.749 1.00 16.07 199 VAL X N 1
ATOM 5578 C CA . VAL C 1 199 ? -2.925 -53.747 -44.982 1.00 15.67 199 VAL X CA 1
ATOM 5579 C C . VAL C 1 199 ? -3.793 -54.576 -45.875 1.00 14.22 199 VAL X C 1
ATOM 5580 O O . VAL C 1 199 ? -4.357 -54.058 -46.822 1.00 14.95 199 VAL X O 1
ATOM 5584 N N . THR C 1 200 ? -3.834 -55.896 -45.639 1.00 14.58 200 THR X N 1
ATOM 5585 C CA . THR C 1 200 ? -4.730 -56.771 -46.388 1.00 14.80 200 THR X CA 1
ATOM 5586 C C . THR C 1 200 ? -5.771 -57.323 -45.410 1.00 16.25 200 THR X C 1
ATOM 5587 O O . THR C 1 200 ? -5.425 -57.977 -44.426 1.00 14.54 200 THR X O 1
ATOM 5591 N N . LEU C 1 201 ? -7.028 -57.113 -45.771 1.00 15.58 201 LEU X N 1
ATOM 5592 C CA . LEU C 1 201 ? -8.198 -57.608 -45.004 1.00 15.35 201 LEU X CA 1
ATOM 5593 C C . LEU C 1 201 ? -8.873 -58.740 -45.784 1.00 14.10 201 LEU X C 1
ATOM 5594 O O . LEU C 1 201 ? -9.054 -58.709 -47.040 1.00 16.12 201 LEU X O 1
ATOM 5599 N N . PHE C 1 202 ? -9.356 -59.711 -45.014 1.00 15.78 202 PHE X N 1
ATOM 5600 C CA . PHE C 1 202 ? -10.028 -60.885 -45.542 1.00 15.54 202 PHE X CA 1
ATOM 5601 C C . PHE C 1 202 ? -11.330 -61.093 -44.764 1.00 14.36 202 PHE X C 1
ATOM 5602 O O . PHE C 1 202 ? -11.349 -61.042 -43.552 1.00 17.53 202 PHE X O 1
ATOM 5610 N N . SER C 1 203 ? -12.427 -61.129 -45.488 1.00 16.01 203 SER X N 1
ATOM 5611 C CA . SER C 1 203 ? -13.740 -61.384 -44.855 1.00 15.72 203 SER X CA 1
ATOM 5612 C C . SER C 1 203 ? -14.681 -62.080 -45.804 1.00 17.48 203 SER X C 1
ATOM 5613 O O . SER C 1 203 ? -14.591 -61.920 -47.042 1.00 16.23 203 SER X O 1
ATOM 5616 N N . ASP C 1 204 ? -15.647 -62.832 -45.243 1.00 16.68 204 ASP X N 1
ATOM 5617 C CA . ASP C 1 204 ? -16.696 -63.322 -46.066 1.00 17.46 204 ASP X CA 1
ATOM 5618 C C . ASP C 1 204 ? -17.827 -62.307 -46.291 1.00 18.37 204 ASP X C 1
ATOM 5619 O O . ASP C 1 204 ? -18.771 -62.623 -47.002 1.00 20.09 204 ASP X O 1
ATOM 5624 N N . ASP C 1 205 ? -17.726 -61.130 -45.683 1.00 21.71 205 ASP X N 1
ATOM 5625 C CA . ASP C 1 205 ? -18.702 -60.050 -45.885 1.00 20.33 205 ASP X CA 1
ATOM 5626 C C . ASP C 1 205 ? -17.991 -58.744 -46.153 1.00 18.91 205 ASP X C 1
ATOM 5627 O O . ASP C 1 205 ? -17.342 -58.184 -45.285 1.00 18.00 205 ASP X O 1
ATOM 5632 N N . ALA C 1 206 ? -18.066 -58.308 -47.395 1.00 20.96 206 ALA X N 1
ATOM 5633 C CA . ALA C 1 206 ? -17.310 -57.149 -47.819 1.00 20.94 206 ALA X CA 1
ATOM 5634 C C . ALA C 1 206 ? -17.755 -55.888 -47.111 1.00 20.50 206 ALA X C 1
ATOM 5635 O O . ALA C 1 206 ? -16.959 -54.978 -46.915 1.00 19.40 206 ALA X O 1
ATOM 5637 N N . LEU C 1 207 ? -18.977 -55.856 -46.560 1.00 20.62 207 LEU X N 1
ATOM 5638 C CA . LEU C 1 207 ? -19.364 -54.669 -45.792 1.00 19.61 207 LEU X CA 1
ATOM 5639 C C . LEU C 1 207 ? -18.504 -54.506 -44.580 1.00 18.67 207 LEU X C 1
ATOM 5640 O O . LEU C 1 207 ? -18.435 -53.438 -44.008 1.00 21.06 207 LEU X O 1
ATOM 5645 N N . GLN C 1 208 ? -17.970 -55.613 -44.058 1.00 19.71 208 GLN X N 1
ATOM 5646 C CA . GLN C 1 208 ? -17.113 -55.549 -42.875 1.00 18.23 208 GLN X CA 1
ATOM 5647 C C . GLN C 1 208 ? -15.861 -54.718 -43.091 1.00 17.62 208 GLN X C 1
ATOM 5648 O O . GLN C 1 208 ? -15.346 -54.104 -42.128 1.00 16.75 208 GLN X O 1
ATOM 5654 N N . PHE C 1 209 ? -15.416 -54.607 -44.346 1.00 17.00 209 PHE X N 1
ATOM 5655 C CA . PHE C 1 209 ? -14.244 -53.782 -44.647 1.00 17.55 209 PHE X CA 1
ATOM 5656 C C . PHE C 1 209 ? -14.637 -52.327 -44.372 1.00 15.98 209 PHE X C 1
ATOM 5657 O O . PHE C 1 209 ? -13.837 -51.572 -43.818 1.00 17.45 209 PHE X O 1
ATOM 5665 N N . LYS C 1 210 ? -15.811 -51.923 -44.843 1.00 17.16 210 LYS X N 1
ATOM 5666 C CA . LYS C 1 210 ? -16.273 -50.526 -44.699 1.00 16.37 210 LYS X CA 1
ATOM 5667 C C . LYS C 1 210 ? -16.548 -50.210 -43.265 1.00 17.65 210 LYS X C 1
ATOM 5668 O O . LYS C 1 210 ? -16.082 -49.179 -42.726 1.00 20.20 210 LYS X O 1
ATOM 5674 N N . LYS C 1 211 ? -17.152 -51.171 -42.576 1.00 19.41 211 LYS X N 1
ATOM 5675 C CA . LYS C 1 211 ? -17.442 -50.978 -41.162 1.00 20.25 211 LYS X CA 1
ATOM 5676 C C . LYS C 1 211 ? -16.193 -50.803 -40.318 1.00 19.05 211 LYS X C 1
ATOM 5677 O O . LYS C 1 211 ? -16.085 -49.875 -39.523 1.00 19.08 211 LYS X O 1
ATOM 5683 N N . LEU C 1 212 ? -15.222 -51.661 -40.569 1.00 18.64 212 LEU X N 1
ATOM 5684 C CA . LEU C 1 212 ? -13.986 -51.667 -39.814 1.00 17.82 212 LEU X CA 1
ATOM 5685 C C . LEU C 1 212 ? -13.118 -50.478 -40.067 1.00 17.54 212 LEU X C 1
ATOM 5686 O O . LEU C 1 212 ? -12.747 -49.775 -39.144 1.00 19.09 212 LEU X O 1
ATOM 5691 N N . VAL C 1 213 ? -12.912 -50.173 -41.342 1.00 16.89 213 VAL X N 1
ATOM 5692 C CA . VAL C 1 213 ? -12.034 -49.046 -41.685 1.00 16.38 213 VAL X CA 1
ATOM 5693 C C . VAL C 1 213 ? -12.651 -47.711 -41.282 1.00 16.59 213 VAL X C 1
ATOM 5694 O O . VAL C 1 213 ? -11.966 -46.843 -40.777 1.00 19.21 213 VAL X O 1
ATOM 5698 N N . TYR C 1 214 ? -13.963 -47.605 -41.342 1.00 17.11 214 TYR X N 1
ATOM 5699 C CA . TYR C 1 214 ? -14.639 -46.340 -40.936 1.00 18.86 214 TYR X CA 1
ATOM 5700 C C . TYR C 1 214 ? -14.557 -46.186 -39.438 1.00 20.60 214 TYR X C 1
ATOM 5701 O O . TYR C 1 214 ? -14.216 -45.126 -38.920 1.00 21.04 214 TYR X O 1
ATOM 5710 N N . GLU C 1 215 ? -14.822 -47.265 -38.713 1.00 21.21 215 GLU X N 1
ATOM 5711 C CA . GLU C 1 215 ? -14.744 -47.211 -37.274 1.00 21.35 215 GLU X CA 1
ATOM 5712 C C . GLU C 1 215 ? -13.343 -46.838 -36.790 1.00 21.25 215 GLU X C 1
ATOM 5713 O O . GLU C 1 215 ? -13.157 -46.071 -35.840 1.00 20.87 215 GLU X O 1
ATOM 5719 N N . MET C 1 216 ? -12.339 -47.421 -37.409 1.00 19.54 216 MET X N 1
ATOM 5720 C CA . MET C 1 216 ? -10.949 -47.124 -37.038 1.00 20.73 216 MET X CA 1
ATOM 5721 C C . MET C 1 216 ? -10.618 -45.683 -37.210 1.00 21.42 216 MET X C 1
ATOM 5722 O O . MET C 1 216 ? -9.746 -45.145 -36.518 1.00 21.86 216 MET X O 1
ATOM 5727 N N . ARG C 1 217 ? -11.274 -45.064 -38.188 1.00 22.23 217 ARG X N 1
ATOM 5728 C CA . ARG C 1 217 ? -10.948 -43.687 -38.544 1.00 23.66 217 ARG X CA 1
ATOM 5729 C C . ARG C 1 217 ? -11.315 -42.683 -37.457 1.00 21.18 217 ARG X C 1
ATOM 5730 O O . ARG C 1 217 ? -10.743 -41.635 -37.421 1.00 22.72 217 ARG X O 1
ATOM 5738 N N . PHE C 1 218 ? -12.154 -43.085 -36.510 1.00 23.34 218 PHE X N 1
ATOM 5739 C CA . PHE C 1 218 ? -12.469 -42.260 -35.361 1.00 22.66 218 PHE X CA 1
ATOM 5740 C C . PHE C 1 218 ? -11.531 -42.467 -34.192 1.00 23.99 218 PHE X C 1
ATOM 5741 O O . PHE C 1 218 ? -11.665 -41.754 -33.181 1.00 29.59 218 PHE X O 1
ATOM 5749 N N . ASP C 1 219 ? -10.638 -43.448 -34.256 1.00 22.58 219 ASP X N 1
ATOM 5750 C CA . ASP C 1 219 ? -9.574 -43.547 -33.266 1.00 24.53 219 ASP X CA 1
ATOM 5751 C C . ASP C 1 219 ? -8.532 -42.487 -33.563 1.00 22.31 219 ASP X C 1
ATOM 5752 O O . ASP C 1 219 ? -8.099 -42.363 -34.701 1.00 21.48 219 ASP X O 1
ATOM 5757 N N . GLU C 1 220 ? -7.972 -41.883 -32.520 1.00 25.33 220 GLU X N 1
ATOM 5758 C CA . GLU C 1 220 ? -7.055 -40.781 -32.727 1.00 25.68 220 GLU X CA 1
ATOM 5759 C C . GLU C 1 220 ? -5.881 -41.193 -33.602 1.00 23.96 220 GLU X C 1
ATOM 5760 O O . GLU C 1 220 ? -5.360 -40.396 -34.407 1.00 23.47 220 GLU X O 1
ATOM 5766 N N . VAL C 1 221 ? -5.359 -42.396 -33.376 1.00 22.97 221 VAL X N 1
ATOM 5767 C CA . VAL C 1 221 ? -4.192 -42.849 -34.131 1.00 24.43 221 VAL X CA 1
ATOM 5768 C C . VAL C 1 221 ? -4.477 -42.753 -35.641 1.00 25.29 221 VAL X C 1
ATOM 5769 O O . VAL C 1 221 ? -3.602 -42.480 -36.444 1.00 26.41 221 VAL X O 1
ATOM 5773 N N . SER C 1 222 ? -5.691 -43.066 -36.047 1.00 21.49 222 SER X N 1
ATOM 5774 C CA . SER C 1 222 ? -5.984 -43.085 -37.440 1.00 19.75 222 SER X CA 1
ATOM 5775 C C . SER C 1 222 ? -6.372 -41.687 -37.881 1.00 19.44 222 SER X C 1
ATOM 5776 O O . SER C 1 222 ? -6.012 -41.248 -38.962 1.00 19.95 222 SER X O 1
ATOM 5779 N N . ALA C 1 223 ? -7.230 -41.047 -37.084 1.00 17.75 223 ALA X N 1
ATOM 5780 C CA . ALA C 1 223 ? -7.759 -39.745 -37.442 1.00 17.52 223 ALA X CA 1
ATOM 5781 C C . ALA C 1 223 ? -6.638 -38.729 -37.647 1.00 18.96 223 ALA X C 1
ATOM 5782 O O . ALA C 1 223 ? -6.658 -37.945 -38.604 1.00 19.98 223 ALA X O 1
ATOM 5784 N N . ARG C 1 224 ? -5.697 -38.681 -36.699 1.00 20.66 224 ARG X N 1
ATOM 5785 C CA . ARG C 1 224 ? -4.643 -37.711 -36.731 1.00 21.75 224 ARG X CA 1
ATOM 5786 C C . ARG C 1 224 ? -3.423 -38.186 -37.483 1.00 22.27 224 ARG X C 1
ATOM 5787 O O . ARG C 1 224 ? -2.660 -37.354 -37.980 1.00 22.68 224 ARG X O 1
ATOM 5795 N N . PHE C 1 225 ? -3.131 -39.483 -37.389 1.00 21.55 225 PHE X N 1
ATOM 5796 C CA . PHE C 1 225 ? -1.875 -40.029 -37.934 1.00 20.74 225 PHE X CA 1
ATOM 5797 C C . PHE C 1 225 ? -1.961 -40.962 -39.141 1.00 22.40 225 PHE X C 1
ATOM 5798 O O . PHE C 1 225 ? -0.919 -41.305 -39.731 1.00 25.38 225 PHE X O 1
ATOM 5806 N N . GLY C 1 226 ? -3.160 -41.290 -39.611 1.00 20.96 226 GLY X N 1
ATOM 5807 C CA . GLY C 1 226 ? -3.269 -42.121 -40.808 1.00 21.74 226 GLY X CA 1
ATOM 5808 C C . GLY C 1 226 ? -3.192 -41.410 -42.132 1.00 20.02 226 GLY X C 1
ATOM 5809 O O . GLY C 1 226 ? -3.912 -40.452 -42.407 1.00 23.02 226 GLY X O 1
ATOM 5810 N N . GLU C 1 227 ? -2.340 -41.946 -43.015 1.00 21.16 227 GLU X N 1
ATOM 5811 C CA . GLU C 1 227 ? -2.268 -41.531 -44.383 1.00 17.70 227 GLU X CA 1
ATOM 5812 C C . GLU C 1 227 ? -2.486 -42.769 -45.230 1.00 19.76 227 GLU X C 1
ATOM 5813 O O . GLU C 1 227 ? -1.843 -43.766 -45.002 1.00 21.39 227 GLU X O 1
ATOM 5819 N N . PHE C 1 228 ? -3.506 -42.738 -46.099 1.00 17.44 228 PHE X N 1
ATOM 5820 C CA . PHE C 1 228 ? -3.945 -43.946 -46.804 1.00 17.08 228 PHE X CA 1
ATOM 5821 C C . PHE C 1 228 ? -3.739 -43.774 -48.311 1.00 18.17 228 PHE X C 1
ATOM 5822 O O . PHE C 1 228 ? -3.904 -42.687 -48.869 1.00 19.04 228 PHE X O 1
ATOM 5830 N N . GLY C 1 229 ? -3.360 -44.868 -48.949 1.00 14.26 229 GLY X N 1
ATOM 5831 C CA . GLY C 1 229 ? -3.266 -44.921 -50.373 1.00 14.60 229 GLY X CA 1
ATOM 5832 C C . GLY C 1 229 ? -4.592 -45.362 -51.003 1.00 15.37 229 GLY X C 1
ATOM 5833 O O . GLY C 1 229 ? -5.694 -45.156 -50.453 1.00 17.71 229 GLY X O 1
ATOM 5834 N N . SER C 1 230 ? -4.479 -46.007 -52.163 1.00 16.46 230 SER X N 1
ATOM 5835 C CA . SER C 1 230 ? -5.647 -46.550 -52.857 1.00 15.85 230 SER X CA 1
ATOM 5836 C C . SER C 1 230 ? -6.155 -47.798 -52.175 1.00 17.52 230 SER X C 1
ATOM 5837 O O . SER C 1 230 ? -5.379 -48.559 -51.631 1.00 17.80 230 SER X O 1
ATOM 5840 N N . PHE C 1 231 ? -7.476 -47.981 -52.177 1.00 15.53 231 PHE X N 1
ATOM 5841 C CA . PHE C 1 231 ? -8.144 -49.205 -51.710 1.00 13.97 231 PHE X CA 1
ATOM 5842 C C . PHE C 1 231 ? -8.654 -50.064 -52.872 1.00 14.28 231 PHE X C 1
ATOM 5843 O O . PHE C 1 231 ? -9.286 -49.586 -53.862 1.00 15.92 231 PHE X O 1
ATOM 5851 N N . PHE C 1 232 ? -8.309 -51.350 -52.794 1.00 13.63 232 PHE X N 1
ATOM 5852 C CA . PHE C 1 232 ? -8.697 -52.297 -53.823 1.00 14.39 232 PHE X CA 1
ATOM 5853 C C . PHE C 1 232 ? -9.544 -53.367 -53.148 1.00 16.24 232 PHE X C 1
ATOM 5854 O O . PHE C 1 232 ? -9.128 -53.883 -52.135 1.00 17.91 232 PHE X O 1
ATOM 5862 N N . VAL C 1 233 ? -10.723 -53.654 -53.688 1.00 15.69 233 VAL X N 1
ATOM 5863 C CA . VAL C 1 233 ? -11.563 -54.733 -53.178 1.00 15.28 233 VAL X CA 1
ATOM 5864 C C . VAL C 1 233 ? -11.916 -55.721 -54.223 1.00 14.80 233 VAL X C 1
ATOM 5865 O O . VAL C 1 233 ? -12.026 -55.383 -55.387 1.00 16.64 233 VAL X O 1
ATOM 5869 N N . GLY C 1 234 ? -12.019 -56.985 -53.795 1.00 14.71 234 GLY X N 1
ATOM 5870 C CA . GLY C 1 234 ? -12.103 -58.080 -54.702 1.00 14.54 234 GLY X CA 1
ATOM 5871 C C . GLY C 1 234 ? -12.821 -59.303 -54.188 1.00 13.99 234 GLY X C 1
ATOM 5872 O O . GLY C 1 234 ? -13.114 -59.398 -53.018 1.00 16.65 234 GLY X O 1
ATOM 5873 N N . THR C 1 235 ? -13.021 -60.233 -55.111 1.00 16.81 235 THR X N 1
ATOM 5874 C CA . THR C 1 235 ? -13.763 -61.465 -54.850 1.00 16.84 235 THR X CA 1
ATOM 5875 C C . THR C 1 235 ? -12.878 -62.649 -55.215 1.00 17.78 235 THR X C 1
ATOM 5876 O O . THR C 1 235 ? -12.031 -62.565 -56.112 1.00 16.31 235 THR X O 1
ATOM 5880 N N . ARG C 1 236 ? -12.979 -63.737 -54.453 1.00 17.35 236 ARG X N 1
ATOM 5881 C CA . ARG C 1 236 ? -12.064 -64.837 -54.649 1.00 16.17 236 ARG X CA 1
ATOM 5882 C C . ARG C 1 236 ? -12.201 -65.335 -56.059 1.00 19.70 236 ARG X C 1
ATOM 5883 O O . ARG C 1 236 ? -13.324 -65.622 -56.500 1.00 19.41 236 ARG X O 1
ATOM 5891 N N . LEU C 1 237 ? -11.068 -65.745 -56.620 1.00 18.72 237 LEU X N 1
ATOM 5892 C CA . LEU C 1 237 ? -11.025 -66.450 -57.889 1.00 17.63 237 LEU X CA 1
ATOM 5893 C C . LEU C 1 237 ? -10.296 -67.763 -57.659 1.00 19.53 237 LEU X C 1
ATOM 5894 O O . LEU C 1 237 ? -9.108 -67.907 -57.921 1.00 18.17 237 LEU X O 1
ATOM 5899 N N . PRO C 1 238 ? -11.039 -68.782 -57.281 1.00 19.87 238 PRO X N 1
ATOM 5900 C CA . PRO C 1 238 ? -10.403 -70.061 -57.116 1.00 22.29 238 PRO X CA 1
ATOM 5901 C C . PRO C 1 238 ? -10.020 -70.589 -58.479 1.00 19.06 238 PRO X C 1
ATOM 5902 O O . PRO C 1 238 ? -10.668 -70.249 -59.462 1.00 18.60 238 PRO X O 1
ATOM 5906 N N . MET C 1 239 ? -9.107 -71.533 -58.532 1.00 19.02 239 MET X N 1
ATOM 5907 C CA . MET C 1 239 ? -8.623 -71.974 -59.836 1.00 20.47 239 MET X CA 1
ATOM 5908 C C . MET C 1 239 ? -9.675 -72.629 -60.735 1.00 17.36 239 MET X C 1
ATOM 5909 O O . MET C 1 239 ? -9.574 -72.554 -61.964 1.00 17.77 239 MET X O 1
ATOM 5914 N N . GLU C 1 240 ? -10.681 -73.249 -60.110 1.00 17.78 240 GLU X N 1
ATOM 5915 C CA . GLU C 1 240 ? -11.762 -73.901 -60.835 1.00 17.73 240 GLU X CA 1
ATOM 5916 C C . GLU C 1 240 ? -12.616 -72.938 -61.601 1.00 16.84 240 GLU X C 1
ATOM 5917 O O . GLU C 1 240 ? -13.286 -73.346 -62.579 1.00 16.85 240 GLU X O 1
ATOM 5923 N N . ASN C 1 241 ? -12.518 -71.643 -61.244 1.00 17.12 241 ASN X N 1
ATOM 5924 C CA . ASN C 1 241 ? -13.260 -70.613 -61.936 1.00 16.03 241 ASN X CA 1
ATOM 5925 C C . ASN C 1 241 ? -12.449 -69.849 -63.005 1.00 16.72 241 ASN X C 1
ATOM 5926 O O . ASN C 1 241 ? -13.002 -68.992 -63.716 1.00 18.05 241 ASN X O 1
ATOM 5931 N N . VAL C 1 242 ? -11.143 -70.113 -63.097 1.00 17.60 242 VAL X N 1
ATOM 5932 C CA . VAL C 1 242 ? -10.263 -69.382 -64.016 1.00 15.57 242 VAL X CA 1
ATOM 5933 C C . VAL C 1 242 ? -10.620 -69.540 -65.464 1.00 16.04 242 VAL X C 1
ATOM 5934 O O . VAL C 1 242 ? -10.655 -68.555 -66.201 1.00 18.36 242 VAL X O 1
ATOM 5938 N N . SER C 1 243 ? -10.998 -70.747 -65.859 1.00 17.62 243 SER X N 1
ATOM 5939 C CA . SER C 1 243 ? -11.368 -71.008 -67.225 1.00 16.42 243 SER X CA 1
ATOM 5940 C C . SER C 1 243 ? -12.600 -70.274 -67.661 1.00 17.66 243 SER X C 1
ATOM 5941 O O . SER C 1 243 ? -12.636 -69.739 -68.765 1.00 17.57 243 SER X O 1
ATOM 5944 N N . SER C 1 244 ? -13.571 -70.177 -66.775 1.00 16.24 244 SER X N 1
ATOM 5945 C CA . SER C 1 244 ? -14.776 -69.481 -67.105 1.00 17.69 244 SER X CA 1
ATOM 5946 C C . SER C 1 244 ? -14.630 -67.982 -67.052 1.00 16.81 244 SER X C 1
ATOM 5947 O O . SER C 1 244 ? -15.104 -67.246 -67.962 1.00 20.06 244 SER X O 1
ATOM 5950 N N . PHE C 1 245 ? -13.797 -67.525 -66.151 1.00 17.37 245 PHE X N 1
ATOM 5951 C CA . PHE C 1 245 ? -13.544 -66.073 -66.082 1.00 17.64 245 PHE X CA 1
ATOM 5952 C C . PHE C 1 245 ? -12.900 -65.528 -67.345 1.00 17.48 245 PHE X C 1
ATOM 5953 O O . PHE C 1 245 ? -13.292 -64.456 -67.845 1.00 18.01 245 PHE X O 1
ATOM 5961 N N . PHE C 1 246 ? -11.879 -66.226 -67.841 1.00 17.22 246 PHE X N 1
ATOM 5962 C CA . PHE C 1 246 ? -11.152 -65.790 -69.018 1.00 17.28 246 PHE X CA 1
ATOM 5963 C C . PHE C 1 246 ? -11.768 -66.218 -70.329 1.00 19.10 246 PHE X C 1
ATOM 5964 O O . PHE C 1 246 ? -11.250 -65.910 -71.415 1.00 22.39 246 PHE X O 1
ATOM 5972 N N . HIS C 1 247 ? -12.772 -67.078 -70.261 1.00 18.60 247 HIS X N 1
ATOM 5973 C CA . HIS C 1 247 ? -13.402 -67.508 -71.512 1.00 18.03 247 HIS X CA 1
ATOM 5974 C C . HIS C 1 247 ? -13.963 -66.353 -72.283 1.00 18.42 247 HIS X C 1
ATOM 5975 O O . HIS C 1 247 ? -14.832 -65.619 -71.791 1.00 20.68 247 HIS X O 1
ATOM 5982 N N . VAL C 1 248 ? -13.590 -66.327 -73.564 1.00 18.16 248 VAL X N 1
ATOM 5983 C CA . VAL C 1 248 ? -14.278 -65.535 -74.570 1.00 18.37 248 VAL X CA 1
ATOM 5984 C C . VAL C 1 248 ? -14.473 -66.398 -75.822 1.00 23.52 248 VAL X C 1
ATOM 5985 O O . VAL C 1 248 ? -15.290 -65.946 -76.634 1.00 27.16 248 VAL X O 1
ATOM 5989 N N . GLN D 1 6 ? 31.101 -27.281 -48.853 1.00 37.15 6 GLN Y N 1
ATOM 5990 C CA . GLN D 1 6 ? 31.652 -28.173 -47.822 1.00 36.37 6 GLN Y CA 1
ATOM 5991 C C . GLN D 1 6 ? 31.811 -29.567 -48.409 1.00 32.65 6 GLN Y C 1
ATOM 5992 O O . GLN D 1 6 ? 32.605 -30.332 -47.901 1.00 30.70 6 GLN Y O 1
ATOM 5998 N N . THR D 1 7 ? 31.026 -29.902 -49.444 1.00 30.80 7 THR Y N 1
ATOM 5999 C CA . THR D 1 7 ? 31.028 -31.303 -49.971 1.00 29.27 7 THR Y CA 1
ATOM 6000 C C . THR D 1 7 ? 32.085 -31.507 -51.040 1.00 27.40 7 THR Y C 1
ATOM 6001 O O . THR D 1 7 ? 32.376 -30.589 -51.799 1.00 26.12 7 THR Y O 1
ATOM 6005 N N . LEU D 1 8 ? 32.585 -32.740 -51.140 1.00 22.77 8 LEU Y N 1
ATOM 6006 C CA . LEU D 1 8 ? 33.536 -33.143 -52.166 1.00 23.07 8 LEU Y CA 1
ATOM 6007 C C . LEU D 1 8 ? 32.725 -33.970 -53.143 1.00 20.68 8 LEU Y C 1
ATOM 6008 O O . LEU D 1 8 ? 31.928 -34.791 -52.727 1.00 21.01 8 LEU Y O 1
ATOM 6013 N N . ASP D 1 9 ? 32.858 -33.664 -54.414 1.00 21.46 9 ASP Y N 1
ATOM 6014 C CA . ASP D 1 9 ? 32.107 -34.378 -55.450 1.00 22.59 9 ASP Y CA 1
ATOM 6015 C C . ASP D 1 9 ? 32.923 -35.435 -56.176 1.00 20.67 9 ASP Y C 1
ATOM 6016 O O . ASP D 1 9 ? 34.038 -35.214 -56.610 1.00 19.44 9 ASP Y O 1
ATOM 6021 N N . GLY D 1 10 ? 32.315 -36.594 -56.375 1.00 17.84 10 GLY Y N 1
ATOM 6022 C CA . GLY D 1 10 ? 32.964 -37.692 -57.040 1.00 16.09 10 GLY Y CA 1
ATOM 6023 C C . GLY D 1 10 ? 32.373 -37.987 -58.398 1.00 19.03 10 GLY Y C 1
ATOM 6024 O O . GLY D 1 10 ? 31.992 -37.080 -59.170 1.00 17.33 10 GLY Y O 1
ATOM 6025 N N . TRP D 1 11 ? 32.258 -39.273 -58.667 1.00 15.48 11 TRP Y N 1
ATOM 6026 C CA . TRP D 1 11 ? 31.680 -39.750 -59.923 1.00 16.68 11 TRP Y CA 1
ATOM 6027 C C . TRP D 1 11 ? 30.208 -39.402 -60.075 1.00 16.40 11 TRP Y C 1
ATOM 6028 O O . TRP D 1 11 ? 29.449 -39.412 -59.096 1.00 16.70 11 TRP Y O 1
ATOM 6039 N N . TYR D 1 12 ? 29.853 -39.010 -61.309 1.00 14.47 12 TYR Y N 1
ATOM 6040 C CA . TYR D 1 12 ? 28.470 -38.884 -61.720 1.00 13.95 12 TYR Y CA 1
ATOM 6041 C C . TYR D 1 12 ? 27.793 -40.229 -61.691 1.00 14.17 12 TYR Y C 1
ATOM 6042 O O . TYR D 1 12 ? 28.406 -41.261 -62.015 1.00 14.86 12 TYR Y O 1
ATOM 6051 N N . CYS D 1 13 ? 26.478 -40.194 -61.426 1.00 16.27 13 CYS Y N 1
ATOM 6052 C CA . CYS D 1 13 ? 25.714 -41.430 -61.224 1.00 16.89 13 CYS Y CA 1
ATOM 6053 C C . CYS D 1 13 ? 24.406 -41.365 -62.014 1.00 16.34 13 CYS Y C 1
ATOM 6054 O O . CYS D 1 13 ? 23.696 -40.378 -61.979 1.00 14.82 13 CYS Y O 1
ATOM 6057 N N . LEU D 1 14 ? 24.147 -42.443 -62.741 1.00 13.90 14 LEU Y N 1
ATOM 6058 C CA . LEU D 1 14 ? 22.863 -42.739 -63.369 1.00 15.02 14 LEU Y CA 1
ATOM 6059 C C . LEU D 1 14 ? 22.246 -43.990 -62.757 1.00 15.59 14 LEU Y C 1
ATOM 6060 O O . LEU D 1 14 ? 22.848 -45.052 -62.811 1.00 14.14 14 LEU Y O 1
ATOM 6065 N N . HIS D 1 15 ? 20.970 -43.878 -62.323 1.00 14.77 15 HIS Y N 1
ATOM 6066 C CA . HIS D 1 15 ? 20.121 -45.038 -62.086 1.00 12.66 15 HIS Y CA 1
ATOM 6067 C C . HIS D 1 15 ? 19.123 -45.116 -63.211 1.00 14.60 15 HIS Y C 1
ATOM 6068 O O . HIS D 1 15 ? 18.365 -44.201 -63.407 1.00 15.39 15 HIS Y O 1
ATOM 6075 N N . ASP D 1 16 ? 19.227 -46.165 -64.010 1.00 12.64 16 ASP Y N 1
ATOM 6076 C CA . ASP D 1 16 ? 18.384 -46.365 -65.160 1.00 14.02 16 ASP Y CA 1
ATOM 6077 C C . ASP D 1 16 ? 17.504 -47.602 -64.970 1.00 13.79 16 ASP Y C 1
ATOM 6078 O O . ASP D 1 16 ? 18.012 -48.733 -64.845 1.00 14.48 16 ASP Y O 1
ATOM 6083 N N . PHE D 1 17 ? 16.230 -47.377 -64.658 1.00 13.98 17 PHE Y N 1
ATOM 6084 C CA . PHE D 1 17 ? 15.286 -48.489 -64.415 1.00 12.57 17 PHE Y CA 1
ATOM 6085 C C . PHE D 1 17 ? 14.478 -48.753 -65.681 1.00 15.19 17 PHE Y C 1
ATOM 6086 O O . PHE D 1 17 ? 14.000 -47.813 -66.323 1.00 14.74 17 PHE Y O 1
ATOM 6094 N N . ARG D 1 18 ? 14.196 -50.009 -65.967 1.00 12.71 18 ARG Y N 1
ATOM 6095 C CA . ARG D 1 18 ? 13.433 -50.410 -67.117 1.00 12.49 18 ARG Y CA 1
ATOM 6096 C C . ARG D 1 18 ? 12.468 -51.537 -66.776 1.00 14.80 18 ARG Y C 1
ATOM 6097 O O . ARG D 1 18 ? 12.667 -52.252 -65.795 1.00 14.47 18 ARG Y O 1
ATOM 6105 N N . THR D 1 19 ? 11.363 -51.533 -67.516 1.00 14.17 19 THR Y N 1
ATOM 6106 C CA . THR D 1 19 ? 10.348 -52.569 -67.476 1.00 14.69 19 THR Y CA 1
ATOM 6107 C C . THR D 1 19 ? 10.463 -53.437 -68.723 1.00 17.69 19 THR Y C 1
ATOM 6108 O O . THR D 1 19 ? 10.591 -52.925 -69.840 1.00 17.46 19 THR Y O 1
ATOM 6112 N N . ILE D 1 20 ? 10.330 -54.745 -68.554 1.00 16.58 20 ILE Y N 1
ATOM 6113 C CA . ILE D 1 20 ? 10.532 -55.647 -69.710 1.00 15.61 20 ILE Y CA 1
ATOM 6114 C C . ILE D 1 20 ? 9.215 -55.882 -70.473 1.00 16.65 20 ILE Y C 1
ATOM 6115 O O . ILE D 1 20 ? 8.178 -56.238 -69.880 1.00 16.90 20 ILE Y O 1
ATOM 6120 N N . ASP D 1 21 ? 9.261 -55.654 -71.785 1.00 17.69 21 ASP Y N 1
ATOM 6121 C CA . ASP D 1 21 ? 8.130 -55.925 -72.687 1.00 17.73 21 ASP Y CA 1
ATOM 6122 C C . ASP D 1 21 ? 8.192 -57.369 -73.144 1.00 17.32 21 ASP Y C 1
ATOM 6123 O O . ASP D 1 21 ? 8.703 -57.696 -74.237 1.00 18.03 21 ASP Y O 1
ATOM 6128 N N . TRP D 1 22 ? 7.771 -58.250 -72.247 1.00 16.76 22 TRP Y N 1
ATOM 6129 C CA . TRP D 1 22 ? 7.901 -59.673 -72.472 1.00 17.48 22 TRP Y CA 1
ATOM 6130 C C . TRP D 1 22 ? 7.109 -60.072 -73.721 1.00 17.02 22 TRP Y C 1
ATOM 6131 O O . TRP D 1 22 ? 7.524 -60.969 -74.476 1.00 17.23 22 TRP Y O 1
ATOM 6142 N N . SER D 1 23 ? 5.928 -59.479 -73.915 1.00 16.83 23 SER Y N 1
ATOM 6143 C CA . SER D 1 23 ? 5.060 -59.870 -75.032 1.00 17.44 23 SER Y CA 1
ATOM 6144 C C . SER D 1 23 ? 5.756 -59.675 -76.380 1.00 19.96 23 SER Y C 1
ATOM 6145 O O . SER D 1 23 ? 5.827 -60.590 -77.220 1.00 20.91 23 SER Y O 1
ATOM 6148 N N . ALA D 1 24 ? 6.364 -58.502 -76.517 1.00 19.60 24 ALA Y N 1
ATOM 6149 C CA . ALA D 1 24 ? 7.112 -58.189 -77.739 1.00 20.53 24 ALA Y CA 1
ATOM 6150 C C . ALA D 1 24 ? 8.344 -59.056 -77.882 1.00 18.87 24 ALA Y C 1
ATOM 6151 O O . ALA D 1 24 ? 8.700 -59.512 -78.983 1.00 22.50 24 ALA Y O 1
ATOM 6153 N N . TRP D 1 25 ? 9.103 -59.198 -76.798 1.00 18.12 25 TRP Y N 1
ATOM 6154 C CA . TRP D 1 25 ? 10.316 -60.028 -76.796 1.00 17.11 25 TRP Y CA 1
ATOM 6155 C C . TRP D 1 25 ? 10.007 -61.453 -77.271 1.00 21.66 25 TRP Y C 1
ATOM 6156 O O . TRP D 1 25 ? 10.745 -62.026 -78.069 1.00 19.61 25 TRP Y O 1
ATOM 6167 N N . LYS D 1 26 ? 8.892 -62.019 -76.798 1.00 18.41 26 LYS Y N 1
ATOM 6168 C CA . LYS D 1 26 ? 8.569 -63.389 -77.181 1.00 20.07 26 LYS Y CA 1
ATOM 6169 C C . LYS D 1 26 ? 8.289 -63.518 -78.690 1.00 22.29 26 LYS Y C 1
ATOM 6170 O O . LYS D 1 26 ? 8.303 -64.630 -79.203 1.00 25.36 26 LYS Y O 1
ATOM 6176 N N . THR D 1 27 ? 7.934 -62.442 -79.375 1.00 22.50 27 THR Y N 1
ATOM 6177 C CA . THR D 1 27 ? 7.618 -62.538 -80.817 1.00 26.10 27 THR Y CA 1
ATOM 6178 C C . THR D 1 27 ? 8.853 -62.431 -81.672 1.00 28.00 27 THR Y C 1
ATOM 6179 O O . THR D 1 27 ? 8.787 -62.584 -82.898 1.00 26.26 27 THR Y O 1
ATOM 6183 N N . LEU D 1 28 ? 9.926 -61.948 -81.082 1.00 27.19 28 LEU Y N 1
ATOM 6184 C CA . LEU D 1 28 ? 11.204 -61.922 -81.790 1.00 30.84 28 LEU Y CA 1
ATOM 6185 C C . LEU D 1 28 ? 11.671 -63.339 -82.012 1.00 31.05 28 LEU Y C 1
ATOM 6186 O O . LEU D 1 28 ? 11.770 -64.104 -81.065 1.00 34.81 28 LEU Y O 1
ATOM 6191 N N . PRO D 1 29 ? 12.094 -63.687 -83.230 1.00 33.36 29 PRO Y N 1
ATOM 6192 C CA . PRO D 1 29 ? 12.639 -65.015 -83.481 1.00 31.63 29 PRO Y CA 1
ATOM 6193 C C . PRO D 1 29 ? 13.801 -65.341 -82.567 1.00 32.00 29 PRO Y C 1
ATOM 6194 O O . PRO D 1 29 ? 14.620 -64.451 -82.230 1.00 25.28 29 PRO Y O 1
ATOM 6198 N N . ASN D 1 30 ? 13.892 -66.611 -82.193 1.00 29.48 30 ASN Y N 1
ATOM 6199 C CA . ASN D 1 30 ? 14.907 -67.097 -81.292 1.00 32.77 30 ASN Y CA 1
ATOM 6200 C C . ASN D 1 30 ? 16.349 -66.647 -81.617 1.00 32.87 30 ASN Y C 1
ATOM 6201 O O . ASN D 1 30 ? 17.163 -66.410 -80.709 1.00 30.59 30 ASN Y O 1
ATOM 6206 N N . GLU D 1 31 ? 16.666 -66.587 -82.908 1.00 31.91 31 GLU Y N 1
ATOM 6207 C CA . GLU D 1 31 ? 18.056 -66.346 -83.323 1.00 31.19 31 GLU Y CA 1
ATOM 6208 C C . GLU D 1 31 ? 18.353 -64.866 -83.004 1.00 26.94 31 GLU Y C 1
ATOM 6209 O O . GLU D 1 31 ? 19.445 -64.544 -82.568 1.00 25.14 31 GLU Y O 1
ATOM 6215 N N . GLU D 1 32 ? 17.326 -64.011 -83.110 1.00 24.13 32 GLU Y N 1
ATOM 6216 C CA . GLU D 1 32 ? 17.465 -62.570 -82.892 1.00 27.37 32 GLU Y CA 1
ATOM 6217 C C . GLU D 1 32 ? 17.480 -62.273 -81.386 1.00 25.93 32 GLU Y C 1
ATOM 6218 O O . GLU D 1 32 ? 18.241 -61.443 -80.909 1.00 22.79 32 GLU Y O 1
ATOM 6224 N N . ARG D 1 33 ? 16.735 -63.054 -80.611 1.00 23.62 33 ARG Y N 1
ATOM 6225 C CA . ARG D 1 33 ? 16.893 -62.956 -79.165 1.00 22.29 33 ARG Y CA 1
ATOM 6226 C C . ARG D 1 33 ? 18.287 -63.303 -78.689 1.00 20.25 33 ARG Y C 1
ATOM 6227 O O . ARG D 1 33 ? 18.792 -62.661 -77.777 1.00 21.69 33 ARG Y O 1
ATOM 6235 N N . GLU D 1 34 ? 18.858 -64.426 -79.124 1.00 21.46 34 GLU Y N 1
ATOM 6236 C CA . GLU D 1 34 ? 20.180 -64.827 -78.659 1.00 24.07 34 GLU Y CA 1
ATOM 6237 C C . GLU D 1 34 ? 21.208 -63.790 -79.049 1.00 20.95 34 GLU Y C 1
ATOM 6238 O O . GLU D 1 34 ? 22.068 -63.417 -78.247 1.00 21.91 34 GLU Y O 1
ATOM 6244 N N . ALA D 1 35 ? 21.058 -63.260 -80.254 1.00 21.72 35 ALA Y N 1
ATOM 6245 C CA . ALA D 1 35 ? 21.962 -62.206 -80.737 1.00 22.97 35 ALA Y CA 1
ATOM 6246 C C . ALA D 1 35 ? 21.853 -60.970 -79.864 1.00 20.22 35 ALA Y C 1
ATOM 6247 O O . ALA D 1 35 ? 22.841 -60.322 -79.578 1.00 20.50 35 ALA Y O 1
ATOM 6249 N N . ALA D 1 36 ? 20.642 -60.628 -79.491 1.00 19.43 36 ALA Y N 1
ATOM 6250 C CA . ALA D 1 36 ? 20.395 -59.478 -78.591 1.00 19.07 36 ALA Y CA 1
ATOM 6251 C C . ALA D 1 36 ? 20.989 -59.674 -77.223 1.00 20.23 36 ALA Y C 1
ATOM 6252 O O . ALA D 1 36 ? 21.598 -58.787 -76.661 1.00 18.18 36 ALA Y O 1
ATOM 6254 N N . ILE D 1 37 ? 20.866 -60.857 -76.662 1.00 17.76 37 ILE Y N 1
ATOM 6255 C CA . ILE D 1 37 ? 21.504 -61.123 -75.398 1.00 19.65 37 ILE Y CA 1
ATOM 6256 C C . ILE D 1 37 ? 23.015 -61.037 -75.466 1.00 18.55 37 ILE Y C 1
ATOM 6257 O O . ILE D 1 37 ? 23.638 -60.484 -74.583 1.00 21.70 37 ILE Y O 1
ATOM 6262 N N . SER D 1 38 ? 23.624 -61.646 -76.486 1.00 20.71 38 SER Y N 1
ATOM 6263 C CA . SER D 1 38 ? 25.059 -61.535 -76.707 1.00 19.12 38 SER Y CA 1
ATOM 6264 C C . SER D 1 38 ? 25.567 -60.115 -76.916 1.00 20.89 38 SER Y C 1
ATOM 6265 O O . SER D 1 38 ? 26.598 -59.760 -76.330 1.00 19.52 38 SER Y O 1
ATOM 6268 N N . GLU D 1 39 ? 24.824 -59.309 -77.655 1.00 19.30 39 GLU Y N 1
ATOM 6269 C CA . GLU D 1 39 ? 25.103 -57.887 -77.827 1.00 18.21 39 GLU Y CA 1
ATOM 6270 C C . GLU D 1 39 ? 25.082 -57.164 -76.498 1.00 20.01 39 GLU Y C 1
ATOM 6271 O O . GLU D 1 39 ? 25.961 -56.343 -76.213 1.00 18.70 39 GLU Y O 1
ATOM 6277 N N . PHE D 1 40 ? 24.035 -57.380 -75.704 1.00 19.13 40 PHE Y N 1
ATOM 6278 C CA . PHE D 1 40 ? 23.990 -56.750 -74.402 1.00 18.08 40 PHE Y CA 1
ATOM 6279 C C . PHE D 1 40 ? 25.089 -57.227 -73.480 1.00 19.44 40 PHE Y C 1
ATOM 6280 O O . PHE D 1 40 ? 25.731 -56.445 -72.777 1.00 21.21 40 PHE Y O 1
ATOM 6288 N N . LEU D 1 41 ? 25.385 -58.518 -73.495 1.00 19.81 41 LEU Y N 1
ATOM 6289 C CA . LEU D 1 41 ? 26.520 -58.974 -72.671 1.00 18.64 41 LEU Y CA 1
ATOM 6290 C C . LEU D 1 41 ? 27.852 -58.383 -73.087 1.00 19.89 41 LEU Y C 1
ATOM 6291 O O . LEU D 1 41 ? 28.709 -58.150 -72.233 1.00 20.79 41 LEU Y O 1
ATOM 6296 N N . ALA D 1 42 ? 28.019 -58.160 -74.393 1.00 20.14 42 ALA Y N 1
ATOM 6297 C CA . ALA D 1 42 ? 29.224 -57.511 -74.909 1.00 21.55 42 ALA Y CA 1
ATOM 6298 C C . ALA D 1 42 ? 29.364 -56.087 -74.428 1.00 22.42 42 ALA Y C 1
ATOM 6299 O O . ALA D 1 42 ? 30.468 -55.619 -74.184 1.00 23.26 42 ALA Y O 1
ATOM 6301 N N . LEU D 1 43 ? 28.249 -55.373 -74.325 1.00 22.73 43 LEU Y N 1
ATOM 6302 C CA . LEU D 1 43 ? 28.222 -54.055 -73.719 1.00 21.61 43 LEU Y CA 1
ATOM 6303 C C . LEU D 1 43 ? 28.613 -54.066 -72.247 1.00 20.82 43 LEU Y C 1
ATOM 6304 O O . LEU D 1 43 ? 29.445 -53.273 -71.795 1.00 21.60 43 LEU Y O 1
ATOM 6309 N N . VAL D 1 44 ? 27.982 -54.934 -71.461 1.00 20.39 44 VAL Y N 1
ATOM 6310 C CA . VAL D 1 44 ? 28.362 -55.038 -70.075 1.00 21.65 44 VAL Y CA 1
ATOM 6311 C C . VAL D 1 44 ? 29.850 -55.418 -69.896 1.00 21.20 44 VAL Y C 1
ATOM 6312 O O . VAL D 1 44 ? 30.507 -54.971 -68.974 1.00 18.51 44 VAL Y O 1
ATOM 6316 N N . ASP D 1 45 ? 30.390 -56.226 -70.788 1.00 22.92 45 ASP Y N 1
ATOM 6317 C CA . ASP D 1 45 ? 31.818 -56.474 -70.748 1.00 23.73 45 ASP Y CA 1
ATOM 6318 C C . ASP D 1 45 ? 32.674 -55.211 -70.859 1.00 21.35 45 ASP Y C 1
ATOM 6319 O O . ASP D 1 45 ? 33.711 -55.099 -70.187 1.00 21.20 45 ASP Y O 1
ATOM 6324 N N . GLN D 1 46 ? 32.242 -54.248 -71.665 1.00 22.45 46 GLN Y N 1
ATOM 6325 C CA . GLN D 1 46 ? 32.887 -52.940 -71.746 1.00 22.48 46 GLN Y CA 1
ATOM 6326 C C . GLN D 1 46 ? 32.833 -52.260 -70.390 1.00 22.23 46 GLN Y C 1
ATOM 6327 O O . GLN D 1 46 ? 33.832 -51.699 -69.923 1.00 19.72 46 GLN Y O 1
ATOM 6333 N N . TRP D 1 47 ? 31.662 -52.331 -69.747 1.00 20.65 47 TRP Y N 1
ATOM 6334 C CA . TRP D 1 47 ? 31.490 -51.723 -68.417 1.00 19.40 47 TRP Y CA 1
ATOM 6335 C C . TRP D 1 47 ? 32.440 -52.363 -67.397 1.00 19.94 47 TRP Y C 1
ATOM 6336 O O . TRP D 1 47 ? 32.972 -51.695 -66.497 1.00 22.30 47 TRP Y O 1
ATOM 6347 N N . GLU D 1 48 ? 32.643 -53.673 -67.533 1.00 22.07 48 GLU Y N 1
ATOM 6348 C CA . GLU D 1 48 ? 33.494 -54.400 -66.595 1.00 22.32 48 GLU Y CA 1
ATOM 6349 C C . GLU D 1 48 ? 34.963 -54.066 -66.746 1.00 19.08 48 GLU Y C 1
ATOM 6350 O O . GLU D 1 48 ? 35.670 -53.921 -65.758 1.00 23.58 48 GLU Y O 1
ATOM 6356 N N . THR D 1 49 ? 35.374 -53.813 -67.965 1.00 21.57 49 THR Y N 1
ATOM 6357 C CA . THR D 1 49 ? 36.715 -53.324 -68.237 1.00 22.12 49 THR Y CA 1
ATOM 6358 C C . THR D 1 49 ? 36.897 -51.951 -67.641 1.00 23.76 49 THR Y C 1
ATOM 6359 O O . THR D 1 49 ? 37.872 -51.683 -66.982 1.00 23.85 49 THR Y O 1
ATOM 6363 N N . THR D 1 50 ? 35.933 -51.067 -67.860 1.00 21.07 50 THR Y N 1
ATOM 6364 C CA . THR D 1 50 ? 35.977 -49.769 -67.215 1.00 20.71 50 THR Y CA 1
ATOM 6365 C C . THR D 1 50 ? 36.096 -49.859 -65.697 1.00 22.15 50 THR Y C 1
ATOM 6366 O O . THR D 1 50 ? 36.941 -49.189 -65.132 1.00 23.19 50 THR Y O 1
ATOM 6370 N N . GLU D 1 51 ? 35.302 -50.708 -65.045 1.00 21.43 51 GLU Y N 1
ATOM 6371 C CA . GLU D 1 51 ? 35.336 -50.877 -63.608 1.00 20.96 51 GLU Y CA 1
ATOM 6372 C C . GLU D 1 51 ? 36.646 -51.490 -63.158 1.00 23.98 51 GLU Y C 1
ATOM 6373 O O . GLU D 1 51 ? 37.191 -51.056 -62.162 1.00 22.06 51 GLU Y O 1
ATOM 6379 N N . SER D 1 52 ? 37.166 -52.455 -63.924 1.00 24.52 52 SER Y N 1
ATOM 6380 C CA . SER D 1 52 ? 38.508 -53.013 -63.619 1.00 25.84 52 SER Y CA 1
ATOM 6381 C C . SER D 1 52 ? 39.617 -51.979 -63.680 1.00 25.88 52 SER Y C 1
ATOM 6382 O O . SER D 1 52 ? 40.598 -52.074 -62.921 1.00 28.87 52 SER Y O 1
ATOM 6385 N N . GLU D 1 53 ? 39.511 -51.006 -64.582 1.00 25.14 53 GLU Y N 1
ATOM 6386 C CA . GLU D 1 53 ? 40.502 -49.959 -64.668 1.00 27.34 53 GLU Y CA 1
ATOM 6387 C C . GLU D 1 53 ? 40.256 -48.818 -63.682 1.00 27.78 53 GLU Y C 1
ATOM 6388 O O . GLU D 1 53 ? 40.918 -47.767 -63.750 1.00 26.72 53 GLU Y O 1
ATOM 6394 N N . LYS D 1 54 ? 39.198 -48.955 -62.881 1.00 25.82 54 LYS Y N 1
ATOM 6395 C CA . LYS D 1 54 ? 38.870 -47.979 -61.855 1.00 25.05 54 LYS Y CA 1
ATOM 6396 C C . LYS D 1 54 ? 38.503 -46.666 -62.508 1.00 22.83 54 LYS Y C 1
ATOM 6397 O O . LYS D 1 54 ? 38.802 -45.607 -61.940 1.00 26.20 54 LYS Y O 1
ATOM 6403 N N . GLN D 1 55 ? 37.813 -46.714 -63.664 1.00 17.95 55 GLN Y N 1
ATOM 6404 C CA . GLN D 1 55 ? 37.368 -45.515 -64.306 1.00 19.46 55 GLN Y CA 1
ATOM 6405 C C . GLN D 1 55 ? 35.857 -45.345 -64.259 1.00 17.27 55 GLN Y C 1
ATOM 6406 O O . GLN D 1 55 ? 35.303 -44.582 -65.057 1.00 20.92 55 GLN Y O 1
ATOM 6412 N N . GLY D 1 56 ? 35.210 -46.229 -63.503 1.00 17.59 56 GLY Y N 1
ATOM 6413 C CA . GLY D 1 56 ? 33.785 -46.137 -63.243 1.00 17.86 56 GLY Y CA 1
ATOM 6414 C C . GLY D 1 56 ? 33.354 -47.445 -62.599 1.00 17.81 56 GLY Y C 1
ATOM 6415 O O . GLY D 1 56 ? 34.181 -48.216 -62.106 1.00 18.13 56 GLY Y O 1
ATOM 6416 N N . SER D 1 57 ? 32.063 -47.556 -62.343 1.00 14.29 57 SER Y N 1
ATOM 6417 C CA . SER D 1 57 ? 31.531 -48.748 -61.724 1.00 17.06 57 SER Y CA 1
ATOM 6418 C C . SER D 1 57 ? 30.084 -48.942 -62.197 1.00 16.30 57 SER Y C 1
ATOM 6419 O O . SER D 1 57 ? 29.513 -48.041 -62.816 1.00 17.21 57 SER Y O 1
ATOM 6422 N N . HIS D 1 58 ? 29.539 -50.126 -61.955 1.00 17.33 58 HIS Y N 1
ATOM 6423 C CA . HIS D 1 58 ? 28.151 -50.423 -62.354 1.00 15.30 58 HIS Y CA 1
ATOM 6424 C C . HIS D 1 58 ? 27.603 -51.527 -61.538 1.00 16.78 58 HIS Y C 1
ATOM 6425 O O . HIS D 1 58 ? 28.352 -52.327 -60.936 1.00 17.41 58 HIS Y O 1
ATOM 6432 N N . ALA D 1 59 ? 26.272 -51.519 -61.423 1.00 14.73 59 ALA Y N 1
ATOM 6433 C CA . ALA D 1 59 ? 25.545 -52.550 -60.668 1.00 16.77 59 ALA Y CA 1
ATOM 6434 C C . ALA D 1 59 ? 24.312 -52.898 -61.522 1.00 18.87 59 ALA Y C 1
ATOM 6435 O O . ALA D 1 59 ? 23.680 -51.992 -62.089 1.00 17.40 59 ALA Y O 1
ATOM 6437 N N . VAL D 1 60 ? 23.940 -54.165 -61.567 1.00 15.82 60 VAL Y N 1
ATOM 6438 C CA . VAL D 1 60 ? 22.764 -54.570 -62.329 1.00 15.32 60 VAL Y CA 1
ATOM 6439 C C . VAL D 1 60 ? 21.905 -55.471 -61.436 1.00 16.80 60 VAL Y C 1
ATOM 6440 O O . VAL D 1 60 ? 22.376 -56.474 -60.948 1.00 14.79 60 VAL Y O 1
ATOM 6444 N N . TYR D 1 61 ? 20.703 -55.003 -61.093 1.00 15.69 61 TYR Y N 1
ATOM 6445 C CA . TYR D 1 61 ? 19.794 -55.701 -60.209 1.00 15.01 61 TYR Y CA 1
ATOM 6446 C C . TYR D 1 61 ? 18.445 -55.858 -60.877 1.00 15.20 61 TYR Y C 1
ATOM 6447 O O . TYR D 1 61 ? 17.968 -54.941 -61.539 1.00 15.33 61 TYR Y O 1
ATOM 6456 N N . THR D 1 62 ? 17.790 -56.989 -60.603 1.00 13.06 62 THR Y N 1
ATOM 6457 C CA . THR D 1 62 ? 16.383 -57.120 -60.928 1.00 15.30 62 THR Y CA 1
ATOM 6458 C C . THR D 1 62 ? 15.537 -56.553 -59.818 1.00 16.42 62 THR Y C 1
ATOM 6459 O O . THR D 1 62 ? 15.614 -57.019 -58.680 1.00 22.19 62 THR Y O 1
ATOM 6463 N N . ILE D 1 63 ? 14.529 -55.793 -60.220 1.00 12.69 63 ILE Y N 1
ATOM 6464 C CA . ILE D 1 63 ? 13.673 -55.061 -59.275 1.00 13.88 63 ILE Y CA 1
ATOM 6465 C C . ILE D 1 63 ? 12.330 -55.757 -59.141 1.00 13.43 63 ILE Y C 1
ATOM 6466 O O . ILE D 1 63 ? 11.775 -56.289 -60.122 1.00 13.63 63 ILE Y O 1
ATOM 6471 N N . VAL D 1 64 ? 11.918 -55.925 -57.890 1.00 13.71 64 VAL Y N 1
ATOM 6472 C CA . VAL D 1 64 ? 10.700 -56.661 -57.612 1.00 13.65 64 VAL Y CA 1
ATOM 6473 C C . VAL D 1 64 ? 9.493 -55.691 -57.673 1.00 14.82 64 VAL Y C 1
ATOM 6474 O O . VAL D 1 64 ? 9.567 -54.517 -57.238 1.00 14.85 64 VAL Y O 1
ATOM 6478 N N . GLY D 1 65 ? 8.397 -56.192 -58.259 1.00 16.63 65 GLY Y N 1
ATOM 6479 C CA . GLY D 1 65 ? 7.164 -55.423 -58.422 1.00 17.93 65 GLY Y CA 1
ATOM 6480 C C . GLY D 1 65 ? 7.105 -54.673 -59.727 1.00 17.50 65 GLY Y C 1
ATOM 6481 O O . GLY D 1 65 ? 7.918 -54.915 -60.636 1.00 17.80 65 GLY Y O 1
ATOM 6482 N N . GLN D 1 66 ? 6.101 -53.804 -59.881 1.00 16.27 66 GLN Y N 1
ATOM 6483 C CA . GLN D 1 66 ? 5.878 -53.194 -61.174 1.00 15.22 66 GLN Y CA 1
ATOM 6484 C C . GLN D 1 66 ? 6.570 -51.859 -61.451 1.00 15.45 66 GLN Y C 1
ATOM 6485 O O . GLN D 1 66 ? 6.374 -51.301 -62.524 1.00 15.94 66 GLN Y O 1
ATOM 6491 N N . LYS D 1 67 ? 7.164 -51.229 -60.427 1.00 14.04 67 LYS Y N 1
ATOM 6492 C CA . LYS D 1 67 ? 7.825 -49.957 -60.666 1.00 15.05 67 LYS Y CA 1
ATOM 6493 C C . LYS D 1 67 ? 8.955 -50.129 -61.666 1.00 16.30 67 LYS Y C 1
ATOM 6494 O O . LYS D 1 67 ? 9.274 -49.176 -62.372 1.00 15.61 67 LYS Y O 1
ATOM 6500 N N . ALA D 1 68 ? 9.538 -51.334 -61.727 1.00 14.17 68 ALA Y N 1
ATOM 6501 C CA . ALA D 1 68 ? 10.607 -51.671 -62.686 1.00 13.44 68 ALA Y CA 1
ATOM 6502 C C . ALA D 1 68 ? 10.854 -53.174 -62.696 1.00 15.69 68 ALA Y C 1
ATOM 6503 O O . ALA D 1 68 ? 10.493 -53.857 -61.747 1.00 15.17 68 ALA Y O 1
ATOM 6505 N N . ASP D 1 69 ? 11.616 -53.648 -63.686 1.00 13.12 69 ASP Y N 1
ATOM 6506 C CA . ASP D 1 69 ? 12.110 -55.002 -63.689 1.00 13.99 69 ASP Y CA 1
ATOM 6507 C C . ASP D 1 69 ? 13.631 -55.099 -63.538 1.00 14.99 69 ASP Y C 1
ATOM 6508 O O . ASP D 1 69 ? 14.161 -56.141 -63.073 1.00 15.60 69 ASP Y O 1
ATOM 6513 N N . ILE D 1 70 ? 14.321 -54.043 -63.975 1.00 15.15 70 ILE Y N 1
ATOM 6514 C CA . ILE D 1 70 ? 15.788 -54.044 -64.027 1.00 16.70 70 ILE Y CA 1
ATOM 6515 C C . ILE D 1 70 ? 16.330 -52.644 -63.787 1.00 15.50 70 ILE Y C 1
ATOM 6516 O O . ILE D 1 70 ? 15.766 -51.649 -64.244 1.00 15.35 70 ILE Y O 1
ATOM 6521 N N . LEU D 1 71 ? 17.387 -52.597 -62.984 1.00 15.13 71 LEU Y N 1
ATOM 6522 C CA . LEU D 1 71 ? 18.132 -51.367 -62.687 1.00 14.73 71 LEU Y CA 1
ATOM 6523 C C . LEU D 1 71 ? 19.545 -51.527 -63.225 1.00 16.22 71 LEU Y C 1
ATOM 6524 O O . LEU D 1 71 ? 20.244 -52.478 -62.862 1.00 14.46 71 LEU Y O 1
ATOM 6529 N N . PHE D 1 72 ? 19.995 -50.548 -63.993 1.00 15.44 72 PHE Y N 1
ATOM 6530 C CA . PHE D 1 72 ? 21.434 -50.391 -64.304 1.00 15.55 72 PHE Y CA 1
ATOM 6531 C C . PHE D 1 72 ? 21.898 -49.126 -63.570 1.00 17.06 72 PHE Y C 1
ATOM 6532 O O . PHE D 1 72 ? 21.418 -48.009 -63.883 1.00 14.94 72 PHE Y O 1
ATOM 6540 N N . MET D 1 73 ? 22.742 -49.291 -62.569 1.00 13.83 73 MET Y N 1
ATOM 6541 C CA . MET D 1 73 ? 23.295 -48.150 -61.847 1.00 13.92 73 MET Y CA 1
ATOM 6542 C C . MET D 1 73 ? 24.741 -47.983 -62.358 1.00 16.21 73 MET Y C 1
ATOM 6543 O O . MET D 1 73 ? 25.518 -48.936 -62.327 1.00 14.67 73 MET Y O 1
ATOM 6548 N N . ILE D 1 74 ? 25.059 -46.786 -62.857 1.00 16.08 74 ILE Y N 1
ATOM 6549 C CA . ILE D 1 74 ? 26.299 -46.527 -63.585 1.00 15.37 74 ILE Y CA 1
ATOM 6550 C C . ILE D 1 74 ? 27.016 -45.330 -63.007 1.00 16.25 74 ILE Y C 1
ATOM 6551 O O . ILE D 1 74 ? 26.410 -44.297 -62.816 1.00 14.25 74 ILE Y O 1
ATOM 6556 N N . LEU D 1 75 ? 28.287 -45.488 -62.621 1.00 14.03 75 LEU Y N 1
ATOM 6557 C CA . LEU D 1 75 ? 29.111 -44.374 -62.201 1.00 14.65 75 LEU Y CA 1
ATOM 6558 C C . LEU D 1 75 ? 30.193 -44.100 -63.228 1.00 14.41 75 LEU Y C 1
ATOM 6559 O O . LEU D 1 75 ? 30.950 -45.026 -63.648 1.00 14.24 75 LEU Y O 1
ATOM 6564 N N . ARG D 1 76 ? 30.303 -42.831 -63.613 1.00 15.65 76 ARG Y N 1
ATOM 6565 C CA . ARG D 1 76 ? 31.354 -42.438 -64.544 1.00 15.12 76 ARG Y CA 1
ATOM 6566 C C . ARG D 1 76 ? 31.920 -41.068 -64.196 1.00 18.06 76 ARG Y C 1
ATOM 6567 O O . ARG D 1 76 ? 31.309 -40.298 -63.493 1.00 16.72 76 ARG Y O 1
ATOM 6575 N N . PRO D 1 77 ? 33.094 -40.741 -64.734 1.00 18.11 77 PRO Y N 1
ATOM 6576 C CA . PRO D 1 77 ? 33.741 -39.467 -64.373 1.00 18.56 77 PRO Y CA 1
ATOM 6577 C C . PRO D 1 77 ? 33.125 -38.217 -64.935 1.00 20.42 77 PRO Y C 1
ATOM 6578 O O . PRO D 1 77 ? 33.373 -37.118 -64.428 1.00 21.30 77 PRO Y O 1
ATOM 6582 N N . THR D 1 78 ? 32.321 -38.347 -65.966 1.00 19.33 78 THR Y N 1
ATOM 6583 C CA . THR D 1 78 ? 31.688 -37.179 -66.546 1.00 17.42 78 THR Y CA 1
ATOM 6584 C C . THR D 1 78 ? 30.192 -37.409 -66.805 1.00 19.58 78 THR Y C 1
ATOM 6585 O O . THR D 1 78 ? 29.750 -38.538 -67.073 1.00 19.13 78 THR Y O 1
ATOM 6589 N N . LEU D 1 79 ? 29.455 -36.303 -66.932 1.00 18.43 79 LEU Y N 1
ATOM 6590 C CA . LEU D 1 79 ? 28.047 -36.386 -67.330 1.00 18.82 79 LEU Y CA 1
ATOM 6591 C C . LEU D 1 79 ? 27.952 -36.891 -68.781 1.00 19.41 79 LEU Y C 1
ATOM 6592 O O . LEU D 1 79 ? 27.105 -37.709 -69.115 1.00 19.59 79 LEU Y O 1
ATOM 6597 N N . ASP D 1 80 ? 28.913 -36.502 -69.621 1.00 18.22 80 ASP Y N 1
ATOM 6598 C CA . ASP D 1 80 ? 28.915 -36.958 -71.005 1.00 19.44 80 ASP Y CA 1
ATOM 6599 C C . ASP D 1 80 ? 29.002 -38.465 -71.101 1.00 17.95 80 ASP Y C 1
ATOM 6600 O O . ASP D 1 80 ? 28.392 -39.063 -71.979 1.00 18.80 80 ASP Y O 1
ATOM 6605 N N . GLU D 1 81 ? 29.825 -39.069 -70.255 1.00 19.41 81 GLU Y N 1
ATOM 6606 C CA . GLU D 1 81 ? 29.995 -40.530 -70.290 1.00 20.56 81 GLU Y CA 1
ATOM 6607 C C . GLU D 1 81 ? 28.716 -41.233 -69.879 1.00 21.69 81 GLU Y C 1
ATOM 6608 O O . GLU D 1 81 ? 28.382 -42.286 -70.412 1.00 19.17 81 GLU Y O 1
ATOM 6614 N N . LEU D 1 82 ? 27.973 -40.643 -68.944 1.00 20.44 82 LEU Y N 1
ATOM 6615 C CA . LEU D 1 82 ? 26.664 -41.208 -68.567 1.00 21.81 82 LEU Y CA 1
ATOM 6616 C C . LEU D 1 82 ? 25.733 -41.172 -69.733 1.00 21.80 82 LEU Y C 1
ATOM 6617 O O . LEU D 1 82 ? 25.049 -42.134 -70.035 1.00 20.12 82 LEU Y O 1
ATOM 6622 N N . HIS D 1 83 ? 25.756 -40.075 -70.455 1.00 18.12 83 HIS Y N 1
ATOM 6623 C CA . HIS D 1 83 ? 24.967 -39.971 -71.639 1.00 18.98 83 HIS Y CA 1
ATOM 6624 C C . HIS D 1 83 ? 25.378 -40.971 -72.671 1.00 18.67 83 HIS Y C 1
ATOM 6625 O O . HIS D 1 83 ? 24.531 -41.506 -73.377 1.00 18.02 83 HIS Y O 1
ATOM 6632 N N . GLU D 1 84 ? 26.684 -41.138 -72.867 1.00 16.89 84 GLU Y N 1
ATOM 6633 C CA . GLU D 1 84 ? 27.168 -42.127 -73.831 1.00 18.70 84 GLU Y CA 1
ATOM 6634 C C . GLU D 1 84 ? 26.711 -43.543 -73.523 1.00 17.05 84 GLU Y C 1
ATOM 6635 O O . GLU D 1 84 ? 26.398 -44.294 -74.442 1.00 18.97 84 GLU Y O 1
ATOM 6641 N N . ILE D 1 85 ? 26.781 -43.922 -72.244 1.00 17.96 85 ILE Y N 1
ATOM 6642 C CA . ILE D 1 85 ? 26.359 -45.238 -71.799 1.00 19.26 85 ILE Y CA 1
ATOM 6643 C C . ILE D 1 85 ? 24.882 -45.451 -72.052 1.00 16.23 85 ILE Y C 1
ATOM 6644 O O . ILE D 1 85 ? 24.473 -46.506 -72.590 1.00 17.27 85 ILE Y O 1
ATOM 6649 N N . GLU D 1 86 ? 24.079 -44.458 -71.689 1.00 17.53 86 GLU Y N 1
ATOM 6650 C CA . GLU D 1 86 ? 22.619 -44.531 -71.899 1.00 17.15 86 GLU Y CA 1
ATOM 6651 C C . GLU D 1 86 ? 22.302 -44.715 -73.369 1.00 15.43 86 GLU Y C 1
ATOM 6652 O O . GLU D 1 86 ? 21.401 -45.440 -73.761 1.00 15.28 86 GLU Y O 1
ATOM 6658 N N . THR D 1 87 ? 22.969 -43.947 -74.233 1.00 15.81 87 THR Y N 1
ATOM 6659 C CA . THR D 1 87 ? 22.723 -43.971 -75.648 1.00 16.28 87 THR Y CA 1
ATOM 6660 C C . THR D 1 87 ? 23.100 -45.318 -76.253 1.00 16.23 87 THR Y C 1
ATOM 6661 O O . THR D 1 87 ? 22.313 -45.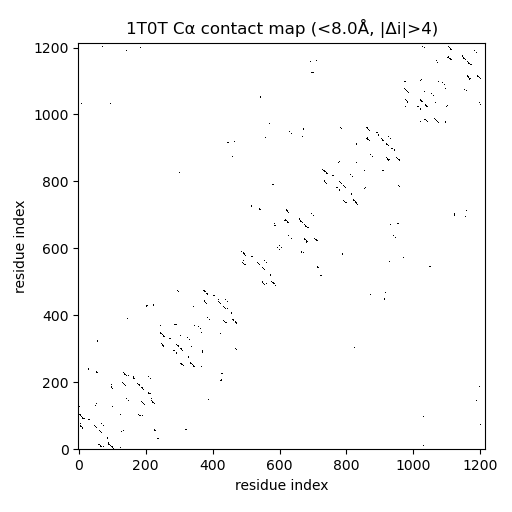890 -76.993 1.00 17.58 87 THR Y O 1
ATOM 6665 N N . ALA D 1 88 ? 24.286 -45.802 -75.926 1.00 16.78 88 ALA Y N 1
ATOM 6666 C CA . ALA D 1 88 ? 24.745 -47.161 -76.344 1.00 15.72 88 ALA Y CA 1
ATOM 6667 C C . ALA D 1 88 ? 23.755 -48.197 -75.928 1.00 16.76 88 ALA Y C 1
ATOM 6668 O O . ALA D 1 88 ? 23.393 -49.067 -76.714 1.00 15.91 88 ALA Y O 1
ATOM 6670 N N . LEU D 1 89 ? 23.292 -48.111 -74.701 1.00 16.49 89 LEU Y N 1
ATOM 6671 C CA . LEU D 1 89 ? 22.266 -49.076 -74.218 1.00 14.43 89 LEU Y CA 1
ATOM 6672 C C . LEU D 1 89 ? 21.002 -48.989 -75.082 1.00 15.92 89 LEU Y C 1
ATOM 6673 O O . LEU D 1 89 ? 20.507 -49.986 -75.644 1.00 15.95 89 LEU Y O 1
ATOM 6678 N N . ASN D 1 90 ? 20.541 -47.784 -75.340 1.00 16.17 90 ASN Y N 1
ATOM 6679 C CA . ASN D 1 90 ? 19.300 -47.629 -76.072 1.00 14.63 90 ASN Y CA 1
ATOM 6680 C C . ASN D 1 90 ? 19.402 -48.050 -77.530 1.00 17.55 90 ASN Y C 1
ATOM 6681 O O . ASN D 1 90 ? 18.440 -48.512 -78.135 1.00 17.49 90 ASN Y O 1
ATOM 6686 N N . LYS D 1 91 ? 20.607 -48.030 -78.043 1.00 17.69 91 LYS Y N 1
ATOM 6687 C CA . LYS D 1 91 ? 20.865 -48.534 -79.402 1.00 16.03 91 LYS Y CA 1
ATOM 6688 C C . LYS D 1 91 ? 21.070 -50.071 -79.513 1.00 19.53 91 LYS Y C 1
ATOM 6689 O O . LYS D 1 91 ? 21.241 -50.564 -80.626 1.00 22.30 91 LYS Y O 1
ATOM 6695 N N . THR D 1 92 ? 21.092 -50.801 -78.398 1.00 18.47 92 THR Y N 1
ATOM 6696 C CA . THR D 1 92 ? 21.089 -52.266 -78.455 1.00 18.15 92 THR Y CA 1
ATOM 6697 C C . THR D 1 92 ? 19.705 -52.772 -78.796 1.00 18.33 92 THR Y C 1
ATOM 6698 O O . THR D 1 92 ? 18.718 -52.118 -78.536 1.00 16.91 92 THR Y O 1
ATOM 6702 N N . LYS D 1 93 ? 19.627 -53.987 -79.355 1.00 18.19 93 LYS Y N 1
ATOM 6703 C CA . LYS D 1 93 ? 18.330 -54.534 -79.703 1.00 18.39 93 LYS Y CA 1
ATOM 6704 C C . LYS D 1 93 ? 17.568 -54.862 -78.435 1.00 16.10 93 LYS Y C 1
ATOM 6705 O O . LYS D 1 93 ? 16.373 -54.627 -78.356 1.00 16.71 93 LYS Y O 1
ATOM 6711 N N . LEU D 1 94 ? 18.265 -55.322 -77.410 1.00 18.43 94 LEU Y N 1
ATOM 6712 C CA . LEU D 1 94 ? 17.569 -55.688 -76.173 1.00 16.79 94 LEU Y CA 1
ATOM 6713 C C . LEU D 1 94 ? 16.822 -54.476 -75.615 1.00 18.46 94 LEU Y C 1
ATOM 6714 O O . LEU D 1 94 ? 15.709 -54.601 -75.110 1.00 15.34 94 LEU Y O 1
ATOM 6719 N N . ALA D 1 95 ? 17.410 -53.290 -75.723 1.00 16.33 95 ALA Y N 1
ATOM 6720 C CA . ALA D 1 95 ? 16.811 -52.127 -75.129 1.00 14.64 95 ALA Y CA 1
ATOM 6721 C C . ALA D 1 95 ? 15.464 -51.762 -75.721 1.00 16.56 95 ALA Y C 1
ATOM 6722 O O . ALA D 1 95 ? 14.625 -51.103 -75.077 1.00 16.68 95 ALA Y O 1
ATOM 6724 N N . ASP D 1 96 ? 15.182 -52.231 -76.922 1.00 16.98 96 ASP Y N 1
ATOM 6725 C CA . ASP D 1 96 ? 13.857 -52.025 -77.493 1.00 17.37 96 ASP Y CA 1
ATOM 6726 C C . ASP D 1 96 ? 12.779 -52.643 -76.612 1.00 16.37 96 ASP Y C 1
ATOM 6727 O O . ASP D 1 96 ? 11.618 -52.280 -76.721 1.00 20.24 96 ASP Y O 1
ATOM 6732 N N . TYR D 1 97 ? 13.158 -53.639 -75.836 1.00 16.16 97 TYR Y N 1
ATOM 6733 C CA . TYR D 1 97 ? 12.237 -54.374 -74.975 1.00 15.55 97 TYR Y CA 1
ATOM 6734 C C . TYR D 1 97 ? 12.334 -53.950 -73.524 1.00 17.26 97 TYR Y C 1
ATOM 6735 O O . TYR D 1 97 ? 11.710 -54.546 -72.638 1.00 17.82 97 TYR Y O 1
ATOM 6744 N N . LEU D 1 98 ? 13.179 -52.951 -73.285 1.00 17.15 98 LEU Y N 1
ATOM 6745 C CA . LEU D 1 98 ? 13.444 -52.447 -71.946 1.00 15.78 98 LEU Y CA 1
ATOM 6746 C C . LEU D 1 98 ? 12.868 -51.034 -71.857 1.00 15.93 98 LEU Y C 1
ATOM 6747 O O . LEU D 1 98 ? 13.481 -50.054 -72.309 1.00 17.52 98 LEU Y O 1
ATOM 6752 N N . LEU D 1 99 ? 11.579 -50.988 -71.554 1.00 16.09 99 LEU Y N 1
ATOM 6753 C CA . LEU D 1 99 ? 10.794 -49.756 -71.601 1.00 16.63 99 LEU Y CA 1
ATOM 6754 C C . LEU D 1 99 ? 11.141 -48.841 -70.417 1.00 18.64 99 LEU Y C 1
ATOM 6755 O O . LEU D 1 99 ? 11.497 -49.312 -69.338 1.00 15.54 99 LEU Y O 1
ATOM 6760 N N . PRO D 1 100 ? 10.871 -47.537 -70.552 1.00 23.44 100 PRO Y N 1
ATOM 6761 C CA . PRO D 1 100 ? 11.251 -46.595 -69.489 1.00 21.90 100 PRO Y CA 1
ATOM 6762 C C . PRO D 1 100 ? 10.389 -46.848 -68.281 1.00 21.20 100 PRO Y C 1
ATOM 6763 O O . PRO D 1 100 ? 9.253 -47.339 -68.393 1.00 25.83 100 PRO Y O 1
ATOM 6767 N N . ALA D 1 101 ? 10.993 -46.748 -67.106 1.00 19.07 101 ALA Y N 1
ATOM 6768 C CA . ALA D 1 101 ? 10.288 -46.922 -65.879 1.00 17.57 101 ALA Y CA 1
ATOM 6769 C C . ALA D 1 101 ? 10.573 -45.785 -64.921 1.00 18.93 101 ALA Y C 1
ATOM 6770 O O . ALA D 1 101 ? 9.648 -45.175 -64.366 1.00 19.69 101 ALA Y O 1
ATOM 6772 N N . TYR D 1 102 ? 11.856 -45.491 -64.717 1.00 15.88 102 TYR Y N 1
ATOM 6773 C CA . TYR D 1 102 ? 12.254 -44.383 -63.832 1.00 14.30 102 TYR Y CA 1
ATOM 6774 C C . TYR D 1 102 ? 13.764 -44.195 -63.999 1.00 13.21 102 TYR Y C 1
ATOM 6775 O O . TYR D 1 102 ? 14.430 -45.091 -64.504 1.00 14.20 102 TYR Y O 1
ATOM 6784 N N . SER D 1 103 ? 14.273 -43.000 -63.707 1.00 13.40 103 SER Y N 1
ATOM 6785 C CA . SER D 1 103 ? 15.685 -42.690 -63.831 1.00 13.07 103 SER Y CA 1
ATOM 6786 C C . SER D 1 103 ? 16.063 -41.671 -62.776 1.00 14.06 103 SER Y C 1
ATOM 6787 O O . SER D 1 103 ? 15.218 -40.883 -62.279 1.00 14.25 103 SER Y O 1
ATOM 6790 N N . TYR D 1 104 ? 17.361 -41.635 -62.482 1.00 12.59 104 TYR Y N 1
ATOM 6791 C CA . TYR D 1 104 ? 17.890 -40.658 -61.563 1.00 14.91 104 TYR Y CA 1
ATOM 6792 C C . TYR D 1 104 ? 19.338 -40.293 -61.928 1.00 14.57 104 TYR Y C 1
ATOM 6793 O O . TYR D 1 104 ? 20.098 -41.123 -62.373 1.00 15.20 104 TYR Y O 1
ATOM 6802 N N . VAL D 1 105 ? 19.576 -38.992 -61.970 1.00 14.04 105 VAL Y N 1
ATOM 6803 C CA . VAL D 1 105 ? 20.911 -38.413 -62.324 1.00 12.52 105 VAL Y CA 1
ATOM 6804 C C . VAL D 1 105 ? 21.435 -37.619 -61.143 1.00 14.11 105 VAL Y C 1
ATOM 6805 O O . VAL D 1 105 ? 20.727 -36.857 -60.540 1.00 14.16 105 VAL Y O 1
ATOM 6809 N N . SER D 1 106 ? 22.629 -37.952 -60.693 1.00 13.30 106 SER Y N 1
ATOM 6810 C CA . SER D 1 106 ? 23.185 -37.436 -59.435 1.00 14.59 106 SER Y CA 1
ATOM 6811 C C . SER D 1 106 ? 24.712 -37.539 -59.455 1.00 12.01 106 SER Y C 1
ATOM 6812 O O . SER D 1 106 ? 25.320 -38.006 -60.443 1.00 15.15 106 SER Y O 1
ATOM 6815 N N . VAL D 1 107 ? 25.342 -37.075 -58.375 1.00 16.94 107 VAL Y N 1
ATOM 6816 C CA . VAL D 1 107 ? 26.817 -37.114 -58.281 1.00 13.65 107 VAL Y CA 1
ATOM 6817 C C . VAL D 1 107 ? 27.198 -37.618 -56.893 1.00 14.09 107 VAL Y C 1
ATOM 6818 O O . VAL D 1 107 ? 26.626 -37.176 -55.859 1.00 15.07 107 VAL Y O 1
ATOM 6822 N N . VAL D 1 108 ? 28.166 -38.518 -56.840 1.00 15.91 108 VAL Y N 1
ATOM 6823 C CA . VAL D 1 108 ? 28.598 -39.035 -55.534 1.00 17.18 108 VAL Y CA 1
ATOM 6824 C C . VAL D 1 108 ? 29.108 -37.842 -54.709 1.00 18.56 108 VAL Y C 1
ATOM 6825 O O . VAL D 1 108 ? 29.878 -37.008 -55.226 1.00 19.28 108 VAL Y O 1
ATOM 6829 N N . GLU D 1 109 ? 28.671 -37.725 -53.450 1.00 20.19 109 GLU Y N 1
ATOM 6830 C CA . GLU D 1 109 ? 28.956 -36.540 -52.655 1.00 22.16 109 GLU Y CA 1
ATOM 6831 C C . GLU D 1 109 ? 29.455 -36.964 -51.279 1.00 25.09 109 GLU Y C 1
ATOM 6832 O O . GLU D 1 109 ? 28.895 -37.870 -50.674 1.00 23.17 109 GLU Y O 1
ATOM 6838 N N . LEU D 1 110 ? 30.488 -36.309 -50.783 1.00 23.89 110 LEU Y N 1
ATOM 6839 C CA . LEU D 1 110 ? 31.041 -36.657 -49.461 1.00 29.25 110 LEU Y CA 1
ATOM 6840 C C . LEU D 1 110 ? 31.067 -35.395 -48.627 1.00 32.66 110 LEU Y C 1
ATOM 6841 O O . LEU D 1 110 ? 31.577 -34.347 -49.061 1.00 31.28 110 LEU Y O 1
ATOM 6846 N N . SER D 1 111 ? 30.550 -35.478 -47.415 1.00 37.62 111 SER Y N 1
ATOM 6847 C CA . SER D 1 111 ? 30.684 -34.352 -46.513 1.00 39.82 111 SER Y CA 1
ATOM 6848 C C . SER D 1 111 ? 31.632 -34.663 -45.367 1.00 38.95 111 SER Y C 1
ATOM 6849 O O . SER D 1 111 ? 32.451 -33.822 -45.001 1.00 41.29 111 SER Y O 1
ATOM 6852 N N . ASN D 1 112 ? 31.626 -35.918 -44.940 1.00 37.48 112 ASN Y N 1
ATOM 6853 C CA . ASN D 1 112 ? 32.424 -36.381 -43.777 1.00 37.17 112 ASN Y CA 1
ATOM 6854 C C . ASN D 1 112 ? 33.827 -36.837 -44.173 1.00 35.67 112 ASN Y C 1
ATOM 6855 O O . ASN D 1 112 ? 34.033 -37.936 -44.704 1.00 33.69 112 ASN Y O 1
ATOM 6860 N N . TYR D 1 113 ? 34.824 -35.996 -43.913 1.00 33.36 113 TYR Y N 1
ATOM 6861 C CA . TYR D 1 113 ? 36.222 -36.445 -44.040 1.00 31.31 113 TYR Y CA 1
ATOM 6862 C C . TYR D 1 113 ? 37.114 -35.558 -43.164 1.00 30.88 113 TYR Y C 1
ATOM 6863 O O . TYR D 1 113 ? 36.745 -34.421 -42.874 1.00 29.45 113 TYR Y O 1
ATOM 6872 N N . LEU D 1 114 ? 38.278 -36.071 -42.778 1.00 31.81 114 LEU Y N 1
ATOM 6873 C CA . LEU D 1 114 ? 39.191 -35.292 -41.930 1.00 33.33 114 LEU Y CA 1
ATOM 6874 C C . LEU D 1 114 ? 39.965 -34.313 -42.822 1.00 32.25 114 LEU Y C 1
ATOM 6875 O O . LEU D 1 114 ? 40.678 -34.717 -43.766 1.00 33.95 114 LEU Y O 1
ATOM 6880 N N . ALA D 1 115 ? 39.623 -33.048 -42.668 1.00 32.61 115 ALA Y N 1
ATOM 6881 C CA . ALA D 1 115 ? 40.181 -31.976 -43.495 1.00 34.67 115 ALA Y CA 1
ATOM 6882 C C . ALA D 1 115 ? 41.299 -31.307 -42.711 1.00 35.65 115 ALA Y C 1
ATOM 6883 O O . ALA D 1 115 ? 41.046 -30.652 -41.707 1.00 38.74 115 ALA Y O 1
ATOM 6885 N N . SER D 1 116 ? 42.525 -31.457 -43.186 1.00 34.90 116 SER Y N 1
ATOM 6886 C CA . SER D 1 116 ? 43.682 -30.865 -42.522 1.00 34.76 116 SER Y CA 1
ATOM 6887 C C . SER D 1 116 ? 44.063 -29.516 -43.137 1.00 34.13 116 SER Y C 1
ATOM 6888 O O . SER D 1 116 ? 44.790 -28.704 -42.522 1.00 33.12 116 SER Y O 1
ATOM 6891 N N . GLY D 1 117 ? 43.667 -29.319 -44.388 1.00 29.78 117 GLY Y N 1
ATOM 6892 C CA . GLY D 1 117 ? 44.226 -28.218 -45.180 1.00 28.39 117 GLY Y CA 1
ATOM 6893 C C . GLY D 1 117 ? 45.556 -28.475 -45.877 1.00 26.85 117 GLY Y C 1
ATOM 6894 O O . GLY D 1 117 ? 45.898 -27.805 -46.854 1.00 22.20 117 GLY Y O 1
ATOM 6895 N N . SER D 1 118 ? 46.289 -29.519 -45.501 1.00 27.71 118 SER Y N 1
ATOM 6896 C CA . SER D 1 118 ? 47.631 -29.649 -46.019 1.00 26.66 118 SER Y CA 1
ATOM 6897 C C . SER D 1 118 ? 47.735 -30.613 -47.173 1.00 26.49 118 SER Y C 1
ATOM 6898 O O . SER D 1 118 ? 48.820 -30.862 -47.672 1.00 27.98 118 SER Y O 1
ATOM 6901 N N . GLU D 1 119 ? 46.594 -31.072 -47.700 1.00 24.15 119 GLU Y N 1
ATOM 6902 C CA . GLU D 1 119 ? 46.596 -32.085 -48.725 1.00 24.88 119 GLU Y CA 1
ATOM 6903 C C . GLU D 1 119 ? 45.423 -31.809 -49.638 1.00 24.07 119 GLU Y C 1
ATOM 6904 O O . GLU D 1 119 ? 44.434 -31.225 -49.232 1.00 26.70 119 GLU Y O 1
ATOM 6910 N N . ASP D 1 120 ? 45.534 -32.227 -50.880 1.00 21.92 120 ASP Y N 1
ATOM 6911 C CA . ASP D 1 120 ? 44.397 -32.145 -51.769 1.00 21.85 120 ASP Y CA 1
ATOM 6912 C C . ASP D 1 120 ? 43.585 -33.429 -51.552 1.00 21.99 120 ASP Y C 1
ATOM 6913 O O . ASP D 1 120 ? 44.092 -34.524 -51.813 1.00 24.76 120 ASP Y O 1
ATOM 6918 N N . PRO D 1 121 ? 42.402 -33.342 -50.968 1.00 24.36 121 PRO Y N 1
ATOM 6919 C CA . PRO D 1 121 ? 41.668 -34.568 -50.562 1.00 24.56 121 PRO Y CA 1
ATOM 6920 C C . PRO D 1 121 ? 41.245 -35.449 -51.726 1.00 26.98 121 PRO Y C 1
ATOM 6921 O O . PRO D 1 121 ? 41.129 -36.680 -51.587 1.00 26.96 121 PRO Y O 1
ATOM 6925 N N . TYR D 1 122 ? 41.230 -34.861 -52.921 1.00 26.57 122 TYR Y N 1
ATOM 6926 C CA . TYR D 1 122 ? 40.989 -35.597 -54.132 1.00 26.47 122 TYR Y CA 1
ATOM 6927 C C . TYR D 1 122 ? 42.128 -36.511 -54.500 1.00 28.63 122 TYR Y C 1
ATOM 6928 O O . TYR D 1 122 ? 41.951 -37.447 -55.290 1.00 26.85 122 TYR Y O 1
ATOM 6937 N N . GLN D 1 123 ? 43.253 -36.349 -53.803 1.00 28.55 123 GLN Y N 1
ATOM 6938 C CA . GLN D 1 123 ? 44.420 -37.223 -54.035 1.00 29.13 123 GLN Y CA 1
ATOM 6939 C C . GLN D 1 123 ? 44.736 -38.126 -52.841 1.00 30.66 123 GLN Y C 1
ATOM 6940 O O . GLN D 1 123 ? 45.735 -38.830 -52.875 1.00 34.39 123 GLN Y O 1
ATOM 6946 N N . ILE D 1 124 ? 43.889 -38.131 -51.813 1.00 29.44 124 ILE Y N 1
ATOM 6947 C CA . ILE D 1 124 ? 44.101 -38.953 -50.607 1.00 31.21 124 ILE Y CA 1
ATOM 6948 C C . ILE D 1 124 ? 43.371 -40.307 -50.830 1.00 29.99 124 ILE Y C 1
ATOM 6949 O O . ILE D 1 124 ? 42.171 -40.313 -51.100 1.00 25.23 124 ILE Y O 1
ATOM 6954 N N . PRO D 1 125 ? 44.061 -41.433 -50.670 1.00 28.53 125 PRO Y N 1
ATOM 6955 C CA . PRO D 1 125 ? 43.450 -42.731 -50.929 1.00 28.49 125 PRO Y CA 1
ATOM 6956 C C . PRO D 1 125 ? 42.161 -43.013 -50.151 1.00 25.55 125 PRO Y C 1
ATOM 6957 O O . PRO D 1 125 ? 41.206 -43.526 -50.754 1.00 27.02 125 PRO Y O 1
ATOM 6961 N N . GLU D 1 126 ? 42.140 -42.720 -48.858 1.00 25.22 126 GLU Y N 1
ATOM 6962 C CA . GLU D 1 126 ? 40.982 -42.952 -48.005 1.00 27.13 126 GLU Y CA 1
ATOM 6963 C C . GLU D 1 126 ? 39.744 -42.195 -48.528 1.00 27.73 126 GLU Y C 1
ATOM 6964 O O . GLU D 1 126 ? 38.610 -42.530 -48.178 1.00 30.72 126 GLU Y O 1
ATOM 6970 N N . VAL D 1 127 ? 39.977 -41.048 -49.164 1.00 24.96 127 VAL Y N 1
ATOM 6971 C CA . VAL D 1 127 ? 38.853 -40.225 -49.651 1.00 24.42 127 VAL Y CA 1
ATOM 6972 C C . VAL D 1 127 ? 38.440 -40.708 -51.058 1.00 22.39 127 VAL Y C 1
ATOM 6973 O O . VAL D 1 127 ? 37.239 -40.748 -51.395 1.00 21.29 127 VAL Y O 1
ATOM 6977 N N . ARG D 1 128 ? 39.430 -40.941 -51.911 1.00 22.86 128 ARG Y N 1
ATOM 6978 C CA . ARG D 1 128 ? 39.171 -41.310 -53.278 1.00 22.99 128 ARG Y CA 1
ATOM 6979 C C . ARG D 1 128 ? 38.345 -42.577 -53.308 1.00 23.67 128 ARG Y C 1
ATOM 6980 O O . ARG D 1 128 ? 37.541 -42.780 -54.200 1.00 23.21 128 ARG Y O 1
ATOM 6988 N N . ARG D 1 129 ? 38.529 -43.457 -52.338 1.00 23.79 129 ARG Y N 1
ATOM 6989 C CA . ARG D 1 129 ? 37.835 -44.722 -52.486 1.00 23.44 129 ARG Y CA 1
ATOM 6990 C C . ARG D 1 129 ? 36.360 -44.591 -52.123 1.00 21.52 129 ARG Y C 1
ATOM 6991 O O . ARG D 1 129 ? 35.547 -45.417 -52.547 1.00 25.05 129 ARG Y O 1
ATOM 6999 N N . ARG D 1 130 ? 35.997 -43.451 -51.560 1.00 20.87 130 ARG Y N 1
ATOM 7000 C CA . ARG D 1 130 ? 34.594 -43.089 -51.377 1.00 20.43 130 ARG Y CA 1
ATOM 7001 C C . ARG D 1 130 ? 34.035 -42.205 -52.493 1.00 20.34 130 ARG Y C 1
ATOM 7002 O O . ARG D 1 130 ? 32.842 -42.233 -52.782 1.00 20.37 130 ARG Y O 1
ATOM 7010 N N . LEU D 1 131 ? 34.854 -41.276 -52.989 1.00 17.07 131 LEU Y N 1
ATOM 7011 C CA . LEU D 1 131 ? 34.481 -40.466 -54.187 1.00 17.82 131 LEU Y CA 1
ATOM 7012 C C . LEU D 1 131 ? 34.184 -41.302 -55.424 1.00 18.46 131 LEU Y C 1
ATOM 7013 O O . LEU D 1 131 ? 33.387 -40.886 -56.286 1.00 16.90 131 LEU Y O 1
ATOM 7018 N N . TYR D 1 132 ? 34.981 -42.356 -55.606 1.00 19.28 132 TYR Y N 1
ATOM 7019 C CA . TYR D 1 132 ? 35.061 -43.125 -56.845 1.00 20.16 132 TYR Y CA 1
ATOM 7020 C C . TYR D 1 132 ? 34.875 -44.607 -56.486 1.00 22.41 132 TYR Y C 1
ATOM 7021 O O . TYR D 1 132 ? 35.808 -45.374 -56.548 1.00 22.00 132 TYR Y O 1
ATOM 7030 N N . PRO D 1 133 ? 33.704 -44.947 -55.952 1.00 21.69 133 PRO Y N 1
ATOM 7031 C CA . PRO D 1 133 ? 33.492 -46.218 -55.306 1.00 22.85 133 PRO Y CA 1
ATOM 7032 C C . PRO D 1 133 ? 33.316 -47.357 -56.290 1.00 24.13 133 PRO Y C 1
ATOM 7033 O O . PRO D 1 133 ? 32.649 -47.217 -57.286 1.00 21.22 133 PRO Y O 1
ATOM 7037 N N . ILE D 1 134 ? 33.870 -48.504 -55.975 1.00 19.72 134 ILE Y N 1
ATOM 7038 C CA . ILE D 1 134 ? 33.458 -49.709 -56.647 1.00 18.94 134 ILE Y CA 1
ATOM 7039 C C . ILE D 1 134 ? 32.206 -50.223 -55.922 1.00 18.41 134 ILE Y C 1
ATOM 7040 O O . ILE D 1 134 ? 32.201 -50.443 -54.688 1.00 20.02 134 ILE Y O 1
ATOM 7045 N N . LEU D 1 135 ? 31.110 -50.269 -56.664 1.00 18.84 135 LEU Y N 1
ATOM 7046 C CA . LEU D 1 135 ? 29.831 -50.651 -56.092 1.00 18.70 135 LEU Y CA 1
ATOM 7047 C C . LEU D 1 135 ? 29.884 -52.096 -55.565 1.00 19.24 135 LEU Y C 1
ATOM 7048 O O . LEU D 1 135 ? 30.376 -53.013 -56.252 1.00 21.59 135 LEU Y O 1
ATOM 7053 N N . PRO D 1 136 ? 29.239 -52.306 -54.418 1.00 21.57 136 PRO Y N 1
ATOM 7054 C CA . PRO D 1 136 ? 29.238 -53.583 -53.720 1.00 22.72 136 PRO Y CA 1
ATOM 7055 C C . PRO D 1 136 ? 28.448 -54.602 -54.527 1.00 21.46 136 PRO Y C 1
ATOM 7056 O O . PRO D 1 136 ? 27.503 -54.199 -55.181 1.00 24.90 136 PRO Y O 1
ATOM 7060 N N . LYS D 1 137 ? 28.870 -55.857 -54.564 1.00 19.68 137 LYS Y N 1
ATOM 7061 C CA . LYS D 1 137 ? 28.150 -56.866 -55.346 1.00 23.04 137 LYS Y CA 1
ATOM 7062 C C . LYS D 1 137 ? 27.351 -57.679 -54.318 1.00 21.37 137 LYS Y C 1
ATOM 7063 O O . LYS D 1 137 ? 27.527 -58.875 -54.166 1.00 23.62 137 LYS Y O 1
ATOM 7069 N N . THR D 1 138 ? 26.484 -56.997 -53.579 1.00 17.71 138 THR Y N 1
ATOM 7070 C CA . THR D 1 138 ? 25.628 -57.647 -52.594 1.00 16.25 138 THR Y CA 1
ATOM 7071 C C . THR D 1 138 ? 24.395 -58.304 -53.182 1.00 15.40 138 THR Y C 1
ATOM 7072 O O . THR D 1 138 ? 24.057 -58.040 -54.318 1.00 18.61 138 THR Y O 1
ATOM 7076 N N . ASN D 1 139 ? 23.742 -59.169 -52.380 1.00 14.81 139 ASN Y N 1
ATOM 7077 C CA . ASN D 1 139 ? 22.601 -59.950 -52.863 1.00 15.22 139 ASN Y CA 1
ATOM 7078 C C . ASN D 1 139 ? 21.476 -58.997 -53.233 1.00 13.96 139 ASN Y C 1
ATOM 7079 O O . ASN D 1 139 ? 20.712 -59.295 -54.160 1.00 15.90 139 ASN Y O 1
ATOM 7084 N N . TYR D 1 140 ? 21.406 -57.851 -52.554 1.00 13.43 140 TYR Y N 1
ATOM 7085 C CA . TYR D 1 140 ? 20.252 -56.949 -52.672 1.00 13.23 140 TYR Y CA 1
ATOM 7086 C C . TYR D 1 140 ? 20.679 -55.506 -52.826 1.00 14.15 140 TYR Y C 1
ATOM 7087 O O . TYR D 1 140 ? 21.763 -55.099 -52.391 1.00 14.60 140 TYR Y O 1
ATOM 7096 N N . ILE D 1 141 ? 19.758 -54.719 -53.349 1.00 15.86 141 ILE Y N 1
ATOM 7097 C CA . ILE D 1 141 ? 19.909 -53.284 -53.446 1.00 12.95 141 ILE Y CA 1
ATOM 7098 C C . ILE D 1 141 ? 18.561 -52.631 -53.070 1.00 12.46 141 ILE Y C 1
ATOM 7099 O O . ILE D 1 141 ? 17.497 -53.188 -53.329 1.00 14.83 141 ILE Y O 1
ATOM 7104 N N . CYS D 1 142 ? 18.642 -51.389 -52.647 1.00 11.13 142 CYS Y N 1
ATOM 7105 C CA . CYS D 1 142 ? 17.513 -50.512 -52.446 1.00 13.21 142 CYS Y CA 1
ATOM 7106 C C . CYS D 1 142 ? 17.888 -49.107 -52.901 1.00 15.19 142 CYS Y C 1
ATOM 7107 O O . CYS D 1 142 ? 18.976 -48.595 -52.569 1.00 15.87 142 CYS Y O 1
ATOM 7110 N N . PHE D 1 143 ? 17.011 -48.470 -53.669 1.00 14.51 143 PHE Y N 1
ATOM 7111 C CA . PHE D 1 143 ? 17.158 -47.052 -53.989 1.00 13.34 143 PHE Y CA 1
ATOM 7112 C C . PHE D 1 143 ? 15.942 -46.238 -53.599 1.00 16.74 143 PHE Y C 1
ATOM 7113 O O . PHE D 1 143 ? 14.808 -46.622 -53.866 1.00 13.99 143 PHE Y O 1
ATOM 7121 N N . TYR D 1 144 ? 16.203 -45.026 -53.123 1.00 14.43 144 TYR Y N 1
ATOM 7122 C CA . TYR D 1 144 ? 15.145 -44.017 -52.982 1.00 14.37 144 TYR Y CA 1
ATOM 7123 C C . TYR D 1 144 ? 15.801 -42.658 -53.011 1.00 14.38 144 TYR Y C 1
ATOM 7124 O O . TYR D 1 144 ? 16.940 -42.474 -52.541 1.00 14.50 144 TYR Y O 1
ATOM 7133 N N . PRO D 1 145 ? 15.105 -41.694 -53.587 1.00 13.44 145 PRO Y N 1
ATOM 7134 C CA . PRO D 1 145 ? 15.528 -40.320 -53.497 1.00 13.32 145 PRO Y CA 1
ATOM 7135 C C . PRO D 1 145 ? 14.864 -39.571 -52.353 1.00 15.67 145 PRO Y C 1
ATOM 7136 O O . PRO D 1 145 ? 13.847 -40.019 -51.818 1.00 13.80 145 PRO Y O 1
ATOM 7140 N N . MET D 1 146 ? 15.435 -38.443 -51.962 1.00 15.84 146 MET Y N 1
ATOM 7141 C CA . MET D 1 146 ? 14.851 -37.691 -50.854 1.00 19.65 146 MET Y CA 1
ATOM 7142 C C . MET D 1 146 ? 15.155 -36.210 -50.917 1.00 19.06 146 MET Y C 1
ATOM 7143 O O . MET D 1 146 ? 16.115 -35.780 -51.549 1.00 17.06 146 MET Y O 1
ATOM 7148 N N . ASP D 1 147 ? 14.286 -35.435 -50.271 1.00 17.31 147 ASP Y N 1
ATOM 7149 C CA . ASP D 1 147 ? 14.519 -34.007 -50.066 1.00 18.38 147 ASP Y CA 1
ATOM 7150 C C . ASP D 1 147 ? 14.664 -33.787 -48.560 1.00 20.00 147 ASP Y C 1
ATOM 7151 O O . ASP D 1 147 ? 14.055 -34.499 -47.768 1.00 19.90 147 ASP Y O 1
ATOM 7156 N N . LYS D 1 148 ? 15.246 -32.657 -48.188 1.00 18.88 148 LYS Y N 1
ATOM 7157 C CA . LYS D 1 148 ? 15.082 -32.144 -46.836 1.00 19.46 148 LYS Y CA 1
ATOM 7158 C C . LYS D 1 148 ? 13.932 -31.132 -46.855 1.00 20.30 148 LYS Y C 1
ATOM 7159 O O . LYS D 1 148 ? 13.804 -30.304 -47.774 1.00 19.33 148 LYS Y O 1
ATOM 7165 N N . ARG D 1 149 ? 13.026 -31.304 -45.910 1.00 21.48 149 ARG Y N 1
ATOM 7166 C CA . ARG D 1 149 ? 11.764 -30.548 -45.872 1.00 21.16 149 ARG Y CA 1
ATOM 7167 C C . ARG D 1 149 ? 11.978 -29.039 -45.731 1.00 21.21 149 ARG Y C 1
ATOM 7168 O O . ARG D 1 149 ? 12.865 -28.598 -44.991 1.00 21.44 149 ARG Y O 1
ATOM 7176 N N . ARG D 1 150 ? 11.081 -28.272 -46.370 1.00 19.67 150 ARG Y N 1
ATOM 7177 C CA . ARG D 1 150 ? 11.031 -26.820 -46.266 1.00 21.82 150 ARG Y CA 1
ATOM 7178 C C . ARG D 1 150 ? 9.568 -26.386 -46.066 1.00 22.07 150 ARG Y C 1
ATOM 7179 O O . ARG D 1 150 ? 8.925 -25.887 -46.965 1.00 24.73 150 ARG Y O 1
ATOM 7187 N N . GLN D 1 151 ? 8.990 -26.777 -44.947 1.00 24.45 151 GLN Y N 1
ATOM 7188 C CA . GLN D 1 151 ? 7.555 -26.594 -44.764 1.00 27.21 151 GLN Y CA 1
ATOM 7189 C C . GLN D 1 151 ? 7.329 -26.021 -43.342 1.00 29.46 151 GLN Y C 1
ATOM 7190 O O . GLN D 1 151 ? 7.722 -26.610 -42.360 1.00 27.40 151 GLN Y O 1
ATOM 7196 N N . GLY D 1 152 ? 6.769 -24.825 -43.263 1.00 32.42 152 GLY Y N 1
ATOM 7197 C CA . GLY D 1 152 ? 6.455 -24.237 -41.983 1.00 32.49 152 GLY Y CA 1
ATOM 7198 C C . GLY D 1 152 ? 7.645 -24.181 -41.044 1.00 31.26 152 GLY Y C 1
ATOM 7199 O O . GLY D 1 152 ? 8.708 -23.761 -41.423 1.00 32.63 152 GLY Y O 1
ATOM 7200 N N . ASN D 1 153 ? 7.464 -24.675 -39.826 1.00 31.26 153 ASN Y N 1
ATOM 7201 C CA . ASN D 1 153 ? 8.543 -24.723 -38.831 1.00 33.18 153 ASN Y CA 1
ATOM 7202 C C . ASN D 1 153 ? 9.493 -25.917 -38.994 1.00 31.73 153 ASN Y C 1
ATOM 7203 O O . ASN D 1 153 ? 10.423 -26.044 -38.214 1.00 31.58 153 ASN Y O 1
ATOM 7208 N N . ASP D 1 154 ? 9.248 -26.751 -39.999 1.00 29.88 154 ASP Y N 1
ATOM 7209 C CA . ASP D 1 154 ? 10.109 -27.866 -40.333 1.00 26.32 154 ASP Y CA 1
ATOM 7210 C C . ASP D 1 154 ? 10.814 -27.483 -41.620 1.00 23.50 154 ASP Y C 1
ATOM 7211 O O . ASP D 1 154 ? 10.530 -28.052 -42.668 1.00 22.26 154 ASP Y O 1
ATOM 7216 N N . ASN D 1 155 ? 11.646 -26.446 -41.545 1.00 23.24 155 ASN Y N 1
ATOM 7217 C CA . ASN D 1 155 ? 12.438 -25.991 -42.669 1.00 20.42 155 ASN Y CA 1
ATOM 7218 C C . ASN D 1 155 ? 13.951 -26.143 -42.449 1.00 22.44 155 ASN Y C 1
ATOM 7219 O O . ASN D 1 155 ? 14.628 -25.335 -41.752 1.00 20.56 155 ASN Y O 1
ATOM 7224 N N . TRP D 1 156 ? 14.489 -27.204 -43.036 1.00 20.80 156 TRP Y N 1
ATOM 7225 C CA . TRP D 1 156 ? 15.891 -27.568 -42.876 1.00 20.38 156 TRP Y CA 1
ATOM 7226 C C . TRP D 1 156 ? 16.863 -26.452 -43.223 1.00 20.33 156 TRP Y C 1
ATOM 7227 O O . TRP D 1 156 ? 17.842 -26.185 -42.487 1.00 22.22 156 TRP Y O 1
ATOM 7238 N N . TYR D 1 157 ? 16.541 -25.736 -44.290 1.00 18.98 157 TYR Y N 1
ATOM 7239 C CA . TYR D 1 157 ? 17.426 -24.747 -44.867 1.00 21.65 157 TYR Y CA 1
ATOM 7240 C C . TYR D 1 157 ? 17.341 -23.399 -44.125 1.00 25.58 157 TYR Y C 1
ATOM 7241 O O . TYR D 1 157 ? 18.122 -22.504 -44.379 1.00 27.26 157 TYR Y O 1
ATOM 7250 N N . MET D 1 158 ? 16.446 -23.299 -43.144 1.00 25.75 158 MET Y N 1
ATOM 7251 C CA . MET D 1 158 ? 16.327 -22.099 -42.300 1.00 26.63 158 MET Y CA 1
ATOM 7252 C C . MET D 1 158 ? 16.933 -22.343 -40.930 1.00 29.88 158 MET Y C 1
ATOM 7253 O O . MET D 1 158 ? 17.094 -21.406 -40.146 1.00 31.70 158 MET Y O 1
ATOM 7258 N N . LEU D 1 159 ? 17.363 -23.573 -40.687 1.00 28.18 159 LEU Y N 1
ATOM 7259 C CA . LEU D 1 159 ? 18.083 -23.937 -39.463 1.00 29.99 159 LEU Y CA 1
ATOM 7260 C C . LEU D 1 159 ? 19.454 -23.273 -39.467 1.00 30.95 159 LEU Y C 1
ATOM 7261 O O . LEU D 1 159 ? 19.983 -22.932 -40.526 1.00 33.07 159 LEU Y O 1
ATOM 7266 N N . SER D 1 160 ? 20.067 -23.146 -38.299 1.00 33.30 160 SER Y N 1
ATOM 7267 C CA . SER D 1 160 ? 21.456 -22.744 -38.251 1.00 36.14 160 SER Y CA 1
ATOM 7268 C C . SER D 1 160 ? 22.341 -23.912 -38.654 1.00 37.18 160 SER Y C 1
ATOM 7269 O O . SER D 1 160 ? 21.920 -25.056 -38.576 1.00 32.01 160 SER Y O 1
ATOM 7272 N N . MET D 1 161 ? 23.585 -23.624 -39.023 1.00 38.94 161 MET Y N 1
ATOM 7273 C CA . MET D 1 161 ? 24.586 -24.645 -39.220 1.00 41.07 161 MET Y CA 1
ATOM 7274 C C . MET D 1 161 ? 24.695 -25.558 -38.003 1.00 40.33 161 MET Y C 1
ATOM 7275 O O . MET D 1 161 ? 24.805 -26.784 -38.126 1.00 36.16 161 MET Y O 1
ATOM 7280 N N . GLU D 1 162 ? 24.691 -24.971 -36.822 1.00 41.01 162 GLU Y N 1
ATOM 7281 C CA . GLU D 1 162 ? 24.876 -25.781 -35.606 1.00 40.78 162 GLU Y CA 1
ATOM 7282 C C . GLU D 1 162 ? 23.743 -26.791 -35.418 1.00 37.94 162 GLU Y C 1
ATOM 7283 O O . GLU D 1 162 ? 23.953 -27.939 -34.982 1.00 34.32 162 GLU Y O 1
ATOM 7289 N N . GLN D 1 163 ? 22.535 -26.280 -35.579 1.00 33.73 163 GLN Y N 1
ATOM 7290 C CA . GLN D 1 163 ? 21.334 -27.066 -35.474 1.00 33.77 163 GLN Y CA 1
ATOM 7291 C C . GLN D 1 163 ? 21.359 -28.212 -36.470 1.00 30.39 163 GLN Y C 1
ATOM 7292 O O . GLN D 1 163 ? 21.101 -29.339 -36.106 1.00 29.31 163 GLN Y O 1
ATOM 7298 N N . ARG D 1 164 ? 21.709 -27.930 -37.724 1.00 29.43 164 ARG Y N 1
ATOM 7299 C CA . ARG D 1 164 ? 21.849 -29.008 -38.696 1.00 29.16 164 ARG Y CA 1
ATOM 7300 C C . ARG D 1 164 ? 22.881 -30.065 -38.257 1.00 29.58 164 ARG Y C 1
ATOM 7301 O O . ARG D 1 164 ? 22.602 -31.264 -38.259 1.00 27.74 164 ARG Y O 1
ATOM 7309 N N . ARG D 1 165 ? 24.040 -29.602 -37.793 1.00 31.63 165 ARG Y N 1
ATOM 7310 C CA . ARG D 1 165 ? 25.118 -30.492 -37.357 1.00 33.97 165 ARG Y CA 1
ATOM 7311 C C . ARG D 1 165 ? 24.620 -31.414 -36.244 1.00 31.58 165 ARG Y C 1
ATOM 7312 O O . ARG D 1 165 ? 24.818 -32.626 -36.285 1.00 31.03 165 ARG Y O 1
ATOM 7320 N N . GLU D 1 166 ? 23.934 -30.854 -35.256 1.00 31.57 166 GLU Y N 1
ATOM 7321 C CA . GLU D 1 166 ? 23.470 -31.656 -34.153 1.00 32.42 166 GLU Y CA 1
ATOM 7322 C C . GLU D 1 166 ? 22.401 -32.641 -34.558 1.00 31.82 166 GLU Y C 1
ATOM 7323 O O . GLU D 1 166 ? 22.406 -33.773 -34.107 1.00 30.68 166 GLU Y O 1
ATOM 7329 N N . LEU D 1 167 ? 21.514 -32.223 -35.454 1.00 28.73 167 LEU Y N 1
ATOM 7330 C CA . LEU D 1 167 ? 20.510 -33.143 -36.001 1.00 30.17 167 LEU Y CA 1
ATOM 7331 C C . LEU D 1 167 ? 21.167 -34.315 -36.744 1.00 30.08 167 LEU Y C 1
ATOM 7332 O O . LEU D 1 167 ? 20.698 -35.465 -36.706 1.00 30.32 167 LEU Y O 1
ATOM 7337 N N . MET D 1 168 ? 22.217 -34.009 -37.496 1.00 29.12 168 MET Y N 1
ATOM 7338 C CA . MET D 1 168 ? 22.910 -35.029 -38.275 1.00 28.68 168 MET Y CA 1
ATOM 7339 C C . MET D 1 168 ? 23.735 -35.959 -37.429 1.00 31.47 168 MET Y C 1
ATOM 7340 O O . MET D 1 168 ? 24.063 -37.043 -37.888 1.00 26.75 168 MET Y O 1
ATOM 7345 N N . ARG D 1 169 ? 23.992 -35.593 -36.176 1.00 33.69 169 ARG Y N 1
ATOM 7346 C CA . ARG D 1 169 ? 24.741 -36.492 -35.271 1.00 35.35 169 ARG Y CA 1
ATOM 7347 C C . ARG D 1 169 ? 23.993 -37.805 -35.016 1.00 32.45 169 ARG Y C 1
ATOM 7348 O O . ARG D 1 169 ? 24.562 -38.905 -34.992 1.00 28.54 169 ARG Y O 1
ATOM 7356 N N . ALA D 1 170 ? 22.727 -37.669 -34.661 1.00 33.49 170 ALA Y N 1
ATOM 7357 C CA . ALA D 1 170 ? 21.888 -38.790 -34.294 1.00 31.38 170 ALA Y CA 1
ATOM 7358 C C . ALA D 1 170 ? 21.717 -39.700 -35.493 1.00 29.78 170 ALA Y C 1
ATOM 7359 O O . ALA D 1 170 ? 21.704 -40.930 -35.369 1.00 28.45 170 ALA Y O 1
ATOM 7361 N N . HIS D 1 171 ? 21.607 -39.077 -36.664 1.00 28.59 171 HIS Y N 1
ATOM 7362 C CA . HIS D 1 171 ? 21.544 -39.792 -37.946 1.00 29.03 171 HIS Y CA 1
ATOM 7363 C C . HIS D 1 171 ? 22.774 -40.669 -38.151 1.00 27.08 171 HIS Y C 1
ATOM 7364 O O . HIS D 1 171 ? 22.678 -41.860 -38.450 1.00 26.57 171 HIS Y O 1
ATOM 7371 N N . GLY D 1 172 ? 23.938 -40.096 -37.864 1.00 24.98 172 GLY Y N 1
ATOM 7372 C CA . GLY D 1 172 ? 25.181 -40.833 -37.970 1.00 25.92 172 GLY Y CA 1
ATOM 7373 C C . GLY D 1 172 ? 25.203 -41.945 -36.959 1.00 25.92 172 GLY Y C 1
ATOM 7374 O O . GLY D 1 172 ? 25.692 -43.057 -37.230 1.00 27.16 172 GLY Y O 1
ATOM 7375 N N . MET D 1 173 ? 24.662 -41.670 -35.777 1.00 27.55 173 MET Y N 1
ATOM 7376 C CA . MET D 1 173 ? 24.686 -42.668 -34.732 1.00 28.50 173 MET Y CA 1
ATOM 7377 C C . MET D 1 173 ? 23.862 -43.886 -35.129 1.00 25.69 173 MET Y C 1
ATOM 7378 O O . MET D 1 173 ? 24.245 -45.032 -34.895 1.00 25.64 173 MET Y O 1
ATOM 7383 N N . THR D 1 174 ? 22.724 -43.646 -35.768 1.00 24.85 174 THR Y N 1
ATOM 7384 C CA . THR D 1 174 ? 21.892 -44.781 -36.222 1.00 25.17 174 THR Y CA 1
ATOM 7385 C C . THR D 1 174 ? 22.569 -45.608 -37.303 1.00 22.75 174 THR Y C 1
ATOM 7386 O O . THR D 1 174 ? 22.540 -46.853 -37.294 1.00 24.15 174 THR Y O 1
ATOM 7390 N N . GLY D 1 175 ? 23.199 -44.932 -38.244 1.00 23.78 175 GLY Y N 1
ATOM 7391 C CA . GLY D 1 175 ? 23.977 -45.636 -39.233 1.00 25.62 175 GLY Y CA 1
ATOM 7392 C C . GLY D 1 175 ? 25.047 -46.534 -38.618 1.00 26.17 175 GLY Y C 1
ATOM 7393 O O . GLY D 1 175 ? 25.259 -47.648 -39.053 1.00 27.97 175 GLY Y O 1
ATOM 7394 N N . ARG D 1 176 ? 25.749 -46.036 -37.608 1.00 28.19 176 ARG Y N 1
ATOM 7395 C CA . ARG D 1 176 ? 26.832 -46.820 -37.021 1.00 27.70 176 ARG Y CA 1
ATOM 7396 C C . ARG D 1 176 ? 26.376 -48.184 -36.512 1.00 25.29 176 ARG Y C 1
ATOM 7397 O O . ARG D 1 176 ? 27.137 -49.187 -36.514 1.00 27.12 176 ARG Y O 1
ATOM 7405 N N . LYS D 1 177 ? 25.097 -48.266 -36.182 1.00 25.65 177 LYS Y N 1
ATOM 7406 C CA . LYS D 1 177 ? 24.533 -49.518 -35.701 1.00 25.44 177 LYS Y CA 1
ATOM 7407 C C . LYS D 1 177 ? 24.499 -50.617 -36.778 1.00 25.59 177 LYS Y C 1
ATOM 7408 O O . LYS D 1 177 ? 24.429 -51.801 -36.463 1.00 26.84 177 LYS Y O 1
ATOM 7414 N N . TYR D 1 178 ? 24.678 -50.226 -38.034 1.00 23.88 178 TYR Y N 1
ATOM 7415 C CA . TYR D 1 178 ? 24.587 -51.143 -39.177 1.00 19.04 178 TYR Y CA 1
ATOM 7416 C C . TYR D 1 178 ? 25.902 -51.367 -39.886 1.00 22.77 178 TYR Y C 1
ATOM 7417 O O . TYR D 1 178 ? 25.968 -51.914 -40.967 1.00 22.26 178 TYR Y O 1
ATOM 7426 N N . ALA D 1 179 ? 26.983 -51.090 -39.164 1.00 22.54 179 ALA Y N 1
ATOM 7427 C CA . ALA D 1 179 ? 28.307 -51.344 -39.674 1.00 23.33 179 ALA Y CA 1
ATOM 7428 C C . ALA D 1 179 ? 28.469 -52.769 -40.075 1.00 22.70 179 ALA Y C 1
ATOM 7429 O O . ALA D 1 179 ? 28.182 -53.664 -39.290 1.00 27.29 179 ALA Y O 1
ATOM 7431 N N . GLY D 1 180 ? 28.911 -52.990 -41.297 1.00 21.87 180 GLY Y N 1
ATOM 7432 C CA . GLY D 1 180 ? 29.131 -54.356 -41.813 1.00 25.54 180 GLY Y CA 1
ATOM 7433 C C . GLY D 1 180 ? 27.836 -55.061 -42.204 1.00 27.00 180 GLY Y C 1
ATOM 7434 O O . GLY D 1 180 ? 27.855 -56.164 -42.710 1.00 28.23 180 GLY Y O 1
ATOM 7435 N N . LYS D 1 181 ? 26.712 -54.411 -41.969 1.00 21.39 181 LYS Y N 1
ATOM 7436 C CA . LYS D 1 181 ? 25.432 -54.981 -42.408 1.00 22.35 181 LYS Y CA 1
ATOM 7437 C C . LYS D 1 181 ? 24.861 -54.319 -43.685 1.00 21.44 181 LYS Y C 1
ATOM 7438 O O . LYS D 1 181 ? 24.162 -54.963 -44.458 1.00 24.92 181 LYS Y O 1
ATOM 7444 N N . VAL D 1 182 ? 25.011 -53.014 -43.779 1.00 21.28 182 VAL Y N 1
ATOM 7445 C CA . VAL D 1 182 ? 24.525 -52.258 -44.945 1.00 19.29 182 VAL Y CA 1
ATOM 7446 C C . VAL D 1 182 ? 25.588 -51.238 -45.320 1.00 19.20 182 VAL Y C 1
ATOM 7447 O O . VAL D 1 182 ? 26.316 -50.731 -44.406 1.00 19.52 182 VAL Y O 1
ATOM 7451 N N . THR D 1 183 ? 25.762 -50.996 -46.617 1.00 17.01 183 THR Y N 1
ATOM 7452 C CA . THR D 1 183 ? 26.530 -49.843 -47.098 1.00 19.76 183 THR Y CA 1
ATOM 7453 C C . THR D 1 183 ? 25.662 -48.937 -47.951 1.00 20.78 183 THR Y C 1
ATOM 7454 O O . THR D 1 183 ? 24.657 -49.369 -48.519 1.00 17.92 183 THR Y O 1
ATOM 7458 N N . GLN D 1 184 ? 25.893 -47.650 -47.745 1.00 17.04 184 GLN Y N 1
ATOM 7459 C CA . GLN D 1 184 ? 25.078 -46.597 -48.329 1.00 16.86 184 GLN Y CA 1
ATOM 7460 C C . GLN D 1 184 ? 25.925 -45.712 -49.238 1.00 18.70 184 GLN Y C 1
ATOM 7461 O O . GLN D 1 184 ? 26.946 -45.147 -48.792 1.00 21.78 184 GLN Y O 1
ATOM 7467 N N . ILE D 1 185 ? 25.440 -45.513 -50.456 1.00 16.17 185 ILE Y N 1
ATOM 7468 C CA . ILE D 1 185 ? 26.044 -44.573 -51.405 1.00 15.73 185 ILE Y CA 1
ATOM 7469 C C . ILE D 1 185 ? 25.104 -43.378 -51.463 1.00 18.58 185 ILE Y C 1
ATOM 7470 O O . ILE D 1 185 ? 23.958 -43.487 -51.919 1.00 16.38 185 ILE Y O 1
ATOM 7475 N N . ILE D 1 186 ? 25.589 -42.240 -51.009 1.00 17.81 186 ILE Y N 1
ATOM 7476 C CA . ILE D 1 186 ? 24.849 -40.975 -51.095 1.00 19.10 186 ILE Y CA 1
ATOM 7477 C C . ILE D 1 186 ? 25.315 -40.197 -52.291 1.00 17.98 186 ILE Y C 1
ATOM 7478 O O . ILE D 1 186 ? 26.537 -40.005 -52.553 1.00 18.04 186 ILE Y O 1
ATOM 7483 N N . THR D 1 187 ? 24.335 -39.878 -53.133 1.00 15.70 187 THR Y N 1
ATOM 7484 C CA . THR D 1 187 ? 24.565 -39.006 -54.252 1.00 13.24 187 THR Y CA 1
ATOM 7485 C C . THR D 1 187 ? 23.746 -37.717 -54.152 1.00 17.16 187 THR Y C 1
ATOM 7486 O O . THR D 1 187 ? 22.651 -37.696 -53.583 1.00 19.01 187 THR Y O 1
ATOM 7490 N N . GLY D 1 188 ? 24.305 -36.617 -54.628 1.00 15.46 188 GLY Y N 1
ATOM 7491 C CA . GLY D 1 188 ? 23.623 -35.365 -54.502 1.00 14.77 188 GLY Y CA 1
ATOM 7492 C C . GLY D 1 188 ? 23.031 -35.047 -55.845 1.00 16.18 188 GLY Y C 1
ATOM 7493 O O . GLY D 1 188 ? 23.660 -35.319 -56.888 1.00 14.27 188 GLY Y O 1
ATOM 7494 N N . SER D 1 189 ? 21.821 -34.482 -55.851 1.00 15.72 189 SER Y N 1
ATOM 7495 C CA . SER D 1 189 ? 21.163 -34.198 -57.114 1.00 13.54 189 SER Y CA 1
ATOM 7496 C C . SER D 1 189 ? 20.486 -32.841 -57.155 1.00 16.27 189 SER Y C 1
ATOM 7497 O O . SER D 1 189 ? 19.700 -32.590 -58.051 1.00 18.84 189 SER Y O 1
ATOM 7500 N N . VAL D 1 190 ? 20.778 -31.963 -56.201 1.00 13.97 190 VAL Y N 1
ATOM 7501 C CA . VAL D 1 190 ? 20.245 -30.624 -56.296 1.00 16.96 190 VAL Y CA 1
ATOM 7502 C C . VAL D 1 190 ? 20.778 -29.989 -57.560 1.00 17.01 190 VAL Y C 1
ATOM 7503 O O . VAL D 1 190 ? 21.974 -30.058 -57.853 1.00 16.67 190 VAL Y O 1
ATOM 7507 N N . GLY D 1 191 ? 19.871 -29.445 -58.377 1.00 19.38 191 GLY Y N 1
ATOM 7508 C CA . GLY D 1 191 ? 20.278 -28.904 -59.648 1.00 18.61 191 GLY Y CA 1
ATOM 7509 C C . GLY D 1 191 ? 20.425 -29.879 -60.783 1.00 18.98 191 GLY Y C 1
ATOM 7510 O O . GLY D 1 191 ? 20.712 -29.473 -61.901 1.00 20.65 191 GLY Y O 1
ATOM 7511 N N . LEU D 1 192 ? 20.267 -31.180 -60.503 1.00 15.82 192 LEU Y N 1
ATOM 7512 C CA . LEU D 1 192 ? 20.491 -32.196 -61.506 1.00 16.54 192 LEU Y CA 1
ATOM 7513 C C . LEU D 1 192 ? 19.250 -33.044 -61.748 1.00 15.91 192 LEU Y C 1
ATOM 7514 O O . LEU D 1 192 ? 19.120 -33.629 -62.806 1.00 17.08 192 LEU Y O 1
ATOM 7519 N N . ASP D 1 193 ? 18.449 -33.263 -60.711 1.00 15.26 193 ASP Y N 1
ATOM 7520 C CA . ASP D 1 193 ? 17.211 -34.059 -60.900 1.00 14.34 193 ASP Y CA 1
ATOM 7521 C C . ASP D 1 193 ? 16.202 -33.595 -59.881 1.00 15.63 193 ASP Y C 1
ATOM 7522 O O . ASP D 1 193 ? 16.404 -32.541 -59.252 1.00 13.44 193 ASP Y O 1
ATOM 7527 N N . ASP D 1 194 ? 15.129 -34.370 -59.654 1.00 13.25 194 ASP Y N 1
ATOM 7528 C CA . ASP D 1 194 ? 13.910 -33.779 -59.083 1.00 14.50 194 ASP Y CA 1
ATOM 7529 C C . ASP D 1 194 ? 13.908 -33.698 -57.560 1.00 16.02 194 ASP Y C 1
ATOM 7530 O O . ASP D 1 194 ? 13.144 -32.897 -56.971 1.00 17.30 194 ASP Y O 1
ATOM 7535 N N . PHE D 1 195 ? 14.726 -34.517 -56.886 1.00 15.05 195 PHE Y N 1
ATOM 7536 C CA . PHE D 1 195 ? 14.896 -34.445 -55.439 1.00 15.65 195 PHE Y CA 1
ATOM 7537 C C . PHE D 1 195 ? 16.321 -33.928 -55.174 1.00 15.22 195 PHE Y C 1
ATOM 7538 O O . PHE D 1 195 ? 17.066 -33.574 -56.120 1.00 17.00 195 PHE Y O 1
ATOM 7546 N N . GLU D 1 196 ? 16.695 -33.939 -53.912 1.00 15.40 196 GLU Y N 1
ATOM 7547 C CA . GLU D 1 196 ? 17.980 -33.391 -53.464 1.00 15.45 196 GLU Y CA 1
ATOM 7548 C C . GLU D 1 196 ? 19.097 -34.388 -53.288 1.00 14.65 196 GLU Y C 1
ATOM 7549 O O . GLU D 1 196 ? 20.278 -34.026 -53.477 1.00 15.51 196 GLU Y O 1
ATOM 7555 N N . TRP D 1 197 ? 18.770 -35.639 -52.921 1.00 14.54 197 TRP Y N 1
ATOM 7556 C CA . TRP D 1 197 ? 19.756 -36.707 -52.801 1.00 16.07 197 TRP Y CA 1
ATOM 7557 C C . TRP D 1 197 ? 19.194 -38.009 -53.311 1.00 14.84 197 TRP Y C 1
ATOM 7558 O O . TRP D 1 197 ? 17.984 -38.249 -53.244 1.00 18.29 197 TRP Y O 1
ATOM 7569 N N . GLY D 1 198 ? 20.063 -38.849 -53.831 1.00 12.82 198 GLY Y N 1
ATOM 7570 C CA . GLY D 1 198 ? 19.763 -40.255 -54.007 1.00 15.63 198 GLY Y CA 1
ATOM 7571 C C . GLY D 1 198 ? 20.444 -41.100 -52.943 1.00 15.31 198 GLY Y C 1
ATOM 7572 O O . GLY D 1 198 ? 21.549 -40.755 -52.467 1.00 14.69 198 GLY Y O 1
ATOM 7573 N N . VAL D 1 199 ? 19.691 -42.071 -52.425 1.00 15.88 199 VAL Y N 1
ATOM 7574 C CA . VAL D 1 199 ? 20.215 -43.002 -51.432 1.00 12.77 199 VAL Y CA 1
ATOM 7575 C C . VAL D 1 199 ? 20.166 -44.374 -52.064 1.00 16.79 199 VAL Y C 1
ATOM 7576 O O . VAL D 1 199 ? 19.078 -44.874 -52.361 1.00 14.59 199 VAL Y O 1
ATOM 7580 N N . THR D 1 200 ? 21.321 -45.040 -52.134 1.00 14.41 200 THR Y N 1
ATOM 7581 C CA . THR D 1 200 ? 21.394 -46.429 -52.615 1.00 15.40 200 THR Y CA 1
ATOM 7582 C C . THR D 1 200 ? 22.014 -47.252 -51.511 1.00 15.54 200 THR Y C 1
ATOM 7583 O O . THR D 1 200 ? 23.108 -46.922 -51.024 1.00 13.26 200 THR Y O 1
ATOM 7587 N N . LEU D 1 201 ? 21.254 -48.250 -51.047 1.00 14.43 201 LEU Y N 1
ATOM 7588 C CA . LEU D 1 201 ? 21.707 -49.195 -49.994 1.00 13.94 201 LEU Y CA 1
ATOM 7589 C C . LEU D 1 201 ? 22.053 -50.545 -50.573 1.00 14.58 201 LEU Y C 1
ATOM 7590 O O . LEU D 1 201 ? 21.375 -51.051 -51.484 1.00 14.92 201 LEU Y O 1
ATOM 7595 N N . PHE D 1 202 ? 23.121 -51.146 -50.049 1.00 15.74 202 PHE Y N 1
ATOM 7596 C CA . PHE D 1 202 ? 23.533 -52.457 -50.503 1.00 15.48 202 PHE Y CA 1
ATOM 7597 C C . PHE D 1 202 ? 23.608 -53.390 -49.278 1.00 15.43 202 PHE Y C 1
ATOM 7598 O O . PHE D 1 202 ? 24.162 -53.005 -48.235 1.00 14.66 202 PHE Y O 1
ATOM 7606 N N . SER D 1 203 ? 23.033 -54.585 -49.409 1.00 15.71 203 SER Y N 1
ATOM 7607 C CA . SER D 1 203 ? 23.050 -55.525 -48.299 1.00 16.55 203 SER Y CA 1
ATOM 7608 C C . SER D 1 203 ? 22.853 -56.929 -48.798 1.00 15.74 203 SER Y C 1
ATOM 7609 O O . SER D 1 203 ? 22.200 -57.169 -49.810 1.00 19.11 203 SER Y O 1
ATOM 7612 N N . ASP D 1 204 ? 23.497 -57.861 -48.088 1.00 15.66 204 ASP Y N 1
ATOM 7613 C CA . ASP D 1 204 ? 23.189 -59.264 -48.235 1.00 15.11 204 ASP Y CA 1
ATOM 7614 C C . ASP D 1 204 ? 21.957 -59.765 -47.584 1.00 18.04 204 ASP Y C 1
ATOM 7615 O O . ASP D 1 204 ? 21.554 -60.912 -47.867 1.00 17.54 204 ASP Y O 1
ATOM 7620 N N . ASP D 1 205 ? 21.302 -58.902 -46.825 1.00 17.58 205 ASP Y N 1
ATOM 7621 C CA . ASP D 1 205 ? 20.059 -59.199 -46.125 1.00 20.04 205 ASP Y CA 1
ATOM 7622 C C . ASP D 1 205 ? 19.045 -58.070 -46.345 1.00 18.20 205 ASP Y C 1
ATOM 7623 O O . ASP D 1 205 ? 19.212 -56.982 -45.855 1.00 17.82 205 ASP Y O 1
ATOM 7628 N N . ALA D 1 206 ? 18.040 -58.331 -47.175 1.00 19.92 206 ALA Y N 1
ATOM 7629 C CA . ALA D 1 206 ? 17.082 -57.253 -47.566 1.00 18.65 206 ALA Y CA 1
ATOM 7630 C C . ALA D 1 206 ? 16.328 -56.720 -46.360 1.00 18.61 206 ALA Y C 1
ATOM 7631 O O . ALA D 1 206 ? 15.866 -55.587 -46.363 1.00 20.36 206 ALA Y O 1
ATOM 7633 N N . LEU D 1 207 ? 16.200 -57.518 -45.316 1.00 18.31 207 LEU Y N 1
ATOM 7634 C CA . LEU D 1 207 ? 15.516 -57.048 -44.124 1.00 19.45 207 LEU Y CA 1
ATOM 7635 C C . LEU D 1 207 ? 16.220 -55.895 -43.494 1.00 19.64 207 LEU Y C 1
ATOM 7636 O O . LEU D 1 207 ? 15.605 -55.133 -42.768 1.00 18.62 207 LEU Y O 1
ATOM 7641 N N . GLN D 1 208 ? 17.537 -55.799 -43.669 1.00 17.32 208 GLN Y N 1
ATOM 7642 C CA . GLN D 1 208 ? 18.273 -54.672 -43.096 1.00 18.83 208 GLN Y CA 1
ATOM 7643 C C . GLN D 1 208 ? 17.889 -53.319 -43.711 1.00 14.74 208 GLN Y C 1
ATOM 7644 O O . GLN D 1 208 ? 18.022 -52.292 -43.054 1.00 17.43 208 GLN Y O 1
ATOM 7650 N N . PHE D 1 209 ? 17.408 -53.297 -44.960 1.00 16.97 209 PHE Y N 1
ATOM 7651 C CA . PHE D 1 209 ? 16.898 -52.038 -45.529 1.00 16.41 209 PHE Y CA 1
ATOM 7652 C C . PHE D 1 209 ? 15.727 -51.543 -44.681 1.00 19.10 209 PHE Y C 1
ATOM 7653 O O . PHE D 1 209 ? 15.644 -50.359 -44.317 1.00 16.94 209 PHE Y O 1
ATOM 7661 N N . LYS D 1 210 ? 14.827 -52.475 -44.369 1.00 17.79 210 LYS Y N 1
ATOM 7662 C CA . LYS D 1 210 ? 13.643 -52.146 -43.599 1.00 18.56 210 LYS Y CA 1
ATOM 7663 C C . LYS D 1 210 ? 14.036 -51.743 -42.155 1.00 19.92 210 LYS Y C 1
ATOM 7664 O O . LYS D 1 210 ? 13.582 -50.701 -41.632 1.00 18.25 210 LYS Y O 1
ATOM 7670 N N . LYS D 1 211 ? 14.895 -52.539 -41.499 1.00 18.06 211 LYS Y N 1
ATOM 7671 C CA . LYS D 1 211 ? 15.321 -52.209 -40.147 1.00 20.19 211 LYS Y CA 1
ATOM 7672 C C . LYS D 1 211 ? 15.948 -50.828 -40.081 1.00 18.60 211 LYS Y C 1
ATOM 7673 O O . LYS D 1 211 ? 15.587 -50.002 -39.219 1.00 18.75 211 LYS Y O 1
ATOM 7679 N N . LEU D 1 212 ? 16.879 -50.585 -41.004 1.00 18.04 212 LEU Y N 1
ATOM 7680 C CA . LEU D 1 212 ? 17.665 -49.326 -41.018 1.00 18.42 212 LEU Y CA 1
ATOM 7681 C C . LEU D 1 212 ? 16.806 -48.121 -41.344 1.00 16.40 212 LEU Y C 1
ATOM 7682 O O . LEU D 1 212 ? 16.730 -47.219 -40.573 1.00 18.82 212 LEU Y O 1
ATOM 7687 N N . VAL D 1 213 ? 16.013 -48.206 -42.399 1.00 18.24 213 VAL Y N 1
ATOM 7688 C CA . VAL D 1 213 ? 15.207 -47.052 -42.793 1.00 17.02 213 VAL Y CA 1
ATOM 7689 C C . VAL D 1 213 ? 14.120 -46.761 -41.773 1.00 18.73 213 VAL Y C 1
ATOM 7690 O O . VAL D 1 213 ? 13.869 -45.586 -41.454 1.00 20.68 213 VAL Y O 1
ATOM 7694 N N . TYR D 1 214 ? 13.601 -47.793 -41.127 1.00 16.12 214 TYR Y N 1
ATOM 7695 C CA . TYR D 1 214 ? 12.614 -47.577 -40.069 1.00 18.37 214 TYR Y CA 1
ATOM 7696 C C . TYR D 1 214 ? 13.216 -46.956 -38.830 1.00 20.28 214 TYR Y C 1
ATOM 7697 O O . TYR D 1 214 ? 12.680 -45.975 -38.294 1.00 20.88 214 TYR Y O 1
ATOM 7706 N N . GLU D 1 215 ? 14.379 -47.470 -38.400 1.00 21.75 215 GLU Y N 1
ATOM 7707 C CA . GLU D 1 215 ? 15.051 -46.921 -37.235 1.00 21.40 215 GLU Y CA 1
ATOM 7708 C C . GLU D 1 215 ? 15.452 -45.466 -37.479 1.00 21.29 215 GLU Y C 1
ATOM 7709 O O . GLU D 1 215 ? 15.285 -44.616 -36.637 1.00 21.77 215 GLU Y O 1
ATOM 7715 N N . MET D 1 216 ? 15.869 -45.147 -38.691 1.00 21.14 216 MET Y N 1
ATOM 7716 C CA . MET D 1 216 ? 16.242 -43.764 -39.005 1.00 19.52 216 MET Y CA 1
ATOM 7717 C C . MET D 1 216 ? 15.074 -42.811 -38.874 1.00 23.43 216 MET Y C 1
ATOM 7718 O O . MET D 1 216 ? 15.253 -41.623 -38.506 1.00 21.57 216 MET Y O 1
ATOM 7723 N N . ARG D 1 217 ? 13.888 -43.305 -39.195 1.00 23.98 217 ARG Y N 1
ATOM 7724 C CA . ARG D 1 217 ? 12.704 -42.460 -39.219 1.00 21.27 217 ARG Y CA 1
ATOM 7725 C C . ARG D 1 217 ? 12.306 -41.917 -37.841 1.00 21.87 217 ARG Y C 1
ATOM 7726 O O . ARG D 1 217 ? 11.593 -40.909 -37.738 1.00 21.41 217 ARG Y O 1
ATOM 7734 N N . PHE D 1 218 ? 12.853 -42.499 -36.791 1.00 21.13 218 PHE Y N 1
ATOM 7735 C CA . PHE D 1 218 ? 12.617 -42.022 -35.452 1.00 23.23 218 PHE Y CA 1
ATOM 7736 C C . PHE D 1 218 ? 13.669 -41.024 -34.977 1.00 23.55 218 PHE Y C 1
ATOM 7737 O O . PHE D 1 218 ? 13.488 -40.388 -33.929 1.00 25.31 218 PHE Y O 1
ATOM 7745 N N . ASP D 1 219 ? 14.703 -40.809 -35.775 1.00 23.32 219 ASP Y N 1
ATOM 7746 C CA . ASP D 1 219 ? 15.610 -39.712 -35.503 1.00 22.39 219 ASP Y CA 1
ATOM 7747 C C . ASP D 1 219 ? 14.963 -38.403 -35.974 1.00 22.50 219 ASP Y C 1
ATOM 7748 O O . ASP D 1 219 ? 14.244 -38.362 -36.980 1.00 23.39 219 ASP Y O 1
ATOM 7753 N N . GLU D 1 220 ? 15.145 -37.333 -35.203 1.00 24.13 220 GLU Y N 1
ATOM 7754 C CA . GLU D 1 220 ? 14.463 -36.087 -35.523 1.00 23.84 220 GLU Y CA 1
ATOM 7755 C C . GLU D 1 220 ? 14.761 -35.579 -36.928 1.00 23.43 220 GLU Y C 1
ATOM 7756 O O . GLU D 1 220 ? 13.894 -34.974 -37.585 1.00 23.08 220 GLU Y O 1
ATOM 7762 N N . VAL D 1 221 ? 15.998 -35.728 -37.393 1.00 23.11 221 VAL Y N 1
ATOM 7763 C CA . VAL D 1 221 ? 16.329 -35.231 -38.755 1.00 22.17 221 VAL Y CA 1
ATOM 7764 C C . VAL D 1 221 ? 15.413 -35.896 -39.808 1.00 23.45 221 VAL Y C 1
ATOM 7765 O O . VAL D 1 221 ? 14.994 -35.267 -40.806 1.00 23.12 221 VAL Y O 1
ATOM 7769 N N . SER D 1 222 ? 15.122 -37.188 -39.628 1.00 23.26 222 SER Y N 1
ATOM 7770 C CA . SER D 1 222 ? 14.286 -37.904 -40.613 1.00 21.71 222 SER Y CA 1
ATOM 7771 C C . SER D 1 222 ? 12.819 -37.675 -40.313 1.00 21.96 222 SER Y C 1
ATOM 7772 O O . SER D 1 222 ? 12.000 -37.432 -41.241 1.00 19.56 222 SER Y O 1
ATOM 7775 N N . ALA D 1 223 ? 12.440 -37.779 -39.028 1.00 19.73 223 ALA Y N 1
ATOM 7776 C CA . ALA D 1 223 ? 11.022 -37.604 -38.688 1.00 20.15 223 ALA Y CA 1
ATOM 7777 C C . ALA D 1 223 ? 10.481 -36.235 -39.159 1.00 20.92 223 ALA Y C 1
ATOM 7778 O O . ALA D 1 223 ? 9.340 -36.135 -39.672 1.00 20.05 223 ALA Y O 1
ATOM 7780 N N . ARG D 1 224 ? 11.207 -35.154 -38.874 1.00 19.37 224 ARG Y N 1
ATOM 7781 C CA . ARG D 1 224 ? 10.697 -33.827 -39.163 1.00 21.31 224 ARG Y CA 1
ATOM 7782 C C . ARG D 1 224 ? 11.161 -33.324 -40.500 1.00 22.13 224 ARG Y C 1
ATOM 7783 O O . ARG D 1 224 ? 10.488 -32.510 -41.082 1.00 18.98 224 ARG Y O 1
ATOM 7791 N N . PHE D 1 225 ? 12.340 -33.761 -40.965 1.00 21.75 225 PHE Y N 1
ATOM 7792 C CA . PHE D 1 225 ? 12.907 -33.149 -42.170 1.00 23.60 225 PHE Y CA 1
ATOM 7793 C C . PHE D 1 225 ? 13.008 -34.049 -43.409 1.00 25.07 225 PHE Y C 1
ATOM 7794 O O . PHE D 1 225 ? 13.383 -33.570 -44.474 1.00 26.48 225 PHE Y O 1
ATOM 7802 N N . GLY D 1 226 ? 12.655 -35.327 -43.297 1.00 21.48 226 GLY Y N 1
ATOM 7803 C CA . GLY D 1 226 ? 12.756 -36.249 -44.437 1.00 21.32 226 GLY Y CA 1
ATOM 7804 C C . GLY D 1 226 ? 11.525 -36.234 -45.327 1.00 21.03 226 GLY Y C 1
ATOM 7805 O O . GLY D 1 226 ? 10.414 -36.478 -44.865 1.00 20.52 226 GLY Y O 1
ATOM 7806 N N . GLU D 1 227 ? 11.747 -36.060 -46.628 1.00 18.37 227 GLU Y N 1
ATOM 7807 C CA . GLU D 1 227 ? 10.721 -36.246 -47.611 1.00 19.36 227 GLU Y CA 1
ATOM 7808 C C . GLU D 1 227 ? 11.228 -37.290 -48.567 1.00 20.50 227 GLU Y C 1
ATOM 7809 O O . GLU D 1 227 ? 12.300 -37.117 -49.119 1.00 22.22 227 GLU Y O 1
ATOM 7815 N N . PHE D 1 228 ? 10.483 -38.365 -48.769 1.00 16.18 228 PHE Y N 1
ATOM 7816 C CA . PHE D 1 228 ? 11.022 -39.507 -49.495 1.00 15.24 228 PHE Y CA 1
ATOM 7817 C C . PHE D 1 228 ? 10.246 -39.727 -50.771 1.00 16.01 228 PHE Y C 1
ATOM 7818 O O . PHE D 1 228 ? 9.025 -39.516 -50.801 1.00 17.79 228 PHE Y O 1
ATOM 7826 N N . GLY D 1 229 ? 10.952 -40.099 -51.832 1.00 15.89 229 GLY Y N 1
ATOM 7827 C CA . GLY D 1 229 ? 10.322 -40.578 -53.063 1.00 14.27 229 GLY Y CA 1
ATOM 7828 C C . GLY D 1 229 ? 10.037 -42.091 -52.997 1.00 16.14 229 GLY Y C 1
ATOM 7829 O O . GLY D 1 229 ? 9.747 -42.652 -51.930 1.00 16.38 229 GLY Y O 1
ATOM 7830 N N . SER D 1 230 ? 9.953 -42.687 -54.183 1.00 14.53 230 SER Y N 1
ATOM 7831 C CA . SER D 1 230 ? 9.683 -44.107 -54.327 1.00 16.55 230 SER Y CA 1
ATOM 7832 C C . SER D 1 230 ? 10.882 -44.944 -53.882 1.00 16.10 230 SER Y C 1
ATOM 7833 O O . SER D 1 230 ? 12.012 -44.511 -54.039 1.00 17.36 230 SER Y O 1
ATOM 7836 N N . PHE D 1 231 ? 10.590 -46.136 -53.352 1.00 13.65 231 PHE Y N 1
ATOM 7837 C CA . PHE D 1 231 ? 11.590 -47.110 -52.944 1.00 14.55 231 PHE Y CA 1
ATOM 7838 C C . PHE D 1 231 ? 11.553 -48.294 -53.844 1.00 16.85 231 PHE Y C 1
ATOM 7839 O O . PHE D 1 231 ? 10.481 -48.839 -54.111 1.00 17.05 231 PHE Y O 1
ATOM 7847 N N . PHE D 1 232 ? 12.734 -48.605 -54.384 1.00 13.42 232 PHE Y N 1
ATOM 7848 C CA . PHE D 1 232 ? 12.953 -49.696 -55.333 1.00 14.82 232 PHE Y CA 1
ATOM 7849 C C . PHE D 1 232 ? 13.890 -50.709 -54.727 1.00 15.62 232 PHE Y C 1
ATOM 7850 O O . PHE D 1 232 ? 15.011 -50.359 -54.330 1.00 17.38 232 PHE Y O 1
ATOM 7858 N N . VAL D 1 233 ? 13.471 -51.965 -54.649 1.00 12.70 233 VAL Y N 1
ATOM 7859 C CA . VAL D 1 233 ? 14.322 -53.012 -54.086 1.00 12.18 233 VAL Y CA 1
ATOM 7860 C C . VAL D 1 233 ? 14.489 -54.166 -55.035 1.00 14.89 233 VAL Y C 1
ATOM 7861 O O . VAL D 1 233 ? 13.585 -54.454 -55.841 1.00 12.44 233 VAL Y O 1
ATOM 7865 N N . GLY D 1 234 ? 15.698 -54.754 -55.055 1.00 16.30 234 GLY Y N 1
ATOM 7866 C CA . GLY D 1 234 ? 15.991 -55.722 -56.023 1.00 17.89 234 GLY Y CA 1
ATOM 7867 C C . GLY D 1 234 ? 17.089 -56.688 -55.630 1.00 14.41 234 GLY Y C 1
ATOM 7868 O O . GLY D 1 234 ? 17.649 -56.618 -54.535 1.00 14.50 234 GLY Y O 1
ATOM 7869 N N . THR D 1 235 ? 17.295 -57.640 -56.531 1.00 13.77 235 THR Y N 1
ATOM 7870 C CA . THR D 1 235 ? 18.203 -58.792 -56.286 1.00 15.12 235 THR Y CA 1
ATOM 7871 C C . THR D 1 235 ? 19.249 -58.764 -57.358 1.00 14.76 235 THR Y C 1
ATOM 7872 O O . THR D 1 235 ? 18.967 -58.408 -58.503 1.00 16.32 235 THR Y O 1
ATOM 7876 N N . ARG D 1 236 ? 20.485 -59.079 -56.989 1.00 17.25 236 ARG Y N 1
ATOM 7877 C CA . ARG D 1 236 ? 21.587 -58.950 -57.937 1.00 16.51 236 ARG Y CA 1
ATOM 7878 C C . ARG D 1 236 ? 21.342 -59.856 -59.113 1.00 16.65 236 ARG Y C 1
ATOM 7879 O O . ARG D 1 236 ? 20.881 -61.013 -58.925 1.00 18.19 236 ARG Y O 1
ATOM 7887 N N . LEU D 1 237 ? 21.551 -59.355 -60.318 1.00 16.18 237 LEU Y N 1
ATOM 7888 C CA . LEU D 1 237 ? 21.598 -60.176 -61.551 1.00 17.53 237 LEU Y CA 1
ATOM 7889 C C . LEU D 1 237 ? 23.053 -60.442 -61.998 1.00 18.54 237 LEU Y C 1
ATOM 7890 O O . LEU D 1 237 ? 23.590 -59.670 -62.748 1.00 21.21 237 LEU Y O 1
ATOM 7895 N N . PRO D 1 238 ? 23.559 -61.628 -61.704 1.00 21.31 238 PRO Y N 1
ATOM 7896 C CA . PRO D 1 238 ? 24.875 -62.024 -62.148 1.00 22.94 238 PRO Y CA 1
ATOM 7897 C C . PRO D 1 238 ? 24.838 -62.132 -63.653 1.00 20.27 238 PRO Y C 1
ATOM 7898 O O . PRO D 1 238 ? 23.857 -62.606 -64.235 1.00 20.30 238 PRO Y O 1
ATOM 7902 N N . MET D 1 239 ? 25.902 -61.728 -64.311 1.00 24.31 239 MET Y N 1
ATOM 7903 C CA . MET D 1 239 ? 25.888 -61.732 -65.766 1.00 22.48 239 MET Y CA 1
ATOM 7904 C C . MET D 1 239 ? 25.807 -63.159 -66.334 1.00 21.10 239 MET Y C 1
ATOM 7905 O O . MET D 1 239 ? 25.213 -63.354 -67.425 1.00 20.68 239 MET Y O 1
ATOM 7910 N N . GLU D 1 240 ? 26.180 -64.151 -65.512 1.00 25.65 240 GLU Y N 1
ATOM 7911 C CA . GLU D 1 240 ? 26.019 -65.594 -65.847 1.00 24.29 240 GLU Y CA 1
ATOM 7912 C C . GLU D 1 240 ? 24.567 -66.015 -65.941 1.00 23.82 240 GLU Y C 1
ATOM 7913 O O . GLU D 1 240 ? 24.265 -67.101 -66.404 1.00 22.62 240 GLU Y O 1
ATOM 7919 N N . ASN D 1 241 ? 23.680 -65.220 -65.343 1.00 21.51 241 ASN Y N 1
ATOM 7920 C CA . ASN D 1 241 ? 22.278 -65.539 -65.301 1.00 21.76 241 ASN Y CA 1
ATOM 7921 C C . ASN D 1 241 ? 21.415 -64.737 -66.287 1.00 18.36 241 ASN Y C 1
ATOM 7922 O O . ASN D 1 241 ? 20.207 -64.893 -66.270 1.00 19.11 241 ASN Y O 1
ATOM 7927 N N . VAL D 1 242 ? 22.023 -63.827 -67.057 1.00 19.87 242 VAL Y N 1
ATOM 7928 C CA . VAL D 1 242 ? 21.303 -62.978 -68.007 1.00 20.07 242 VAL Y CA 1
ATOM 7929 C C . VAL D 1 242 ? 20.582 -63.754 -69.086 1.00 18.71 242 VAL Y C 1
ATOM 7930 O O . VAL D 1 242 ? 19.377 -63.545 -69.348 1.00 20.32 242 VAL Y O 1
ATOM 7934 N N . SER D 1 243 ? 21.256 -64.773 -69.622 1.00 19.57 243 SER Y N 1
ATOM 7935 C CA . SER D 1 243 ? 20.638 -65.578 -70.658 1.00 21.57 243 SER Y CA 1
ATOM 7936 C C . SER D 1 243 ? 19.414 -66.329 -70.183 1.00 20.43 243 SER Y C 1
ATOM 7937 O O . SER D 1 243 ? 18.425 -66.449 -70.902 1.00 24.73 243 SER Y O 1
ATOM 7940 N N . SER D 1 244 ? 19.502 -66.911 -69.002 1.00 21.86 244 SER Y N 1
ATOM 7941 C CA . SER D 1 244 ? 18.387 -67.638 -68.499 1.00 22.21 244 SER Y CA 1
ATOM 7942 C C . SER D 1 244 ? 17.281 -66.682 -68.064 1.00 23.28 244 SER Y C 1
ATOM 7943 O O . SER D 1 244 ? 16.120 -66.988 -68.257 1.00 24.47 244 SER Y O 1
ATOM 7946 N N . PHE D 1 245 ? 17.628 -65.511 -67.572 1.00 20.31 245 PHE Y N 1
ATOM 7947 C CA . PHE D 1 245 ? 16.595 -64.550 -67.179 1.00 19.45 245 PHE Y CA 1
ATOM 7948 C C . PHE D 1 245 ? 15.754 -64.140 -68.384 1.00 20.91 245 PHE Y C 1
ATOM 7949 O O . PHE D 1 245 ? 14.515 -64.182 -68.344 1.00 21.03 245 PHE Y O 1
ATOM 7957 N N . PHE D 1 246 ? 16.402 -63.863 -69.515 1.00 19.17 246 PHE Y N 1
ATOM 7958 C CA . PHE D 1 246 ? 15.673 -63.450 -70.696 1.00 18.71 246 PHE Y CA 1
ATOM 7959 C C . PHE D 1 246 ? 15.187 -64.605 -71.551 1.00 20.57 246 PHE Y C 1
ATOM 7960 O O . PHE D 1 246 ? 14.668 -64.389 -72.649 1.00 22.93 246 PHE Y O 1
ATOM 7968 N N . HIS D 1 247 ? 15.512 -65.829 -71.144 1.00 21.65 247 HIS Y N 1
ATOM 7969 C CA . HIS D 1 247 ? 15.075 -67.006 -71.912 1.00 21.89 247 HIS Y CA 1
ATOM 7970 C C . HIS D 1 247 ? 13.558 -67.139 -71.988 1.00 23.16 247 HIS Y C 1
ATOM 7971 O O . HIS D 1 247 ? 12.878 -67.285 -70.971 1.00 22.14 247 HIS Y O 1
ATOM 7978 N N . VAL D 1 248 ? 13.061 -67.173 -73.213 1.00 22.35 248 VAL Y N 1
ATOM 7979 C CA . VAL D 1 248 ? 11.691 -67.538 -73.519 1.00 23.32 248 VAL Y CA 1
ATOM 7980 C C . VAL D 1 248 ? 11.674 -68.544 -74.694 1.00 27.65 248 VAL Y C 1
ATOM 7981 O O . VAL D 1 248 ? 10.576 -69.047 -74.986 1.00 25.57 248 VAL Y O 1
ATOM 7985 N N . GLN E 1 6 ? -23.665 -46.459 -37.014 1.00 35.35 6 GLN Z N 1
ATOM 7986 C CA . GLN E 1 6 ? -24.966 -45.749 -37.077 1.00 35.60 6 GLN Z CA 1
ATOM 7987 C C . GLN E 1 6 ? -25.631 -45.937 -38.435 1.00 33.89 6 GLN Z C 1
ATOM 7988 O O . GLN E 1 6 ? -26.852 -45.795 -38.507 1.00 36.22 6 GLN Z O 1
ATOM 7994 N N . THR E 1 7 ? -24.843 -46.176 -39.501 1.00 30.01 7 THR Z N 1
ATOM 7995 C CA . THR E 1 7 ? -25.398 -46.128 -40.865 1.00 30.38 7 THR Z CA 1
ATOM 7996 C C . THR E 1 7 ? -25.992 -47.471 -41.225 1.00 26.84 7 THR Z C 1
ATOM 7997 O O . THR E 1 7 ? -25.452 -48.492 -40.822 1.00 27.31 7 THR Z O 1
ATOM 8001 N N . LEU E 1 8 ? -27.011 -47.463 -42.086 1.00 22.37 8 LEU Z N 1
ATOM 8002 C CA . LEU E 1 8 ? -27.538 -48.675 -42.677 1.00 20.72 8 LEU Z CA 1
ATOM 8003 C C . LEU E 1 8 ? -26.991 -48.783 -44.093 1.00 17.83 8 LEU Z C 1
ATOM 8004 O O . LEU E 1 8 ? -26.856 -47.779 -44.786 1.00 22.55 8 LEU Z O 1
ATOM 8009 N N . ASP E 1 9 ? -26.715 -50.006 -44.506 1.00 20.56 9 ASP Z N 1
ATOM 8010 C CA . ASP E 1 9 ? -26.092 -50.272 -45.771 1.00 21.53 9 ASP Z CA 1
ATOM 8011 C C . ASP E 1 9 ? -27.055 -50.892 -46.748 1.00 20.44 9 ASP Z C 1
ATOM 8012 O O . ASP E 1 9 ? -27.727 -51.865 -46.414 1.00 21.62 9 ASP Z O 1
ATOM 8017 N N . GLY E 1 10 ? -27.060 -50.388 -47.982 1.00 17.77 10 GLY Z N 1
ATOM 8018 C CA . GLY E 1 10 ? -27.947 -50.885 -49.009 1.00 16.76 10 GLY Z CA 1
ATOM 8019 C C . GLY E 1 10 ? -27.222 -51.541 -50.136 1.00 18.70 10 GLY Z C 1
ATOM 8020 O O . GLY E 1 10 ? -26.269 -52.326 -49.896 1.00 16.30 10 GLY Z O 1
ATOM 8021 N N . TRP E 1 11 ? -27.722 -51.361 -51.354 1.00 15.81 11 TRP Z N 1
ATOM 8022 C CA . TRP E 1 11 ? -27.070 -51.926 -52.542 1.00 16.39 11 TRP Z CA 1
ATOM 8023 C C . TRP E 1 11 ? -25.619 -51.454 -52.744 1.00 15.43 11 TRP Z C 1
ATOM 8024 O O . TRP E 1 11 ? -25.301 -50.295 -52.548 1.00 16.69 11 TRP Z O 1
ATOM 8035 N N . TYR E 1 12 ? -24.775 -52.361 -53.237 1.00 16.21 12 TYR Z N 1
ATOM 8036 C CA . TYR E 1 12 ? -23.453 -51.993 -53.762 1.00 13.54 12 TYR Z CA 1
ATOM 8037 C C . TYR E 1 12 ? -23.642 -51.180 -55.041 1.00 11.60 12 TYR Z C 1
ATOM 8038 O O . TYR E 1 12 ? -24.547 -51.442 -55.849 1.00 14.75 12 TYR Z O 1
ATOM 8047 N N . CYS E 1 13 ? -22.654 -50.332 -55.353 1.00 15.45 13 CYS Z N 1
ATOM 8048 C CA . CYS E 1 13 ? -22.730 -49.421 -56.465 1.00 15.47 13 CYS Z CA 1
ATOM 8049 C C . CYS E 1 13 ? -21.383 -49.393 -57.174 1.00 16.29 13 CYS Z C 1
ATOM 8050 O O . CYS E 1 13 ? -20.324 -49.282 -56.521 1.00 15.72 13 CYS Z O 1
ATOM 8053 N N . LEU E 1 14 ? -21.449 -49.526 -58.493 1.00 14.65 14 LEU Z N 1
ATOM 8054 C CA . LEU E 1 14 ? -20.312 -49.327 -59.390 1.00 13.73 14 LEU Z CA 1
ATOM 8055 C C . LEU E 1 14 ? -20.641 -48.128 -60.273 1.00 16.51 14 LEU Z C 1
ATOM 8056 O O . LEU E 1 14 ? -21.641 -48.173 -60.999 1.00 13.94 14 LEU Z O 1
ATOM 8061 N N . HIS E 1 15 ? -19.728 -47.163 -60.354 1.00 13.77 15 HIS Z N 1
ATOM 8062 C CA . HIS E 1 15 ? -19.747 -46.182 -61.429 1.00 11.98 15 HIS Z CA 1
ATOM 8063 C C . HIS E 1 15 ? -18.627 -46.575 -62.386 1.00 13.54 15 HIS Z C 1
ATOM 8064 O O . HIS E 1 15 ? -17.487 -46.668 -61.966 1.00 15.57 15 HIS Z O 1
ATOM 8071 N N . ASP E 1 16 ? -18.973 -46.888 -63.617 1.00 12.70 16 ASP Z N 1
ATOM 8072 C CA . ASP E 1 16 ? -18.038 -47.271 -64.637 1.00 14.11 16 ASP Z CA 1
ATOM 8073 C C . ASP E 1 16 ? -18.034 -46.248 -65.785 1.00 15.42 16 ASP Z C 1
ATOM 8074 O O . ASP E 1 16 ? -19.016 -46.142 -66.511 1.00 14.75 16 ASP Z O 1
ATOM 8079 N N . PHE E 1 17 ? -16.967 -45.428 -65.847 1.00 14.74 17 PHE Z N 1
ATOM 8080 C CA . PHE E 1 17 ? -16.811 -44.387 -66.858 1.00 12.44 17 PHE Z CA 1
ATOM 8081 C C . PHE E 1 17 ? -15.898 -44.888 -67.957 1.00 13.18 17 PHE Z C 1
ATOM 8082 O O . PHE E 1 17 ? -14.828 -45.470 -67.691 1.00 13.98 17 PHE Z O 1
ATOM 8090 N N . ARG E 1 18 ? -16.272 -44.653 -69.189 1.00 12.81 18 ARG Z N 1
ATOM 8091 C CA . ARG E 1 18 ? -15.462 -45.028 -70.336 1.00 12.40 18 ARG Z CA 1
ATOM 8092 C C . ARG E 1 18 ? -15.337 -43.894 -71.364 1.00 13.72 18 ARG Z C 1
ATOM 8093 O O . ARG E 1 18 ? -16.175 -43.004 -71.438 1.00 15.68 18 ARG Z O 1
ATOM 8101 N N . THR E 1 19 ? -14.246 -43.969 -72.122 1.00 15.02 19 THR Z N 1
ATOM 8102 C CA . THR E 1 19 ? -14.020 -43.097 -73.262 1.00 16.54 19 THR Z CA 1
ATOM 8103 C C . THR E 1 19 ? -14.145 -43.903 -74.557 1.00 17.08 19 THR Z C 1
ATOM 8104 O O . THR E 1 19 ? -13.625 -45.020 -74.662 1.00 17.88 19 THR Z O 1
ATOM 8108 N N . ILE E 1 20 ? -14.727 -43.295 -75.568 1.00 15.88 20 ILE Z N 1
ATOM 8109 C CA . ILE E 1 20 ? -14.991 -44.006 -76.819 1.00 15.32 20 ILE Z CA 1
ATOM 8110 C C . ILE E 1 20 ? -13.843 -43.851 -77.825 1.00 17.26 20 ILE Z C 1
ATOM 8111 O O . ILE E 1 20 ? -13.389 -42.747 -78.127 1.00 15.92 20 ILE Z O 1
ATOM 8116 N N . ASP E 1 21 ? -13.298 -44.983 -78.242 1.00 19.59 21 ASP Z N 1
ATOM 8117 C CA . ASP E 1 21 ? -12.239 -45.026 -79.280 1.00 16.61 21 ASP Z CA 1
ATOM 8118 C C . ASP E 1 21 ? -12.879 -44.978 -80.689 1.00 16.40 21 ASP Z C 1
ATOM 8119 O O . ASP E 1 21 ? -13.098 -45.992 -81.354 1.00 18.80 21 ASP Z O 1
ATOM 8124 N N . TRP E 1 22 ? -13.344 -43.798 -81.048 1.00 17.84 22 TRP Z N 1
ATOM 8125 C CA . TRP E 1 22 ? -14.050 -43.585 -82.290 1.00 17.53 22 TRP Z CA 1
ATOM 8126 C C . TRP E 1 22 ? -13.252 -44.031 -83.479 1.00 17.56 22 TRP Z C 1
ATOM 8127 O O . TRP E 1 22 ? -13.808 -44.603 -84.393 1.00 20.33 22 TRP Z O 1
ATOM 8138 N N . SER E 1 23 ? -11.955 -43.742 -83.489 1.00 18.11 23 SER Z N 1
ATOM 8139 C CA . SER E 1 23 ? -11.151 -44.045 -84.673 1.00 19.31 23 SER Z CA 1
ATOM 8140 C C . SER E 1 23 ? -11.117 -45.540 -84.974 1.00 20.09 23 SER Z C 1
ATOM 8141 O O . SER E 1 23 ? -11.355 -45.973 -86.085 1.00 20.66 23 SER Z O 1
ATOM 8144 N N . ALA E 1 24 ? -10.981 -46.348 -83.940 1.00 21.42 24 ALA Z N 1
ATOM 8145 C CA . ALA E 1 24 ? -11.016 -47.778 -84.082 1.00 21.13 24 ALA Z CA 1
ATOM 8146 C C . ALA E 1 24 ? -12.402 -48.321 -84.428 1.00 21.15 24 ALA Z C 1
ATOM 8147 O O . ALA E 1 24 ? -12.504 -49.313 -85.124 1.00 20.73 24 ALA Z O 1
ATOM 8149 N N . TRP E 1 25 ? -13.422 -47.816 -83.721 1.00 20.68 25 TRP Z N 1
ATOM 8150 C CA . TRP E 1 25 ? -14.800 -48.143 -83.982 1.00 19.96 25 TRP Z CA 1
ATOM 8151 C C . TRP E 1 25 ? -15.123 -47.940 -85.455 1.00 20.57 25 TRP Z C 1
ATOM 8152 O O . TRP E 1 25 ? -15.735 -48.791 -86.092 1.00 19.54 25 TRP Z O 1
ATOM 8163 N N . LYS E 1 26 ? -14.615 -46.872 -86.044 1.00 20.03 26 LYS Z N 1
ATOM 8164 C CA . LYS E 1 26 ? -14.969 -46.579 -87.420 1.00 21.82 26 LYS Z CA 1
ATOM 8165 C C . LYS E 1 26 ? -14.316 -47.570 -88.372 1.00 22.65 26 LYS Z C 1
ATOM 8166 O O . LYS E 1 26 ? -14.765 -47.712 -89.500 1.00 26.40 26 LYS Z O 1
ATOM 8172 N N . THR E 1 27 ? -13.251 -48.228 -87.954 1.00 24.64 27 THR Z N 1
ATOM 8173 C CA . THR E 1 27 ? -12.608 -49.232 -88.824 1.00 28.82 27 THR Z CA 1
ATOM 8174 C C . THR E 1 27 ? -13.319 -50.570 -88.844 1.00 30.12 27 THR Z C 1
ATOM 8175 O O . THR E 1 27 ? -12.985 -51.438 -89.647 1.00 28.86 27 THR Z O 1
ATOM 8179 N N . LEU E 1 28 ? -14.113 -50.828 -87.817 1.00 27.58 28 LEU Z N 1
ATOM 8180 C CA . LEU E 1 28 ? -14.815 -52.084 -87.702 1.00 30.24 28 LEU Z CA 1
ATOM 8181 C C . LEU E 1 28 ? -15.901 -52.129 -88.746 1.00 31.99 28 LEU Z C 1
ATOM 8182 O O . LEU E 1 28 ? -16.535 -51.116 -89.033 1.00 32.34 28 LEU Z O 1
ATOM 8187 N N . PRO E 1 29 ? -16.038 -53.265 -89.431 1.00 32.94 29 PRO Z N 1
ATOM 8188 C CA . PRO E 1 29 ? -16.988 -53.371 -90.485 1.00 32.54 29 PRO Z CA 1
ATOM 8189 C C . PRO E 1 29 ? -18.413 -53.147 -90.052 1.00 32.30 29 PRO Z C 1
ATOM 8190 O O . PRO E 1 29 ? -18.809 -53.419 -88.901 1.00 31.19 29 PRO Z O 1
ATOM 8194 N N . ASN E 1 30 ? -19.167 -52.503 -90.915 1.00 30.31 30 ASN Z N 1
ATOM 8195 C CA . ASN E 1 30 ? -20.450 -52.028 -90.536 1.00 31.88 30 ASN Z CA 1
ATOM 8196 C C . ASN E 1 30 ? -21.299 -53.152 -89.935 1.00 32.77 30 ASN Z C 1
ATOM 8197 O O . ASN E 1 30 ? -22.064 -52.911 -88.995 1.00 28.38 30 ASN Z O 1
ATOM 8202 N N . GLU E 1 31 ? -21.240 -54.363 -90.487 1.00 32.08 31 GLU Z N 1
ATOM 8203 C CA . GLU E 1 31 ? -22.198 -55.372 -89.985 1.00 34.41 31 GLU Z CA 1
ATOM 8204 C C . GLU E 1 31 ? -21.758 -55.849 -88.573 1.00 30.91 31 GLU Z C 1
ATOM 8205 O O . GLU E 1 31 ? -22.592 -56.198 -87.714 1.00 30.48 31 GLU Z O 1
ATOM 8211 N N . GLU E 1 32 ? -20.465 -55.694 -88.299 1.00 28.49 32 GLU Z N 1
ATOM 8212 C CA . GLU E 1 32 ? -19.939 -55.951 -86.961 1.00 29.36 32 GLU Z CA 1
ATOM 8213 C C . GLU E 1 32 ? -20.269 -54.851 -85.948 1.00 27.37 32 GLU Z C 1
ATOM 8214 O O . GLU E 1 32 ? -20.440 -55.146 -84.759 1.00 25.96 32 GLU Z O 1
ATOM 8220 N N . ARG E 1 33 ? -20.263 -53.592 -86.380 1.00 26.12 33 ARG Z N 1
ATOM 8221 C CA . ARG E 1 33 ? -20.788 -52.513 -85.509 1.00 24.98 33 ARG Z CA 1
ATOM 8222 C C . ARG E 1 33 ? -22.248 -52.731 -85.137 1.00 23.58 33 ARG Z C 1
ATOM 8223 O O . ARG E 1 33 ? -22.657 -52.579 -83.970 1.00 22.76 33 ARG Z O 1
ATOM 8231 N N . GLU E 1 34 ? -23.075 -53.128 -86.099 1.00 23.77 34 GLU Z N 1
ATOM 8232 C CA . GLU E 1 34 ? -24.479 -53.272 -85.807 1.00 24.98 34 GLU Z CA 1
ATOM 8233 C C . GLU E 1 34 ? -24.690 -54.416 -84.820 1.00 22.19 34 GLU Z C 1
ATOM 8234 O O . GLU E 1 34 ? -25.478 -54.335 -83.862 1.00 22.17 34 GLU Z O 1
ATOM 8240 N N . ALA E 1 35 ? -23.969 -55.499 -85.026 1.00 20.03 35 ALA Z N 1
ATOM 8241 C CA . ALA E 1 35 ? -24.087 -56.653 -84.130 1.00 22.38 35 ALA Z CA 1
ATOM 8242 C C . ALA E 1 35 ? -23.637 -56.284 -82.733 1.00 17.75 35 ALA Z C 1
ATOM 8243 O O . ALA E 1 35 ? -24.227 -56.709 -81.692 1.00 20.23 35 ALA Z O 1
ATOM 8245 N N . ALA E 1 36 ? -22.599 -55.464 -82.676 1.00 20.39 36 ALA Z N 1
ATOM 8246 C CA . ALA E 1 36 ? -22.028 -55.028 -81.376 1.00 20.69 36 ALA Z CA 1
ATOM 8247 C C . ALA E 1 36 ? -23.017 -54.142 -80.631 1.00 18.60 36 ALA Z C 1
ATOM 8248 O O . ALA E 1 36 ? -23.211 -54.282 -79.436 1.00 17.73 36 ALA Z O 1
ATOM 8250 N N . ILE E 1 37 ? -23.689 -53.245 -81.337 1.00 19.69 37 ILE Z N 1
ATOM 8251 C CA . ILE E 1 37 ? -24.760 -52.467 -80.722 1.00 19.39 37 ILE Z CA 1
ATOM 8252 C C . ILE E 1 37 ? -25.891 -53.365 -80.242 1.00 18.09 37 ILE Z C 1
ATOM 8253 O O . ILE E 1 37 ? -26.431 -53.183 -79.164 1.00 18.78 37 ILE Z O 1
ATOM 8258 N N . SER E 1 38 ? -26.367 -54.262 -81.096 1.00 21.27 38 SER Z N 1
ATOM 8259 C CA . SER E 1 38 ? -27.437 -55.144 -80.648 1.00 19.99 38 SER Z CA 1
ATOM 8260 C C . SER E 1 38 ? -27.018 -55.958 -79.442 1.00 20.59 38 SER Z C 1
ATOM 8261 O O . SER E 1 38 ? -27.834 -56.178 -78.542 1.00 21.94 38 SER Z O 1
ATOM 8264 N N . GLU E 1 39 ? -25.783 -56.490 -79.460 1.00 19.07 39 GLU Z N 1
ATOM 8265 C CA . GLU E 1 39 ? -25.261 -57.239 -78.295 1.00 19.40 39 GLU Z CA 1
ATOM 8266 C C . GLU E 1 39 ? -25.290 -56.429 -77.033 1.00 19.26 39 GLU Z C 1
ATOM 8267 O O . GLU E 1 39 ? -25.765 -56.902 -75.978 1.00 20.78 39 GLU Z O 1
ATOM 8273 N N . PHE E 1 40 ? -24.839 -55.177 -77.098 1.00 18.23 40 PHE Z N 1
ATOM 8274 C CA . PHE E 1 40 ? -24.880 -54.254 -75.932 1.00 19.98 40 PHE Z CA 1
ATOM 8275 C C . PHE E 1 40 ? -26.306 -53.996 -75.467 1.00 19.54 40 PHE Z C 1
ATOM 8276 O O . PHE E 1 40 ? -26.605 -53.995 -74.281 1.00 18.62 40 PHE Z O 1
ATOM 8284 N N . LEU E 1 41 ? -27.208 -53.732 -76.406 1.00 20.08 41 LEU Z N 1
ATOM 8285 C CA . LEU E 1 41 ? -28.606 -53.475 -76.041 1.00 18.51 41 LEU Z CA 1
ATOM 8286 C C . LEU E 1 41 ? -29.248 -54.695 -75.387 1.00 18.78 41 LEU Z C 1
ATOM 8287 O O . LEU E 1 41 ? -30.038 -54.574 -74.450 1.00 22.20 41 LEU Z O 1
ATOM 8292 N N . ALA E 1 42 ? -28.871 -55.871 -75.855 1.00 21.66 42 ALA Z N 1
ATOM 8293 C CA . ALA E 1 42 ? -29.294 -57.094 -75.232 1.00 20.53 42 ALA Z CA 1
ATOM 8294 C C . ALA E 1 42 ? -28.811 -57.205 -73.783 1.00 21.20 42 ALA Z C 1
ATOM 8295 O O . ALA E 1 42 ? -29.525 -57.684 -72.921 1.00 22.66 42 ALA Z O 1
ATOM 8297 N N . LEU E 1 43 ? -27.604 -56.715 -73.501 1.00 22.69 43 LEU Z N 1
ATOM 8298 C CA . LEU E 1 43 ? -27.140 -56.724 -72.127 1.00 23.05 43 LEU Z CA 1
ATOM 8299 C C . LEU E 1 43 ? -28.009 -55.768 -71.293 1.00 21.48 43 LEU Z C 1
ATOM 8300 O O . LEU E 1 43 ? -28.371 -56.041 -70.142 1.00 23.15 43 LEU Z O 1
ATOM 8305 N N . VAL E 1 44 ? -28.195 -54.571 -71.801 1.00 21.97 44 VAL Z N 1
ATOM 8306 C CA . VAL E 1 44 ? -28.919 -53.587 -71.046 1.00 23.49 44 VAL Z CA 1
ATOM 8307 C C . VAL E 1 44 ? -30.334 -54.062 -70.806 1.00 21.81 44 VAL Z C 1
ATOM 8308 O O . VAL E 1 44 ? -30.956 -53.774 -69.772 1.00 21.23 44 VAL Z O 1
ATOM 8312 N N . ASP E 1 45 ? -30.849 -54.851 -71.729 1.00 26.11 45 ASP Z N 1
ATOM 8313 C CA . ASP E 1 45 ? -32.174 -55.435 -71.519 1.00 26.69 45 ASP Z CA 1
ATOM 8314 C C . ASP E 1 45 ? -32.249 -56.314 -70.292 1.00 25.92 45 ASP Z C 1
ATOM 8315 O O . ASP E 1 45 ? -33.268 -56.297 -69.585 1.00 25.82 45 ASP Z O 1
ATOM 8320 N N . GLN E 1 46 ? -31.174 -57.045 -70.008 1.00 21.90 46 GLN Z N 1
ATOM 8321 C CA . GLN E 1 46 ? -31.062 -57.823 -68.793 1.00 22.08 46 GLN Z CA 1
ATOM 8322 C C . GLN E 1 46 ? -31.097 -56.879 -67.588 1.00 21.01 46 GLN Z C 1
ATOM 8323 O O . GLN E 1 46 ? -31.700 -57.199 -66.573 1.00 21.80 46 GLN Z O 1
ATOM 8329 N N . TRP E 1 47 ? -30.296 -55.810 -67.649 1.00 18.84 47 TRP Z N 1
ATOM 8330 C CA . TRP E 1 47 ? -30.258 -54.868 -66.535 1.00 20.02 47 TRP Z CA 1
ATOM 8331 C C . TRP E 1 47 ? -31.676 -54.338 -66.277 1.00 16.78 47 TRP Z C 1
ATOM 8332 O O . TRP E 1 47 ? -32.106 -54.155 -65.093 1.00 21.33 47 TRP Z O 1
ATOM 8343 N N . GLU E 1 48 ? -32.423 -54.112 -67.364 1.00 20.70 48 GLU Z N 1
ATOM 8344 C CA . GLU E 1 48 ? -33.782 -53.594 -67.236 1.00 24.17 48 GLU Z CA 1
ATOM 8345 C C . GLU E 1 48 ? -34.725 -54.586 -66.563 1.00 23.29 48 GLU Z C 1
ATOM 8346 O O . GLU E 1 48 ? -35.521 -54.187 -65.700 1.00 23.82 48 GLU Z O 1
ATOM 8352 N N . THR E 1 49 ? -34.532 -55.879 -66.830 1.00 21.90 49 THR Z N 1
ATOM 8353 C CA . THR E 1 49 ? -35.339 -56.916 -66.184 1.00 24.54 49 THR Z CA 1
ATOM 8354 C C . THR E 1 49 ? -35.036 -56.967 -64.689 1.00 23.95 49 THR Z C 1
ATOM 8355 O O . THR E 1 49 ? -35.946 -56.866 -63.858 1.00 24.46 49 THR Z O 1
ATOM 8359 N N . THR E 1 50 ? -33.742 -56.939 -64.360 1.00 22.97 50 THR Z N 1
ATOM 8360 C CA . THR E 1 50 ? -33.330 -56.799 -62.980 1.00 21.31 50 THR Z CA 1
ATOM 8361 C C . THR E 1 50 ? -33.950 -55.613 -62.262 1.00 20.99 50 THR Z C 1
ATOM 8362 O O . THR E 1 50 ? -34.414 -55.744 -61.131 1.00 23.36 50 THR Z O 1
ATOM 8366 N N . GLU E 1 51 ? -33.912 -54.432 -62.884 1.00 21.83 51 GLU Z N 1
ATOM 8367 C CA . GLU E 1 51 ? -34.459 -53.252 -62.274 1.00 22.02 51 GLU Z CA 1
ATOM 8368 C C . GLU E 1 51 ? -35.981 -53.393 -62.122 1.00 24.54 51 GLU Z C 1
ATOM 8369 O O . GLU E 1 51 ? -36.529 -52.944 -61.153 1.00 22.59 51 GLU Z O 1
ATOM 8375 N N . SER E 1 52 ? -36.647 -53.932 -63.136 1.00 25.69 52 SER Z N 1
ATOM 8376 C CA . SER E 1 52 ? -38.109 -54.170 -63.040 1.00 28.14 52 SER Z CA 1
ATOM 8377 C C . SER E 1 52 ? -38.508 -55.063 -61.882 1.00 30.14 52 SER Z C 1
ATOM 8378 O O . SER E 1 52 ? -39.568 -54.845 -61.224 1.00 33.02 52 SER Z O 1
ATOM 8381 N N . GLU E 1 53 ? -37.661 -56.028 -61.572 1.00 28.74 53 GLU Z N 1
ATOM 8382 C CA . GLU E 1 53 ? -37.863 -56.910 -60.447 1.00 28.00 53 GLU Z CA 1
ATOM 8383 C C . GLU E 1 53 ? -37.369 -56.335 -59.118 1.00 26.49 53 GLU Z C 1
ATOM 8384 O O . GLU E 1 53 ? -37.424 -57.016 -58.089 1.00 26.92 53 GLU Z O 1
ATOM 8390 N N . LYS E 1 54 ? -36.944 -55.073 -59.125 1.00 27.21 54 LYS Z N 1
ATOM 8391 C CA . LYS E 1 54 ? -36.391 -54.422 -57.936 1.00 24.69 54 LYS Z CA 1
ATOM 8392 C C . LYS E 1 54 ? -35.223 -55.174 -57.300 1.00 22.46 54 LYS Z C 1
ATOM 8393 O O . LYS E 1 54 ? -35.108 -55.243 -56.059 1.00 22.99 54 LYS Z O 1
ATOM 8399 N N . GLN E 1 55 ? -34.377 -55.784 -58.118 1.00 20.46 55 GLN Z N 1
ATOM 8400 C CA . GLN E 1 55 ? -33.196 -56.429 -57.650 1.00 19.68 55 GLN Z CA 1
ATOM 8401 C C . GLN E 1 55 ? -31.886 -55.758 -58.117 1.00 18.05 55 GLN Z C 1
ATOM 8402 O O . GLN E 1 55 ? -30.810 -56.347 -58.006 1.00 17.95 55 GLN Z O 1
ATOM 8408 N N . GLY E 1 56 ? -32.019 -54.483 -58.423 1.00 18.15 56 GLY Z N 1
ATOM 8409 C CA . GLY E 1 56 ? -30.912 -53.614 -58.803 1.00 18.46 56 GLY Z CA 1
ATOM 8410 C C . GLY E 1 56 ? -31.471 -52.413 -59.568 1.00 18.54 56 GLY Z C 1
ATOM 8411 O O . GLY E 1 56 ? -32.666 -52.259 -59.772 1.00 16.46 56 GLY Z O 1
ATOM 8412 N N . SER E 1 57 ? -30.580 -51.545 -59.996 1.00 17.28 57 SER Z N 1
ATOM 8413 C CA . SER E 1 57 ? -30.966 -50.426 -60.810 1.00 17.01 57 SER Z CA 1
ATOM 8414 C C . SER E 1 57 ? -29.744 -50.036 -61.610 1.00 17.63 57 SER Z C 1
ATOM 8415 O O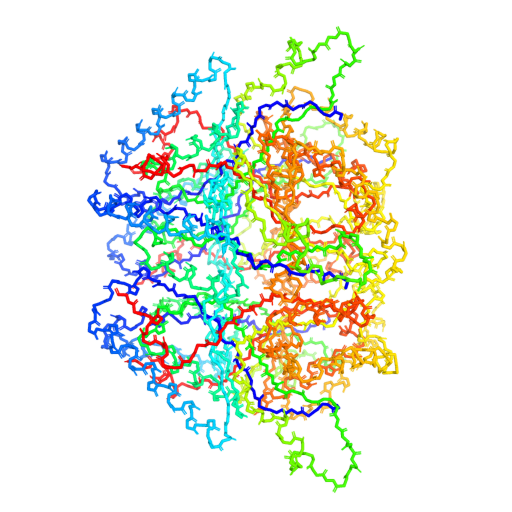 . SER E 1 57 ? -28.621 -50.500 -61.312 1.00 14.74 57 SER Z O 1
ATOM 8418 N N . HIS E 1 58 ? -29.957 -49.199 -62.622 1.00 16.28 58 HIS Z N 1
ATOM 8419 C CA . HIS E 1 58 ? -28.828 -48.725 -63.423 1.00 16.37 58 HIS Z CA 1
ATOM 8420 C C . HIS E 1 58 ? -29.184 -47.413 -64.064 1.00 18.11 58 HIS Z C 1
ATOM 8421 O O . HIS E 1 58 ? -30.372 -47.074 -64.221 1.00 16.75 58 HIS Z O 1
ATOM 8428 N N . ALA E 1 59 ? -28.138 -46.702 -64.463 1.00 16.99 59 ALA Z N 1
ATOM 8429 C CA . ALA E 1 59 ? -28.294 -45.446 -65.175 1.00 16.11 59 ALA Z CA 1
ATOM 8430 C C . ALA E 1 59 ? -27.232 -45.371 -66.230 1.00 18.53 59 ALA Z C 1
ATOM 8431 O O . ALA E 1 59 ? -26.092 -45.804 -65.999 1.00 20.07 59 ALA Z O 1
ATOM 8433 N N . VAL E 1 60 ? -27.605 -44.854 -67.390 1.00 16.97 60 VAL Z N 1
ATOM 8434 C CA . VAL E 1 60 ? -26.641 -44.679 -68.455 1.00 16.27 60 VAL Z CA 1
ATOM 8435 C C . VAL E 1 60 ? -26.696 -43.230 -68.973 1.00 16.59 60 VAL Z C 1
ATOM 8436 O O . VAL E 1 60 ? -27.743 -42.772 -69.382 1.00 16.21 60 VAL Z O 1
ATOM 8440 N N . TYR E 1 61 ? -25.563 -42.523 -68.839 1.00 15.29 61 TYR Z N 1
ATOM 8441 C CA . TYR E 1 61 ? -25.419 -41.084 -69.171 1.00 12.96 61 TYR Z CA 1
ATOM 8442 C C . TYR E 1 61 ? -24.213 -40.882 -70.077 1.00 16.09 61 TYR Z C 1
ATOM 8443 O O . TYR E 1 61 ? -23.175 -41.484 -69.857 1.00 16.40 61 TYR Z O 1
ATOM 8452 N N . THR E 1 62 ? -24.334 -39.998 -71.079 1.00 15.25 62 THR Z N 1
ATOM 8453 C CA . THR E 1 62 ? -23.167 -39.542 -71.775 1.00 14.85 62 THR Z CA 1
ATOM 8454 C C . THR E 1 62 ? -22.564 -38.370 -70.996 1.00 18.00 62 THR Z C 1
ATOM 8455 O O . THR E 1 62 ? -23.225 -37.366 -70.800 1.00 21.00 62 THR Z O 1
ATOM 8459 N N . ILE E 1 63 ? -21.242 -38.366 -70.938 1.00 16.67 63 ILE Z N 1
ATOM 8460 C CA . ILE E 1 63 ? -20.481 -37.436 -70.092 1.00 14.40 63 ILE Z CA 1
ATOM 8461 C C . ILE E 1 63 ? -19.796 -36.453 -71.026 1.00 16.25 63 ILE Z C 1
ATOM 8462 O O . ILE E 1 63 ? -19.309 -36.819 -72.095 1.00 16.79 63 ILE Z O 1
ATOM 8467 N N . VAL E 1 64 ? -19.925 -35.185 -70.670 1.00 16.07 64 VAL Z N 1
ATOM 8468 C CA . VAL E 1 64 ? -19.418 -34.092 -71.484 1.00 15.16 64 VAL Z CA 1
ATOM 8469 C C . VAL E 1 64 ? -17.931 -33.886 -71.128 1.00 14.96 64 VAL Z C 1
ATOM 8470 O O . VAL E 1 64 ? -17.539 -33.899 -69.946 1.00 14.52 64 VAL Z O 1
ATOM 8474 N N . GLY E 1 65 ? -17.131 -33.618 -72.154 1.00 17.55 65 GLY Z N 1
ATOM 8475 C CA . GLY E 1 65 ? -15.713 -33.362 -71.963 1.00 16.51 65 GLY Z CA 1
ATOM 8476 C C . GLY E 1 65 ? -14.894 -34.618 -72.179 1.00 17.59 65 GLY Z C 1
ATOM 8477 O O . GLY E 1 65 ? -15.414 -35.620 -72.615 1.00 18.11 65 GLY Z O 1
ATOM 8478 N N . GLN E 1 66 ? -13.620 -34.572 -71.794 1.00 14.07 66 GLN Z N 1
ATOM 8479 C CA . GLN E 1 66 ? -12.687 -35.622 -72.084 1.00 14.59 66 GLN Z CA 1
ATOM 8480 C C . GLN E 1 66 ? -12.400 -36.531 -70.909 1.00 15.60 66 GLN Z C 1
ATOM 8481 O O . GLN E 1 66 ? -11.698 -37.519 -71.077 1.00 17.53 66 GLN Z O 1
ATOM 8487 N N . LYS E 1 67 ? -12.986 -36.281 -69.748 1.00 16.03 67 LYS Z N 1
ATOM 8488 C CA . LYS E 1 67 ? -12.763 -37.141 -68.617 1.00 15.84 67 LYS Z CA 1
ATOM 8489 C C . LYS E 1 67 ? -13.428 -38.500 -68.867 1.00 17.81 67 LYS Z C 1
ATOM 8490 O O . LYS E 1 67 ? -12.987 -39.485 -68.316 1.00 17.84 67 LYS Z O 1
ATOM 8496 N N . ALA E 1 68 ? -14.508 -38.507 -69.629 1.00 14.86 68 ALA Z N 1
ATOM 8497 C CA . ALA E 1 68 ? -15.181 -39.720 -70.032 1.00 15.91 68 ALA Z CA 1
ATOM 8498 C C . ALA E 1 68 ? -16.168 -39.359 -71.128 1.00 16.45 68 ALA Z C 1
ATOM 8499 O O . ALA E 1 68 ? -16.465 -38.190 -71.305 1.00 14.22 68 ALA Z O 1
ATOM 8501 N N . ASP E 1 69 ? -16.717 -40.388 -71.768 1.00 16.23 69 ASP Z N 1
ATOM 8502 C CA . ASP E 1 69 ? -17.778 -40.236 -72.726 1.00 14.88 69 ASP Z CA 1
ATOM 8503 C C . ASP E 1 69 ? -19.116 -40.839 -72.268 1.00 15.86 69 ASP Z C 1
ATOM 8504 O O . ASP E 1 69 ? -20.168 -40.468 -72.823 1.00 16.00 69 ASP Z O 1
ATOM 8509 N N . ILE E 1 70 ? -19.037 -41.877 -71.460 1.00 14.05 70 ILE Z N 1
ATOM 8510 C CA . ILE E 1 70 ? -20.232 -42.649 -71.057 1.00 15.97 70 ILE Z CA 1
ATOM 8511 C C . ILE E 1 70 ? -20.033 -43.199 -69.659 1.00 14.66 70 ILE Z C 1
ATOM 8512 O O . ILE E 1 70 ? -18.899 -43.546 -69.276 1.00 15.33 70 ILE Z O 1
ATOM 8517 N N . LEU E 1 71 ? -21.112 -43.149 -68.855 1.00 13.48 71 LEU Z N 1
ATOM 8518 C CA . LEU E 1 71 ? -21.135 -43.658 -67.493 1.00 12.88 71 LEU Z CA 1
ATOM 8519 C C . LEU E 1 71 ? -22.234 -44.701 -67.411 1.00 14.86 71 LEU Z C 1
ATOM 8520 O O . LEU E 1 71 ? -23.368 -44.465 -67.881 1.00 14.38 71 LEU Z O 1
ATOM 8525 N N . PHE E 1 72 ? -21.852 -45.875 -66.917 1.00 14.19 72 PHE Z N 1
ATOM 8526 C CA . PHE E 1 72 ? -22.759 -46.927 -66.450 1.00 15.08 72 PHE Z CA 1
ATOM 8527 C C . PHE E 1 72 ? -22.699 -46.944 -64.928 1.00 16.39 72 PHE Z C 1
ATOM 8528 O O . PHE E 1 72 ? -21.639 -47.224 -64.311 1.00 16.69 72 PHE Z O 1
ATOM 8536 N N . MET E 1 73 ? -23.802 -46.578 -64.310 1.00 14.37 73 MET Z N 1
ATOM 8537 C CA . MET E 1 73 ? -23.949 -46.631 -62.875 1.00 13.91 73 MET Z CA 1
ATOM 8538 C C . MET E 1 73 ? -24.870 -47.803 -62.564 1.00 14.88 73 MET Z C 1
ATOM 8539 O O . MET E 1 73 ? -25.984 -47.842 -63.039 1.00 16.09 73 MET Z O 1
ATOM 8544 N N . ILE E 1 74 ? -24.375 -48.720 -61.739 1.00 13.60 74 ILE Z N 1
ATOM 8545 C CA . ILE E 1 74 ? -24.993 -50.056 -61.536 1.00 14.38 74 ILE Z CA 1
ATOM 8546 C C . ILE E 1 74 ? -25.134 -50.266 -60.047 1.00 16.71 74 ILE Z C 1
ATOM 8547 O O . ILE E 1 74 ? -24.167 -50.087 -59.305 1.00 18.12 74 ILE Z O 1
ATOM 8552 N N . LEU E 1 75 ? -26.354 -50.584 -59.597 1.00 13.46 75 LEU Z N 1
ATOM 8553 C CA . LEU E 1 75 ? -26.618 -50.944 -58.180 1.00 13.05 75 LEU Z CA 1
ATOM 8554 C C . LEU E 1 75 ? -27.075 -52.402 -58.147 1.00 13.81 75 LEU Z C 1
ATOM 8555 O O . LEU E 1 75 ? -27.924 -52.814 -58.929 1.00 15.20 75 LEU Z O 1
ATOM 8560 N N . ARG E 1 76 ? -26.437 -53.186 -57.304 1.00 13.85 76 ARG Z N 1
ATOM 8561 C CA . ARG E 1 76 ? -26.747 -54.641 -57.165 1.00 16.14 76 ARG Z CA 1
ATOM 8562 C C . ARG E 1 76 ? -26.577 -55.077 -55.689 1.00 15.99 76 ARG Z C 1
ATOM 8563 O O . ARG E 1 76 ? -25.945 -54.410 -54.871 1.00 17.96 76 ARG Z O 1
ATOM 8571 N N . PRO E 1 77 ? -27.194 -56.189 -55.318 1.00 17.19 77 PRO Z N 1
ATOM 8572 C CA . PRO E 1 77 ? -27.205 -56.576 -53.921 1.00 17.61 77 PRO Z CA 1
ATOM 8573 C C . PRO E 1 77 ? -25.885 -57.095 -53.400 1.00 17.92 77 PRO Z C 1
ATOM 8574 O O . PRO E 1 77 ? -25.707 -57.241 -52.170 1.00 18.90 77 PRO Z O 1
ATOM 8578 N N . THR E 1 78 ? -25.025 -57.552 -54.307 1.00 16.95 78 THR Z N 1
ATOM 8579 C CA . THR E 1 78 ? -23.715 -58.060 -53.876 1.00 18.83 78 THR Z CA 1
ATOM 8580 C C . THR E 1 78 ? -22.529 -57.504 -54.657 1.00 17.53 78 THR Z C 1
ATOM 8581 O O . THR E 1 78 ? -22.660 -57.094 -55.817 1.00 17.63 78 THR Z O 1
ATOM 8585 N N . LEU E 1 79 ? -21.343 -57.589 -54.057 1.00 18.65 79 LEU Z N 1
ATOM 8586 C CA . LEU E 1 79 ? -20.172 -57.149 -54.761 1.00 17.86 79 LEU Z CA 1
ATOM 8587 C C . LEU E 1 79 ? -19.916 -58.065 -55.918 1.00 18.80 79 LEU Z C 1
ATOM 8588 O O . LEU E 1 79 ? -19.433 -57.624 -56.987 1.00 19.61 79 LEU Z O 1
ATOM 8593 N N . ASP E 1 80 ? -20.194 -59.367 -55.714 1.00 17.45 80 ASP Z N 1
ATOM 8594 C CA . ASP E 1 80 ? -19.989 -60.329 -56.809 1.00 17.56 80 ASP Z CA 1
ATOM 8595 C C . ASP E 1 80 ? -20.820 -59.981 -58.055 1.00 18.51 80 ASP Z C 1
ATOM 8596 O O . ASP E 1 80 ? -20.373 -60.136 -59.170 1.00 18.54 80 ASP Z O 1
ATOM 8601 N N . GLU E 1 81 ? -22.050 -59.484 -57.844 1.00 17.15 81 GLU Z N 1
ATOM 8602 C CA . GLU E 1 81 ? -22.894 -59.106 -58.947 1.00 18.27 81 GLU Z CA 1
ATOM 8603 C C . GLU E 1 81 ? -22.325 -57.939 -59.718 1.00 18.57 81 GLU Z C 1
ATOM 8604 O O . GLU E 1 81 ? -22.451 -57.881 -60.930 1.00 17.91 81 GLU Z O 1
ATOM 8610 N N . LEU E 1 82 ? -21.722 -56.974 -59.019 1.00 20.03 82 LEU Z N 1
ATOM 8611 C CA . LEU E 1 82 ? -21.025 -55.898 -59.714 1.00 20.51 82 LEU Z CA 1
ATOM 8612 C C . LEU E 1 82 ? -19.884 -56.441 -60.575 1.00 17.92 82 LEU Z C 1
ATOM 8613 O O . LEU E 1 82 ? -19.649 -55.979 -61.704 1.00 18.43 82 LEU Z O 1
ATOM 8618 N N . HIS E 1 83 ? -19.082 -57.343 -60.020 1.00 18.27 83 HIS Z N 1
ATOM 8619 C CA . HIS E 1 83 ? -18.004 -57.930 -60.818 1.00 20.12 83 HIS Z CA 1
ATOM 8620 C C . HIS E 1 83 ? -18.565 -58.663 -62.038 1.00 17.62 83 HIS Z C 1
ATOM 8621 O O . HIS E 1 83 ? -18.034 -58.575 -63.135 1.00 18.78 83 HIS Z O 1
ATOM 8628 N N . GLU E 1 84 ? -19.664 -59.381 -61.859 1.00 20.18 84 GLU Z N 1
ATOM 8629 C CA . GLU E 1 84 ? -20.248 -60.145 -62.975 1.00 17.86 84 GLU Z CA 1
ATOM 8630 C C . GLU E 1 84 ? -20.713 -59.199 -64.080 1.00 18.41 84 GLU Z C 1
ATOM 8631 O O . GLU E 1 84 ? -20.562 -59.478 -65.263 1.00 17.59 84 GLU Z O 1
ATOM 8637 N N . ILE E 1 85 ? -21.346 -58.096 -63.683 1.00 15.97 85 ILE Z N 1
ATOM 8638 C CA . ILE E 1 85 ? -21.848 -57.115 -64.655 1.00 17.23 85 ILE Z CA 1
ATOM 8639 C C . ILE E 1 85 ? -20.689 -56.474 -65.405 1.00 18.02 85 ILE Z C 1
ATOM 8640 O O . ILE E 1 85 ? -20.723 -56.352 -66.601 1.00 18.18 85 ILE Z O 1
ATOM 8645 N N . GLU E 1 86 ? -19.662 -56.055 -64.673 1.00 17.19 86 GLU Z N 1
ATOM 8646 C CA . GLU E 1 86 ? -18.452 -55.467 -65.289 1.00 18.31 86 GLU Z CA 1
ATOM 8647 C C . GLU E 1 86 ? -17.763 -56.447 -66.255 1.00 16.40 86 GLU Z C 1
ATOM 8648 O O . GLU E 1 86 ? -17.317 -56.109 -67.335 1.00 16.98 86 GLU Z O 1
ATOM 8654 N N . THR E 1 87 ? -17.684 -57.703 -65.873 1.00 16.72 87 THR Z N 1
ATOM 8655 C CA . THR E 1 87 ? -17.063 -58.708 -66.713 1.00 16.86 87 THR Z CA 1
ATOM 8656 C C . THR E 1 87 ? -17.891 -58.966 -67.960 1.00 17.12 87 THR Z C 1
ATOM 8657 O O . THR E 1 87 ? -17.345 -58.973 -69.057 1.00 16.90 87 THR Z O 1
ATOM 8661 N N . ALA E 1 88 ? -19.204 -59.127 -67.816 1.00 16.45 88 ALA Z N 1
ATOM 8662 C CA . ALA E 1 88 ? -20.066 -59.292 -68.999 1.00 17.22 88 ALA Z CA 1
ATOM 8663 C C . ALA E 1 88 ? -19.935 -58.133 -69.945 1.00 18.18 88 ALA Z C 1
ATOM 8664 O O . ALA E 1 88 ? -19.838 -58.332 -71.150 1.00 17.21 88 ALA Z O 1
ATOM 8666 N N . LEU E 1 89 ? -19.904 -56.926 -69.406 1.00 17.31 89 LEU Z N 1
ATOM 8667 C CA . LEU E 1 89 ? -19.795 -55.720 -70.242 1.00 15.55 89 LEU Z CA 1
ATOM 8668 C C . LEU E 1 89 ? -18.443 -55.786 -70.976 1.00 15.10 89 LEU Z C 1
ATOM 8669 O O . LEU E 1 89 ? -18.327 -55.615 -72.183 1.00 14.94 89 LEU Z O 1
ATOM 8674 N N . ASN E 1 90 ? -17.367 -56.119 -70.262 1.00 16.11 90 ASN Z N 1
ATOM 8675 C CA . ASN E 1 90 ? -16.076 -56.149 -70.911 1.00 13.61 90 ASN Z CA 1
ATOM 8676 C C . ASN E 1 90 ? -15.982 -57.230 -71.973 1.00 15.48 90 ASN Z C 1
ATOM 8677 O O . ASN E 1 90 ? -15.204 -57.123 -72.906 1.00 17.03 90 ASN Z O 1
ATOM 8682 N N . LYS E 1 91 ? -16.757 -58.277 -71.837 1.00 15.22 91 LYS Z N 1
ATOM 8683 C CA . LYS E 1 91 ? -16.712 -59.329 -72.841 1.00 17.05 91 LYS Z CA 1
ATOM 8684 C C . LYS E 1 91 ? -17.554 -59.034 -74.080 1.00 18.98 91 LYS Z C 1
ATOM 8685 O O . LYS E 1 91 ? -17.469 -59.776 -75.080 1.00 21.74 91 LYS Z O 1
ATOM 8691 N N . THR E 1 92 ? -18.298 -57.924 -74.072 1.00 18.98 92 THR Z N 1
ATOM 8692 C CA . THR E 1 92 ? -18.994 -57.491 -75.309 1.00 17.84 92 THR Z CA 1
ATOM 8693 C C . THR E 1 92 ? -18.052 -56.908 -76.317 1.00 16.91 92 THR Z C 1
ATOM 8694 O O . THR E 1 92 ? -16.973 -56.469 -75.996 1.00 17.83 92 THR Z O 1
ATOM 8698 N N . LYS E 1 93 ? -18.405 -56.968 -77.598 1.00 18.32 93 LYS Z N 1
ATOM 8699 C CA . LYS E 1 93 ? -17.523 -56.408 -78.618 1.00 17.96 93 LYS Z CA 1
ATOM 8700 C C . LYS E 1 93 ? -17.445 -54.878 -78.487 1.00 16.34 93 LYS Z C 1
ATOM 8701 O O . LYS E 1 93 ? -16.378 -54.261 -78.632 1.00 18.55 93 LYS Z O 1
ATOM 8707 N N . LEU E 1 94 ? -18.530 -54.264 -78.076 1.00 17.47 94 LEU Z N 1
ATOM 8708 C CA . LEU E 1 94 ? -18.561 -52.795 -77.988 1.00 17.29 94 LEU Z CA 1
ATOM 8709 C C . LEU E 1 94 ? -17.564 -52.336 -76.927 1.00 18.18 94 LEU Z C 1
ATOM 8710 O O . LEU E 1 94 ? -16.958 -51.297 -77.072 1.00 17.52 94 LEU Z O 1
ATOM 8715 N N . ALA E 1 95 ? -17.439 -53.087 -75.832 1.00 17.01 95 ALA Z N 1
ATOM 8716 C CA . ALA E 1 95 ? -16.548 -52.698 -74.797 1.00 16.65 95 ALA Z CA 1
ATOM 8717 C C . ALA E 1 95 ? -15.094 -52.597 -75.234 1.00 17.21 95 ALA Z C 1
ATOM 8718 O O . ALA E 1 95 ? -14.310 -51.925 -74.530 1.00 17.42 95 ALA Z O 1
ATOM 8720 N N . ASP E 1 96 ? -14.698 -53.302 -76.300 1.00 14.71 96 ASP Z N 1
ATOM 8721 C CA . ASP E 1 96 ? -13.361 -53.133 -76.852 1.00 16.77 96 ASP Z CA 1
ATOM 8722 C C . ASP E 1 96 ? -13.054 -51.690 -77.247 1.00 17.66 96 ASP Z C 1
ATOM 8723 O O . ASP E 1 96 ? -11.889 -51.275 -77.268 1.00 18.77 96 ASP Z O 1
ATOM 8728 N N . TYR E 1 97 ? -14.110 -50.924 -77.489 1.00 16.28 97 TYR Z N 1
ATOM 8729 C CA . TYR E 1 97 ? -14.006 -49.522 -77.902 1.00 18.28 97 TYR Z CA 1
ATOM 8730 C C . TYR E 1 97 ? -14.360 -48.553 -76.792 1.00 18.53 97 TYR Z C 1
ATOM 8731 O O . TYR E 1 97 ? -14.375 -47.372 -77.009 1.00 19.18 97 TYR Z O 1
ATOM 8740 N N . LEU E 1 98 ? -14.678 -49.088 -75.607 1.00 16.65 98 LEU Z N 1
ATOM 8741 C CA . LEU E 1 98 ? -15.015 -48.318 -74.419 1.00 16.92 98 LEU Z CA 1
ATOM 8742 C C . LEU E 1 98 ? -13.833 -48.405 -73.464 1.00 18.08 98 LEU Z C 1
ATOM 8743 O O . LEU E 1 98 ? -13.723 -49.339 -72.689 1.00 18.22 98 LEU Z O 1
ATOM 8748 N N . LEU E 1 99 ? -12.874 -47.484 -73.600 1.00 17.74 99 LEU Z N 1
ATOM 8749 C CA . LEU E 1 99 ? -11.621 -47.604 -72.898 1.00 17.42 99 LEU Z CA 1
ATOM 8750 C C . LEU E 1 99 ? -11.804 -47.132 -71.446 1.00 19.27 99 LEU Z C 1
ATOM 8751 O O . LEU E 1 99 ? -12.665 -46.275 -71.179 1.00 17.64 99 LEU Z O 1
ATOM 8756 N N . PRO E 1 100 ? -10.835 -47.423 -70.582 1.00 23.92 100 PRO Z N 1
ATOM 8757 C CA . PRO E 1 100 ? -10.949 -47.010 -69.188 1.00 22.81 100 PRO Z CA 1
ATOM 8758 C C . PRO E 1 100 ? -10.835 -45.531 -69.044 1.00 23.04 100 PRO Z C 1
ATOM 8759 O O . PRO E 1 100 ? -10.118 -44.882 -69.811 1.00 22.62 100 PRO Z O 1
ATOM 8763 N N . ALA E 1 101 ? -11.619 -44.978 -68.123 1.00 16.71 101 ALA Z N 1
ATOM 8764 C CA . ALA E 1 101 ? -11.574 -43.587 -67.862 1.00 15.71 101 ALA Z CA 1
ATOM 8765 C C . ALA E 1 101 ? -11.545 -43.265 -66.394 1.00 18.64 101 ALA Z C 1
ATOM 8766 O O . ALA E 1 101 ? -10.679 -42.517 -65.946 1.00 17.44 101 ALA Z O 1
ATOM 8768 N N . TYR E 1 102 ? -12.499 -43.841 -65.640 1.00 15.54 102 TYR Z N 1
ATOM 8769 C CA . TYR E 1 102 ? -12.504 -43.720 -64.177 1.00 12.78 102 TYR Z CA 1
ATOM 8770 C C . TYR E 1 102 ? -13.567 -44.719 -63.684 1.00 12.75 102 TYR Z C 1
ATOM 8771 O O . TYR E 1 102 ? -14.403 -45.149 -64.451 1.00 12.90 102 TYR Z O 1
ATOM 8780 N N . SER E 1 103 ? -13.504 -45.096 -62.424 1.00 15.04 103 SER Z N 1
ATOM 8781 C CA . SER E 1 103 ? -14.488 -46.000 -61.831 1.00 12.05 103 SER Z CA 1
ATOM 8782 C C . SER E 1 103 ? -14.583 -45.709 -60.357 1.00 13.55 103 SER Z C 1
ATOM 8783 O O . SER E 1 103 ? -13.670 -45.099 -59.755 1.00 15.24 103 SER Z O 1
ATOM 8786 N N . TYR E 1 104 ? -15.667 -46.181 -59.744 1.00 13.63 104 TYR Z N 1
ATOM 8787 C CA . TYR E 1 104 ? -15.870 -45.964 -58.328 1.00 12.82 104 TYR Z CA 1
ATOM 8788 C C . TYR E 1 104 ? -16.709 -47.104 -57.790 1.00 14.50 104 TYR Z C 1
ATOM 8789 O O . TYR E 1 104 ? -17.628 -47.558 -58.457 1.00 14.45 104 TYR Z O 1
ATOM 8798 N N . VAL E 1 105 ? -16.255 -47.649 -56.671 1.00 13.65 105 VAL Z N 1
ATOM 8799 C CA . VAL E 1 105 ? -16.945 -48.788 -56.013 1.00 12.45 105 VAL Z CA 1
ATOM 8800 C C . VAL E 1 105 ? -17.382 -48.347 -54.619 1.00 14.17 105 VAL Z C 1
ATOM 8801 O O . VAL E 1 105 ? -16.611 -47.796 -53.851 1.00 12.88 105 VAL Z O 1
ATOM 8805 N N . SER E 1 106 ? -18.667 -48.542 -54.293 1.00 13.70 106 SER Z N 1
ATOM 8806 C CA . SER E 1 106 ? -19.182 -48.010 -53.052 1.00 15.21 106 SER Z CA 1
ATOM 8807 C C . SER E 1 106 ? -20.504 -48.725 -52.696 1.00 14.16 106 SER Z C 1
ATOM 8808 O O . SER E 1 106 ? -20.867 -49.698 -53.343 1.00 14.43 106 SER Z O 1
ATOM 8811 N N . VAL E 1 107 ? -21.069 -48.338 -51.562 1.00 14.44 107 VAL Z N 1
ATOM 8812 C CA . VAL E 1 107 ? -22.357 -48.921 -51.084 1.00 14.52 107 VAL Z CA 1
ATOM 8813 C C . VAL E 1 107 ? -23.346 -47.837 -50.629 1.00 13.53 107 VAL Z C 1
ATOM 8814 O O . VAL E 1 107 ? -23.001 -46.912 -49.865 1.00 16.93 107 VAL Z O 1
ATOM 8818 N N . VAL E 1 108 ? -24.589 -47.954 -51.087 1.00 14.87 108 VAL Z N 1
ATOM 8819 C CA . VAL E 1 108 ? -25.646 -47.028 -50.657 1.00 15.51 108 VAL Z CA 1
ATOM 8820 C C . VAL E 1 108 ? -25.675 -47.024 -49.147 1.00 17.17 108 VAL Z C 1
ATOM 8821 O O . VAL E 1 108 ? -25.749 -48.084 -48.526 1.00 17.45 108 VAL Z O 1
ATOM 8825 N N . GLU E 1 109 ? -25.625 -45.837 -48.545 1.00 19.05 109 GLU Z N 1
ATOM 8826 C CA . GLU E 1 109 ? -25.557 -45.717 -47.106 1.00 21.50 109 GLU Z CA 1
ATOM 8827 C C . GLU E 1 109 ? -26.590 -44.725 -46.628 1.00 23.80 109 GLU Z C 1
ATOM 8828 O O . GLU E 1 109 ? -26.646 -43.632 -47.157 1.00 23.89 109 GLU Z O 1
ATOM 8834 N N . LEU E 1 110 ? -27.318 -45.054 -45.561 1.00 22.30 110 LEU Z N 1
ATOM 8835 C CA . LEU E 1 110 ? -28.274 -44.110 -44.947 1.00 28.68 110 LEU Z CA 1
ATOM 8836 C C . LEU E 1 110 ? -27.861 -43.800 -43.522 1.00 30.26 110 LEU Z C 1
ATOM 8837 O O . LEU E 1 110 ? -27.606 -44.719 -42.783 1.00 27.33 110 LEU Z O 1
ATOM 8842 N N . SER E 1 111 ? -27.879 -42.530 -43.125 1.00 32.47 111 SER Z N 1
ATOM 8843 C CA . SER E 1 111 ? -27.600 -42.107 -41.739 1.00 37.31 111 SER Z CA 1
ATOM 8844 C C . SER E 1 111 ? -28.892 -41.635 -41.058 1.00 38.24 111 SER Z C 1
ATOM 8845 O O . SER E 1 111 ? -29.098 -41.857 -39.860 1.00 42.63 111 SER Z O 1
ATOM 8848 N N . ASN E 1 112 ? -29.742 -40.994 -41.845 1.00 37.26 112 ASN Z N 1
ATOM 8849 C CA . ASN E 1 112 ? -30.945 -40.330 -41.356 1.00 37.67 112 ASN Z CA 1
ATOM 8850 C C . ASN E 1 112 ? -32.173 -41.197 -41.502 1.00 35.57 112 ASN Z C 1
ATOM 8851 O O . ASN E 1 112 ? -32.716 -41.373 -42.581 1.00 32.80 112 ASN Z O 1
ATOM 8856 N N . TYR E 1 113 ? -32.664 -41.718 -40.389 1.00 35.50 113 TYR Z N 1
ATOM 8857 C CA . TYR E 1 113 ? -33.912 -42.444 -40.406 1.00 31.83 113 TYR Z CA 1
ATOM 8858 C C . TYR E 1 113 ? -34.465 -42.465 -38.989 1.00 31.14 113 TYR Z C 1
ATOM 8859 O O . TYR E 1 113 ? -33.722 -42.276 -38.053 1.00 28.87 113 TYR Z O 1
ATOM 8868 N N . LEU E 1 114 ? -35.770 -42.650 -38.865 1.00 28.64 114 LEU Z N 1
ATOM 8869 C CA . LEU E 1 114 ? -36.406 -42.695 -37.545 1.00 33.38 114 LEU Z CA 1
ATOM 8870 C C . LEU E 1 114 ? -36.185 -44.040 -36.897 1.00 31.76 114 LEU Z C 1
ATOM 8871 O O . LEU E 1 114 ? -36.685 -45.058 -37.377 1.00 31.39 114 LEU Z O 1
ATOM 8876 N N . ALA E 1 115 ? -35.377 -44.050 -35.845 1.00 31.98 115 ALA Z N 1
ATOM 8877 C CA . ALA E 1 115 ? -34.935 -45.293 -35.195 1.00 32.52 115 ALA Z CA 1
ATOM 8878 C C . ALA E 1 115 ? -35.806 -45.554 -33.960 1.00 35.51 115 ALA Z C 1
ATOM 8879 O O . ALA E 1 115 ? -35.774 -44.803 -32.995 1.00 39.25 115 ALA Z O 1
ATOM 8881 N N . SER E 1 116 ? -36.643 -46.576 -34.016 1.00 32.81 116 SER Z N 1
ATOM 8882 C CA . SER E 1 116 ? -37.556 -46.834 -32.905 1.00 34.12 116 SER Z CA 1
ATOM 8883 C C . SER E 1 116 ? -36.977 -47.891 -31.984 1.00 33.57 116 SER Z C 1
ATOM 8884 O O . SER E 1 116 ? -37.464 -48.096 -30.863 1.00 32.83 116 SER Z O 1
ATOM 8887 N N . GLY E 1 117 ? -36.166 -48.756 -32.564 1.00 30.38 117 GLY Z N 1
ATOM 8888 C CA . GLY E 1 117 ? -35.816 -49.997 -31.877 1.00 30.10 117 GLY Z CA 1
ATOM 8889 C C . GLY E 1 117 ? -36.793 -51.132 -32.095 1.00 28.45 117 GLY Z C 1
ATOM 8890 O O . GLY E 1 117 ? -36.418 -52.299 -31.964 1.00 25.08 117 GLY Z O 1
ATOM 8891 N N . SER E 1 118 ? -38.038 -50.818 -32.453 1.00 26.34 118 SER Z N 1
ATOM 8892 C CA . SER E 1 118 ? -39.118 -51.837 -32.426 1.00 27.15 118 SER Z CA 1
ATOM 8893 C C . SER E 1 118 ? -39.220 -52.638 -33.700 1.00 26.23 118 SER Z C 1
ATOM 8894 O O . SER E 1 118 ? -40.010 -53.568 -33.788 1.00 29.90 118 SER Z O 1
ATOM 8897 N N . GLU E 1 119 ? -38.480 -52.224 -34.733 1.00 25.49 119 GLU Z N 1
ATOM 8898 C CA . GLU E 1 119 ? -38.599 -52.844 -36.038 1.00 26.56 119 GLU Z CA 1
ATOM 8899 C C . GLU E 1 119 ? -37.197 -53.090 -36.592 1.00 24.51 119 GLU Z C 1
ATOM 8900 O O . GLU E 1 119 ? -36.211 -52.467 -36.188 1.00 26.39 119 GLU Z O 1
ATOM 8906 N N . ASP E 1 120 ? -37.137 -53.944 -37.582 1.00 22.33 120 ASP Z N 1
ATOM 8907 C CA . ASP E 1 120 ? -35.902 -54.148 -38.338 1.00 21.14 120 ASP Z CA 1
ATOM 8908 C C . ASP E 1 120 ? -36.014 -53.169 -39.482 1.00 22.44 120 ASP Z C 1
ATOM 8909 O O . ASP E 1 120 ? -36.900 -53.327 -40.327 1.00 25.12 120 ASP Z O 1
ATOM 8914 N N . PRO E 1 121 ? -35.189 -52.124 -39.500 1.00 21.56 121 PRO Z N 1
ATOM 8915 C CA . PRO E 1 121 ? -35.381 -51.075 -40.501 1.00 22.97 121 PRO Z CA 1
ATOM 8916 C C . PRO E 1 121 ? -35.075 -51.495 -41.887 1.00 23.24 121 PRO Z C 1
ATOM 8917 O O . PRO E 1 121 ? -35.583 -50.878 -42.822 1.00 23.63 121 PRO Z O 1
ATOM 8921 N N . TYR E 1 122 ? -34.367 -52.616 -42.035 1.00 24.05 122 TYR Z N 1
ATOM 8922 C CA . TYR E 1 122 ? -34.187 -53.216 -43.357 1.00 25.02 122 TYR Z CA 1
ATOM 8923 C C . TYR E 1 122 ? -35.449 -53.841 -43.905 1.00 25.69 122 TYR Z C 1
ATOM 8924 O O . TYR E 1 122 ? -35.502 -54.182 -45.088 1.00 27.30 122 TYR Z O 1
ATOM 8933 N N . GLN E 1 123 ? -36.516 -53.841 -43.104 1.00 24.05 123 GLN Z N 1
ATOM 8934 C CA . GLN E 1 123 ? -37.811 -54.372 -43.553 1.00 27.19 123 GLN Z CA 1
ATOM 8935 C C . GLN E 1 123 ? -38.920 -53.341 -43.620 1.00 26.57 123 GLN Z C 1
ATOM 8936 O O . GLN E 1 123 ? -39.994 -53.653 -44.070 1.00 31.35 123 GLN Z O 1
ATOM 8942 N N . ILE E 1 124 ? -38.604 -52.091 -43.323 1.00 27.49 124 ILE Z N 1
ATOM 8943 C CA . ILE E 1 124 ? -39.539 -50.971 -43.336 1.00 27.27 124 ILE Z CA 1
ATOM 8944 C C . ILE E 1 124 ? -39.555 -50.338 -44.755 1.00 26.02 124 ILE Z C 1
ATOM 8945 O O . ILE E 1 124 ? -38.496 -49.955 -45.273 1.00 24.09 124 ILE Z O 1
ATOM 8950 N N . PRO E 1 125 ? -40.741 -50.186 -45.359 1.00 26.30 125 PRO Z N 1
ATOM 8951 C CA . PRO E 1 125 ? -40.865 -49.684 -46.726 1.00 26.37 125 PRO Z CA 1
ATOM 8952 C C . PRO E 1 125 ? -40.216 -48.329 -46.978 1.00 24.82 125 PRO Z C 1
ATOM 8953 O O . PRO E 1 125 ? -39.495 -48.134 -48.000 1.00 26.01 125 PRO Z O 1
ATOM 8957 N N . GLU E 1 126 ? -40.348 -47.420 -46.033 1.00 26.91 126 GLU Z N 1
ATOM 8958 C CA . GLU E 1 126 ? -39.826 -46.069 -46.218 1.00 27.44 126 GLU Z CA 1
ATOM 8959 C C . GLU E 1 126 ? -38.288 -46.069 -46.163 1.00 27.31 126 GLU Z C 1
ATOM 8960 O O . GLU E 1 126 ? -37.624 -45.111 -46.574 1.00 29.23 126 GLU Z O 1
ATOM 8966 N N . VAL E 1 127 ? -37.724 -47.060 -45.485 1.00 25.55 127 VAL Z N 1
ATOM 8967 C CA . VAL E 1 127 ? -36.265 -47.174 -45.483 1.00 22.71 127 VAL Z CA 1
ATOM 8968 C C . VAL E 1 127 ? -35.769 -47.965 -46.685 1.00 21.98 127 VAL Z C 1
ATOM 8969 O O . VAL E 1 127 ? -34.739 -47.608 -47.317 1.00 21.84 127 VAL Z O 1
ATOM 8973 N N . ARG E 1 128 ? -36.408 -49.095 -46.933 1.00 20.69 128 ARG Z N 1
ATOM 8974 C CA . ARG E 1 128 ? -36.091 -49.916 -48.116 1.00 21.84 128 ARG Z CA 1
ATOM 8975 C C . ARG E 1 128 ? -36.033 -49.140 -49.392 1.00 20.43 128 ARG Z C 1
ATOM 8976 O O . ARG E 1 128 ? -35.157 -49.368 -50.243 1.00 21.12 128 ARG Z O 1
ATOM 8984 N N . ARG E 1 129 ? -36.916 -48.177 -49.590 1.00 21.84 129 ARG Z N 1
ATOM 8985 C CA . ARG E 1 129 ? -36.871 -47.524 -50.892 1.00 22.86 129 ARG Z CA 1
ATOM 8986 C C . ARG E 1 129 ? -35.655 -46.611 -51.030 1.00 22.68 129 ARG Z C 1
ATOM 8987 O O . ARG E 1 129 ? -35.329 -46.177 -52.151 1.00 23.09 129 ARG Z O 1
ATOM 8995 N N . ARG E 1 130 ? -35.023 -46.283 -49.912 1.00 18.45 130 ARG Z N 1
ATOM 8996 C CA . ARG E 1 130 ? -33.784 -45.522 -49.925 1.00 18.71 130 ARG Z CA 1
ATOM 8997 C C . ARG E 1 130 ? -32.516 -46.395 -49.966 1.00 20.77 130 ARG Z C 1
ATOM 8998 O O . ARG E 1 130 ? -31.517 -45.974 -50.545 1.00 18.96 130 ARG Z O 1
ATOM 9006 N N . LEU E 1 131 ? -32.521 -47.521 -49.243 1.00 16.82 131 LEU Z N 1
ATOM 9007 C CA . LEU E 1 131 ? -31.438 -48.529 -49.363 1.00 17.61 131 LEU Z CA 1
ATOM 9008 C C . LEU E 1 131 ? -31.257 -49.133 -50.715 1.00 18.11 131 LEU Z C 1
ATOM 9009 O O . LEU E 1 131 ? -30.130 -49.475 -51.095 1.00 19.41 131 LEU Z O 1
ATOM 9014 N N . TYR E 1 132 ? -32.362 -49.260 -51.439 1.00 18.04 132 TYR Z N 1
ATOM 9015 C CA . TYR E 1 132 ? -32.510 -50.059 -52.636 1.00 20.56 132 TYR Z CA 1
ATOM 9016 C C . TYR E 1 132 ? -33.231 -49.194 -53.666 1.00 19.87 132 TYR Z C 1
ATOM 9017 O O . TYR E 1 132 ? -34.315 -49.520 -54.132 1.00 21.62 132 TYR Z O 1
ATOM 9026 N N . PRO E 1 133 ? -32.580 -48.113 -54.070 1.00 17.91 133 PRO Z N 1
ATOM 9027 C CA . PRO E 1 133 ? -33.258 -47.103 -54.872 1.00 21.45 133 PRO Z CA 1
ATOM 9028 C C . PRO E 1 133 ? -33.304 -47.445 -56.337 1.00 21.40 133 PRO Z C 1
ATOM 9029 O O . PRO E 1 133 ? -32.305 -47.938 -56.912 1.00 22.20 133 PRO Z O 1
ATOM 9033 N N . ILE E 1 134 ? -34.450 -47.164 -56.958 1.00 19.60 134 ILE Z N 1
ATOM 9034 C CA . ILE E 1 134 ? -34.541 -47.095 -58.384 1.00 18.91 134 ILE Z CA 1
ATOM 9035 C C . ILE E 1 134 ? -34.014 -45.710 -58.815 1.00 19.58 134 ILE Z C 1
ATOM 9036 O O . ILE E 1 134 ? -34.487 -44.672 -58.311 1.00 21.75 134 ILE Z O 1
ATOM 9041 N N . LEU E 1 135 ? -32.947 -45.699 -59.609 1.00 18.79 135 LEU Z N 1
ATOM 9042 C CA . LEU E 1 135 ? -32.265 -44.470 -59.945 1.00 19.61 135 LEU Z CA 1
ATOM 9043 C C . LEU E 1 135 ? -33.173 -43.629 -60.822 1.00 19.34 135 LEU Z C 1
ATOM 9044 O O . LEU E 1 135 ? -33.829 -44.172 -61.705 1.00 21.30 135 LEU Z O 1
ATOM 9049 N N . PRO E 1 136 ? -33.163 -42.292 -60.636 1.00 20.73 136 PRO Z N 1
ATOM 9050 C CA . PRO E 1 136 ? -34.055 -41.412 -61.378 1.00 21.64 136 PRO Z CA 1
ATOM 9051 C C . PRO E 1 136 ? -33.613 -41.291 -62.800 1.00 22.51 136 PRO Z C 1
ATOM 9052 O O . PRO E 1 136 ? -32.441 -41.507 -63.083 1.00 26.19 136 PRO Z O 1
ATOM 9056 N N . LYS E 1 137 ? -34.561 -41.134 -63.710 1.00 20.86 137 LYS Z N 1
ATOM 9057 C CA . LYS E 1 137 ? -34.249 -41.022 -65.100 1.00 22.86 137 LYS Z CA 1
ATOM 9058 C C . LYS E 1 137 ? -34.379 -39.537 -65.472 1.00 21.28 137 LYS Z C 1
ATOM 9059 O O . LYS E 1 137 ? -35.116 -39.176 -66.383 1.00 22.03 137 LYS Z O 1
ATOM 9065 N N . THR E 1 138 ? -33.593 -38.712 -64.776 1.00 17.12 138 THR Z N 1
ATOM 9066 C CA . THR E 1 138 ? -33.504 -37.270 -65.023 1.00 18.36 138 THR Z CA 1
ATOM 9067 C C . THR E 1 138 ? -32.705 -36.960 -66.241 1.00 17.26 138 THR Z C 1
ATOM 9068 O O . THR E 1 138 ? -31.908 -37.768 -66.712 1.00 16.85 138 THR Z O 1
ATOM 9072 N N . ASN E 1 139 ? -32.868 -35.737 -66.752 1.00 15.58 139 ASN Z N 1
ATOM 9073 C CA . ASN E 1 139 ? -32.168 -35.360 -67.952 1.00 16.71 139 ASN Z CA 1
ATOM 9074 C C . ASN E 1 139 ? -30.643 -35.379 -67.732 1.00 14.08 139 ASN Z C 1
ATOM 9075 O O . ASN E 1 139 ? -29.919 -35.541 -68.706 1.00 14.41 139 ASN Z O 1
ATOM 9080 N N . TYR E 1 140 ? -30.211 -35.039 -66.518 1.00 14.80 140 TYR Z N 1
ATOM 9081 C CA . TYR E 1 140 ? -28.796 -34.838 -66.196 1.00 14.62 140 TYR Z CA 1
ATOM 9082 C C . TYR E 1 140 ? -28.333 -35.630 -64.963 1.00 14.30 140 TYR Z C 1
ATOM 9083 O O . TYR E 1 140 ? -29.113 -35.942 -64.081 1.00 14.20 140 TYR Z O 1
ATOM 9092 N N . ILE E 1 141 ? -27.015 -35.848 -64.882 1.00 14.03 141 ILE Z N 1
ATOM 9093 C CA . ILE E 1 141 ? -26.372 -36.476 -63.743 1.00 13.23 141 ILE Z CA 1
ATOM 9094 C C . ILE E 1 141 ? -25.063 -35.736 -63.453 1.00 12.50 141 ILE Z C 1
ATOM 9095 O O . ILE E 1 141 ? -24.504 -35.111 -64.360 1.00 13.88 141 ILE Z O 1
ATOM 9100 N N . CYS E 1 142 ? -24.669 -35.788 -62.184 1.00 13.71 142 CYS Z N 1
ATOM 9101 C CA . CYS E 1 142 ? -23.387 -35.294 -61.717 1.00 14.48 142 CYS Z CA 1
ATOM 9102 C C . CYS E 1 142 ? -22.831 -36.314 -60.718 1.00 17.09 142 CYS Z C 1
ATOM 9103 O O . CYS E 1 142 ? -23.553 -36.774 -59.819 1.00 15.33 142 CYS Z O 1
ATOM 9106 N N . PHE E 1 143 ? -21.555 -36.691 -60.880 1.00 13.77 143 PHE Z N 1
ATOM 9107 C CA . PHE E 1 143 ? -20.914 -37.537 -59.887 1.00 13.58 143 PHE Z CA 1
ATOM 9108 C C . PHE E 1 143 ? -19.619 -36.878 -59.394 1.00 14.19 143 PHE Z C 1
ATOM 9109 O O . PHE E 1 143 ? -18.825 -36.443 -60.193 1.00 14.44 143 PHE Z O 1
ATOM 9117 N N . TYR E 1 144 ? -19.358 -36.993 -58.108 1.00 14.07 144 TYR Z N 1
ATOM 9118 C CA . TYR E 1 144 ? -18.062 -36.686 -57.522 1.00 13.92 144 TYR Z CA 1
ATOM 9119 C C . TYR E 1 144 ? -17.845 -37.439 -56.244 1.00 16.34 144 TYR Z C 1
ATOM 9120 O O . TYR E 1 144 ? -18.785 -37.687 -55.492 1.00 14.87 144 TYR Z O 1
ATOM 9129 N N . PRO E 1 145 ? -16.598 -37.867 -56.007 1.00 12.44 145 PRO Z N 1
ATOM 9130 C CA . PRO E 1 145 ? -16.263 -38.383 -54.721 1.00 15.52 145 PRO Z CA 1
ATOM 9131 C C . PRO E 1 145 ? -15.755 -37.343 -53.729 1.00 14.63 145 PRO Z C 1
ATOM 9132 O O . PRO E 1 145 ? -15.332 -36.251 -54.143 1.00 14.43 145 PRO Z O 1
ATOM 9136 N N . MET E 1 146 ? -15.830 -37.670 -52.430 1.00 17.42 146 MET Z N 1
ATOM 9137 C CA . MET E 1 146 ? -15.458 -36.734 -51.370 1.00 19.18 146 MET Z CA 1
ATOM 9138 C C . MET E 1 146 ? -14.785 -37.467 -50.220 1.00 18.04 146 MET Z C 1
ATOM 9139 O O . MET E 1 146 ? -15.177 -38.583 -49.873 1.00 16.40 146 MET Z O 1
ATOM 9144 N N . ASP E 1 147 ? -13.921 -36.747 -49.509 1.00 15.92 147 ASP Z N 1
ATOM 9145 C CA . ASP E 1 147 ? -13.447 -37.148 -48.199 1.00 17.25 147 ASP Z CA 1
ATOM 9146 C C . ASP E 1 147 ? -13.851 -36.057 -47.218 1.00 18.06 147 ASP Z C 1
ATOM 9147 O O . ASP E 1 147 ? -14.063 -34.914 -47.618 1.00 21.03 147 ASP Z O 1
ATOM 9152 N N . LYS E 1 148 ? -13.895 -36.404 -45.932 1.00 18.90 148 LYS Z N 1
ATOM 9153 C CA . LYS E 1 148 ? -13.922 -35.401 -44.850 1.00 19.80 148 LYS Z CA 1
ATOM 9154 C C . LYS E 1 148 ? -12.496 -35.144 -44.391 1.00 20.43 148 LYS Z C 1
ATOM 9155 O O . LYS E 1 148 ? -11.717 -36.061 -44.142 1.00 22.09 148 LYS Z O 1
ATOM 9161 N N . ARG E 1 149 ? -12.121 -33.881 -44.408 1.00 20.56 149 ARG Z N 1
ATOM 9162 C CA . ARG E 1 149 ? -10.780 -33.484 -44.131 1.00 20.36 149 ARG Z CA 1
ATOM 9163 C C . ARG E 1 149 ? -10.262 -33.944 -42.749 1.00 19.81 149 ARG Z C 1
ATOM 9164 O O . ARG E 1 149 ? -10.982 -33.929 -41.737 1.00 20.57 149 ARG Z O 1
ATOM 9172 N N . ARG E 1 150 ? -8.963 -34.272 -42.730 1.00 19.40 150 ARG Z N 1
ATOM 9173 C CA . ARG E 1 150 ? -8.214 -34.569 -41.542 1.00 20.51 150 ARG Z CA 1
ATOM 9174 C C . ARG E 1 150 ? -6.864 -33.841 -41.571 1.00 24.96 150 ARG Z C 1
ATOM 9175 O O . ARG E 1 150 ? -5.821 -34.474 -41.656 1.00 27.77 150 ARG Z O 1
ATOM 9183 N N . GLN E 1 151 ? -6.889 -32.529 -41.475 1.00 25.78 151 GLN Z N 1
ATOM 9184 C CA . GLN E 1 151 ? -5.664 -31.744 -41.587 1.00 29.89 151 GLN Z CA 1
ATOM 9185 C C . GLN E 1 151 ? -5.686 -30.718 -40.473 1.00 30.52 151 GLN Z C 1
ATOM 9186 O O . GLN E 1 151 ? -6.573 -29.859 -40.437 1.00 30.05 151 GLN Z O 1
ATOM 9192 N N . GLY E 1 152 ? -4.599 -30.651 -39.720 1.00 30.05 152 GLY Z N 1
ATOM 9193 C CA . GLY E 1 152 ? -4.408 -29.525 -38.826 1.00 30.54 152 GLY Z CA 1
ATOM 9194 C C . GLY E 1 152 ? -5.599 -29.397 -37.912 1.00 32.33 152 GLY Z C 1
ATOM 9195 O O . GLY E 1 152 ? -6.106 -30.391 -37.416 1.00 28.56 152 GLY Z O 1
ATOM 9196 N N . ASN E 1 153 ? -6.136 -28.189 -37.796 1.00 31.66 153 ASN Z N 1
ATOM 9197 C CA . ASN E 1 153 ? -7.264 -27.944 -36.891 1.00 32.25 153 ASN Z CA 1
ATOM 9198 C C . ASN E 1 153 ? -8.604 -28.248 -37.577 1.00 28.93 153 ASN Z C 1
ATOM 9199 O O . ASN E 1 153 ? -9.666 -28.045 -37.003 1.00 31.25 153 ASN Z O 1
ATOM 9204 N N . ASP E 1 154 ? -8.531 -28.651 -38.840 1.00 26.63 154 ASP Z N 1
ATOM 9205 C CA . ASP E 1 154 ? -9.706 -28.976 -39.616 1.00 24.17 154 ASP Z CA 1
ATOM 9206 C C . ASP E 1 154 ? -9.751 -30.523 -39.725 1.00 23.07 154 ASP Z C 1
ATOM 9207 O O . ASP E 1 154 ? -9.510 -31.066 -40.794 1.00 24.70 154 ASP Z O 1
ATOM 9212 N N . ASN E 1 155 ? -9.972 -31.207 -38.607 1.00 21.63 155 ASN Z N 1
ATOM 9213 C CA . ASN E 1 155 ? -9.979 -32.667 -38.592 1.00 20.53 155 ASN Z CA 1
ATOM 9214 C C . ASN E 1 155 ? -11.348 -33.150 -38.168 1.00 22.51 155 ASN Z C 1
ATOM 9215 O O . ASN E 1 155 ? -11.700 -33.080 -36.998 1.00 22.62 155 ASN Z O 1
ATOM 9220 N N . TRP E 1 156 ? -12.119 -33.594 -39.159 1.00 21.62 156 TRP Z N 1
ATOM 9221 C CA . TRP E 1 156 ? -13.473 -34.083 -38.970 1.00 21.78 156 TRP Z CA 1
ATOM 9222 C C . TRP E 1 156 ? -13.590 -35.157 -37.890 1.00 23.14 156 TRP Z C 1
ATOM 9223 O O . TRP E 1 156 ? -14.515 -35.151 -37.054 1.00 21.49 156 TRP Z O 1
ATOM 9234 N N . TYR E 1 157 ? -12.620 -36.061 -37.886 1.00 18.91 157 TYR Z N 1
ATOM 9235 C CA . TYR E 1 157 ? -12.690 -37.281 -37.138 1.00 22.13 157 TYR Z CA 1
ATOM 9236 C C . TYR E 1 157 ? -12.199 -37.087 -35.717 1.00 22.48 157 TYR Z C 1
ATOM 9237 O O . TYR E 1 157 ? -12.529 -37.888 -34.860 1.00 26.44 157 TYR Z O 1
ATOM 9246 N N . MET E 1 158 ? -11.707 -35.888 -35.430 1.00 20.91 158 MET Z N 1
ATOM 9247 C CA . MET E 1 158 ? -11.267 -35.526 -34.079 1.00 24.61 158 MET Z CA 1
ATOM 9248 C C . MET E 1 158 ? -12.279 -34.620 -33.412 1.00 28.61 158 MET Z C 1
ATOM 9249 O O . MET E 1 158 ? -12.106 -34.247 -32.240 1.00 31.78 158 MET Z O 1
ATOM 9254 N N . LEU E 1 159 ? -13.347 -34.284 -34.121 1.00 26.03 159 LEU Z N 1
ATOM 9255 C CA . LEU E 1 159 ? -14.424 -33.510 -33.497 1.00 29.61 159 LEU Z CA 1
ATOM 9256 C C . LEU E 1 159 ? -15.247 -34.399 -32.581 1.00 31.05 159 LEU Z C 1
ATOM 9257 O O . LEU E 1 159 ? -15.252 -35.641 -32.701 1.00 32.30 159 LEU Z O 1
ATOM 9262 N N . SER E 1 160 ? -16.024 -33.776 -31.699 1.00 32.04 160 SER Z N 1
ATOM 9263 C CA . SER E 1 160 ? -17.060 -34.533 -31.015 1.00 33.83 160 SER Z CA 1
ATOM 9264 C C . SER E 1 160 ? -18.197 -34.922 -31.935 1.00 30.94 160 SER Z C 1
ATOM 9265 O O . SER E 1 160 ? -18.448 -34.302 -32.935 1.00 31.32 160 SER Z O 1
ATOM 9268 N N . MET E 1 161 ? -18.837 -36.025 -31.606 1.00 34.79 161 MET Z N 1
ATOM 9269 C CA . MET E 1 161 ? -20.158 -36.366 -32.086 1.00 38.82 161 MET Z CA 1
ATOM 9270 C C . MET E 1 161 ? -21.106 -35.175 -32.172 1.00 37.34 161 MET Z C 1
ATOM 9271 O O . MET E 1 161 ? -21.916 -35.039 -33.101 1.00 35.09 161 MET Z O 1
ATOM 9276 N N . GLU E 1 162 ? -21.093 -34.381 -31.120 1.00 38.31 162 GLU Z N 1
ATOM 9277 C CA . GLU E 1 162 ? -22.003 -33.255 -31.023 1.00 36.88 162 GLU Z CA 1
ATOM 9278 C C . GLU E 1 162 ? -21.613 -32.120 -31.963 1.00 34.99 162 GLU Z C 1
ATOM 9279 O O . GLU E 1 162 ? -22.476 -31.506 -32.606 1.00 31.73 162 GLU Z O 1
ATOM 9285 N N . GLN E 1 163 ? -20.317 -31.941 -32.165 1.00 30.46 163 GLN Z N 1
ATOM 9286 C CA . GLN E 1 163 ? -19.835 -30.927 -33.096 1.00 30.03 163 GLN Z CA 1
ATOM 9287 C C . GLN E 1 163 ? -20.139 -31.370 -34.518 1.00 26.29 163 GLN Z C 1
ATOM 9288 O O . GLN E 1 163 ? -20.655 -30.590 -35.333 1.00 26.14 163 GLN Z O 1
ATOM 9294 N N . ARG E 1 164 ? -19.938 -32.659 -34.790 1.00 24.89 164 ARG Z N 1
ATOM 9295 C CA . ARG E 1 164 ? -20.330 -33.200 -36.119 1.00 24.36 164 ARG Z CA 1
ATOM 9296 C C . ARG E 1 164 ? -21.808 -33.064 -36.423 1.00 26.08 164 ARG Z C 1
ATOM 9297 O O . ARG E 1 164 ? -22.182 -32.747 -37.540 1.00 25.04 164 ARG Z O 1
ATOM 9305 N N . ARG E 1 165 ? -22.649 -33.349 -35.440 1.00 28.05 165 ARG Z N 1
ATOM 9306 C CA . ARG E 1 165 ? -24.106 -33.285 -35.606 1.00 29.83 165 ARG Z CA 1
ATOM 9307 C C . ARG E 1 165 ? -24.528 -31.840 -35.905 1.00 26.67 165 ARG Z C 1
ATOM 9308 O O . ARG E 1 165 ? -25.361 -31.595 -36.782 1.00 30.23 165 ARG Z O 1
ATOM 9316 N N . GLU E 1 166 ? -23.930 -30.897 -35.202 1.00 31.01 166 GLU Z N 1
ATOM 9317 C CA . GLU E 1 166 ? -24.275 -29.484 -35.410 1.00 33.96 166 GLU Z CA 1
ATOM 9318 C C . GLU E 1 166 ? -23.881 -29.049 -36.803 1.00 32.57 166 GLU Z C 1
ATOM 9319 O O . GLU E 1 166 ? -24.683 -28.464 -37.532 1.00 31.77 166 GLU Z O 1
ATOM 9325 N N . LEU E 1 167 ? -22.675 -29.437 -37.227 1.00 28.14 167 LEU Z N 1
ATOM 9326 C CA . LEU E 1 167 ? -22.199 -29.088 -38.570 1.00 29.64 167 LEU Z CA 1
ATOM 9327 C C . LEU E 1 167 ? -23.065 -29.657 -39.669 1.00 28.16 167 LEU Z C 1
ATOM 9328 O O . LEU E 1 167 ? -23.207 -29.074 -40.746 1.00 30.37 167 LEU Z O 1
ATOM 9333 N N . MET E 1 168 ? -23.581 -30.848 -39.451 1.00 27.89 168 MET Z N 1
ATOM 9334 C CA . MET E 1 168 ? -24.308 -31.525 -40.502 1.00 30.18 168 MET Z CA 1
ATOM 9335 C C . MET E 1 168 ? -25.701 -30.932 -40.642 1.00 32.20 168 MET Z C 1
ATOM 9336 O O . MET E 1 168 ? -26.370 -31.132 -41.640 1.00 30.00 168 MET Z O 1
ATOM 9341 N N . ARG E 1 169 ? -26.106 -30.176 -39.627 1.00 37.12 169 ARG Z N 1
ATOM 9342 C CA . ARG E 1 169 ? -27.427 -29.570 -39.585 1.00 36.20 169 ARG Z CA 1
ATOM 9343 C C . ARG E 1 169 ? -27.561 -28.517 -40.654 1.00 33.89 169 ARG Z C 1
ATOM 9344 O O . ARG E 1 169 ? -28.529 -28.533 -41.415 1.00 32.14 169 ARG Z O 1
ATOM 9352 N N . ALA E 1 170 ? -26.604 -27.600 -40.736 1.00 31.83 170 ALA Z N 1
ATOM 9353 C CA . ALA E 1 170 ? -26.651 -26.603 -41.771 1.00 31.12 170 ALA Z CA 1
ATOM 9354 C C . ALA E 1 170 ? -26.633 -27.266 -43.131 1.00 29.70 170 ALA Z C 1
ATOM 9355 O O . ALA E 1 170 ? -27.174 -26.734 -44.067 1.00 28.38 170 ALA Z O 1
ATOM 9357 N N . HIS E 1 171 ? -25.820 -28.313 -43.274 1.00 28.16 171 HIS Z N 1
ATOM 9358 C CA . HIS E 1 171 ? -25.707 -29.046 -44.531 1.00 27.35 171 HIS Z CA 1
ATOM 9359 C C . HIS E 1 171 ? -27.075 -29.628 -44.930 1.00 26.49 171 HIS Z C 1
ATOM 9360 O O . HIS E 1 171 ? -27.550 -29.446 -46.065 1.00 25.74 171 HIS Z O 1
ATOM 9367 N N . GLY E 1 172 ? -27.787 -30.184 -43.949 1.00 25.23 172 GLY Z N 1
ATOM 9368 C CA . GLY E 1 172 ? -29.129 -30.660 -44.196 1.00 23.99 172 GLY Z CA 1
ATOM 9369 C C . GLY E 1 172 ? -30.079 -29.536 -44.581 1.00 26.25 172 GLY Z C 1
ATOM 9370 O O . GLY E 1 172 ? -30.911 -29.691 -45.470 1.00 26.25 172 GLY Z O 1
ATOM 9371 N N . MET E 1 173 ? -29.887 -28.359 -43.996 1.00 26.92 173 MET Z N 1
ATOM 9372 C CA . MET E 1 173 ? -30.754 -27.231 -44.284 1.00 27.77 173 MET Z CA 1
ATOM 9373 C C . MET E 1 173 ? -30.565 -26.731 -45.714 1.00 25.67 173 MET Z C 1
ATOM 9374 O O . MET E 1 173 ? -31.519 -26.334 -46.380 1.00 27.52 173 MET Z O 1
ATOM 9379 N N . THR E 1 174 ? -29.328 -26.753 -46.206 1.00 26.01 174 THR Z N 1
ATOM 9380 C CA . THR E 1 174 ? -29.053 -26.321 -47.586 1.00 24.37 174 THR Z CA 1
ATOM 9381 C C . THR E 1 174 ? -29.687 -27.293 -48.555 1.00 24.34 174 THR Z C 1
ATOM 9382 O O . THR E 1 174 ? -30.364 -26.887 -49.508 1.00 25.36 174 THR Z O 1
ATOM 9386 N N . GLY E 1 175 ? -29.580 -28.586 -48.270 1.00 22.28 175 GLY Z N 1
ATOM 9387 C CA . GLY E 1 175 ? -30.225 -29.579 -49.124 1.00 24.21 175 GLY Z CA 1
ATOM 9388 C C . GLY E 1 175 ? -31.725 -29.380 -49.250 1.00 21.85 175 GLY Z C 1
ATOM 9389 O O . GLY E 1 175 ? -32.301 -29.578 -50.296 1.00 22.35 175 GLY Z O 1
ATOM 9390 N N . ARG E 1 176 ? -32.369 -28.996 -48.144 1.00 25.14 176 ARG Z N 1
ATOM 9391 C CA . ARG E 1 176 ? -33.802 -28.939 -48.085 1.00 24.77 176 ARG Z CA 1
ATOM 9392 C C . ARG E 1 176 ? -34.290 -27.867 -49.038 1.00 25.54 176 ARG Z C 1
ATOM 9393 O O . ARG E 1 176 ? -35.357 -28.004 -49.624 1.00 26.68 176 ARG Z O 1
ATOM 9401 N N . LYS E 1 177 ? -33.451 -26.871 -49.281 1.00 23.41 177 LYS Z N 1
ATOM 9402 C CA . LYS E 1 177 ? -33.721 -25.852 -50.293 1.00 25.32 177 LYS Z CA 1
ATOM 9403 C C . LYS E 1 177 ? -33.965 -26.344 -51.713 1.00 27.28 177 LYS Z C 1
ATOM 9404 O O . LYS E 1 177 ? -34.501 -25.617 -52.551 1.00 25.53 177 LYS Z O 1
ATOM 9410 N N . TYR E 1 178 ? -33.460 -27.537 -52.022 1.00 20.92 178 TYR Z N 1
ATOM 9411 C CA . TYR E 1 178 ? -33.446 -28.073 -53.370 1.00 19.83 178 TYR Z CA 1
ATOM 9412 C C . TYR E 1 178 ? -34.411 -29.230 -53.480 1.00 21.15 178 TYR Z C 1
ATOM 9413 O O . TYR E 1 178 ? -34.415 -29.962 -54.454 1.00 21.35 178 TYR Z O 1
ATOM 9422 N N . ALA E 1 179 ? -35.350 -29.310 -52.524 1.00 21.36 179 ALA Z N 1
ATOM 9423 C CA . ALA E 1 179 ? -36.403 -30.308 -52.595 1.00 22.47 179 ALA Z CA 1
ATOM 9424 C C . ALA E 1 179 ? -37.170 -30.231 -53.896 1.00 21.54 179 ALA Z C 1
ATOM 9425 O O . ALA E 1 179 ? -37.623 -29.164 -54.317 1.00 26.05 179 ALA Z O 1
ATOM 9427 N N . GLY E 1 180 ? -37.305 -31.354 -54.562 1.00 23.72 180 GLY Z N 1
ATOM 9428 C CA . GLY E 1 180 ? -38.028 -31.385 -55.803 1.00 23.50 180 GLY Z CA 1
ATOM 9429 C C . GLY E 1 180 ? -37.159 -31.066 -57.008 1.00 24.70 180 GLY Z C 1
ATOM 9430 O O . GLY E 1 180 ? -37.652 -31.117 -58.113 1.00 26.06 180 GLY Z O 1
ATOM 9431 N N . LYS E 1 181 ? -36.010 -30.430 -56.781 1.00 20.85 181 LYS Z N 1
ATOM 9432 C CA . LYS E 1 181 ? -35.178 -29.954 -57.878 1.00 22.09 181 LYS Z CA 1
ATOM 9433 C C . LYS E 1 181 ? -33.997 -30.922 -58.199 1.00 21.56 181 LYS Z C 1
ATOM 9434 O O . LYS E 1 181 ? -33.522 -30.968 -59.349 1.00 24.76 181 LYS Z O 1
ATOM 9440 N N . VAL E 1 182 ? -33.397 -31.430 -57.129 1.00 21.21 182 VAL Z N 1
ATOM 9441 C CA . VAL E 1 182 ? -32.267 -32.368 -57.245 1.00 19.10 182 VAL Z CA 1
ATOM 9442 C C . VAL E 1 182 ? -32.534 -33.520 -56.296 1.00 18.54 182 VAL Z C 1
ATOM 9443 O O . VAL E 1 182 ? -33.114 -33.319 -55.219 1.00 20.77 182 VAL Z O 1
ATOM 9447 N N . THR E 1 183 ? -32.093 -34.721 -56.669 1.00 15.70 183 THR Z N 1
ATOM 9448 C CA . THR E 1 183 ? -31.984 -35.802 -55.722 1.00 17.08 183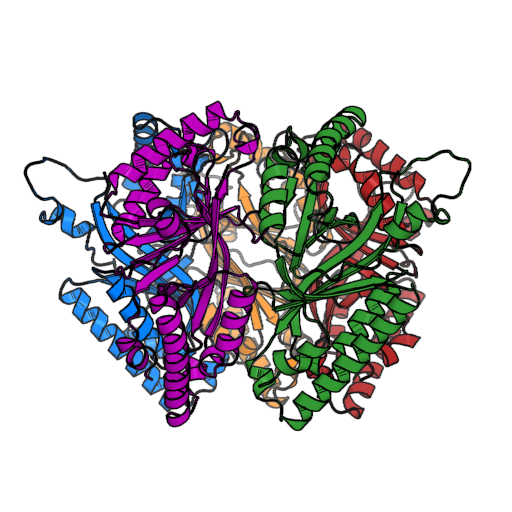 THR Z CA 1
ATOM 9449 C C . THR E 1 183 ? -30.547 -36.325 -55.690 1.00 17.45 183 THR Z C 1
ATOM 9450 O O . THR E 1 183 ? -29.803 -36.174 -56.652 1.00 17.58 183 THR Z O 1
ATOM 9454 N N . GLN E 1 184 ? -30.166 -36.779 -54.513 1.00 17.05 184 GLN Z N 1
ATOM 9455 C CA . GLN E 1 184 ? -28.767 -37.088 -54.210 1.00 19.24 184 GLN Z CA 1
ATOM 9456 C C . GLN E 1 184 ? -28.756 -38.534 -53.707 1.00 16.97 184 GLN Z C 1
ATOM 9457 O O . GLN E 1 184 ? -29.356 -38.835 -52.674 1.00 16.68 184 GLN Z O 1
ATOM 9463 N N . ILE E 1 185 ? -27.900 -39.357 -54.304 1.00 16.84 185 ILE Z N 1
ATOM 9464 C CA . ILE E 1 185 ? -27.584 -40.691 -53.801 1.00 15.64 185 ILE Z CA 1
ATOM 9465 C C . ILE E 1 185 ? -26.185 -40.588 -53.182 1.00 18.71 185 ILE Z C 1
ATOM 9466 O O . ILE E 1 185 ? -25.203 -40.358 -53.908 1.00 17.10 185 ILE Z O 1
ATOM 9471 N N . ILE E 1 186 ? -26.109 -40.863 -51.883 1.00 17.52 186 ILE Z N 1
ATOM 9472 C CA . ILE E 1 186 ? -24.871 -40.936 -51.151 1.00 18.12 186 ILE Z CA 1
ATOM 9473 C C . ILE E 1 186 ? -24.495 -42.403 -51.031 1.00 18.43 186 ILE Z C 1
ATOM 9474 O O . ILE E 1 186 ? -25.294 -43.252 -50.607 1.00 18.20 186 ILE Z O 1
ATOM 9479 N N . THR E 1 187 ? -23.282 -42.708 -51.475 1.00 15.53 187 THR Z N 1
ATOM 9480 C CA . THR E 1 187 ? -22.714 -44.026 -51.275 1.00 14.57 187 THR Z CA 1
ATOM 9481 C C . THR E 1 187 ? -21.410 -43.914 -50.459 1.00 14.13 187 THR Z C 1
ATOM 9482 O O . THR E 1 187 ? -20.711 -42.903 -50.546 1.00 17.76 187 THR Z O 1
ATOM 9486 N N . GLY E 1 188 ? -21.210 -44.835 -49.534 1.00 15.37 188 GLY Z N 1
ATOM 9487 C CA . GLY E 1 188 ? -20.036 -44.876 -48.711 1.00 13.99 188 GLY Z CA 1
ATOM 9488 C C . GLY E 1 188 ? -19.013 -45.756 -49.353 1.00 16.66 188 GLY Z C 1
ATOM 9489 O O . GLY E 1 188 ? -19.330 -46.845 -49.840 1.00 16.96 188 GLY Z O 1
ATOM 9490 N N . SER E 1 189 ? -17.756 -45.326 -49.299 1.00 16.17 189 SER Z N 1
ATOM 9491 C CA . SER E 1 189 ? -16.661 -46.088 -49.914 1.00 16.00 189 SER Z CA 1
ATOM 9492 C C . SER E 1 189 ? -15.473 -46.226 -48.981 1.00 16.11 189 SER Z C 1
ATOM 9493 O O . SER E 1 189 ? -14.384 -46.611 -49.443 1.00 15.49 189 SER Z O 1
ATOM 9496 N N . VAL E 1 190 ? -15.586 -45.884 -47.695 1.00 14.16 190 VAL Z N 1
ATOM 9497 C CA . VAL E 1 190 ? -14.454 -46.110 -46.802 1.00 19.10 190 VAL Z CA 1
ATOM 9498 C C . VAL E 1 190 ? -14.120 -47.595 -46.774 1.00 17.22 190 VAL Z C 1
ATOM 9499 O O . VAL E 1 190 ? -14.988 -48.423 -46.650 1.00 17.42 190 VAL Z O 1
ATOM 9503 N N . GLY E 1 191 ? -12.880 -47.948 -47.093 1.00 19.38 191 GLY Z N 1
ATOM 9504 C CA . GLY E 1 191 ? -12.557 -49.360 -47.102 1.00 19.25 191 GLY Z CA 1
ATOM 9505 C C . GLY E 1 191 ? -12.784 -50.003 -48.433 1.00 22.07 191 GLY Z C 1
ATOM 9506 O O . GLY E 1 191 ? -12.440 -51.192 -48.595 1.00 25.41 191 GLY Z O 1
ATOM 9507 N N . LEU E 1 192 ? -13.433 -49.275 -49.372 1.00 18.26 192 LEU Z N 1
ATOM 9508 C CA . LEU E 1 192 ? -13.816 -49.849 -50.643 1.00 16.68 192 LEU Z CA 1
ATOM 9509 C C . LEU E 1 192 ? -13.191 -49.166 -51.864 1.00 17.97 192 LEU Z C 1
ATOM 9510 O O . LEU E 1 192 ? -13.074 -49.770 -52.913 1.00 17.73 192 LEU Z O 1
ATOM 9515 N N . ASP E 1 193 ? -12.928 -47.868 -51.766 1.00 16.80 193 ASP Z N 1
ATOM 9516 C CA . ASP E 1 193 ? -12.305 -47.169 -52.847 1.00 15.10 193 ASP Z CA 1
ATOM 9517 C C . ASP E 1 193 ? -11.528 -45.982 -52.265 1.00 14.20 193 ASP Z C 1
ATOM 9518 O O . ASP E 1 193 ? -11.242 -45.936 -51.059 1.00 15.69 193 ASP Z O 1
ATOM 9523 N N . ASP E 1 194 ? -11.072 -45.050 -53.119 1.00 14.43 194 ASP Z N 1
ATOM 9524 C CA . ASP E 1 194 ? -9.993 -44.130 -52.723 1.00 15.25 194 ASP Z CA 1
ATOM 9525 C C . ASP E 1 194 ? -10.416 -42.933 -51.889 1.00 16.04 194 ASP Z C 1
ATOM 9526 O O . ASP E 1 194 ? -9.594 -42.370 -51.136 1.00 16.41 194 ASP Z O 1
ATOM 9531 N N . PHE E 1 195 ? -11.671 -42.521 -52.032 1.00 14.05 195 PHE Z N 1
ATOM 9532 C CA . PHE E 1 195 ? -12.288 -41.470 -51.179 1.00 14.96 195 PHE Z CA 1
ATOM 9533 C C . PHE E 1 195 ? -13.281 -42.123 -50.185 1.00 17.08 195 PHE Z C 1
ATOM 9534 O O . PHE E 1 195 ? -13.396 -43.328 -50.139 1.00 17.72 195 PHE Z O 1
ATOM 9542 N N . GLU E 1 196 ? -13.995 -41.327 -49.375 1.00 14.78 196 GLU Z N 1
ATOM 9543 C CA . GLU E 1 196 ? -14.840 -41.831 -48.313 1.00 14.97 196 GLU Z CA 1
ATOM 9544 C C . GLU E 1 196 ? -16.314 -41.942 -48.733 1.00 15.67 196 GLU Z C 1
ATOM 9545 O O . GLU E 1 196 ? -16.997 -42.828 -48.231 1.00 17.01 196 GLU Z O 1
ATOM 9551 N N . TRP E 1 197 ? -16.765 -41.093 -49.680 1.00 14.75 197 TRP Z N 1
ATOM 9552 C CA . TRP E 1 197 ? -18.149 -41.120 -50.178 1.00 16.55 197 TRP Z CA 1
ATOM 9553 C C . TRP E 1 197 ? -18.151 -40.822 -51.654 1.00 15.85 197 TRP Z C 1
ATOM 9554 O O . TRP E 1 197 ? -17.323 -40.055 -52.163 1.00 15.00 197 TRP Z O 1
ATOM 9565 N N . GLY E 1 198 ? -19.099 -41.428 -52.333 1.00 15.12 198 GLY Z N 1
ATOM 9566 C CA . GLY E 1 198 ? -19.549 -41.033 -53.667 1.00 16.44 198 GLY Z CA 1
ATOM 9567 C C . GLY E 1 198 ? -20.836 -40.231 -53.527 1.00 15.94 198 GLY Z C 1
ATOM 9568 O O . GLY E 1 198 ? -21.709 -40.553 -52.707 1.00 16.00 198 GLY Z O 1
ATOM 9569 N N . VAL E 1 199 ? -20.854 -39.119 -54.247 1.00 16.36 199 VAL Z N 1
ATOM 9570 C CA . VAL E 1 199 ? -22.052 -38.324 -54.382 1.00 15.97 199 VAL Z CA 1
ATOM 9571 C C . VAL E 1 199 ? -22.558 -38.316 -55.819 1.00 16.27 199 VAL Z C 1
ATOM 9572 O O . VAL E 1 199 ? -21.872 -37.846 -56.707 1.00 15.47 199 VAL Z O 1
ATOM 9576 N N . THR E 1 200 ? -23.785 -38.827 -56.046 1.00 14.57 200 THR Z N 1
ATOM 9577 C CA . THR E 1 200 ? -24.399 -38.785 -57.356 1.00 14.92 200 THR Z CA 1
ATOM 9578 C C . THR E 1 200 ? -25.667 -37.908 -57.308 1.00 14.47 200 THR Z C 1
ATOM 9579 O O . THR E 1 200 ? -26.505 -38.096 -56.421 1.00 15.53 200 THR Z O 1
ATOM 9583 N N . LEU E 1 201 ? -25.650 -36.823 -58.081 1.00 15.17 201 LEU Z N 1
ATOM 9584 C CA . LEU E 1 201 ? -26.807 -35.926 -58.141 1.00 14.02 201 LEU Z CA 1
ATOM 9585 C C . LEU E 1 201 ? -27.574 -36.117 -59.457 1.00 14.99 201 LEU Z C 1
ATOM 9586 O O . LEU E 1 201 ? -27.001 -36.308 -60.522 1.00 13.21 201 LEU Z O 1
ATOM 9591 N N . PHE E 1 202 ? -28.901 -36.102 -59.367 1.00 15.59 202 PHE Z N 1
ATOM 9592 C CA . PHE E 1 202 ? -29.778 -36.256 -60.495 1.00 15.15 202 PHE Z CA 1
ATOM 9593 C C . PHE E 1 202 ? -30.723 -35.018 -60.546 1.00 14.79 202 PHE Z C 1
ATOM 9594 O O . PHE E 1 202 ? -31.307 -34.588 -59.522 1.00 15.76 202 PHE Z O 1
ATOM 9602 N N . SER E 1 203 ? -30.817 -34.422 -61.714 1.00 16.44 203 SER Z N 1
ATOM 9603 C CA . SER E 1 203 ? -31.674 -33.248 -61.908 1.00 17.69 203 SER Z CA 1
ATOM 9604 C C . SER E 1 203 ? -32.088 -33.140 -63.358 1.00 15.53 203 SER Z C 1
ATOM 9605 O O . SER E 1 203 ? -31.357 -33.474 -64.283 1.00 14.96 203 SER Z O 1
ATOM 9608 N N . ASP E 1 204 ? -33.249 -32.537 -63.562 1.00 15.05 204 ASP Z N 1
ATOM 9609 C CA . ASP E 1 204 ? -33.619 -32.171 -64.898 1.00 14.00 204 ASP Z CA 1
ATOM 9610 C C . ASP E 1 204 ? -33.051 -30.854 -65.381 1.00 17.77 204 ASP Z C 1
ATOM 9611 O O . ASP E 1 204 ? -33.340 -30.473 -66.501 1.00 20.74 204 ASP Z O 1
ATOM 9616 N N . ASP E 1 205 ? -32.330 -30.168 -64.513 1.00 18.75 205 ASP Z N 1
ATOM 9617 C CA . ASP E 1 205 ? -31.712 -28.859 -64.788 1.00 19.25 205 ASP Z CA 1
ATOM 9618 C C . ASP E 1 205 ? -30.296 -28.851 -64.284 1.00 17.28 205 ASP Z C 1
ATOM 9619 O O . ASP E 1 205 ? -30.058 -28.886 -63.087 1.00 17.99 205 ASP Z O 1
ATOM 9624 N N . ALA E 1 206 ? -29.344 -28.875 -65.206 1.00 22.53 206 ALA Z N 1
ATOM 9625 C CA . ALA E 1 206 ? -27.937 -29.086 -64.841 1.00 20.14 206 ALA Z CA 1
ATOM 9626 C C . ALA E 1 206 ? -27.369 -27.911 -64.062 1.00 19.67 206 ALA Z C 1
ATOM 9627 O O . ALA E 1 206 ? -26.466 -28.056 -63.275 1.00 18.93 206 ALA Z O 1
ATOM 9629 N N . LEU E 1 207 ? -28.010 -26.755 -64.175 1.00 19.06 207 LEU Z N 1
ATOM 9630 C CA . LEU E 1 207 ? -27.598 -25.642 -63.386 1.00 20.33 207 LEU Z CA 1
ATO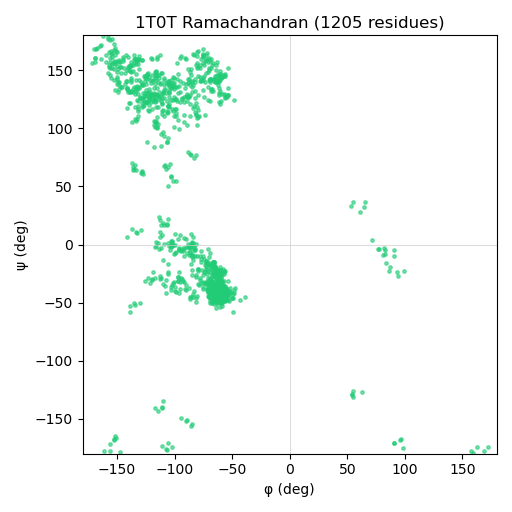M 9631 C C . LEU E 1 207 ? -27.784 -25.837 -61.921 1.00 19.05 207 LEU Z C 1
ATOM 9632 O O . LEU E 1 207 ? -27.147 -25.144 -61.149 1.00 20.48 207 LEU Z O 1
ATOM 9637 N N . GLN E 1 208 ? -28.722 -26.690 -61.519 1.00 18.19 208 GLN Z N 1
ATOM 9638 C CA . GLN E 1 208 ? -28.979 -26.902 -60.137 1.00 16.88 208 GLN Z CA 1
ATOM 9639 C C . GLN E 1 208 ? -27.778 -27.601 -59.462 1.00 16.98 208 GLN Z C 1
ATOM 9640 O O . GLN E 1 208 ? -27.593 -27.456 -58.263 1.00 16.31 208 GLN Z O 1
ATOM 9646 N N . PHE E 1 209 ? -27.015 -28.370 -60.233 1.00 18.61 209 PHE Z N 1
ATOM 9647 C CA . PHE E 1 209 ? -25.750 -28.975 -59.711 1.00 15.89 209 PHE Z CA 1
ATOM 9648 C C . PHE E 1 209 ? -24.827 -27.876 -59.244 1.00 16.08 209 PHE Z C 1
ATOM 9649 O O . PHE E 1 209 ? -24.261 -27.938 -58.155 1.00 19.29 209 PHE Z O 1
ATOM 9657 N N . LYS E 1 210 ? -24.626 -26.889 -60.103 1.00 18.39 210 LYS Z N 1
ATOM 9658 C CA . LYS E 1 210 ? -23.730 -25.780 -59.789 1.00 16.54 210 LYS Z CA 1
ATOM 9659 C C . LYS E 1 210 ? -24.294 -24.949 -58.618 1.00 17.74 210 LYS Z C 1
ATOM 9660 O O . LYS E 1 210 ? -23.591 -24.609 -57.649 1.00 18.22 210 LYS Z O 1
ATOM 9666 N N . LYS E 1 211 ? -25.602 -24.712 -58.627 1.00 19.08 211 LYS Z N 1
ATOM 9667 C CA . LYS E 1 211 ? -26.208 -23.898 -57.587 1.00 18.47 211 LYS Z CA 1
ATOM 9668 C C . LYS E 1 211 ? -26.100 -24.553 -56.253 1.00 17.93 211 LYS Z C 1
ATOM 9669 O O . LYS E 1 211 ? -25.686 -23.897 -55.281 1.00 18.02 211 LYS Z O 1
ATOM 9675 N N . LEU E 1 212 ? -26.439 -25.841 -56.203 1.00 17.92 212 LEU Z N 1
ATOM 9676 C CA . LEU E 1 212 ? -26.394 -26.627 -54.977 1.00 18.02 212 LEU Z CA 1
ATOM 9677 C C . LEU E 1 212 ? -25.000 -26.784 -54.407 1.00 18.84 212 LEU Z C 1
ATOM 9678 O O . LEU E 1 212 ? -24.756 -26.507 -53.232 1.00 18.43 212 LEU Z O 1
ATOM 9683 N N . VAL E 1 213 ? -24.094 -27.275 -55.250 1.00 16.33 213 VAL Z N 1
ATOM 9684 C CA . VAL E 1 213 ? -22.747 -27.553 -54.806 1.00 16.50 213 VAL Z CA 1
ATOM 9685 C C . VAL E 1 213 ? -22.031 -26.271 -54.373 1.00 17.69 213 VAL Z C 1
ATOM 9686 O O . VAL E 1 213 ? -21.373 -26.278 -53.365 1.00 17.62 213 VAL Z O 1
ATOM 9690 N N . TYR E 1 214 ? -22.274 -25.150 -55.054 1.00 17.07 214 TYR Z N 1
ATOM 9691 C CA . TYR E 1 214 ? -21.741 -23.838 -54.641 1.00 18.48 214 TYR Z CA 1
ATOM 9692 C C . TYR E 1 214 ? -22.321 -23.348 -53.311 1.00 18.39 214 TYR Z C 1
ATOM 9693 O O . TYR E 1 214 ? -21.605 -22.997 -52.393 1.00 21.87 214 TYR Z O 1
ATOM 9702 N N . GLU E 1 215 ? -23.636 -23.484 -53.148 1.00 20.39 215 GLU Z N 1
ATOM 9703 C CA . GLU E 1 215 ? -24.265 -23.066 -51.916 1.00 19.85 215 GLU Z CA 1
ATOM 9704 C C . GLU E 1 215 ? -23.800 -23.893 -50.733 1.00 21.10 215 GLU Z C 1
ATOM 9705 O O . GLU E 1 215 ? -23.474 -23.377 -49.676 1.00 22.25 215 GLU Z O 1
ATOM 9711 N N . MET E 1 216 ? -23.651 -25.193 -50.937 1.00 20.65 216 MET Z N 1
ATOM 9712 C CA . MET E 1 216 ? -23.127 -26.080 -49.901 1.00 18.26 216 MET Z CA 1
ATOM 9713 C C . MET E 1 216 ? -21.764 -25.642 -49.421 1.00 20.93 216 MET Z C 1
ATOM 9714 O O . MET E 1 216 ? -21.427 -25.784 -48.237 1.00 23.66 216 MET Z O 1
ATOM 9719 N N . ARG E 1 217 ? -20.980 -25.130 -50.346 1.00 19.64 217 ARG Z N 1
ATOM 9720 C CA . ARG E 1 217 ? -19.606 -24.793 -50.058 1.00 23.00 217 ARG Z CA 1
ATOM 9721 C C . ARG E 1 217 ? -19.441 -23.654 -49.063 1.00 20.41 217 ARG Z C 1
ATOM 9722 O O . ARG E 1 217 ? -18.408 -23.600 -48.391 1.00 20.35 217 ARG Z O 1
ATOM 9730 N N . PHE E 1 218 ? -20.515 -22.901 -48.814 1.00 20.97 218 PHE Z N 1
ATOM 9731 C CA . PHE E 1 218 ? -20.459 -21.859 -47.793 1.00 23.20 218 PHE Z CA 1
ATOM 9732 C C . PHE E 1 218 ? -20.914 -22.369 -46.426 1.00 26.36 218 PHE Z C 1
ATOM 9733 O O . PHE E 1 218 ? -20.829 -21.651 -45.398 1.00 24.77 218 PHE Z O 1
ATOM 9741 N N . ASP E 1 219 ? -21.367 -23.612 -46.361 1.00 22.77 219 ASP Z N 1
ATOM 9742 C CA . ASP E 1 219 ? -21.611 -24.206 -45.064 1.00 22.72 219 ASP Z CA 1
ATOM 9743 C C . ASP E 1 219 ? -20.267 -24.614 -44.433 1.00 21.54 219 ASP Z C 1
ATOM 9744 O O . ASP E 1 219 ? -19.451 -25.256 -45.064 1.00 22.94 219 ASP Z O 1
ATOM 9749 N N . GLU E 1 220 ? -20.129 -24.409 -43.133 1.00 25.41 220 GLU Z N 1
ATOM 9750 C CA . GLU E 1 220 ? -18.873 -24.762 -42.474 1.00 24.32 220 GLU Z CA 1
ATOM 9751 C C . GLU E 1 220 ? -18.409 -26.190 -42.680 1.00 25.37 220 GLU Z C 1
ATOM 9752 O O . GLU E 1 220 ? -17.203 -26.445 -42.890 1.00 23.37 220 GLU Z O 1
ATOM 9758 N N . VAL E 1 221 ? -19.332 -27.147 -42.667 1.00 23.34 221 VAL Z N 1
ATOM 9759 C CA . VAL E 1 221 ? -18.950 -28.545 -42.910 1.00 25.37 221 VAL Z CA 1
ATOM 9760 C C . VAL E 1 221 ? -18.231 -28.745 -44.279 1.00 25.45 221 VAL Z C 1
ATOM 9761 O O . VAL E 1 221 ? -17.261 -29.487 -44.403 1.00 27.92 221 VAL Z O 1
ATOM 9765 N N . SER E 1 222 ? -18.690 -28.053 -45.312 1.00 23.05 222 SER Z N 1
ATOM 9766 C CA . SER E 1 222 ? -18.099 -28.183 -46.626 1.00 22.02 222 SER Z CA 1
ATOM 9767 C C . SER E 1 222 ? -16.857 -27.286 -46.749 1.00 20.66 222 SER Z C 1
ATOM 9768 O O . SER E 1 222 ? -15.791 -27.712 -47.236 1.00 18.57 222 SER Z O 1
ATOM 9771 N N . ALA E 1 223 ? -16.941 -26.087 -46.187 1.00 18.01 223 ALA Z N 1
ATOM 9772 C CA . ALA E 1 223 ? -15.892 -25.090 -46.394 1.00 18.03 223 ALA Z CA 1
ATOM 9773 C C . ALA E 1 223 ? -14.641 -25.589 -45.667 1.00 20.39 223 ALA Z C 1
ATOM 9774 O O . ALA E 1 223 ? -13.507 -25.535 -46.188 1.00 21.10 223 ALA Z O 1
ATOM 9776 N N . ARG E 1 224 ? -14.842 -26.086 -44.454 1.00 19.43 224 ARG Z N 1
ATOM 9777 C CA . ARG E 1 224 ? -13.737 -26.482 -43.629 1.00 21.02 224 ARG Z CA 1
ATOM 9778 C C . ARG E 1 224 ? -13.347 -27.928 -43.821 1.00 22.56 224 ARG Z C 1
ATOM 9779 O O . ARG E 1 224 ? -12.163 -28.233 -43.678 1.00 23.86 224 ARG Z O 1
ATOM 9787 N N . PHE E 1 225 ? -14.326 -28.823 -43.987 1.00 21.53 225 PHE Z N 1
ATOM 9788 C CA . PHE E 1 225 ? -14.025 -30.253 -43.982 1.00 21.42 225 PHE Z CA 1
ATOM 9789 C C . PHE E 1 225 ? -14.269 -30.968 -45.321 1.00 23.56 225 PHE Z C 1
ATOM 9790 O O . PHE E 1 225 ? -14.041 -32.167 -45.448 1.00 25.35 225 PHE Z O 1
ATOM 9798 N N . GLY E 1 226 ? -14.696 -30.275 -46.352 1.00 19.85 226 GLY Z N 1
ATOM 9799 C CA . GLY E 1 226 ? -14.853 -30.974 -47.608 1.00 19.95 226 GLY Z CA 1
ATOM 9800 C C . GLY E 1 226 ? -13.584 -31.134 -48.421 1.00 21.14 226 GLY Z C 1
ATOM 9801 O O . GLY E 1 226 ? -12.847 -30.175 -48.665 1.00 22.55 226 GLY Z O 1
ATOM 9802 N N . GLU E 1 227 ? -13.330 -32.338 -48.905 1.00 19.18 227 GLU Z N 1
ATOM 9803 C CA . GLU E 1 227 ? -12.302 -32.522 -49.910 1.00 18.01 227 GLU Z CA 1
ATOM 9804 C C . GLU E 1 227 ? -12.906 -33.254 -51.083 1.00 19.55 227 GLU Z C 1
ATOM 9805 O O . GLU E 1 227 ? -13.543 -34.304 -50.907 1.00 22.94 227 GLU Z O 1
ATOM 9811 N N . PHE E 1 228 ? -12.774 -32.687 -52.285 1.00 18.17 228 PHE Z N 1
ATOM 9812 C CA . PHE E 1 228 ? -13.511 -33.175 -53.440 1.00 17.38 228 PHE Z CA 1
ATOM 9813 C C . PHE E 1 228 ? -12.618 -33.759 -54.507 1.00 18.68 228 PHE Z C 1
ATOM 9814 O O . PHE E 1 228 ? -11.518 -33.296 -54.712 1.00 18.23 228 PHE Z O 1
ATOM 9822 N N . GLY E 1 229 ? -13.034 -34.862 -55.127 1.00 15.45 229 GLY Z N 1
ATOM 9823 C CA . GLY E 1 229 ? -12.377 -35.341 -56.329 1.00 15.64 229 GLY Z CA 1
ATOM 9824 C C . GLY E 1 229 ? -12.894 -34.673 -57.587 1.00 17.65 229 GLY Z C 1
ATOM 9825 O O . GLY E 1 229 ? -13.199 -33.473 -57.635 1.00 17.03 229 GLY Z O 1
ATOM 9826 N N . SER E 1 230 ? -12.745 -35.398 -58.682 1.00 16.90 230 SER Z N 1
ATOM 9827 C CA . SER E 1 230 ? -13.206 -34.923 -59.994 1.00 14.35 230 SER Z CA 1
ATOM 9828 C C . SER E 1 230 ? -14.726 -34.901 -60.073 1.00 17.06 230 SER Z C 1
ATOM 9829 O O . SER E 1 230 ? -15.397 -35.744 -59.444 1.00 16.35 230 SER Z O 1
ATOM 9832 N N . PHE E 1 231 ? -15.264 -33.985 -60.880 1.00 15.45 231 PHE Z N 1
ATOM 9833 C CA . PHE E 1 231 ? -16.728 -33.884 -61.098 1.00 15.34 231 PHE Z CA 1
ATOM 9834 C C . PHE E 1 231 ? -17.018 -34.203 -62.540 1.00 15.68 231 PHE Z C 1
ATOM 9835 O O . PHE E 1 231 ? -16.310 -33.723 -63.454 1.00 16.22 231 PHE Z O 1
ATOM 9843 N N . PHE E 1 232 ? -18.045 -35.038 -62.757 1.00 15.07 232 PHE Z N 1
ATOM 9844 C CA . PHE E 1 232 ? -18.383 -35.604 -64.061 1.00 14.78 232 PHE Z CA 1
ATOM 9845 C C . PHE E 1 232 ? -19.852 -35.270 -64.272 1.00 19.36 232 PHE Z C 1
ATOM 9846 O O . PHE E 1 232 ? -20.644 -35.469 -63.349 1.00 17.48 232 PHE Z O 1
ATOM 9854 N N . VAL E 1 233 ? -20.180 -34.572 -65.352 1.00 14.98 233 VAL Z N 1
ATOM 9855 C CA . VAL E 1 233 ? -21.591 -34.211 -65.604 1.00 17.45 233 VAL Z CA 1
ATOM 9856 C C . VAL E 1 233 ? -22.022 -34.766 -66.966 1.00 14.42 233 VAL Z C 1
ATOM 9857 O O . VAL E 1 233 ? -21.194 -34.890 -67.889 1.00 13.14 233 VAL Z O 1
ATOM 9861 N N . GLY E 1 234 ? -23.284 -35.201 -67.068 1.00 15.28 234 GLY Z N 1
ATOM 9862 C CA . GLY E 1 234 ? -23.740 -35.911 -68.230 1.00 15.58 234 GLY Z CA 1
ATOM 9863 C C . GLY E 1 234 ? -25.225 -35.750 -68.506 1.00 13.52 234 GLY Z C 1
ATOM 9864 O O . GLY E 1 234 ? -25.962 -35.215 -67.687 1.00 13.29 234 GLY Z O 1
ATOM 9865 N N . THR E 1 235 ? -25.575 -36.207 -69.689 1.00 16.10 235 THR Z N 1
ATOM 9866 C CA . THR E 1 235 ? -26.933 -36.170 -70.182 1.00 16.11 235 THR Z CA 1
ATOM 9867 C C . THR E 1 235 ? -27.378 -37.590 -70.359 1.00 13.56 235 THR Z C 1
ATOM 9868 O O . THR E 1 235 ? -26.611 -38.491 -70.770 1.00 16.05 235 THR Z O 1
ATOM 9872 N N . ARG E 1 236 ? -28.665 -37.792 -70.094 1.00 17.08 236 ARG Z N 1
ATOM 9873 C CA . ARG E 1 236 ? -29.214 -39.138 -70.170 1.00 16.40 236 ARG Z CA 1
ATOM 9874 C C . ARG E 1 236 ? -29.114 -39.721 -71.568 1.00 17.89 236 ARG Z C 1
ATOM 9875 O O . ARG E 1 236 ? -29.314 -39.020 -72.562 1.00 17.37 236 ARG Z O 1
ATOM 9883 N N . LEU E 1 237 ? -28.736 -40.977 -71.676 1.00 18.90 237 LEU Z N 1
ATOM 9884 C CA . LEU E 1 237 ? -28.717 -41.666 -72.971 1.00 16.49 237 LEU Z CA 1
ATOM 9885 C C . LEU E 1 237 ? -29.851 -42.694 -72.934 1.00 20.19 237 LEU Z C 1
ATOM 9886 O O . LEU E 1 237 ? -29.676 -43.800 -72.484 1.00 20.39 237 LEU Z O 1
ATOM 9891 N N . PRO E 1 238 ? -31.000 -42.317 -73.485 1.00 18.90 238 PRO Z N 1
ATOM 9892 C CA . PRO E 1 238 ? -32.069 -43.294 -73.654 1.00 22.35 238 PRO Z CA 1
ATOM 9893 C C . PRO E 1 238 ? -31.615 -44.449 -74.556 1.00 21.33 238 PRO Z C 1
ATOM 9894 O O . PRO E 1 238 ? -30.861 -44.268 -75.511 1.00 20.76 238 PRO Z O 1
ATOM 9898 N N . MET E 1 239 ? -32.023 -45.658 -74.217 1.00 23.67 239 MET Z N 1
ATOM 9899 C CA . MET E 1 239 ? -31.616 -46.812 -74.974 1.00 24.71 239 MET Z CA 1
ATOM 9900 C C . MET E 1 239 ? -32.100 -46.743 -76.432 1.00 20.05 239 MET Z C 1
ATOM 9901 O O . MET E 1 239 ? -31.411 -47.254 -77.334 1.00 21.29 239 MET Z O 1
ATOM 9906 N N . GLU E 1 240 ? -33.144 -45.957 -76.685 1.00 24.02 240 GLU Z N 1
ATOM 9907 C CA . GLU E 1 240 ? -33.604 -45.695 -78.061 1.00 24.54 240 GLU Z CA 1
ATOM 9908 C C . GLU E 1 240 ? -32.707 -44.815 -78.844 1.00 23.25 240 GLU Z C 1
ATOM 9909 O O . GLU E 1 240 ? -32.844 -44.738 -80.066 1.00 23.32 240 GLU Z O 1
ATOM 9915 N N . ASN E 1 241 ? -31.779 -44.145 -78.160 1.00 19.97 241 ASN Z N 1
ATOM 9916 C CA . ASN E 1 241 ? -30.773 -43.333 -78.851 1.00 20.94 241 ASN Z CA 1
ATOM 9917 C C . ASN E 1 241 ? -29.376 -43.957 -78.957 1.00 21.02 241 ASN Z C 1
ATOM 9918 O O . ASN E 1 241 ? -28.508 -43.400 -79.599 1.00 18.37 241 ASN Z O 1
ATOM 9923 N N . VAL E 1 242 ? -29.193 -45.145 -78.416 1.00 19.06 242 VAL Z N 1
ATOM 9924 C CA . VAL E 1 242 ? -27.898 -45.825 -78.479 1.00 20.19 242 VAL Z CA 1
ATOM 9925 C C . VAL E 1 242 ? -27.431 -46.103 -79.884 1.00 21.62 242 VAL Z C 1
ATOM 9926 O O . VAL E 1 242 ? -26.285 -45.855 -80.227 1.00 21.63 242 VAL Z O 1
ATOM 9930 N N . SER E 1 243 ? -28.304 -46.637 -80.739 1.00 21.20 243 SER Z N 1
ATOM 9931 C CA . SER E 1 243 ? -27.924 -46.881 -82.104 1.00 21.46 243 SER Z CA 1
ATOM 9932 C C . SER E 1 243 ? -27.482 -45.618 -82.856 1.00 21.32 243 SER Z C 1
ATOM 9933 O O . SER E 1 243 ? -26.483 -45.633 -83.590 1.00 20.01 243 SER Z O 1
ATOM 9936 N N . SER E 1 244 ? -28.185 -44.527 -82.657 1.00 21.77 244 SER Z N 1
ATOM 9937 C CA . SER E 1 244 ? -27.804 -43.273 -83.299 1.00 23.47 244 SER Z CA 1
ATOM 9938 C C . SER E 1 244 ? -26.512 -42.689 -82.733 1.00 21.89 244 SER Z C 1
ATOM 9939 O O . SER E 1 244 ? -25.673 -42.167 -83.477 1.00 25.49 244 SER Z O 1
ATOM 9942 N N . PHE E 1 245 ? -26.350 -42.765 -81.429 1.00 21.07 245 PHE Z N 1
ATOM 9943 C CA . PHE E 1 245 ? -25.118 -42.233 -80.814 1.00 20.64 245 PHE Z CA 1
ATOM 9944 C C . PHE E 1 245 ? -23.851 -42.920 -81.347 1.00 20.14 245 PHE Z C 1
ATOM 9945 O O . PHE E 1 245 ? -22.818 -42.288 -81.637 1.00 19.98 245 PHE Z O 1
ATOM 9953 N N . PHE E 1 246 ? -23.933 -44.239 -81.476 1.00 19.23 246 PHE Z N 1
ATOM 9954 C CA . PHE E 1 246 ? -22.817 -45.016 -81.940 1.00 19.33 246 PHE Z CA 1
ATOM 9955 C C . PHE E 1 246 ? -22.756 -45.155 -83.440 1.00 22.30 246 PHE Z C 1
ATOM 9956 O O . PHE E 1 246 ? -21.859 -45.802 -83.968 1.00 25.98 246 PHE Z O 1
ATOM 9964 N N . HIS E 1 247 ? -23.708 -44.550 -84.144 1.00 24.44 247 HIS Z N 1
ATOM 9965 C CA . HIS E 1 247 ? -23.748 -44.654 -85.598 1.00 23.75 247 HIS Z CA 1
ATOM 9966 C C . HIS E 1 247 ? -22.602 -43.906 -86.239 1.00 24.49 247 HIS Z C 1
ATOM 9967 O O . HIS E 1 247 ? -22.510 -42.710 -86.085 1.00 21.97 247 HIS Z O 1
ATOM 9974 N N . VAL E 1 248 ? -21.813 -44.597 -87.036 1.00 21.48 248 VAL Z N 1
ATOM 9975 C CA . VAL E 1 248 ? -20.810 -43.979 -87.880 1.00 22.54 248 VAL Z CA 1
ATOM 9976 C C . VAL E 1 248 ? -20.858 -44.689 -89.256 1.00 26.28 248 VAL Z C 1
ATOM 9977 O O . VAL E 1 248 ? -20.085 -44.243 -90.137 1.00 29.54 248 VAL Z O 1
#

Radius of gyration: 30.89 Å; Cα contacts (8 Å, |Δi|>4): 2471; chains: 5; bounding box: 88×87×79 Å